Protein AF-A0A1X7TK49-F1 (afdb_monomer_lite)

Secondary structure (DSSP, 8-state):
------S--HHHHHHHHHHHHHHHHHHHHHHHH-GGG-TTS--TTT---HHHHHHHHHHHHHHHHHHHHHHHHSTT-HHHHHHHHHHHHHHTS-TTS-HHHHHHHHHHHHHHHHHHHHH--GGG--HHHHHHHHHHHHHHHHHHHHHGGGHHHHHHHHHHHHHTTHHHHHHHHHT-TT--HHHHHHHHHHHHHTSBTTTHHHHHHHHHHHHHHHHTTT-HHHHHHHHHHHHHHTTHHHHHHHHHHHHHHHHHHHHHHHHHT------HHHHHHHHHHHHHHHHHHHHHHHHHHTSBSTTT--GGGS-----SSSHHHHHHHHHHHHHHHHHHHHH--S---------SS--S--HHHHHHHHHHHHHHHHH-THHHHHHHHHHHHHHHHHHHHHHHHS----TTS-HHHHHHHHHHHHHHHHHHHHHHHHHHHHTT--HHHHHHTTTS-HHHHHHHSPPPPGGGS-HHHHHHHHHHHHHHHHHHHHHHHHHTS--TTS-HHHHHHHHHHHHHHHHHHHHHHHHHHHHHHHHHHHHHHHHHHHHT--PPP--HHHHHHHHHHHHHHHHHHHHHHHHHHHHHHTS-S---TTS-SS-GGGS-GGGT-HHHHHHHHHHHHHHHHHHHHHHHHHHHHHHH--S-S--PPPHHHHHHHHHHHHHHHHHIIIIIHHHHHHHHSS--S--HHHHHHHHHHHHHHHHHHHHHHHHHHHH-S----PPPPHHHHHHHHHHHHHHHHHHHHHHHHTTS-TT---S-HHHHHHHHHHHH-----S--

Structure (mmCIF, N/CA/C/O backbone):
data_AF-A0A1X7TK49-F1
#
_entry.id   AF-A0A1X7TK49-F1
#
loop_
_atom_site.group_PDB
_atom_site.id
_atom_site.type_symbol
_atom_site.label_atom_id
_atom_site.label_alt_id
_atom_site.label_comp_id
_atom_site.label_asym_id
_atom_site.label_entity_id
_atom_site.label_seq_id
_atom_site.pdbx_PDB_ins_code
_atom_site.Cartn_x
_atom_site.Cartn_y
_atom_site.Cartn_z
_atom_site.occupancy
_atom_site.B_iso_or_equiv
_atom_site.auth_seq_id
_atom_site.auth_comp_id
_atom_site.auth_asym_id
_atom_site.auth_atom_id
_atom_site.pdbx_PDB_model_num
ATOM 1 N N . MET A 1 1 ? -12.195 -10.037 -14.344 1.00 33.34 1 MET A N 1
ATOM 2 C CA . MET A 1 1 ? -12.785 -10.689 -15.532 1.00 33.34 1 MET A CA 1
ATOM 3 C C . MET A 1 1 ? -13.111 -12.139 -15.206 1.00 33.34 1 MET A C 1
ATOM 5 O O . MET A 1 1 ? -12.234 -12.833 -14.724 1.00 33.34 1 MET A O 1
ATOM 9 N N . TRP A 1 2 ? -14.327 -12.608 -15.476 1.00 23.80 2 TRP A N 1
ATOM 10 C CA . TRP A 1 2 ? -14.563 -14.021 -15.801 1.00 23.80 2 TRP A CA 1
ATOM 11 C C . TRP A 1 2 ? -15.152 -14.017 -17.211 1.00 23.80 2 TRP A C 1
ATOM 13 O O . TRP A 1 2 ? -16.366 -13.939 -17.380 1.00 23.80 2 TRP A O 1
ATOM 23 N N . ARG A 1 3 ? -14.288 -13.963 -18.232 1.00 30.12 3 ARG A N 1
ATOM 24 C CA . ARG A 1 3 ? -14.697 -14.320 -19.595 1.00 30.12 3 ARG A CA 1
ATOM 25 C C . ARG A 1 3 ? -14.523 -15.824 -19.736 1.00 30.12 3 ARG A C 1
ATOM 27 O O . ARG A 1 3 ? -13.513 -16.370 -19.306 1.00 30.12 3 ARG A O 1
ATOM 34 N N . GLY A 1 4 ? -15.567 -16.457 -20.260 1.00 37.38 4 GLY A N 1
ATOM 35 C CA . GLY A 1 4 ? -15.690 -17.899 -20.373 1.00 37.38 4 GLY A CA 1
ATOM 36 C C . GLY A 1 4 ? -14.543 -18.526 -21.153 1.00 37.38 4 GLY A C 1
ATOM 37 O O . GLY A 1 4 ? -14.238 -18.111 -22.268 1.00 37.38 4 GLY A O 1
ATOM 38 N N . GLN A 1 5 ? -13.960 -19.545 -20.536 1.00 31.42 5 GLN A N 1
ATOM 39 C CA . GLN A 1 5 ? -13.296 -20.637 -21.223 1.00 31.42 5 GLN A CA 1
ATOM 40 C C . GLN A 1 5 ? -14.192 -21.875 -21.147 1.00 31.42 5 GLN A C 1
ATOM 42 O O . GLN A 1 5 ? -15.061 -21.997 -20.280 1.00 31.42 5 GLN A O 1
ATOM 47 N N . ASP A 1 6 ? -13.992 -22.726 -22.136 1.00 31.25 6 ASP A N 1
ATOM 48 C CA . ASP A 1 6 ? -14.943 -23.657 -22.711 1.00 31.25 6 ASP A CA 1
ATOM 49 C C . ASP A 1 6 ? -15.511 -24.744 -21.788 1.00 31.25 6 ASP A C 1
ATOM 51 O O . ASP A 1 6 ? -14.927 -25.206 -20.808 1.00 31.25 6 ASP A O 1
ATOM 55 N N . HIS A 1 7 ? -16.712 -25.178 -22.167 1.00 33.41 7 HIS A N 1
ATOM 56 C CA . HIS A 1 7 ? -17.483 -26.249 -21.557 1.00 33.41 7 HIS A CA 1
ATOM 57 C C . HIS A 1 7 ? -16.830 -27.632 -21.751 1.00 33.41 7 HIS A C 1
ATOM 59 O O . HIS A 1 7 ? -17.255 -28.379 -22.628 1.00 33.41 7 HIS A O 1
ATOM 65 N N . THR A 1 8 ? -15.873 -28.028 -20.902 1.00 35.09 8 THR A N 1
ATOM 66 C CA . THR A 1 8 ? -15.406 -29.436 -20.837 1.00 35.09 8 THR A CA 1
ATOM 67 C C . THR A 1 8 ? -15.126 -29.993 -19.429 1.00 35.09 8 THR A C 1
ATOM 69 O O . THR A 1 8 ? -14.419 -30.986 -19.314 1.00 35.09 8 THR A O 1
ATOM 72 N N . THR A 1 9 ? -15.689 -29.445 -18.342 1.00 39.31 9 THR A N 1
ATOM 73 C CA . THR A 1 9 ? -15.407 -29.950 -16.969 1.00 39.31 9 THR A CA 1
ATOM 74 C C . THR A 1 9 ? -16.620 -29.955 -16.027 1.00 39.31 9 THR A C 1
ATOM 76 O O . THR A 1 9 ? -16.559 -29.504 -14.885 1.00 39.31 9 THR A O 1
ATOM 79 N N . ARG A 1 10 ? -17.763 -30.492 -16.473 1.00 39.44 10 ARG A N 1
ATOM 80 C CA . ARG A 1 10 ? -18.975 -30.549 -15.628 1.00 39.44 10 ARG A CA 1
ATOM 81 C C . ARG A 1 10 ? -18.873 -31.543 -14.456 1.00 39.44 10 ARG A C 1
ATOM 83 O O . ARG A 1 10 ? -19.578 -31.374 -13.473 1.00 39.44 10 ARG A O 1
ATOM 90 N N . GLU A 1 11 ? -17.986 -32.538 -14.525 1.00 40.72 11 GLU A N 1
ATOM 91 C CA . GLU A 1 11 ? -17.787 -33.517 -13.437 1.00 40.72 11 GLU A CA 1
ATOM 92 C C . GLU A 1 11 ? -16.709 -33.079 -12.419 1.00 40.72 11 GLU A C 1
ATOM 94 O O . GLU A 1 11 ? -16.844 -33.333 -11.222 1.00 40.72 11 GLU A O 1
ATOM 99 N N . GLU A 1 12 ? -15.682 -32.328 -12.840 1.00 40.38 12 GLU A N 1
ATOM 100 C CA . GLU A 1 12 ? -14.674 -31.755 -11.926 1.00 40.38 12 GLU A CA 1
ATOM 101 C C . GLU A 1 12 ? -15.216 -30.550 -11.131 1.00 40.38 12 GLU A C 1
ATOM 103 O O . GLU A 1 12 ? -14.799 -30.306 -9.989 1.00 40.38 12 GLU A O 1
ATOM 108 N N . SER A 1 13 ? -16.202 -29.824 -11.681 1.00 48.81 13 SER A N 1
ATOM 109 C CA . SER A 1 13 ? -16.906 -28.758 -10.956 1.00 48.81 13 SER A CA 1
ATOM 110 C C . SER A 1 13 ? -17.717 -29.293 -9.777 1.00 48.81 13 SER A C 1
ATOM 112 O O . SER A 1 13 ? -17.775 -28.646 -8.735 1.00 48.81 13 SER A O 1
ATOM 114 N N . ASP A 1 14 ? -18.290 -30.493 -9.891 1.00 46.72 14 ASP A N 1
ATOM 115 C CA . ASP A 1 14 ? -19.112 -31.081 -8.830 1.00 46.72 14 ASP A CA 1
ATOM 116 C C . ASP A 1 14 ? -18.251 -31.610 -7.675 1.00 46.72 14 ASP A C 1
ATOM 118 O O . ASP A 1 14 ? -18.570 -31.387 -6.505 1.00 46.72 14 ASP A O 1
ATOM 122 N N . ALA A 1 15 ? -17.101 -32.224 -7.971 1.00 46.56 15 ALA A N 1
ATOM 123 C CA . ALA A 1 15 ? -16.158 -32.665 -6.943 1.00 46.56 15 ALA A CA 1
ATOM 124 C C . ALA A 1 15 ? -15.540 -31.480 -6.180 1.00 46.56 15 ALA A C 1
ATOM 126 O O . ALA A 1 15 ? -15.482 -31.491 -4.948 1.00 46.56 15 ALA A O 1
ATOM 127 N N . SER A 1 16 ? -15.122 -30.426 -6.887 1.00 49.19 16 SER A N 1
ATOM 128 C CA . SER A 1 16 ? -14.585 -29.206 -6.266 1.00 49.19 16 SER A CA 1
ATOM 129 C C . SER A 1 16 ? -15.646 -28.441 -5.467 1.00 49.19 16 SER A C 1
ATOM 131 O O . SER A 1 16 ? -15.352 -27.946 -4.376 1.00 49.19 16 SER A O 1
ATOM 133 N N . PHE A 1 17 ? -16.897 -28.427 -5.933 1.00 51.66 17 PHE A N 1
ATOM 134 C CA . PHE A 1 17 ? -18.036 -27.867 -5.209 1.00 51.66 17 PHE A CA 1
ATOM 135 C C . PHE A 1 17 ? -18.359 -28.650 -3.928 1.00 51.66 17 PHE A C 1
ATOM 137 O O . PHE A 1 17 ? -18.510 -28.047 -2.864 1.00 51.66 17 PHE A O 1
ATOM 144 N N . ILE A 1 18 ? -18.383 -29.986 -3.982 1.00 53.91 18 ILE A N 1
ATOM 145 C CA . ILE A 1 18 ? -18.604 -30.847 -2.808 1.00 53.91 18 ILE A CA 1
ATOM 146 C C . ILE A 1 18 ? -17.449 -30.715 -1.808 1.00 53.91 18 ILE A C 1
ATOM 148 O O . ILE A 1 18 ? -17.692 -30.601 -0.607 1.00 53.91 18 ILE A O 1
ATOM 152 N N . ILE A 1 19 ? -16.196 -30.659 -2.270 1.00 62.03 19 ILE A N 1
ATOM 153 C CA . ILE A 1 19 ? -15.029 -30.409 -1.408 1.00 62.03 19 ILE A CA 1
ATOM 154 C C . ILE A 1 19 ? -15.114 -29.012 -0.780 1.00 62.03 19 ILE A C 1
ATOM 156 O O . ILE A 1 19 ? -14.804 -28.850 0.402 1.00 62.03 19 ILE A O 1
ATOM 160 N N . GLY A 1 20 ? -15.570 -28.010 -1.535 1.00 61.09 20 GLY A N 1
ATOM 161 C CA . GLY A 1 20 ? -15.829 -26.658 -1.043 1.00 61.09 20 GLY A CA 1
ATOM 162 C C . GLY A 1 20 ? -16.889 -26.635 0.059 1.00 61.09 20 GLY A C 1
ATOM 163 O O . GLY A 1 20 ? -16.651 -26.069 1.128 1.00 61.09 20 GLY A O 1
ATOM 164 N N . GLN A 1 21 ? -18.016 -27.320 -0.143 1.00 57.88 21 GLN A N 1
ATOM 165 C CA . GLN A 1 21 ? -19.067 -27.451 0.868 1.00 57.88 21 GLN A CA 1
ATOM 166 C C . GLN A 1 21 ? -18.606 -28.249 2.088 1.00 57.88 21 GLN A C 1
ATOM 168 O O . GLN A 1 21 ? -18.838 -27.821 3.215 1.00 57.88 21 GLN A O 1
ATOM 173 N N . ALA A 1 22 ? -17.901 -29.365 1.900 1.00 54.28 22 ALA A N 1
ATOM 174 C CA . ALA A 1 22 ? -17.361 -30.164 2.996 1.00 54.28 22 ALA A CA 1
ATOM 175 C C . ALA A 1 22 ? -16.338 -29.368 3.819 1.00 54.28 22 ALA A C 1
ATOM 177 O O . ALA A 1 22 ? -16.359 -29.429 5.046 1.00 54.28 22 ALA A O 1
ATOM 178 N N . ARG A 1 23 ? -15.490 -28.556 3.172 1.00 61.25 23 ARG A N 1
ATOM 179 C CA . ARG A 1 23 ? -14.576 -27.627 3.855 1.00 61.25 23 ARG A CA 1
ATOM 180 C C . ARG A 1 23 ? -15.317 -26.507 4.575 1.00 61.25 23 ARG A C 1
ATOM 182 O O . ARG A 1 23 ? -14.900 -26.161 5.674 1.00 61.25 23 ARG A O 1
ATOM 189 N N . ALA A 1 24 ? -16.398 -25.971 4.009 1.00 60.09 24 ALA A N 1
ATOM 190 C CA . ALA A 1 24 ? -17.238 -24.968 4.666 1.00 60.09 24 ALA A CA 1
ATOM 191 C C . ALA A 1 24 ? -17.966 -25.547 5.891 1.00 60.09 24 ALA A C 1
ATOM 193 O O . ALA A 1 24 ? -17.962 -24.955 6.964 1.00 60.09 24 ALA A O 1
ATOM 194 N N . VAL A 1 25 ? -18.525 -26.752 5.781 1.00 57.91 25 VAL A N 1
ATOM 195 C CA . VAL A 1 25 ? -19.152 -27.461 6.905 1.00 57.91 25 VAL A CA 1
ATOM 196 C C . VAL A 1 25 ? -18.108 -27.817 7.962 1.00 57.91 25 VAL A C 1
ATOM 198 O O . VAL A 1 25 ? -18.333 -27.590 9.147 1.00 57.91 25 VAL A O 1
ATOM 201 N N . HIS A 1 26 ? -16.933 -28.300 7.558 1.00 55.53 26 HIS A N 1
ATOM 202 C CA . HIS A 1 26 ? -15.834 -28.599 8.472 1.00 55.53 26 HIS A CA 1
ATOM 203 C C . HIS A 1 26 ? -15.267 -27.333 9.128 1.00 55.53 26 HIS A C 1
ATOM 205 O O . HIS A 1 26 ? -14.912 -27.371 10.301 1.00 55.53 26 HIS A O 1
ATOM 211 N N . SER A 1 27 ? -15.200 -26.196 8.429 1.00 53.28 27 SER A N 1
ATOM 212 C CA . SER A 1 27 ? -14.750 -24.923 9.006 1.00 53.28 27 SER A CA 1
ATOM 213 C C . SER A 1 27 ? -15.776 -24.347 9.980 1.00 53.28 27 SER A C 1
ATOM 215 O O . SER A 1 27 ? -15.377 -23.853 11.031 1.00 53.28 27 SER A O 1
ATOM 217 N N . VAL A 1 28 ? -17.076 -24.494 9.706 1.00 55.09 28 VAL A N 1
ATOM 218 C CA . VAL A 1 28 ? -18.157 -24.151 10.642 1.00 55.09 28 VAL A CA 1
ATOM 219 C C . VAL A 1 28 ? -18.124 -25.070 11.864 1.00 55.09 28 VAL A C 1
ATOM 221 O O . VAL A 1 28 ? -18.142 -24.583 12.991 1.00 55.09 28 VAL A O 1
ATOM 224 N N . LEU A 1 29 ? -18.000 -26.387 11.679 1.00 54.91 29 LEU A N 1
ATOM 225 C CA . LEU A 1 29 ? -17.889 -27.351 12.781 1.00 54.91 29 LEU A CA 1
ATOM 226 C C . LEU A 1 29 ? -16.633 -27.109 13.623 1.00 54.91 29 LEU A C 1
ATOM 228 O O . LEU A 1 29 ? -16.711 -27.141 14.849 1.00 54.91 29 LEU A O 1
ATOM 232 N N . ARG A 1 30 ? -15.505 -26.788 12.977 1.00 55.69 30 ARG A N 1
ATOM 233 C CA . ARG A 1 30 ? -14.252 -26.420 13.642 1.00 55.69 30 ARG A CA 1
ATOM 234 C C . ARG A 1 30 ? -14.381 -25.092 14.381 1.00 55.69 30 ARG A C 1
ATOM 236 O O . ARG A 1 30 ? -13.975 -25.017 15.528 1.00 55.69 30 ARG A O 1
ATOM 243 N N . ALA A 1 31 ? -15.014 -24.072 13.804 1.00 52.25 31 ALA A N 1
ATOM 244 C CA . ALA A 1 31 ? -15.303 -22.814 14.499 1.00 52.25 31 ALA A CA 1
ATOM 245 C C . ALA A 1 31 ? -16.219 -23.021 15.722 1.00 52.25 31 ALA A C 1
ATOM 247 O O . ALA A 1 31 ? -16.045 -22.372 16.752 1.00 52.25 31 ALA A O 1
ATOM 248 N N . VAL A 1 32 ? -17.151 -23.974 15.639 1.00 54.25 32 VAL A N 1
ATOM 249 C CA . VAL A 1 32 ? -18.016 -24.393 16.751 1.00 54.25 32 VAL A CA 1
ATOM 250 C C . VAL A 1 32 ? -17.254 -25.211 17.809 1.00 54.25 32 VAL A C 1
ATOM 252 O O . VAL A 1 32 ? -17.673 -25.219 18.969 1.00 54.25 32 VAL A O 1
ATOM 255 N N . SER A 1 33 ? -16.150 -25.882 17.452 1.00 50.06 33 SER A N 1
ATOM 256 C CA . SER A 1 33 ? -15.389 -26.765 18.350 1.00 50.06 33 SER A CA 1
ATOM 257 C C . SER A 1 33 ? -14.066 -26.193 18.885 1.00 50.06 33 SER A C 1
ATOM 259 O O . SER A 1 33 ? -13.647 -26.612 19.955 1.00 50.06 33 SER A O 1
ATOM 261 N N . THR A 1 34 ? -13.396 -25.262 18.195 1.00 44.56 34 THR A N 1
ATOM 262 C CA . THR A 1 34 ? -12.022 -24.800 18.511 1.00 44.56 34 THR A CA 1
ATOM 263 C C . THR A 1 34 ? -11.914 -23.326 18.913 1.00 44.56 34 THR A C 1
ATOM 265 O O . THR A 1 34 ? -10.843 -22.733 18.788 1.00 44.56 34 THR A O 1
ATOM 268 N N . ASN A 1 35 ? -12.979 -22.691 19.404 1.00 50.72 35 ASN A N 1
ATOM 269 C CA . ASN A 1 35 ? -12.930 -21.258 19.733 1.00 50.72 35 ASN A CA 1
ATOM 270 C C . ASN A 1 35 ? -12.069 -20.893 20.967 1.00 50.72 35 ASN A C 1
ATOM 272 O O . ASN A 1 35 ? -11.984 -19.720 21.317 1.00 50.72 35 ASN A O 1
ATOM 276 N N . GLU A 1 36 ? -11.357 -21.848 21.577 1.00 45.81 36 GLU A N 1
ATOM 277 C CA . GLU A 1 36 ? -10.377 -21.590 22.647 1.00 45.81 36 GLU A CA 1
ATOM 278 C C . GLU A 1 36 ? -9.157 -20.756 22.185 1.00 45.81 36 GLU A C 1
ATOM 280 O O . GLU A 1 36 ? -8.432 -20.219 23.021 1.00 45.81 36 GLU A O 1
ATOM 285 N N . GLN A 1 37 ? -8.938 -20.570 20.873 1.00 42.66 37 GLN A N 1
ATOM 286 C CA . GLN A 1 37 ? -7.754 -19.868 20.337 1.00 42.66 37 GLN A CA 1
ATOM 287 C C . GLN A 1 37 ? -7.990 -18.453 19.765 1.00 42.66 37 GLN A C 1
ATOM 289 O O . GLN A 1 37 ? -7.033 -17.817 19.328 1.00 42.66 37 GLN A O 1
ATOM 294 N N . ARG A 1 38 ? -9.205 -17.881 19.827 1.00 46.94 38 ARG A N 1
ATOM 295 C CA . ARG A 1 38 ? -9.460 -16.464 19.444 1.00 46.94 38 ARG A CA 1
ATOM 296 C C . ARG A 1 38 ? -9.435 -15.479 20.626 1.00 46.94 38 ARG A C 1
ATOM 298 O O . ARG A 1 38 ? -10.014 -14.399 20.567 1.00 46.94 38 ARG A O 1
ATOM 305 N N . ASN A 1 39 ? -8.711 -15.808 21.694 1.00 49.78 39 ASN A N 1
ATOM 306 C CA . ASN A 1 39 ? -8.726 -15.054 22.955 1.00 49.78 39 ASN A CA 1
ATOM 307 C C . ASN A 1 39 ? -8.053 -13.663 22.942 1.00 49.78 39 ASN A C 1
ATOM 309 O O . ASN A 1 39 ? -8.053 -13.000 23.974 1.00 49.78 39 ASN A O 1
ATOM 313 N N . LYS A 1 40 ? -7.503 -13.175 21.819 1.00 53.75 40 LYS A N 1
ATOM 314 C CA . LYS A 1 40 ? -6.900 -11.825 21.774 1.00 53.75 40 LYS A CA 1
ATOM 315 C C . LYS A 1 40 ? -7.853 -10.700 21.345 1.00 53.75 40 LYS A C 1
ATOM 317 O O . LYS A 1 40 ? -7.534 -9.553 21.617 1.00 53.75 40 LYS A O 1
ATOM 322 N N . SER A 1 41 ? -8.999 -10.996 20.721 1.00 61.72 41 SER A N 1
ATOM 323 C CA . SER A 1 41 ? -9.905 -9.956 20.186 1.00 61.72 41 SER A CA 1
ATOM 324 C C . SER A 1 41 ? -11.399 -10.258 20.374 1.00 61.72 41 SER A C 1
ATOM 326 O O . SER A 1 41 ? -12.229 -9.767 19.617 1.00 61.72 41 SER A O 1
ATOM 328 N N . PHE A 1 42 ? -11.765 -11.084 21.355 1.00 79.31 42 PHE A N 1
ATOM 329 C CA . PHE A 1 42 ? -13.175 -11.361 21.648 1.00 79.31 42 PHE A CA 1
ATOM 330 C C . PHE A 1 42 ? -13.869 -10.127 22.245 1.00 79.31 42 PHE A C 1
ATOM 332 O O . PHE A 1 42 ? -13.376 -9.553 23.224 1.00 79.31 42 PHE A O 1
ATOM 339 N N . VAL A 1 43 ? -15.024 -9.759 21.684 1.00 80.88 43 VAL A N 1
ATOM 340 C CA . VAL A 1 43 ? -15.883 -8.661 22.142 1.00 80.88 43 VAL A CA 1
ATOM 341 C C . VAL A 1 43 ? -17.291 -9.186 22.417 1.00 80.88 43 VAL A C 1
ATOM 343 O O . VAL A 1 43 ? -18.085 -9.433 21.509 1.00 80.88 43 VAL A O 1
ATOM 346 N N . ILE A 1 44 ? -17.643 -9.277 23.701 1.00 84.44 44 ILE A N 1
ATOM 347 C CA . ILE A 1 44 ? -18.878 -9.920 24.183 1.00 84.44 44 ILE A CA 1
ATOM 348 C C . ILE A 1 44 ? -20.185 -9.323 23.615 1.00 84.44 44 ILE A C 1
ATOM 350 O O . ILE A 1 44 ? -21.223 -9.987 23.574 1.00 84.44 44 ILE A O 1
ATOM 354 N N . TYR A 1 45 ? -20.148 -8.056 23.193 1.00 84.81 45 TYR A N 1
ATOM 355 C CA . TYR A 1 45 ? -21.308 -7.309 22.698 1.00 84.81 45 TYR A CA 1
ATOM 356 C C . TYR A 1 45 ? -21.667 -7.621 21.243 1.00 84.81 45 TYR A C 1
ATOM 358 O O . TYR A 1 45 ? -22.806 -7.388 20.842 1.00 84.81 45 TYR A O 1
ATOM 366 N N . ARG A 1 46 ? -20.709 -8.125 20.458 1.00 80.50 46 ARG A N 1
ATOM 367 C CA . ARG A 1 46 ? -20.850 -8.359 19.014 1.00 80.50 46 ARG A CA 1
ATOM 368 C C . ARG A 1 46 ? -20.641 -9.823 18.657 1.00 80.50 46 ARG A C 1
ATOM 370 O O . ARG A 1 46 ? -21.373 -10.346 17.821 1.00 80.50 46 ARG A O 1
ATOM 377 N N . ASP A 1 47 ? -19.679 -10.475 19.299 1.00 82.00 47 ASP A N 1
ATOM 378 C CA . ASP A 1 47 ? -19.234 -11.797 18.890 1.00 82.00 47 ASP A CA 1
ATOM 379 C C . ASP A 1 47 ? -20.103 -12.908 19.498 1.00 82.00 47 ASP A C 1
ATOM 381 O O . ASP A 1 47 ? -20.394 -12.895 20.704 1.00 82.00 47 ASP A O 1
ATOM 385 N N . PRO A 1 48 ? -20.507 -13.908 18.696 1.00 83.19 48 PRO A N 1
ATOM 386 C CA . PRO A 1 48 ? -21.138 -15.107 19.219 1.00 83.19 48 PRO A CA 1
ATOM 387 C C . PRO A 1 48 ? -20.115 -16.036 19.877 1.00 83.19 48 PRO A C 1
ATOM 389 O O . PRO A 1 48 ? -19.025 -16.270 19.352 1.00 83.19 48 PRO A O 1
ATOM 392 N N . LEU A 1 49 ? -20.510 -16.646 20.997 1.00 84.00 49 LEU A N 1
ATOM 393 C CA . LEU A 1 49 ? -19.731 -17.682 21.675 1.00 84.00 49 LEU A CA 1
ATOM 394 C C . LEU A 1 49 ? -20.577 -18.946 21.849 1.00 84.00 49 LEU A C 1
ATOM 396 O O . LEU A 1 49 ? -21.279 -19.128 22.842 1.00 84.00 49 LEU A O 1
ATOM 400 N N . VAL A 1 50 ? -20.515 -19.824 20.843 1.00 83.06 50 VAL A N 1
ATOM 401 C CA . VAL A 1 50 ? -21.396 -21.000 20.718 1.00 83.06 50 VAL A CA 1
ATOM 402 C C . VAL A 1 50 ? -21.221 -21.998 21.869 1.00 83.06 50 VAL A C 1
ATOM 404 O O . VAL A 1 50 ? -22.199 -22.608 22.302 1.00 83.06 50 VAL A O 1
ATOM 407 N N . SER A 1 51 ? -20.000 -22.169 22.384 1.00 83.31 51 SER A N 1
ATOM 408 C CA . SER A 1 51 ? -19.709 -23.043 23.531 1.00 83.31 51 SER A CA 1
ATOM 409 C C . SER A 1 51 ? -20.459 -22.593 24.787 1.00 83.31 51 SER A C 1
ATOM 411 O O . SER A 1 51 ? -21.171 -23.388 25.405 1.00 83.31 51 SER A O 1
ATOM 413 N N . GLU A 1 52 ? -20.376 -21.304 25.108 1.00 87.12 52 GLU A N 1
ATOM 414 C CA . GLU A 1 52 ? -21.082 -20.703 26.236 1.00 87.12 52 GLU A CA 1
ATOM 415 C C . GLU A 1 52 ? -22.597 -20.680 26.003 1.00 87.12 52 GLU A C 1
ATOM 417 O O . GLU A 1 52 ? -23.360 -21.104 26.871 1.00 87.12 52 GLU A O 1
ATOM 422 N N . ALA A 1 53 ? -23.065 -20.313 24.806 1.00 88.12 53 ALA A N 1
ATOM 423 C CA . ALA A 1 53 ? -24.489 -20.375 24.463 1.00 88.12 53 ALA A CA 1
ATOM 424 C C . ALA A 1 53 ? -25.069 -21.796 24.639 1.00 88.12 53 ALA A C 1
ATOM 426 O O . ALA A 1 53 ? -26.181 -21.974 25.148 1.00 88.12 53 ALA A O 1
ATOM 427 N N . ARG A 1 54 ? -24.297 -22.837 24.294 1.00 88.12 54 ARG A N 1
ATOM 428 C CA . ARG A 1 54 ? -24.663 -24.241 24.539 1.00 88.12 54 ARG A CA 1
ATOM 429 C C . ARG A 1 54 ? -24.719 -24.561 26.033 1.00 88.12 54 ARG A C 1
ATOM 431 O O . ARG A 1 54 ? -25.657 -25.233 26.463 1.00 88.12 54 ARG A O 1
ATOM 438 N N . ARG A 1 55 ? -23.765 -24.075 26.830 1.00 90.19 55 ARG A N 1
ATOM 439 C CA . ARG A 1 55 ? -23.772 -24.238 28.293 1.00 90.19 55 ARG A CA 1
ATOM 440 C C . ARG A 1 55 ? -25.008 -23.590 28.922 1.00 90.19 55 ARG A C 1
ATOM 442 O O . ARG A 1 55 ? -25.695 -24.242 29.711 1.00 90.19 55 ARG A O 1
ATOM 449 N N . ALA A 1 56 ? -25.360 -22.376 28.500 1.00 91.88 56 ALA A N 1
ATOM 450 C CA . ALA A 1 56 ? -26.585 -21.693 28.919 1.00 91.88 56 ALA A CA 1
ATOM 451 C C . ALA A 1 56 ? -27.842 -22.510 28.606 1.00 91.88 56 ALA A C 1
ATOM 453 O O . ALA A 1 56 ? -28.715 -22.672 29.460 1.00 91.88 56 ALA A O 1
ATOM 454 N N . ARG A 1 57 ? -27.903 -23.105 27.410 1.00 92.00 57 ARG A N 1
ATOM 455 C CA . ARG A 1 57 ? -29.009 -23.974 26.995 1.00 92.00 57 ARG A CA 1
ATOM 456 C C . ARG A 1 57 ? -29.194 -25.170 27.933 1.00 92.00 57 ARG A C 1
ATOM 458 O O . ARG A 1 57 ? -30.322 -25.465 28.318 1.00 92.00 57 ARG A O 1
ATOM 465 N N . VAL A 1 58 ? -28.108 -25.830 28.342 1.00 93.25 58 VAL A N 1
ATOM 466 C CA . VAL A 1 58 ? -28.161 -26.970 29.280 1.00 93.25 58 VAL A CA 1
ATOM 467 C C . VAL A 1 58 ? -28.718 -26.547 30.643 1.00 93.25 58 VAL A C 1
ATOM 469 O O . VAL A 1 58 ? -29.576 -27.239 31.194 1.00 93.25 58 VAL A O 1
ATOM 472 N N . VAL A 1 59 ? -28.270 -25.408 31.179 1.00 94.06 59 VAL A N 1
ATOM 473 C CA . VAL A 1 59 ? -28.751 -24.877 32.468 1.00 94.06 59 VAL A CA 1
ATOM 474 C C . VAL A 1 59 ? -30.241 -24.523 32.395 1.00 94.06 59 VAL A C 1
ATOM 476 O O . VAL A 1 59 ? -31.019 -24.920 33.265 1.00 94.06 59 VAL A O 1
ATOM 479 N N . LEU A 1 60 ? -30.664 -23.851 31.321 1.00 94.75 60 LEU A N 1
ATOM 480 C CA . LEU A 1 60 ? -32.057 -23.462 31.098 1.00 94.75 60 LEU A CA 1
ATOM 481 C C . LEU A 1 60 ? -32.999 -24.662 30.942 1.00 94.75 60 LEU A C 1
ATOM 483 O O . LEU A 1 60 ? -34.103 -24.634 31.482 1.00 94.75 60 LEU A O 1
ATOM 487 N N . ILE A 1 61 ? -32.578 -25.730 30.255 1.00 95.19 61 ILE A N 1
ATOM 488 C CA . ILE A 1 61 ? -33.383 -26.956 30.114 1.00 95.19 61 ILE A CA 1
ATOM 489 C C . ILE A 1 61 ? -33.608 -27.616 31.480 1.00 95.19 61 ILE A C 1
ATOM 491 O O . ILE A 1 61 ? -34.749 -27.931 31.820 1.00 95.19 61 ILE A O 1
ATOM 495 N N . LYS A 1 62 ? -32.558 -27.749 32.302 1.00 93.88 62 LYS A N 1
ATOM 496 C CA . LYS A 1 62 ? -32.675 -28.308 33.662 1.00 93.88 62 LYS A CA 1
ATOM 497 C C . LYS A 1 62 ? -33.615 -27.482 34.545 1.00 93.88 62 LYS A C 1
ATOM 499 O O . LYS A 1 62 ? -34.428 -28.046 35.279 1.00 93.88 62 LYS A O 1
ATOM 504 N N . LEU A 1 63 ? -33.539 -26.151 34.456 1.00 94.06 63 LEU A N 1
ATOM 505 C CA . LEU A 1 63 ? -34.471 -25.253 35.143 1.00 94.06 63 LEU A CA 1
ATOM 506 C C . LEU A 1 63 ? -35.908 -25.465 34.651 1.00 94.06 63 LEU A C 1
ATOM 508 O O . LEU A 1 63 ? -36.814 -25.644 35.462 1.00 94.06 63 LEU A O 1
ATOM 512 N N . LYS A 1 64 ? -36.112 -25.522 33.331 1.00 95.00 64 LYS A N 1
ATOM 513 C CA . LYS A 1 64 ? -37.422 -25.746 32.707 1.00 95.00 64 LYS A CA 1
ATOM 514 C C . LYS A 1 64 ? -38.073 -27.046 33.175 1.00 95.00 64 LYS A C 1
ATOM 516 O O . LYS A 1 64 ? -39.259 -27.063 33.497 1.00 95.00 64 LYS A O 1
ATOM 521 N N . GLU A 1 65 ? -37.310 -28.135 33.222 1.00 94.69 65 GLU A N 1
ATOM 522 C CA . GLU A 1 65 ? -37.781 -29.440 33.695 1.00 94.69 65 GLU A CA 1
ATOM 523 C C . GLU A 1 65 ? -38.206 -29.400 35.163 1.00 94.69 65 GLU A C 1
ATOM 525 O O . GLU A 1 65 ? -39.271 -29.916 35.509 1.00 94.69 65 GLU A O 1
ATOM 530 N N . ARG A 1 66 ? -37.415 -28.757 36.032 1.00 93.69 66 ARG A N 1
ATOM 531 C CA . ARG A 1 66 ? -37.773 -28.613 37.448 1.00 93.69 66 ARG A CA 1
ATOM 532 C C . ARG A 1 66 ? -39.016 -27.743 37.627 1.00 93.69 66 ARG A C 1
ATOM 534 O O . ARG A 1 66 ? -39.923 -28.157 38.342 1.00 93.69 66 ARG A O 1
ATOM 541 N N . VAL A 1 67 ? -39.093 -26.595 36.955 1.00 92.44 67 VAL A N 1
ATOM 542 C CA . VAL A 1 67 ? -40.251 -25.686 37.027 1.00 92.44 67 VAL A CA 1
ATOM 543 C C . VAL A 1 67 ? -41.524 -26.379 36.541 1.00 92.44 67 VAL A C 1
ATOM 545 O O . VAL A 1 67 ? -42.565 -26.236 37.172 1.00 92.44 67 VAL A O 1
ATOM 548 N N . ARG A 1 68 ? -41.454 -27.206 35.488 1.00 93.06 68 ARG A N 1
ATOM 549 C CA . ARG A 1 68 ? -42.592 -28.034 35.048 1.00 93.06 68 ARG A CA 1
ATOM 550 C C . ARG A 1 68 ? -43.050 -29.020 36.120 1.00 93.06 68 ARG A C 1
ATOM 552 O O . ARG A 1 68 ? -44.250 -29.142 36.326 1.00 93.06 68 ARG A O 1
ATOM 559 N N . LYS A 1 69 ? -42.126 -29.688 36.823 1.00 91.25 69 LYS A N 1
ATOM 560 C CA . LYS A 1 69 ? -42.475 -30.587 37.942 1.00 91.25 69 LYS A CA 1
ATOM 561 C C . LYS A 1 69 ? -43.177 -29.830 39.074 1.00 91.25 69 LYS A C 1
ATOM 563 O O . LYS A 1 69 ? -44.179 -30.308 39.585 1.00 91.25 69 LYS A O 1
ATOM 568 N N . VAL A 1 70 ? -42.691 -28.636 39.416 1.00 89.94 70 VAL A N 1
ATOM 569 C CA . VAL A 1 70 ? -43.310 -27.767 40.435 1.00 89.94 70 VAL A CA 1
ATOM 570 C C . VAL A 1 70 ? -44.693 -27.274 39.984 1.00 89.94 70 VAL A C 1
ATOM 572 O O . VAL A 1 70 ? -45.621 -27.240 40.785 1.00 89.94 70 VAL A O 1
ATOM 575 N N . LEU A 1 71 ? -44.866 -26.962 38.696 1.00 90.56 71 LEU A N 1
ATOM 576 C CA . LEU A 1 71 ? -46.151 -26.550 38.125 1.00 90.56 71 LEU A CA 1
ATOM 577 C C . LEU A 1 71 ? -47.200 -27.676 38.163 1.00 90.56 71 LEU A C 1
ATOM 579 O O . LEU A 1 71 ? -48.381 -27.384 38.268 1.00 90.56 71 LEU A O 1
ATOM 583 N N . VAL A 1 72 ? -46.804 -28.953 38.119 1.00 89.50 72 VAL A N 1
ATOM 584 C CA . VAL A 1 72 ? -47.752 -30.072 38.305 1.00 89.50 72 VAL A CA 1
ATOM 585 C C . VAL A 1 72 ? -48.334 -30.074 39.724 1.00 89.50 72 VAL A C 1
ATOM 587 O O . VAL A 1 72 ? -49.516 -30.353 39.891 1.00 89.50 72 VAL A O 1
ATOM 590 N N . GLU A 1 73 ? -47.534 -29.724 40.737 1.00 85.81 73 GLU A N 1
ATOM 591 C CA . GLU A 1 73 ? -48.014 -29.589 42.121 1.00 85.81 73 GLU A CA 1
ATOM 592 C C . GLU A 1 73 ? -48.832 -28.299 42.339 1.00 85.81 73 GLU A C 1
ATOM 594 O O . GLU A 1 73 ? -49.690 -28.264 43.219 1.00 85.81 73 GLU A O 1
ATOM 599 N N . LEU A 1 74 ? -48.591 -27.247 41.541 1.00 83.38 74 LEU A N 1
ATOM 600 C CA . LEU A 1 74 ? -49.262 -25.940 41.613 1.00 83.38 74 LEU A CA 1
ATOM 601 C C . LEU A 1 74 ? -49.648 -25.415 40.208 1.00 83.38 74 LEU A C 1
ATOM 603 O O . LEU A 1 74 ? -48.971 -24.531 39.667 1.00 83.38 74 LEU A O 1
ATOM 607 N N . PRO A 1 75 ? -50.742 -25.926 39.609 1.00 79.69 75 PRO A N 1
ATOM 608 C CA . PRO A 1 75 ? -51.057 -25.738 38.185 1.00 79.69 75 PRO A CA 1
ATOM 609 C C . PRO A 1 75 ? -51.379 -24.298 37.763 1.00 79.69 75 PRO A C 1
ATOM 611 O O . PRO A 1 75 ? -51.138 -23.923 36.611 1.00 79.69 75 PRO A O 1
ATOM 614 N N . ASP A 1 76 ? -51.854 -23.457 38.684 1.00 81.94 76 ASP A N 1
ATOM 615 C CA . ASP A 1 76 ? -52.313 -22.099 38.369 1.00 81.94 76 ASP A CA 1
ATOM 616 C C . ASP A 1 76 ? -51.422 -20.972 38.881 1.00 81.94 76 ASP A C 1
ATOM 618 O O . ASP A 1 76 ? -51.803 -19.805 38.811 1.00 81.94 76 ASP A O 1
ATOM 622 N N . TYR A 1 77 ? -50.192 -21.276 39.307 1.00 86.38 77 TYR A N 1
ATOM 623 C CA . TYR A 1 77 ? -49.296 -20.221 39.770 1.00 86.38 77 TYR A CA 1
ATOM 624 C C . TYR A 1 77 ? -48.733 -19.393 38.594 1.00 86.38 77 TYR A C 1
ATOM 626 O O . TYR A 1 77 ? -47.968 -19.914 37.771 1.00 86.38 77 TYR A O 1
ATOM 634 N N . PRO A 1 78 ? -49.053 -18.087 38.494 1.00 88.88 78 PRO A N 1
ATOM 635 C CA . PRO A 1 78 ? -48.704 -17.276 37.327 1.00 88.88 78 PRO A CA 1
ATOM 636 C C . PRO A 1 78 ? -47.191 -17.072 37.178 1.00 88.88 78 PRO A C 1
ATOM 638 O O . PRO A 1 78 ? -46.685 -17.026 36.058 1.00 88.88 78 PRO A O 1
ATOM 641 N N . LEU A 1 79 ? -46.446 -17.001 38.287 1.00 90.12 79 LEU A N 1
ATOM 642 C CA . LEU A 1 79 ? -44.998 -16.777 38.266 1.00 90.12 79 LEU A CA 1
ATOM 643 C C . LEU A 1 79 ? -44.233 -17.947 37.621 1.00 90.12 79 LEU A C 1
ATOM 645 O O . LEU A 1 79 ? -43.339 -17.719 36.812 1.00 90.12 79 LEU A O 1
ATOM 649 N N . LEU A 1 80 ? -44.638 -19.193 37.890 1.00 90.81 80 LEU A N 1
ATOM 650 C CA . LEU A 1 80 ? -44.042 -20.387 37.276 1.00 90.81 80 LEU A CA 1
ATOM 651 C C . LEU A 1 80 ? -44.289 -20.423 35.760 1.00 90.81 80 LEU A C 1
ATOM 653 O O . LEU A 1 80 ? -43.370 -20.709 34.990 1.00 90.81 80 LEU A O 1
ATOM 657 N N . LYS A 1 81 ? -45.502 -20.055 35.315 1.00 92.12 81 LYS A N 1
ATOM 658 C CA . LYS A 1 81 ? -45.831 -19.909 33.884 1.00 92.12 81 LYS A CA 1
ATOM 659 C C . LYS A 1 81 ? -44.969 -18.818 33.227 1.00 92.12 81 LYS A C 1
ATOM 661 O O . LYS A 1 81 ? -44.453 -19.025 32.130 1.00 92.12 81 LYS A O 1
ATOM 666 N N . GLN A 1 82 ? -44.735 -17.694 33.913 1.00 93.12 82 GLN A N 1
ATOM 667 C CA . GLN A 1 82 ? -43.849 -16.629 33.425 1.00 93.12 82 GLN A CA 1
ATOM 668 C C . GLN A 1 82 ? -42.374 -17.049 33.341 1.00 93.12 82 GLN A C 1
ATOM 670 O O . GLN A 1 82 ? -41.691 -16.629 32.408 1.00 93.12 82 GLN A O 1
ATOM 675 N N . ILE A 1 83 ? -41.873 -17.855 34.285 1.00 93.62 83 ILE A N 1
ATOM 676 C CA . ILE A 1 83 ? -40.505 -18.397 34.229 1.00 93.62 83 ILE A CA 1
ATOM 677 C C . ILE A 1 83 ? -40.356 -19.303 33.004 1.00 93.62 83 ILE A C 1
ATOM 679 O O . ILE A 1 83 ? -39.411 -19.130 32.240 1.00 93.62 83 ILE A O 1
ATOM 683 N N . LEU A 1 84 ? -41.303 -20.222 32.770 1.00 93.94 84 LEU A N 1
ATOM 684 C CA . LEU A 1 84 ? -41.276 -21.098 31.590 1.00 93.94 84 LEU A CA 1
ATOM 685 C C . LEU A 1 84 ? -41.286 -20.300 30.287 1.00 93.94 84 LEU A C 1
ATOM 687 O O . LEU A 1 84 ? -40.468 -20.566 29.410 1.00 93.94 84 LEU A O 1
ATOM 691 N N . PHE A 1 85 ? -42.153 -19.290 30.193 1.00 94.38 85 PHE A N 1
ATOM 692 C CA . PHE A 1 85 ? -42.197 -18.404 29.035 1.00 94.38 85 PHE A CA 1
ATOM 693 C C . PHE A 1 85 ? -40.862 -17.681 28.818 1.00 94.38 85 PHE A C 1
ATOM 695 O O . PHE A 1 85 ? -40.350 -17.660 27.703 1.00 94.38 85 PHE A O 1
ATOM 702 N N . ALA A 1 86 ? -40.262 -17.126 29.877 1.00 94.06 86 ALA A N 1
ATOM 703 C CA . ALA A 1 86 ? -38.970 -16.452 29.779 1.00 94.06 86 ALA A CA 1
ATOM 704 C C . ALA A 1 86 ? -37.854 -17.412 29.334 1.00 94.06 86 ALA A C 1
ATOM 706 O O . ALA A 1 86 ? -37.049 -17.050 28.481 1.00 94.06 86 ALA A O 1
ATOM 707 N N . VAL A 1 87 ? -37.829 -18.644 29.851 1.00 95.75 87 VAL A N 1
ATOM 708 C CA . VAL A 1 87 ? -36.872 -19.674 29.422 1.00 95.75 87 VAL A CA 1
ATOM 709 C C . VAL A 1 87 ? -37.053 -20.008 27.939 1.00 95.75 87 VAL A C 1
ATOM 711 O O . VAL A 1 87 ? -36.067 -20.072 27.209 1.00 95.75 87 VAL A O 1
ATOM 714 N N . ASP A 1 88 ? -38.293 -20.174 27.479 1.00 94.94 88 ASP A N 1
ATOM 715 C CA . ASP A 1 88 ? -38.588 -20.485 26.077 1.00 94.94 88 ASP A CA 1
ATOM 716 C C . ASP A 1 88 ? -38.170 -19.372 25.118 1.00 94.94 88 ASP A C 1
ATOM 718 O O . ASP A 1 88 ? -37.613 -19.656 24.058 1.00 94.94 88 ASP A O 1
ATOM 722 N N . GLN A 1 89 ? -38.327 -18.113 25.527 1.00 94.75 89 GLN A N 1
ATOM 723 C CA . GLN A 1 89 ? -37.819 -16.972 24.766 1.00 94.75 89 GLN A CA 1
ATOM 724 C C . GLN A 1 89 ? -36.297 -17.040 24.595 1.00 94.75 89 GLN A C 1
ATOM 726 O O . GLN A 1 89 ? -35.800 -16.901 23.480 1.00 94.75 89 GLN A O 1
ATOM 731 N N . VAL A 1 90 ? -35.541 -17.322 25.661 1.00 93.44 90 VAL A N 1
ATOM 732 C CA . VAL A 1 90 ? -34.072 -17.424 25.563 1.00 93.44 90 VAL A CA 1
ATOM 733 C C . VAL A 1 90 ? -33.643 -18.629 24.725 1.00 93.44 90 VAL A C 1
ATOM 735 O O . VAL A 1 90 ? -32.722 -18.516 23.923 1.00 93.44 90 VAL A O 1
ATOM 738 N N . LEU A 1 91 ? -34.326 -19.769 24.861 1.00 92.69 91 LEU A N 1
ATOM 739 C CA . LEU A 1 91 ? -34.051 -20.978 24.076 1.00 92.69 91 LEU A CA 1
ATOM 740 C C . LEU A 1 91 ? -34.376 -20.827 22.581 1.00 92.69 91 LEU A C 1
ATOM 742 O O . LEU A 1 91 ? -33.877 -21.622 21.786 1.00 92.69 91 LEU A O 1
ATOM 746 N N . SER A 1 92 ? -35.202 -19.844 22.215 1.00 92.94 92 SER A N 1
ATOM 747 C CA . SER A 1 92 ? -35.539 -19.521 20.824 1.00 92.94 92 SER A CA 1
ATOM 748 C C . SER A 1 92 ? -34.512 -18.619 20.125 1.00 92.94 92 SER A C 1
ATOM 750 O O . SER A 1 92 ? -34.590 -18.440 18.911 1.00 92.94 92 SER A O 1
ATOM 752 N N . LEU A 1 93 ? -33.545 -18.054 20.862 1.00 89.69 93 LEU A N 1
ATOM 753 C CA . LEU A 1 93 ? -32.475 -17.237 20.287 1.00 89.69 93 LEU A CA 1
ATOM 754 C C . LEU A 1 93 ? -31.498 -18.092 19.463 1.00 89.69 93 LEU A C 1
ATOM 756 O O . LEU A 1 93 ? -31.156 -19.210 19.849 1.00 89.69 93 LEU A O 1
ATOM 760 N N . ASP A 1 94 ? -31.001 -17.532 18.357 1.00 84.69 94 ASP A N 1
ATOM 761 C CA . ASP A 1 94 ? -29.960 -18.159 17.534 1.00 84.69 94 ASP A CA 1
ATOM 762 C C . ASP A 1 94 ? -28.638 -18.286 18.319 1.00 84.69 94 ASP A C 1
ATOM 764 O O . ASP A 1 94 ? -28.255 -17.369 19.051 1.00 84.69 94 ASP A O 1
ATOM 768 N N . LEU A 1 95 ? -27.917 -19.394 18.124 1.00 78.44 95 LEU A N 1
ATOM 769 C CA . LEU A 1 95 ? -26.590 -19.663 18.690 1.00 78.44 95 LEU A CA 1
ATOM 770 C C . LEU A 1 95 ? -25.528 -18.666 18.204 1.00 78.44 95 LEU A C 1
ATOM 772 O O . LEU A 1 95 ? -24.500 -18.508 18.862 1.00 78.44 95 LEU A O 1
ATOM 776 N N . LEU A 1 96 ? -25.779 -18.002 17.072 1.00 81.81 96 LEU A N 1
ATOM 777 C CA . LEU A 1 96 ? -24.948 -16.923 16.534 1.00 81.81 96 LEU A CA 1
ATOM 778 C C . LEU A 1 96 ? -25.323 -15.534 17.079 1.00 81.81 96 LEU A C 1
ATOM 780 O O . LEU A 1 96 ? -24.758 -14.527 16.654 1.00 81.81 96 LEU A O 1
ATOM 784 N N . SER A 1 97 ? -26.256 -15.455 18.030 1.00 84.62 97 SER A N 1
ATOM 785 C CA . SER A 1 97 ? -26.559 -14.196 18.712 1.00 84.62 97 SER A CA 1
ATOM 786 C C . SER A 1 97 ? -25.377 -13.743 19.583 1.00 84.62 97 SER A C 1
ATOM 788 O O . SER A 1 97 ? -24.736 -14.583 20.221 1.00 84.62 97 SER A O 1
ATOM 790 N N . PRO A 1 98 ? -25.132 -12.424 19.708 1.00 88.31 98 PRO A N 1
ATOM 791 C CA . PRO A 1 98 ? -24.142 -11.903 20.642 1.00 88.31 98 PRO A CA 1
ATOM 792 C C . PRO A 1 98 ? -24.431 -12.342 22.079 1.00 88.31 98 PRO A C 1
ATOM 794 O O . PRO A 1 98 ? -25.590 -12.353 22.517 1.00 88.31 98 PRO A O 1
ATOM 797 N N . LEU A 1 99 ? -23.378 -12.655 22.836 1.00 89.44 99 LEU A N 1
ATOM 798 C CA . LEU A 1 99 ? -23.510 -13.249 24.168 1.00 89.44 99 LEU A CA 1
ATOM 799 C C . LEU A 1 99 ? -24.289 -12.346 25.141 1.00 89.44 99 LEU A C 1
ATOM 801 O O . LEU A 1 99 ? -25.107 -12.836 25.917 1.00 89.44 99 LEU A O 1
ATOM 805 N N . MET A 1 100 ? -24.132 -11.021 25.036 1.00 90.12 100 MET A N 1
ATOM 806 C CA . MET A 1 100 ? -24.880 -10.054 25.856 1.00 90.12 100 MET A CA 1
ATOM 807 C C . MET A 1 100 ? -26.399 -10.091 25.642 1.00 90.12 100 MET A C 1
ATOM 809 O O . MET A 1 100 ? -27.157 -9.842 26.581 1.00 90.12 100 MET A O 1
ATOM 813 N N . LYS A 1 101 ? -26.868 -10.445 24.437 1.00 91.38 101 LYS A N 1
ATOM 814 C CA . LYS A 1 101 ? -28.305 -10.610 24.162 1.00 91.38 101 LYS A CA 1
ATOM 815 C C . LYS A 1 101 ? -28.864 -11.820 24.910 1.00 91.38 101 LYS A C 1
ATOM 817 O O . LYS A 1 101 ? -29.947 -11.745 25.487 1.00 91.38 101 LYS A O 1
ATOM 822 N N . ILE A 1 102 ? -28.105 -12.916 24.931 1.00 92.31 102 ILE A N 1
ATOM 823 C CA . ILE A 1 102 ? -28.461 -14.123 25.683 1.00 92.31 102 ILE A CA 1
ATOM 824 C C . ILE A 1 102 ? -28.388 -13.833 27.189 1.00 92.31 102 ILE A C 1
ATOM 826 O O . ILE A 1 102 ? -29.312 -14.194 27.916 1.00 92.31 102 ILE A O 1
ATOM 830 N N . LEU A 1 103 ? -27.356 -13.110 27.646 1.00 91.81 103 LEU A N 1
ATOM 831 C CA . LEU A 1 103 ? -27.193 -12.709 29.045 1.00 91.81 103 LEU A CA 1
ATOM 832 C C . LEU A 1 103 ? -28.415 -11.942 29.554 1.00 91.81 103 LEU A C 1
ATOM 834 O O . LEU A 1 103 ? -28.976 -12.323 30.573 1.00 91.81 103 LEU A O 1
ATOM 838 N N . ALA A 1 104 ? -28.886 -10.924 28.826 1.00 92.12 104 ALA A N 1
ATOM 839 C CA . ALA A 1 104 ? -30.084 -10.168 29.203 1.00 92.12 104 ALA A CA 1
ATOM 840 C C . ALA A 1 104 ? -31.318 -11.075 29.397 1.00 92.12 104 ALA A C 1
ATOM 842 O O . ALA A 1 104 ? -32.119 -10.876 30.315 1.00 92.12 104 ALA A O 1
ATOM 843 N N . GLY A 1 105 ? -31.442 -12.113 28.566 1.00 93.50 105 GLY A N 1
ATOM 844 C CA . GLY A 1 105 ? -32.445 -13.160 28.715 1.00 93.50 105 GLY A CA 1
ATOM 845 C C . GLY A 1 105 ? -32.267 -13.995 29.989 1.00 93.50 105 GLY A C 1
ATOM 846 O O . GLY A 1 105 ? -33.221 -14.165 30.751 1.00 93.50 105 GLY A O 1
ATOM 847 N N . LEU A 1 106 ? -31.047 -14.477 30.250 1.00 93.69 106 LEU A N 1
ATOM 848 C CA . LEU A 1 106 ? -30.704 -15.229 31.465 1.00 93.69 106 LEU A CA 1
ATOM 849 C C . LEU A 1 106 ? -30.985 -14.421 32.738 1.00 93.69 106 LEU A C 1
ATOM 851 O O . LEU A 1 106 ? -31.508 -14.966 33.704 1.00 93.69 106 LEU A O 1
ATOM 855 N N . GLU A 1 107 ? -30.704 -13.120 32.730 1.00 92.81 107 GLU A N 1
ATOM 856 C CA . GLU A 1 107 ? -30.965 -12.222 33.858 1.00 92.81 107 GLU A CA 1
ATOM 857 C C . GLU A 1 107 ? -32.461 -12.057 34.153 1.00 92.81 107 GLU A C 1
ATOM 859 O O . GLU A 1 107 ? -32.869 -12.024 35.316 1.00 92.81 107 GLU A O 1
ATOM 864 N N . ASN A 1 108 ? -33.299 -11.993 33.115 1.00 93.69 108 ASN A N 1
ATOM 865 C CA . ASN A 1 108 ? -34.753 -11.956 33.278 1.00 93.69 108 ASN A CA 1
ATOM 866 C C . ASN A 1 108 ? -35.284 -13.269 33.879 1.00 93.69 108 ASN A C 1
ATOM 868 O O . ASN A 1 108 ? -36.122 -13.249 34.783 1.00 93.69 108 ASN A O 1
ATOM 872 N N . VAL A 1 109 ? -34.762 -14.412 33.419 1.00 94.88 109 VAL A N 1
ATOM 873 C CA . VAL A 1 109 ? -35.082 -15.729 33.994 1.00 94.88 109 VAL A CA 1
ATOM 874 C C . VAL A 1 109 ? -34.628 -15.804 35.453 1.00 94.88 109 VAL A C 1
ATOM 876 O O . VAL A 1 109 ? -35.399 -16.251 36.305 1.00 94.88 109 VAL A O 1
ATOM 879 N N . LEU A 1 110 ? -33.417 -15.330 35.759 1.00 93.38 110 LEU A N 1
ATOM 880 C CA . LEU A 1 110 ? -32.854 -15.330 37.108 1.00 93.38 110 LEU A CA 1
ATOM 881 C C . LEU A 1 110 ? -33.715 -14.507 38.070 1.00 93.38 110 LEU A C 1
ATOM 883 O O . LEU A 1 110 ? -34.088 -15.019 39.122 1.00 93.38 110 LEU A O 1
ATOM 887 N N . LYS A 1 111 ? -34.098 -13.281 37.688 1.00 92.31 111 LYS A N 1
ATOM 888 C CA . LYS A 1 111 ? -34.955 -12.407 38.502 1.00 92.31 111 LYS A CA 1
ATOM 889 C C . LYS A 1 111 ? -36.281 -13.085 38.860 1.00 92.31 111 LYS A C 1
ATOM 891 O O . LYS A 1 111 ? -36.609 -13.211 40.033 1.00 92.31 111 LYS A O 1
ATOM 896 N N . LYS A 1 112 ? -36.999 -13.605 37.857 1.00 92.62 112 LYS A N 1
ATOM 897 C CA . LYS A 1 112 ? -38.286 -14.291 38.071 1.00 92.62 112 LYS A CA 1
ATOM 898 C C . LYS A 1 112 ? -38.149 -15.556 38.921 1.00 92.62 112 LYS A C 1
ATOM 900 O O . LYS A 1 112 ? -39.047 -15.881 39.691 1.00 92.62 112 LYS A O 1
ATOM 905 N N . SER A 1 113 ? -37.036 -16.275 38.774 1.00 92.06 113 SER A N 1
ATOM 906 C CA . SER A 1 113 ? -36.769 -17.495 39.541 1.00 92.06 113 SER A CA 1
ATOM 907 C C . SER A 1 113 ? -36.418 -17.191 41.003 1.00 92.06 113 SER A C 1
ATOM 909 O O . SER A 1 113 ? -36.825 -17.940 41.886 1.00 92.06 113 SER A O 1
ATOM 911 N N . GLN A 1 114 ? -35.722 -16.079 41.272 1.00 91.56 114 GLN A N 1
ATOM 912 C CA . GLN A 1 114 ? -35.460 -15.594 42.634 1.00 91.56 114 GLN A CA 1
ATOM 913 C C . GLN A 1 114 ? -36.751 -15.162 43.332 1.00 91.56 114 GLN A C 1
ATOM 915 O O . GLN A 1 114 ? -36.959 -15.527 44.488 1.00 91.56 114 GLN A O 1
ATOM 920 N N . ASP A 1 115 ? -37.637 -14.463 42.615 1.00 90.94 115 ASP A N 1
ATOM 921 C CA . ASP A 1 115 ? -38.952 -14.081 43.137 1.00 90.94 115 ASP A CA 1
ATOM 922 C C . ASP A 1 115 ? -39.747 -15.325 43.574 1.00 90.94 115 ASP A C 1
ATOM 924 O O . ASP A 1 115 ? -40.357 -15.322 44.637 1.00 90.94 115 ASP A O 1
ATOM 928 N N . TRP A 1 116 ? -39.704 -16.417 42.797 1.00 91.88 116 TRP A N 1
ATOM 929 C CA . TRP A 1 116 ? -40.373 -17.673 43.159 1.00 91.88 116 TRP A CA 1
ATOM 930 C C . TRP A 1 116 ? -39.754 -18.337 44.389 1.00 91.88 116 TRP A C 1
ATOM 932 O O . TRP A 1 116 ? -40.484 -18.739 45.294 1.00 91.88 116 TRP A O 1
ATOM 942 N N . GLU A 1 117 ? -38.425 -18.444 44.434 1.00 90.19 117 GLU A N 1
ATOM 943 C CA . GLU A 1 117 ? -37.720 -19.100 45.540 1.00 90.19 117 GLU A CA 1
ATOM 944 C C . GLU A 1 117 ? -38.002 -18.409 46.884 1.00 90.19 117 GLU A C 1
ATOM 946 O O . GLU A 1 117 ? -38.082 -19.081 47.907 1.00 90.19 117 GLU A O 1
ATOM 951 N N . GLY A 1 118 ? -38.247 -17.092 46.879 1.00 87.75 118 GLY A N 1
ATOM 952 C CA . GLY A 1 118 ? -38.661 -16.344 48.069 1.00 87.75 118 GLY A CA 1
ATOM 953 C C . GLY A 1 118 ? -40.022 -16.758 48.650 1.00 87.75 118 GLY A C 1
ATOM 954 O O . GLY A 1 118 ? -40.239 -16.592 49.848 1.00 87.75 118 GLY A O 1
ATOM 955 N N . TYR A 1 119 ? -40.927 -17.315 47.836 1.00 85.56 119 TYR A N 1
ATOM 956 C CA . TYR A 1 119 ? -42.245 -17.805 48.272 1.00 85.56 119 TYR A CA 1
ATOM 957 C C . TYR A 1 119 ? -42.306 -19.331 48.440 1.00 85.56 119 TYR A C 1
ATOM 959 O O . TYR A 1 119 ? -43.276 -19.855 48.992 1.00 85.56 119 TYR A O 1
ATOM 967 N N . ALA A 1 120 ? -41.313 -20.061 47.930 1.00 84.44 120 ALA A N 1
ATOM 968 C CA . ALA A 1 120 ? -41.343 -21.514 47.864 1.00 84.44 120 ALA A CA 1
ATOM 969 C C . ALA A 1 120 ? -41.055 -22.167 49.227 1.00 84.44 120 ALA A C 1
ATOM 971 O O . ALA A 1 120 ? -40.169 -21.757 49.973 1.00 84.44 120 ALA A O 1
ATOM 972 N N . CYS A 1 121 ? -41.766 -23.256 49.536 1.00 84.06 121 CYS A N 1
ATOM 973 C CA . CYS A 1 121 ? -41.376 -24.147 50.628 1.00 84.06 121 CYS A CA 1
ATOM 974 C C . CYS A 1 121 ? -40.242 -25.086 50.180 1.00 84.06 121 CYS A C 1
ATOM 976 O O . CYS A 1 121 ? -40.048 -25.314 48.984 1.00 84.06 121 CYS A O 1
ATOM 978 N N . SER A 1 122 ? -39.527 -25.700 51.129 1.00 83.12 122 SER A N 1
ATOM 979 C CA . SER A 1 122 ? -38.369 -26.570 50.846 1.00 83.12 122 SER A CA 1
ATOM 980 C C . SER A 1 122 ? -38.653 -27.674 49.814 1.00 83.12 122 SER A C 1
ATOM 982 O O . SER A 1 122 ? -37.791 -27.987 48.996 1.00 83.12 122 SER A O 1
ATOM 984 N N . ARG A 1 123 ? -39.878 -28.219 49.785 1.00 84.00 123 ARG A N 1
ATOM 985 C CA . ARG A 1 123 ? -40.308 -29.246 48.816 1.00 84.00 123 ARG A CA 1
ATOM 986 C C . ARG A 1 123 ? -40.382 -28.727 47.370 1.00 84.00 123 ARG A C 1
ATOM 988 O O . ARG A 1 123 ? -40.062 -29.452 46.425 1.00 84.00 123 ARG A O 1
ATOM 995 N N . LEU A 1 124 ? -40.774 -27.466 47.198 1.00 85.94 124 LEU A N 1
ATOM 996 C CA . LEU A 1 124 ? -41.009 -26.806 45.906 1.00 85.94 124 LEU A CA 1
ATOM 997 C C . LEU A 1 124 ? -39.831 -25.920 45.460 1.00 85.94 124 LEU A C 1
ATOM 999 O O . LEU A 1 124 ? -39.937 -25.200 44.466 1.00 85.94 124 LEU A O 1
ATOM 1003 N N . SER A 1 125 ? -38.708 -25.993 46.178 1.00 89.44 125 SER A N 1
ATOM 1004 C CA . SER A 1 125 ? -37.492 -25.230 45.896 1.00 89.44 125 SER A CA 1
ATOM 1005 C C . SER A 1 125 ? -36.905 -25.562 44.518 1.00 89.44 125 SER A C 1
ATOM 1007 O O . SER A 1 125 ? -36.886 -26.724 44.074 1.00 89.44 125 SER A O 1
ATOM 1009 N N . ILE A 1 126 ? -36.401 -24.524 43.853 1.00 90.94 126 ILE A N 1
ATOM 1010 C CA . ILE A 1 126 ? -35.610 -24.566 42.615 1.00 90.94 126 ILE A CA 1
ATOM 1011 C C . ILE A 1 126 ? -34.170 -24.070 42.842 1.00 90.94 126 ILE A C 1
ATOM 1013 O O . ILE A 1 126 ? -33.438 -23.820 41.881 1.00 90.94 126 ILE A O 1
ATOM 1017 N N . SER A 1 127 ? -33.742 -23.957 44.105 1.00 89.12 127 SER A N 1
ATOM 1018 C CA . SER A 1 127 ? -32.436 -23.429 44.532 1.00 89.12 127 SER A CA 1
ATOM 1019 C C . SER A 1 127 ? -31.237 -24.038 43.798 1.00 89.12 127 SER A C 1
ATOM 1021 O O . SER A 1 127 ? -30.331 -23.309 43.406 1.00 89.12 127 SER A O 1
ATOM 1023 N N . THR A 1 128 ? -31.239 -25.351 43.544 1.00 90.56 128 THR A N 1
ATOM 1024 C CA . THR A 1 128 ? -30.135 -26.036 42.840 1.00 90.56 128 THR A CA 1
ATOM 1025 C C . THR A 1 128 ? -29.982 -25.608 41.377 1.00 90.56 128 THR A C 1
ATOM 1027 O O . THR A 1 128 ? -28.874 -25.543 40.855 1.00 90.56 128 THR A O 1
ATOM 1030 N N . GLN A 1 129 ? -31.088 -25.311 40.689 1.00 93.38 129 GLN A N 1
ATOM 1031 C CA . GLN A 1 129 ? -31.060 -24.802 39.317 1.00 93.38 129 GLN A CA 1
ATOM 1032 C C . GLN A 1 129 ? -30.762 -23.300 39.316 1.00 93.38 129 GLN A C 1
ATOM 1034 O O . GLN A 1 129 ? -30.073 -22.804 38.425 1.00 93.38 129 GLN A O 1
ATOM 1039 N N . LEU A 1 130 ? -31.248 -22.588 40.336 1.00 91.06 130 LEU A N 1
ATOM 1040 C CA . LEU A 1 130 ? -30.993 -21.168 40.542 1.00 91.06 130 LEU A CA 1
ATOM 1041 C C . LEU A 1 130 ? -29.508 -20.880 40.804 1.00 91.06 130 LEU A C 1
ATOM 1043 O O . LEU A 1 130 ? -28.981 -19.911 40.259 1.00 91.06 130 LEU A O 1
ATOM 1047 N N . SER A 1 131 ? -28.817 -21.718 41.582 1.00 90.62 131 SER A N 1
ATOM 1048 C CA . SER A 1 131 ? -27.378 -21.576 41.834 1.00 90.62 131 SER A CA 1
ATOM 1049 C C . SER A 1 131 ? -26.564 -21.749 40.552 1.00 90.62 131 SER A C 1
ATOM 1051 O O . SER A 1 131 ? -25.751 -20.882 40.242 1.00 90.62 131 SER A O 1
ATOM 1053 N N . ALA A 1 132 ? -26.858 -22.778 39.750 1.00 92.50 132 ALA A N 1
ATOM 1054 C CA . ALA A 1 132 ? -26.20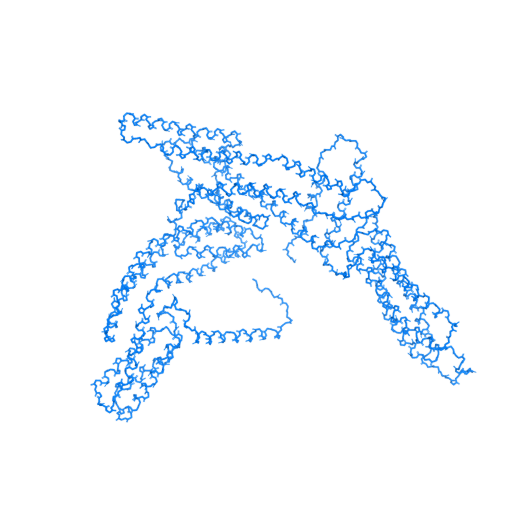5 -23.005 38.459 1.00 92.50 132 ALA A CA 1
ATOM 1055 C C . ALA A 1 132 ? -26.442 -21.853 37.461 1.00 92.50 132 ALA A C 1
ATOM 1057 O O . ALA A 1 132 ? -25.533 -21.461 36.729 1.00 92.50 132 ALA A O 1
ATOM 1058 N N . LEU A 1 133 ? -27.655 -21.285 37.435 1.00 93.44 133 LEU A N 1
ATOM 1059 C CA . LEU A 1 133 ? -27.955 -20.103 36.621 1.00 93.44 133 LEU A CA 1
ATOM 1060 C C . LEU A 1 133 ? -27.203 -18.863 37.123 1.00 93.44 133 LEU A C 1
ATOM 1062 O O . LEU A 1 133 ? -26.680 -18.098 36.317 1.00 93.44 133 LEU A O 1
ATOM 1066 N N . THR A 1 134 ? -27.131 -18.670 38.440 1.00 91.38 134 THR A N 1
ATOM 1067 C CA . THR A 1 134 ? -26.424 -17.535 39.050 1.00 91.38 134 THR A CA 1
ATOM 1068 C C . THR A 1 134 ? -24.926 -17.603 38.760 1.00 91.38 134 THR A C 1
ATOM 1070 O O . THR A 1 134 ? -24.343 -16.597 38.370 1.00 91.38 134 THR A O 1
ATOM 1073 N N . GLU A 1 135 ? -24.313 -18.780 38.890 1.00 90.62 135 GLU A N 1
ATOM 1074 C CA . GLU A 1 135 ? -22.900 -19.012 38.573 1.00 90.62 135 GLU A CA 1
ATOM 1075 C C . GLU A 1 135 ? -22.593 -18.681 37.108 1.00 90.62 135 GLU A C 1
ATOM 1077 O O . GLU A 1 135 ? -21.680 -17.905 36.832 1.00 90.62 135 GLU A O 1
ATOM 1082 N N . LEU A 1 136 ? -23.421 -19.158 36.175 1.00 91.69 136 LEU A N 1
ATOM 1083 C CA . LEU A 1 136 ? -23.266 -18.855 34.752 1.00 91.69 136 LEU A CA 1
ATOM 1084 C C . LEU A 1 136 ? -23.360 -17.348 34.460 1.00 91.69 136 LEU A C 1
ATOM 1086 O O . LEU A 1 136 ? -22.537 -16.798 33.729 1.00 91.69 136 LEU A O 1
ATOM 1090 N N . VAL A 1 137 ? -24.350 -16.662 35.039 1.00 91.06 137 VAL A N 1
ATOM 1091 C CA . VAL A 1 137 ? -24.516 -15.210 34.868 1.00 91.06 137 VAL A CA 1
ATOM 1092 C C . VAL A 1 137 ? -23.314 -14.452 35.445 1.00 91.06 137 VAL A C 1
ATOM 1094 O O . VAL A 1 137 ? -22.835 -13.501 34.827 1.00 91.06 137 VAL A O 1
ATOM 1097 N N . LEU A 1 138 ? -22.786 -14.881 36.596 1.00 87.88 138 LEU A N 1
ATOM 1098 C CA . LEU A 1 138 ? -21.581 -14.302 37.196 1.00 87.88 138 LEU A CA 1
ATOM 1099 C C . LEU A 1 138 ? -20.345 -14.509 36.315 1.00 87.88 138 LEU A C 1
ATOM 1101 O O . LEU A 1 138 ? -19.570 -13.573 36.120 1.00 87.88 138 LEU A O 1
ATOM 1105 N N . GLU A 1 139 ? -20.164 -15.700 35.750 1.00 88.19 139 GLU A N 1
ATOM 1106 C CA . GLU A 1 139 ? -19.073 -15.984 34.818 1.00 88.19 139 GLU A CA 1
ATOM 1107 C C . GLU A 1 139 ? -19.156 -15.143 33.544 1.00 88.19 139 GLU A C 1
ATOM 1109 O O . GLU A 1 139 ? -18.147 -14.609 33.093 1.00 88.19 139 GLU A O 1
ATOM 1114 N N . TRP A 1 140 ? -20.345 -14.935 32.981 1.00 89.88 140 TRP A N 1
ATOM 1115 C CA . TRP A 1 140 ? -20.490 -14.103 31.784 1.00 89.88 140 TRP A CA 1
ATOM 1116 C C . TRP A 1 140 ? -20.277 -12.619 32.065 1.00 89.88 140 TRP A C 1
ATOM 1118 O O . TRP A 1 140 ? -19.701 -11.918 31.237 1.00 89.88 140 TRP A O 1
ATOM 1128 N N . ARG A 1 141 ? -20.640 -12.139 33.259 1.00 86.81 141 ARG A N 1
ATOM 1129 C CA . ARG A 1 141 ? -20.233 -10.804 33.721 1.00 86.81 141 ARG A CA 1
ATOM 1130 C C . ARG A 1 141 ? -18.715 -10.713 33.932 1.00 86.81 141 ARG A C 1
ATOM 1132 O O . ARG A 1 141 ? -18.137 -9.648 33.724 1.00 86.81 141 ARG A O 1
ATOM 1139 N N . ARG A 1 142 ? -18.037 -11.823 34.266 1.00 81.50 142 ARG A N 1
ATOM 1140 C CA . ARG A 1 142 ? -16.561 -11.886 34.273 1.00 81.50 142 ARG A CA 1
ATOM 1141 C C . ARG A 1 142 ? -15.966 -11.788 32.879 1.00 81.50 142 ARG A C 1
ATOM 1143 O O . ARG A 1 142 ? -15.037 -11.011 32.666 1.00 81.50 142 ARG A O 1
ATOM 1150 N N . LEU A 1 143 ? -16.530 -12.529 31.933 1.00 85.25 143 LEU A N 1
ATOM 1151 C CA . LEU A 1 143 ? -16.148 -12.454 30.526 1.00 85.25 143 LEU A CA 1
ATOM 1152 C C . LEU A 1 143 ? -16.379 -11.051 29.952 1.00 85.25 143 LEU A C 1
ATOM 1154 O O . LEU A 1 143 ? -15.541 -10.562 29.199 1.00 85.25 143 LEU A O 1
ATOM 1158 N N . GLU A 1 144 ? -17.462 -10.378 30.350 1.00 86.75 144 GLU A N 1
ATOM 1159 C CA . GLU A 1 144 ? -17.748 -8.999 29.952 1.00 86.75 144 GLU A CA 1
ATOM 1160 C C . GLU A 1 144 ? -16.607 -8.062 30.354 1.00 86.75 144 GLU A C 1
ATOM 1162 O O . GLU A 1 144 ? -16.026 -7.414 29.484 1.00 86.75 144 GLU A O 1
ATOM 1167 N N . LEU A 1 145 ? -16.226 -8.051 31.634 1.00 81.44 145 LEU A N 1
ATOM 1168 C CA . LEU A 1 145 ? -15.131 -7.215 32.134 1.00 81.44 145 LEU A CA 1
ATOM 1169 C C . LEU A 1 145 ? -13.794 -7.520 31.450 1.00 81.44 145 LEU A C 1
ATOM 1171 O O . LEU A 1 145 ? -13.066 -6.597 31.085 1.00 81.44 145 LEU A O 1
ATOM 1175 N N . ASN A 1 146 ? -13.492 -8.799 31.218 1.00 81.12 146 ASN A N 1
ATOM 1176 C CA . ASN A 1 146 ? -12.273 -9.202 30.516 1.00 81.12 146 ASN A CA 1
ATOM 1177 C C . ASN A 1 146 ? -12.269 -8.753 29.046 1.00 81.12 146 ASN A C 1
ATOM 1179 O O . ASN A 1 146 ? -11.207 -8.485 28.496 1.00 81.12 146 ASN A O 1
ATOM 1183 N N . SER A 1 147 ? -13.440 -8.634 28.411 1.00 84.75 147 SER A N 1
ATOM 1184 C CA . SER A 1 147 ? -13.552 -8.162 27.025 1.00 84.75 147 SER A CA 1
ATOM 1185 C C . SER A 1 147 ? -13.376 -6.646 26.875 1.00 84.75 147 SER A C 1
ATOM 1187 O O . SER A 1 147 ? -13.128 -6.163 25.771 1.00 84.75 147 SER A O 1
ATOM 1189 N N . TRP A 1 148 ? -13.476 -5.868 27.963 1.00 86.44 148 TRP A N 1
ATOM 1190 C CA . TRP A 1 148 ? -13.418 -4.403 27.888 1.00 86.44 148 TRP A CA 1
ATOM 1191 C C . TRP A 1 148 ? -12.063 -3.867 27.425 1.00 86.44 148 TRP A C 1
ATOM 1193 O O . TRP A 1 148 ? -12.015 -2.790 26.832 1.00 86.44 148 TRP A O 1
ATOM 1203 N N . SER A 1 149 ? -10.980 -4.629 27.605 1.00 80.69 149 SER A N 1
ATOM 1204 C CA . SER A 1 149 ? -9.665 -4.288 27.045 1.00 80.69 149 SER A CA 1
ATOM 1205 C C . SER A 1 149 ? -9.656 -4.235 25.514 1.00 80.69 149 SER A C 1
ATOM 1207 O O . SER A 1 149 ? -8.824 -3.540 24.940 1.00 80.69 149 SER A O 1
ATOM 1209 N N . ASN A 1 150 ? -10.593 -4.926 24.857 1.00 83.69 150 ASN A N 1
ATOM 1210 C CA . ASN A 1 150 ? -10.660 -5.073 23.401 1.00 83.69 150 ASN A CA 1
ATOM 1211 C C . ASN A 1 150 ? -11.687 -4.116 22.762 1.00 83.69 150 ASN A C 1
ATOM 1213 O O . ASN A 1 150 ? -11.927 -4.149 21.558 1.00 83.69 150 ASN A O 1
ATOM 1217 N N . LEU A 1 151 ? -12.322 -3.236 23.545 1.00 85.00 151 LEU A N 1
ATOM 1218 C CA . LEU A 1 151 ? -13.326 -2.302 23.015 1.00 85.00 151 LEU A CA 1
ATOM 1219 C C . LEU A 1 151 ? -12.725 -1.273 22.050 1.00 85.00 151 LEU A C 1
ATOM 1221 O O . LEU A 1 151 ? -13.387 -0.849 21.104 1.00 85.00 151 LEU A O 1
ATOM 1225 N N . LEU A 1 152 ? -11.470 -0.877 22.273 1.00 86.69 152 LEU A N 1
ATOM 1226 C CA . LEU A 1 152 ? -10.779 0.078 21.406 1.00 86.69 152 LEU A CA 1
ATOM 1227 C C . LEU A 1 152 ? -10.313 -0.572 20.094 1.00 86.69 152 LEU A C 1
ATOM 1229 O O . LEU A 1 152 ? -10.385 0.073 19.050 1.00 86.69 152 LEU A O 1
ATOM 1233 N N . SER A 1 153 ? -9.928 -1.857 20.105 1.00 85.31 153 SER A N 1
ATOM 1234 C CA . SER A 1 153 ? -9.619 -2.588 18.866 1.00 85.31 153 SER A CA 1
ATOM 1235 C C . SER A 1 153 ? -10.865 -2.766 18.000 1.00 85.31 153 SER A C 1
ATOM 1237 O O . SER A 1 153 ? -10.804 -2.498 16.806 1.00 85.31 153 SER A O 1
ATOM 1239 N N . MET A 1 154 ? -12.021 -3.057 18.611 1.00 85.50 154 MET A N 1
ATOM 1240 C CA . MET A 1 154 ? -13.310 -3.076 17.906 1.00 85.50 154 MET A CA 1
ATOM 1241 C C . MET A 1 154 ? -13.587 -1.757 17.174 1.00 85.50 154 MET A C 1
ATOM 1243 O O . MET A 1 154 ? -14.096 -1.754 16.057 1.00 85.50 154 MET A O 1
ATOM 1247 N N . CYS A 1 155 ? -13.242 -0.620 17.788 1.00 86.38 155 CYS A N 1
ATOM 1248 C CA . CYS A 1 155 ? -13.411 0.674 17.139 1.00 86.38 155 CYS A CA 1
ATOM 1249 C C . CYS A 1 155 ? -12.535 0.792 15.887 1.00 86.38 155 CYS A C 1
ATOM 1251 O O . CYS A 1 155 ? -13.033 1.271 14.876 1.00 86.38 155 CYS A O 1
ATOM 1253 N N . LYS A 1 156 ? -11.277 0.327 15.916 1.00 86.06 156 LYS A N 1
ATOM 1254 C CA . LYS A 1 156 ? -10.417 0.292 14.718 1.00 86.06 156 LYS A CA 1
ATOM 1255 C C . LYS A 1 156 ? -11.028 -0.581 13.617 1.00 86.06 156 LYS A C 1
ATOM 1257 O O . LYS A 1 156 ? -11.107 -0.144 12.472 1.00 86.06 156 LYS A O 1
ATOM 1262 N N . ASP A 1 157 ? -11.517 -1.767 13.972 1.00 85.50 157 ASP A N 1
ATOM 1263 C CA . ASP A 1 157 ? -12.124 -2.707 13.019 1.00 85.50 157 ASP A CA 1
ATOM 1264 C C . ASP A 1 157 ? -13.398 -2.145 12.372 1.00 85.50 157 ASP A C 1
ATOM 1266 O O . ASP A 1 157 ? -13.653 -2.371 11.186 1.00 85.50 157 ASP A O 1
ATOM 1270 N N . ASP A 1 158 ? -14.191 -1.375 13.123 1.00 86.62 158 ASP A N 1
ATOM 1271 C CA . ASP A 1 158 ? -15.357 -0.669 12.590 1.00 86.62 158 ASP A CA 1
ATOM 1272 C C . ASP A 1 158 ? -14.951 0.376 11.541 1.00 86.62 158 ASP A C 1
ATOM 1274 O O . ASP A 1 158 ? -15.625 0.484 10.515 1.00 86.62 158 ASP A O 1
ATOM 1278 N N . PHE A 1 159 ? -13.857 1.117 11.762 1.00 87.38 159 PHE A N 1
ATOM 1279 C CA . PHE A 1 159 ? -13.321 2.048 10.762 1.00 87.38 159 PHE A CA 1
ATOM 1280 C C . PHE A 1 159 ? -12.845 1.299 9.517 1.00 87.38 159 PHE A C 1
ATOM 1282 O O . PHE A 1 159 ? -13.281 1.648 8.428 1.00 87.38 159 PHE A O 1
ATOM 1289 N N . ILE A 1 160 ? -12.073 0.215 9.670 1.00 85.56 160 ILE A N 1
ATOM 1290 C CA . ILE A 1 160 ? -11.631 -0.631 8.544 1.00 85.56 160 ILE A CA 1
ATOM 1291 C C . ILE A 1 160 ? -12.831 -1.144 7.736 1.00 85.56 160 ILE A C 1
ATOM 1293 O O . ILE A 1 160 ? -12.861 -1.049 6.511 1.00 85.56 160 ILE A O 1
ATOM 1297 N N . SER A 1 161 ? -13.862 -1.643 8.418 1.00 86.75 161 SER A N 1
ATOM 1298 C CA . SER A 1 161 ? -15.075 -2.154 7.771 1.00 86.75 161 SER A CA 1
ATOM 1299 C C . SER A 1 161 ? -15.838 -1.057 7.020 1.00 86.75 161 SER A C 1
ATOM 1301 O O . SER A 1 161 ? -16.439 -1.309 5.975 1.00 86.75 161 SER A O 1
ATOM 1303 N N . GLN A 1 162 ? -15.843 0.170 7.547 1.00 87.94 162 GLN A N 1
ATOM 1304 C CA . GLN A 1 162 ? -16.443 1.321 6.875 1.00 87.94 162 GLN A CA 1
ATOM 1305 C C . GLN A 1 162 ? -15.618 1.761 5.664 1.00 87.94 162 GLN A C 1
ATOM 1307 O O . GLN A 1 162 ? -16.216 2.094 4.638 1.00 87.94 162 GLN A O 1
ATOM 1312 N N . SER A 1 163 ? -14.286 1.685 5.752 1.00 87.75 163 SER A N 1
ATOM 1313 C CA . SER A 1 163 ? -13.362 1.971 4.655 1.00 87.75 163 SER A CA 1
ATOM 1314 C C . SER A 1 163 ? -13.659 1.121 3.421 1.00 87.75 163 SER A C 1
ATOM 1316 O O . SER A 1 163 ? -13.643 1.636 2.310 1.00 87.75 163 SER A O 1
ATOM 1318 N N . CYS A 1 164 ? -14.005 -0.161 3.592 1.00 86.94 164 CYS A N 1
ATOM 1319 C CA . CYS A 1 164 ? -14.262 -1.084 2.478 1.00 86.94 164 CYS A CA 1
ATOM 1320 C C . CYS A 1 164 ? -15.339 -0.598 1.492 1.00 86.94 164 CYS A C 1
ATOM 1322 O O . CYS A 1 164 ? -15.318 -0.986 0.328 1.00 86.94 164 CYS A O 1
ATOM 1324 N N . LYS A 1 165 ? -16.269 0.268 1.916 1.00 90.31 165 LYS A N 1
ATOM 1325 C CA . LYS A 1 165 ? -17.294 0.840 1.023 1.00 90.31 165 LYS A CA 1
ATOM 1326 C C . LYS A 1 165 ? -16.683 1.696 -0.089 1.00 90.31 165 LYS A C 1
ATOM 1328 O O . LYS A 1 165 ? -17.255 1.780 -1.173 1.00 90.31 165 LYS A O 1
ATOM 1333 N N . TRP A 1 166 ? -15.521 2.298 0.164 1.00 91.75 166 TRP A N 1
ATOM 1334 C CA . TRP A 1 166 ? -14.790 3.106 -0.810 1.00 91.75 166 TRP A CA 1
ATOM 1335 C C . TRP A 1 166 ? -14.210 2.297 -1.963 1.00 91.75 166 TRP A C 1
ATOM 1337 O O . TRP A 1 166 ? -13.920 2.870 -3.010 1.00 91.75 166 TRP A O 1
ATOM 1347 N N . TRP A 1 167 ? -14.114 0.975 -1.813 1.00 93.31 167 TRP A N 1
ATOM 1348 C CA . TRP A 1 167 ? -13.691 0.093 -2.891 1.00 93.31 167 TRP A CA 1
ATOM 1349 C C . TRP A 1 167 ? -14.561 0.274 -4.141 1.00 93.31 167 TRP A C 1
ATOM 1351 O O . TRP A 1 167 ? -14.028 0.370 -5.237 1.00 93.31 167 TRP A O 1
ATOM 1361 N N . PHE A 1 168 ? -15.885 0.412 -3.986 1.00 91.38 168 PHE A N 1
ATOM 1362 C CA . PHE A 1 168 ? -16.797 0.603 -5.121 1.00 91.38 168 PHE A CA 1
ATOM 1363 C C . PHE A 1 168 ? -16.596 1.943 -5.830 1.00 91.38 168 PHE A C 1
ATOM 1365 O O . PHE A 1 168 ? -16.705 2.007 -7.050 1.00 91.38 168 PHE A O 1
ATOM 1372 N N . TYR A 1 169 ? -16.291 3.003 -5.076 1.00 91.44 169 TYR A N 1
ATOM 1373 C CA . TYR A 1 169 ? -15.970 4.310 -5.648 1.00 91.44 169 TYR A CA 1
ATOM 1374 C C . TYR A 1 169 ? -14.682 4.233 -6.472 1.00 91.44 169 TYR A C 1
ATOM 1376 O O . TYR A 1 169 ? -14.665 4.643 -7.629 1.00 91.44 169 TYR A O 1
ATOM 1384 N N . LEU A 1 170 ? -13.629 3.647 -5.895 1.00 90.81 170 LEU A N 1
ATOM 1385 C CA . LEU A 1 170 ? -12.336 3.523 -6.557 1.00 90.81 170 LEU A CA 1
ATOM 1386 C C . LEU A 1 170 ? -12.407 2.589 -7.775 1.00 90.81 170 LEU A C 1
ATOM 1388 O O . LEU A 1 170 ? -11.868 2.916 -8.825 1.00 90.81 170 LEU A O 1
ATOM 1392 N N . TYR A 1 171 ? -13.149 1.484 -7.675 1.00 91.19 171 TYR A N 1
ATOM 1393 C CA . TYR A 1 171 ? -13.440 0.601 -8.804 1.00 91.19 171 TYR A CA 1
ATOM 1394 C C . TYR A 1 171 ? -14.186 1.335 -9.926 1.00 91.19 171 TYR A C 1
ATOM 1396 O O . TYR A 1 171 ? -13.845 1.172 -11.092 1.00 91.19 171 TYR A O 1
ATOM 1404 N N . GLY A 1 172 ? -15.192 2.150 -9.590 1.00 88.88 172 GLY A N 1
ATOM 1405 C CA . GLY A 1 172 ? -15.918 2.958 -10.572 1.00 88.88 172 GLY A CA 1
ATOM 1406 C C . GLY A 1 172 ? -15.001 3.933 -11.310 1.00 88.88 172 GLY A C 1
ATOM 1407 O O . GLY A 1 172 ? -15.037 3.976 -12.533 1.00 88.88 172 GLY A O 1
ATOM 1408 N N . LEU A 1 173 ? -14.138 4.633 -10.568 1.00 89.44 173 LEU A N 1
ATOM 1409 C CA . LEU A 1 173 ? -13.143 5.559 -11.116 1.00 89.44 173 LEU A CA 1
ATOM 1410 C C . LEU A 1 173 ? -12.156 4.852 -12.054 1.00 89.44 173 LEU A C 1
ATOM 1412 O O . LEU A 1 173 ? -11.835 5.366 -13.115 1.00 89.44 173 LEU A O 1
ATOM 1416 N N . ILE A 1 174 ? -11.688 3.660 -11.687 1.00 87.38 174 ILE A N 1
ATOM 1417 C CA . ILE A 1 174 ? -10.696 2.923 -12.482 1.00 87.38 174 ILE A CA 1
ATOM 1418 C C . ILE A 1 174 ? -11.263 2.388 -13.800 1.00 87.38 174 ILE A C 1
ATOM 1420 O O . ILE A 1 174 ? -10.542 2.327 -14.790 1.00 87.38 174 ILE A O 1
ATOM 1424 N N . ASN A 1 175 ? -12.536 1.992 -13.824 1.00 86.44 175 ASN A N 1
ATOM 1425 C CA . ASN A 1 175 ? -13.169 1.457 -15.034 1.00 86.44 175 ASN A CA 1
ATOM 1426 C C . ASN A 1 175 ? -13.793 2.545 -15.922 1.00 86.44 175 ASN A C 1
ATOM 1428 O O . ASN A 1 175 ? -14.511 2.225 -16.869 1.00 86.44 175 ASN A O 1
ATOM 1432 N N . GLU A 1 176 ? -13.574 3.822 -15.615 1.00 86.88 176 GLU A N 1
ATOM 1433 C CA . GLU A 1 176 ? -14.098 4.926 -16.407 1.00 86.88 176 GLU A CA 1
ATOM 1434 C C . GLU A 1 176 ? -13.236 5.143 -17.663 1.00 86.88 176 GLU A C 1
ATOM 1436 O O . GLU A 1 176 ? -12.118 5.647 -17.596 1.00 86.88 176 GLU A O 1
ATOM 1441 N N . GLU A 1 177 ? -13.767 4.768 -18.833 1.00 74.88 177 GLU A N 1
ATOM 1442 C CA . GLU A 1 177 ? -13.036 4.773 -20.115 1.00 74.88 177 GLU A CA 1
ATOM 1443 C C . GLU A 1 177 ? -12.548 6.165 -20.560 1.00 74.88 177 GLU A C 1
ATOM 1445 O O . GLU A 1 177 ? -11.602 6.271 -21.338 1.00 74.88 177 GLU A O 1
ATOM 1450 N N . SER A 1 178 ? -13.184 7.240 -20.083 1.00 78.56 178 SER A N 1
ATOM 1451 C CA . SER A 1 178 ? -12.864 8.627 -20.448 1.00 78.56 178 SER A CA 1
ATOM 1452 C C . SER A 1 178 ? -12.042 9.384 -19.401 1.00 78.56 178 SER A C 1
ATOM 1454 O O . SER A 1 178 ? -11.907 10.604 -19.510 1.00 78.56 178 SER A O 1
ATOM 1456 N N . LEU A 1 179 ? -11.527 8.708 -18.371 1.00 85.94 179 LEU A N 1
ATOM 1457 C CA . LEU A 1 179 ? -10.800 9.373 -17.295 1.00 85.94 179 LEU A CA 1
ATOM 1458 C C . LEU A 1 179 ? -9.406 9.815 -17.762 1.00 85.94 179 LEU A C 1
ATOM 1460 O O . LEU A 1 179 ? -8.557 8.992 -18.101 1.00 85.94 179 LEU A O 1
ATOM 1464 N N . SER A 1 180 ? -9.149 11.126 -17.746 1.00 88.44 180 SER A N 1
ATOM 1465 C CA . SER A 1 180 ? -7.805 11.646 -18.005 1.00 88.44 180 SER A CA 1
ATOM 1466 C C . SER A 1 180 ? -6.876 11.378 -16.815 1.00 88.44 180 SER A C 1
ATOM 1468 O O . SER A 1 180 ? -7.309 11.376 -15.662 1.00 88.44 180 SER A O 1
ATOM 1470 N N . GLU A 1 181 ? -5.575 11.210 -17.064 1.00 86.44 181 GLU A N 1
ATOM 1471 C CA . GLU A 1 181 ? -4.576 11.017 -15.998 1.00 86.44 181 GLU A CA 1
ATOM 1472 C C . GLU A 1 181 ? -4.562 12.184 -15.003 1.00 86.44 181 GLU A C 1
ATOM 1474 O O . GLU A 1 181 ? -4.412 11.985 -13.797 1.00 86.44 181 GLU A O 1
ATOM 1479 N N . SER A 1 182 ? -4.777 13.409 -15.493 1.00 86.31 182 SER A N 1
ATOM 1480 C CA . SER A 1 182 ? -4.876 14.591 -14.643 1.00 86.31 182 SER A CA 1
ATOM 1481 C C . SER A 1 182 ? -6.096 14.548 -13.728 1.00 86.31 182 SER A C 1
ATOM 1483 O O . SER A 1 182 ? -5.975 14.821 -12.531 1.00 86.31 182 SER A O 1
ATOM 1485 N N . ASP A 1 183 ? -7.257 14.168 -14.263 1.00 88.94 183 ASP A N 1
ATOM 1486 C CA . ASP A 1 183 ? -8.484 14.069 -13.474 1.00 88.94 183 ASP A CA 1
ATOM 1487 C C . ASP A 1 183 ? -8.363 12.932 -12.457 1.00 88.94 183 ASP A C 1
ATOM 1489 O O . ASP A 1 183 ? -8.690 13.124 -11.284 1.00 88.94 183 ASP A O 1
ATOM 1493 N N . ALA A 1 184 ? -7.777 11.798 -12.859 1.00 90.94 184 ALA A N 1
ATOM 1494 C CA . ALA A 1 184 ? -7.470 10.684 -11.972 1.00 90.94 184 ALA A CA 1
ATOM 1495 C C . ALA A 1 184 ? -6.623 11.134 -10.775 1.00 90.94 184 ALA A C 1
ATOM 1497 O O . ALA A 1 184 ? -6.995 10.866 -9.632 1.00 90.94 184 ALA A O 1
ATOM 1498 N N . VAL A 1 185 ? -5.532 11.878 -11.003 1.00 91.25 185 VAL A N 1
ATOM 1499 C CA . VAL A 1 185 ? -4.708 12.422 -9.911 1.00 91.25 185 VAL A CA 1
ATOM 1500 C C . VAL A 1 185 ? -5.545 13.296 -8.980 1.00 91.25 185 VAL A C 1
ATOM 1502 O O . VAL A 1 185 ? -5.509 13.084 -7.770 1.00 91.25 185 VAL A O 1
ATOM 1505 N N . THR A 1 186 ? -6.329 14.244 -9.504 1.00 90.88 186 THR A N 1
ATOM 1506 C CA . THR A 1 186 ? -7.120 15.148 -8.646 1.00 90.88 186 THR A CA 1
ATOM 1507 C C . THR A 1 186 ? -8.163 14.406 -7.806 1.00 90.88 186 THR A C 1
ATOM 1509 O O . THR A 1 186 ? -8.326 14.693 -6.615 1.00 90.88 186 THR A O 1
ATOM 1512 N N . LEU A 1 187 ? -8.837 13.410 -8.387 1.00 93.50 187 LEU A N 1
ATOM 1513 C CA . LEU A 1 187 ? -9.828 12.592 -7.696 1.00 93.50 187 LEU A CA 1
ATOM 1514 C C . LEU A 1 187 ? -9.179 11.683 -6.647 1.00 93.50 187 LEU A C 1
ATOM 1516 O O . LEU A 1 187 ? -9.718 11.556 -5.548 1.00 93.50 187 LEU A O 1
ATOM 1520 N N . LEU A 1 188 ? -8.015 11.098 -6.941 1.00 94.50 188 LEU A N 1
ATOM 1521 C CA . LEU A 1 188 ? -7.257 10.270 -5.998 1.00 94.50 188 LEU A CA 1
ATOM 1522 C C . LEU A 1 188 ? -6.667 11.097 -4.846 1.00 94.50 188 LEU A C 1
ATOM 1524 O O . LEU A 1 188 ? -6.715 10.668 -3.693 1.00 94.50 188 LEU A O 1
ATOM 1528 N N . GLN A 1 189 ? -6.172 12.307 -5.121 1.00 92.62 189 GLN A N 1
ATOM 1529 C CA . GLN A 1 189 ? -5.733 13.248 -4.086 1.00 92.62 189 GLN A CA 1
ATOM 1530 C C . GLN A 1 189 ? -6.898 13.629 -3.171 1.00 92.62 189 GLN A C 1
ATOM 1532 O O . GLN A 1 189 ? -6.786 13.524 -1.952 1.00 92.62 189 GLN A O 1
ATOM 1537 N N . SER A 1 190 ? -8.047 13.997 -3.746 1.00 93.75 190 SER A N 1
ATOM 1538 C CA . SER A 1 190 ? -9.270 14.274 -2.983 1.00 93.75 190 SER A CA 1
ATOM 1539 C C . SER A 1 190 ? -9.717 13.059 -2.163 1.00 93.75 190 SER A C 1
ATOM 1541 O O . SER A 1 190 ? -10.100 13.180 -0.996 1.00 93.75 190 SER A O 1
ATOM 1543 N N . PHE A 1 191 ? -9.605 11.860 -2.737 1.00 94.94 191 PHE A N 1
ATOM 1544 C CA . PHE A 1 191 ? -9.909 10.607 -2.063 1.00 94.94 191 PHE A CA 1
ATOM 1545 C C . PHE A 1 191 ? -8.988 10.348 -0.864 1.00 94.94 191 PHE A C 1
ATOM 1547 O O . PHE A 1 191 ? -9.472 9.899 0.166 1.00 94.94 191 PHE A O 1
ATOM 1554 N N . ILE A 1 192 ? -7.696 10.659 -0.922 1.00 95.00 192 ILE A N 1
ATOM 1555 C CA . ILE A 1 192 ? -6.812 10.486 0.241 1.00 95.00 192 ILE A CA 1
ATOM 1556 C C . ILE A 1 192 ? -6.998 11.631 1.246 1.00 95.00 192 ILE A C 1
ATOM 1558 O O . ILE A 1 192 ? -7.195 11.389 2.433 1.00 95.00 192 ILE A O 1
ATOM 1562 N N . GLU A 1 193 ? -6.982 12.885 0.797 1.00 94.38 193 GLU A N 1
ATOM 1563 C CA . GLU A 1 193 ? -6.984 14.058 1.683 1.00 94.38 193 GLU A CA 1
ATOM 1564 C C . GLU A 1 193 ? -8.310 14.287 2.420 1.00 94.38 193 GLU A C 1
ATOM 1566 O O . GLU A 1 193 ? -8.325 14.932 3.471 1.00 94.38 193 GLU A O 1
ATOM 1571 N N . SER A 1 194 ? -9.421 13.764 1.892 1.00 94.25 194 SER A N 1
ATOM 1572 C CA . SER A 1 194 ? -10.728 13.778 2.564 1.00 94.25 194 SER A CA 1
ATOM 1573 C C . SER A 1 194 ? -10.884 12.688 3.628 1.00 94.25 194 SER A C 1
ATOM 1575 O O . SER A 1 194 ? -11.916 12.639 4.302 1.00 94.25 194 SER A O 1
ATOM 1577 N N . SER A 1 195 ? -9.907 11.788 3.778 1.00 94.81 195 SER A N 1
ATOM 1578 C CA . SER A 1 195 ? -9.993 10.699 4.746 1.00 94.81 195 SER A CA 1
ATOM 1579 C C . SER A 1 195 ? -9.815 11.195 6.182 1.00 94.81 195 SER A C 1
ATOM 1581 O O . SER A 1 195 ? -9.225 12.246 6.457 1.00 94.81 195 SER A O 1
ATOM 1583 N N . SER A 1 196 ? -10.299 10.397 7.132 1.00 95.00 196 SER A N 1
ATOM 1584 C CA . SER A 1 196 ? -9.883 10.544 8.522 1.00 95.00 196 SER A CA 1
ATOM 1585 C C . SER A 1 196 ? -8.540 9.851 8.752 1.00 95.00 196 SER A C 1
ATOM 1587 O O . SER A 1 196 ? -8.125 9.009 7.946 1.00 95.00 196 SER A O 1
ATOM 1589 N N . ILE A 1 197 ? -7.870 10.162 9.864 1.00 94.50 197 ILE A N 1
ATOM 1590 C CA . ILE A 1 197 ? -6.617 9.492 10.241 1.00 94.50 197 ILE A CA 1
ATOM 1591 C C . ILE A 1 197 ? -6.805 7.974 10.408 1.00 94.50 197 ILE A C 1
ATOM 1593 O O . ILE A 1 197 ? -5.920 7.208 10.048 1.00 94.50 197 ILE A O 1
ATOM 1597 N N . GLY A 1 198 ? -7.978 7.519 10.869 1.00 92.38 198 GLY A N 1
ATOM 1598 C CA . GLY A 1 198 ? -8.290 6.090 11.009 1.00 92.38 198 GLY A CA 1
ATOM 1599 C C . GLY A 1 198 ? -8.572 5.345 9.695 1.00 92.38 198 GLY A C 1
ATOM 1600 O O . GLY A 1 198 ? -8.460 4.122 9.663 1.00 92.38 198 GLY A O 1
ATOM 1601 N N . ASP A 1 199 ? -8.939 6.054 8.622 1.00 92.69 199 ASP A N 1
ATOM 1602 C CA . ASP A 1 199 ? -9.246 5.482 7.296 1.00 92.69 199 ASP A CA 1
ATOM 1603 C C . ASP A 1 199 ? -8.032 5.536 6.342 1.00 92.69 199 ASP A C 1
ATOM 1605 O O . ASP A 1 199 ? -7.924 4.765 5.390 1.00 92.69 199 ASP A O 1
ATOM 1609 N N . TYR A 1 200 ? -7.081 6.426 6.628 1.00 95.06 200 TYR A N 1
ATOM 1610 C CA . TYR A 1 200 ? -5.953 6.770 5.765 1.00 95.06 200 TYR A CA 1
ATOM 1611 C C . TYR A 1 200 ? -5.170 5.562 5.222 1.00 95.06 200 TYR A C 1
ATOM 1613 O O . TYR A 1 200 ? -5.102 5.360 4.008 1.00 95.06 200 TYR A O 1
ATOM 1621 N N . THR A 1 201 ? -4.643 4.709 6.107 1.00 94.44 201 THR A N 1
ATOM 1622 C CA . THR A 1 201 ? -3.879 3.511 5.718 1.00 94.44 201 THR A CA 1
ATOM 1623 C C . THR A 1 201 ? -4.702 2.555 4.851 1.00 94.44 201 THR A C 1
ATOM 1625 O O . THR A 1 201 ? -4.177 1.958 3.914 1.00 94.44 201 THR A O 1
ATOM 1628 N N . ASN A 1 202 ? -6.005 2.411 5.114 1.00 92.81 202 ASN A N 1
ATOM 1629 C CA . ASN A 1 202 ? -6.847 1.518 4.317 1.00 92.81 202 ASN A CA 1
ATOM 1630 C C . ASN A 1 202 ? -7.056 2.065 2.904 1.00 92.81 202 ASN A C 1
ATOM 1632 O O . ASN A 1 202 ? -7.003 1.292 1.950 1.00 92.81 202 ASN A O 1
ATOM 1636 N N . ARG A 1 203 ? -7.267 3.381 2.753 1.00 94.44 203 ARG A N 1
ATOM 1637 C CA . ARG A 1 203 ? -7.378 4.014 1.429 1.00 94.44 203 ARG A CA 1
ATOM 1638 C C . ARG A 1 203 ? -6.094 3.861 0.618 1.00 94.44 203 ARG A C 1
ATOM 1640 O O . ARG A 1 203 ? -6.180 3.537 -0.562 1.00 94.44 203 ARG A O 1
ATOM 1647 N N . LEU A 1 204 ? -4.925 4.007 1.247 1.00 95.25 204 LEU A N 1
ATOM 1648 C CA . LEU A 1 204 ? -3.636 3.760 0.587 1.00 95.25 204 LEU A CA 1
ATOM 1649 C C . LEU A 1 204 ? -3.504 2.316 0.095 1.00 95.25 204 LEU A C 1
ATOM 1651 O O . LEU A 1 204 ? -3.203 2.103 -1.075 1.00 95.25 204 LEU A O 1
ATOM 1655 N N . ARG A 1 205 ? -3.827 1.333 0.943 1.00 94.75 205 ARG A N 1
ATOM 1656 C CA . ARG A 1 205 ? -3.816 -0.089 0.555 1.00 94.75 205 ARG A CA 1
ATOM 1657 C C . ARG A 1 205 ? -4.771 -0.401 -0.592 1.00 94.75 205 ARG A C 1
ATOM 1659 O O . ARG A 1 205 ? -4.464 -1.242 -1.433 1.00 94.75 205 ARG A O 1
ATOM 1666 N N . MET A 1 206 ? -5.935 0.254 -0.637 1.00 93.56 206 MET A N 1
ATOM 1667 C CA . MET A 1 206 ? -6.866 0.104 -1.760 1.00 93.56 206 MET A CA 1
ATOM 1668 C C . MET A 1 206 ? -6.241 0.609 -3.065 1.00 93.56 206 MET A C 1
ATOM 1670 O O . MET A 1 206 ? -6.302 -0.099 -4.066 1.00 93.56 206 MET A O 1
ATOM 1674 N N . ILE A 1 207 ? -5.610 1.787 -3.048 1.00 94.69 207 ILE A N 1
ATOM 1675 C CA . ILE A 1 207 ? -4.919 2.355 -4.218 1.00 94.69 207 ILE A CA 1
ATOM 1676 C C . ILE A 1 207 ? -3.787 1.439 -4.682 1.00 94.69 207 ILE A C 1
ATOM 1678 O O . ILE A 1 207 ? -3.700 1.154 -5.871 1.00 94.69 207 ILE A O 1
ATOM 1682 N N . GLU A 1 208 ? -2.963 0.939 -3.760 1.00 93.31 208 GLU A N 1
ATOM 1683 C CA . GLU A 1 208 ? -1.888 -0.008 -4.074 1.00 93.31 208 GLU A CA 1
ATOM 1684 C C . GLU A 1 208 ? -2.430 -1.282 -4.733 1.00 93.31 208 GLU A C 1
ATOM 1686 O O . GLU A 1 208 ? -1.947 -1.685 -5.787 1.00 93.31 208 GLU A O 1
ATOM 1691 N N . SER A 1 209 ? -3.482 -1.876 -4.159 1.00 91.38 209 SER A N 1
ATOM 1692 C CA . SER A 1 209 ? -4.085 -3.112 -4.678 1.00 91.38 209 SER A CA 1
ATOM 1693 C C . SER A 1 209 ? -4.580 -2.951 -6.117 1.00 91.38 209 SER A C 1
ATOM 1695 O O . SER A 1 209 ? -4.382 -3.834 -6.947 1.00 91.38 209 SER A O 1
ATOM 1697 N N . PHE A 1 210 ? -5.209 -1.815 -6.425 1.00 90.62 210 PHE A N 1
ATOM 1698 C CA . PHE A 1 210 ? -5.660 -1.508 -7.779 1.00 90.62 210 PHE A CA 1
ATOM 1699 C C . PHE A 1 210 ? -4.520 -1.131 -8.728 1.00 90.62 210 PHE A C 1
ATOM 1701 O O . PHE A 1 210 ? -4.584 -1.473 -9.906 1.00 90.62 210 PHE A O 1
ATOM 1708 N N . GLY A 1 211 ? -3.483 -0.454 -8.230 1.00 88.44 211 GLY A N 1
ATOM 1709 C CA . GLY A 1 211 ? -2.273 -0.169 -8.999 1.00 88.44 211 GLY A CA 1
ATOM 1710 C C . GLY A 1 211 ? -1.627 -1.459 -9.497 1.00 88.44 211 GLY A C 1
ATOM 1711 O O . GLY A 1 211 ? -1.427 -1.600 -10.700 1.00 88.44 211 GLY A O 1
ATOM 1712 N N . LEU A 1 212 ? -1.425 -2.423 -8.588 1.00 86.06 212 LEU A N 1
ATOM 1713 C CA . LEU A 1 21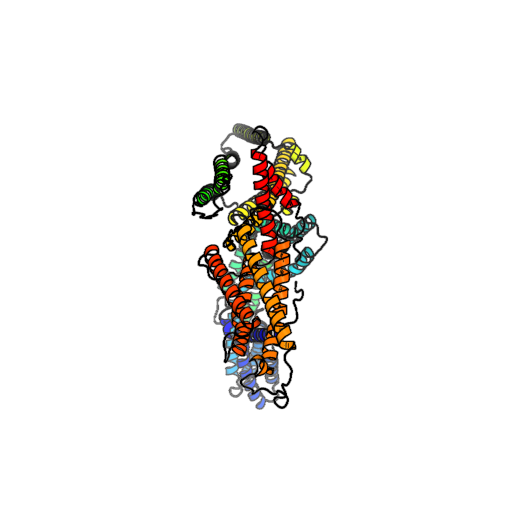2 ? -0.905 -3.760 -8.897 1.00 86.06 212 LEU A CA 1
ATOM 1714 C C . LEU A 1 212 ? -1.806 -4.523 -9.874 1.00 86.06 212 LEU A C 1
ATOM 1716 O O . LEU A 1 212 ? -1.310 -5.151 -10.800 1.00 86.06 212 LEU A O 1
ATOM 1720 N N . GLN A 1 213 ? -3.131 -4.443 -9.711 1.00 85.69 213 GLN A N 1
ATOM 1721 C CA . GLN A 1 213 ? -4.066 -5.087 -10.638 1.00 85.69 213 GLN A CA 1
ATOM 1722 C C . GLN A 1 213 ? -3.906 -4.567 -12.079 1.00 85.69 213 GLN A C 1
ATOM 1724 O O . GLN A 1 213 ? -4.023 -5.338 -13.022 1.00 85.69 213 GLN A O 1
ATOM 1729 N N . LEU A 1 214 ? -3.656 -3.267 -12.254 1.00 84.44 214 LEU A N 1
ATOM 1730 C CA . LEU A 1 214 ? -3.515 -2.639 -13.572 1.00 84.44 214 LEU A CA 1
ATOM 1731 C C . LEU A 1 214 ? -2.093 -2.708 -14.147 1.00 84.44 214 LEU A C 1
ATOM 1733 O O . LEU A 1 214 ? -1.911 -2.355 -15.314 1.00 84.44 214 LEU A O 1
ATOM 1737 N N . GLU A 1 215 ? -1.090 -3.117 -13.358 1.00 75.62 215 GLU A N 1
ATOM 1738 C CA . GLU A 1 215 ? 0.270 -3.351 -13.869 1.00 75.62 215 GLU A CA 1
ATOM 1739 C C . GLU A 1 215 ? 0.259 -4.456 -14.942 1.00 75.62 215 GLU A C 1
ATOM 1741 O O . GLU A 1 215 ? 0.945 -4.321 -15.954 1.00 75.62 215 GLU A O 1
ATOM 1746 N N . GLU A 1 216 ? -0.583 -5.486 -14.784 1.00 65.69 216 GLU A N 1
ATOM 1747 C CA . GLU A 1 216 ? -0.749 -6.572 -15.767 1.00 65.69 216 GLU A CA 1
ATOM 1748 C C . GLU A 1 216 ? -1.278 -6.063 -17.124 1.00 65.69 216 GLU A C 1
ATOM 1750 O O . GLU A 1 216 ? -0.854 -6.539 -18.178 1.00 65.69 216 GLU A O 1
ATOM 1755 N N . ASP A 1 217 ? -2.135 -5.038 -17.104 1.00 61.88 217 ASP A N 1
ATOM 1756 C CA . ASP A 1 217 ? -2.769 -4.455 -18.292 1.00 61.88 217 ASP A CA 1
ATOM 1757 C C . ASP A 1 217 ? -1.924 -3.333 -18.945 1.00 61.88 217 ASP A C 1
ATOM 1759 O O . ASP A 1 217 ? -2.333 -2.760 -19.956 1.00 61.88 217 ASP A O 1
ATOM 1763 N N . ASN A 1 218 ? -0.749 -2.986 -18.387 1.00 64.12 218 ASN A N 1
ATOM 1764 C CA . ASN A 1 218 ? 0.106 -1.864 -18.827 1.00 64.12 218 ASN A CA 1
ATOM 1765 C C . ASN A 1 218 ? -0.652 -0.525 -19.008 1.00 64.12 218 ASN A C 1
ATOM 1767 O O . ASN A 1 218 ? -0.344 0.272 -19.900 1.00 64.12 218 ASN A O 1
ATOM 1771 N N . SER A 1 219 ? -1.652 -0.260 -18.162 1.00 76.81 219 SER A N 1
ATOM 1772 C CA . SER A 1 219 ? -2.440 0.976 -18.225 1.00 76.81 219 SER A CA 1
ATOM 1773 C C . SER A 1 219 ? -1.645 2.171 -17.694 1.00 76.81 219 SER A C 1
ATOM 1775 O O . SER A 1 219 ? -1.002 2.077 -16.647 1.00 76.81 219 SER A O 1
ATOM 1777 N N . SER A 1 220 ? -1.738 3.337 -18.342 1.00 82.69 220 SER A N 1
ATOM 1778 C CA . SER A 1 220 ? -1.110 4.559 -17.817 1.00 82.69 220 SER A CA 1
ATOM 1779 C C . SER A 1 220 ? -1.681 4.976 -16.453 1.00 82.69 220 SER A C 1
ATOM 1781 O O . SER A 1 220 ? -0.974 5.553 -15.624 1.00 82.69 220 SER A O 1
ATOM 1783 N N . LEU A 1 221 ? -2.917 4.563 -16.151 1.00 87.88 221 LEU A N 1
ATOM 1784 C CA . LEU A 1 221 ? -3.541 4.729 -14.839 1.00 87.88 221 LEU A CA 1
ATOM 1785 C C . LEU A 1 221 ? -2.830 3.928 -13.733 1.00 87.88 221 LEU A C 1
ATOM 1787 O O . LEU A 1 221 ? -2.832 4.355 -12.578 1.00 87.88 221 LEU A O 1
ATOM 1791 N N . SER A 1 222 ? -2.179 2.806 -14.067 1.00 88.44 222 SER A N 1
ATOM 1792 C CA . SER A 1 222 ? -1.358 2.042 -13.116 1.00 88.44 222 SER A CA 1
ATOM 1793 C C . SER A 1 222 ? -0.203 2.896 -12.580 1.00 88.44 222 SER A C 1
ATOM 1795 O O . SER A 1 222 ? -0.001 2.986 -11.366 1.00 88.44 222 SER A O 1
ATOM 1797 N N . HIS A 1 223 ? 0.488 3.624 -13.468 1.00 86.25 223 HIS A N 1
ATOM 1798 C CA . HIS A 1 223 ? 1.555 4.551 -13.080 1.00 86.25 223 HIS A CA 1
ATOM 1799 C C . HIS A 1 223 ? 1.034 5.659 -12.163 1.00 86.25 223 HIS A C 1
ATOM 1801 O O . HIS A 1 223 ? 1.637 5.930 -11.124 1.00 86.25 223 HIS A O 1
ATOM 1807 N N . VAL A 1 224 ? -0.122 6.244 -12.493 1.00 91.25 224 VAL A N 1
ATOM 1808 C CA . VAL A 1 224 ? -0.771 7.266 -11.659 1.00 91.25 224 VAL A CA 1
ATOM 1809 C C . VAL A 1 224 ? -1.070 6.730 -10.255 1.00 91.25 224 VAL A C 1
ATOM 1811 O O . VAL A 1 224 ? -0.686 7.357 -9.267 1.00 91.25 224 VAL A O 1
ATOM 1814 N N . LEU A 1 225 ? -1.706 5.559 -10.138 1.00 92.06 225 LEU A N 1
ATOM 1815 C CA . LEU A 1 225 ? -2.033 4.944 -8.845 1.00 92.06 225 LEU A CA 1
ATOM 1816 C C . LEU A 1 225 ? -0.775 4.637 -8.024 1.00 92.06 225 LEU A C 1
ATOM 1818 O O . LEU A 1 225 ? -0.718 4.982 -6.842 1.00 92.06 225 LEU A O 1
ATOM 1822 N N . SER A 1 226 ? 0.254 4.055 -8.647 1.00 89.75 226 SER A N 1
ATOM 1823 C CA . SER A 1 226 ? 1.530 3.751 -7.988 1.00 89.75 226 SER A CA 1
ATOM 1824 C C . SER A 1 226 ? 2.240 5.018 -7.493 1.00 89.75 226 SER A C 1
ATOM 1826 O O . SER A 1 226 ? 2.733 5.071 -6.360 1.00 89.75 226 SER A O 1
ATOM 1828 N N . ASN A 1 227 ? 2.271 6.070 -8.313 1.00 90.69 227 ASN A N 1
ATOM 1829 C CA . ASN A 1 227 ? 2.885 7.347 -7.959 1.00 90.69 227 ASN A CA 1
ATOM 1830 C C . ASN A 1 227 ? 2.131 8.053 -6.831 1.00 90.69 227 ASN A C 1
ATOM 1832 O O . ASN A 1 227 ? 2.756 8.526 -5.883 1.00 90.69 227 ASN A O 1
ATOM 1836 N N . VAL A 1 228 ? 0.796 8.097 -6.897 1.00 92.62 228 VAL A N 1
ATOM 1837 C CA . VAL A 1 228 ? -0.041 8.660 -5.828 1.00 92.62 228 VAL A CA 1
ATOM 1838 C C . VAL A 1 228 ? 0.162 7.878 -4.531 1.00 92.62 228 VAL A C 1
ATOM 1840 O O . VAL A 1 228 ? 0.349 8.487 -3.476 1.00 92.62 228 VAL A O 1
ATOM 1843 N N . HIS A 1 229 ? 0.207 6.546 -4.597 1.00 93.00 229 HIS A N 1
ATOM 1844 C CA . HIS A 1 229 ? 0.517 5.713 -3.439 1.00 93.00 229 HIS A CA 1
ATOM 1845 C C . HIS A 1 229 ? 1.896 6.050 -2.851 1.00 93.00 229 HIS A C 1
ATOM 1847 O O . HIS A 1 229 ? 1.996 6.344 -1.663 1.00 93.00 229 HIS A O 1
ATOM 1853 N N . THR A 1 230 ? 2.944 6.111 -3.677 1.00 89.88 230 THR A N 1
ATOM 1854 C CA . THR A 1 230 ? 4.322 6.390 -3.227 1.00 89.88 230 THR A CA 1
ATOM 1855 C C . THR A 1 230 ? 4.482 7.818 -2.689 1.00 89.88 230 THR A C 1
ATOM 1857 O O . THR A 1 230 ? 5.264 8.072 -1.769 1.00 89.88 230 THR A O 1
ATOM 1860 N N . TYR A 1 231 ? 3.715 8.770 -3.217 1.00 90.38 231 TYR A N 1
ATOM 1861 C CA . TYR A 1 231 ? 3.676 10.130 -2.697 1.00 90.38 231 TYR A CA 1
ATOM 1862 C C . TYR A 1 231 ? 3.090 10.180 -1.280 1.00 90.38 231 TYR A C 1
ATOM 1864 O O . TYR A 1 231 ? 3.695 10.784 -0.394 1.00 90.38 231 TYR A O 1
ATOM 1872 N N . TYR A 1 232 ? 1.948 9.528 -1.039 1.00 92.88 232 TYR A N 1
ATOM 1873 C CA . TYR A 1 232 ? 1.266 9.617 0.254 1.00 92.88 232 TYR A CA 1
ATOM 1874 C C . TYR A 1 232 ? 1.770 8.605 1.299 1.00 92.88 232 TYR A C 1
ATOM 1876 O O . TYR A 1 232 ? 1.778 8.941 2.478 1.00 92.88 232 TYR A O 1
ATOM 1884 N N . ILE A 1 233 ? 2.284 7.425 0.931 1.00 92.25 233 ILE A N 1
ATOM 1885 C CA . ILE A 1 233 ? 2.767 6.420 1.905 1.00 92.25 233 ILE A CA 1
ATOM 1886 C C . ILE A 1 233 ? 3.847 6.969 2.857 1.00 92.25 233 ILE A C 1
ATOM 1888 O O . ILE A 1 233 ? 3.950 6.544 4.005 1.00 92.25 233 ILE A O 1
ATOM 1892 N N . GLN A 1 234 ? 4.589 7.997 2.432 1.00 90.44 234 GLN A N 1
ATOM 1893 C CA . GLN A 1 234 ? 5.592 8.698 3.243 1.00 90.44 234 GLN A CA 1
ATOM 1894 C C . GLN A 1 234 ? 5.036 9.320 4.538 1.00 90.44 234 GLN A C 1
ATOM 1896 O O . GLN A 1 234 ? 5.800 9.559 5.472 1.00 90.44 234 GLN A O 1
ATOM 1901 N N . PHE A 1 235 ? 3.728 9.587 4.619 1.00 91.94 235 PHE A N 1
ATOM 1902 C CA . PHE A 1 235 ? 3.094 10.133 5.822 1.00 91.94 235 PHE A CA 1
ATOM 1903 C C . PHE A 1 235 ? 2.530 9.061 6.758 1.00 91.94 235 PHE A C 1
ATOM 1905 O O . PHE A 1 235 ? 2.101 9.405 7.859 1.00 91.94 235 PHE A O 1
ATOM 1912 N N . GLU A 1 236 ? 2.522 7.782 6.364 1.00 91.94 236 GLU A N 1
ATOM 1913 C CA . GLU A 1 236 ? 1.887 6.714 7.143 1.00 91.94 236 GLU A CA 1
ATOM 1914 C C . GLU A 1 236 ? 2.455 6.616 8.564 1.00 91.94 236 GLU A C 1
ATOM 1916 O O . GLU A 1 236 ? 1.693 6.513 9.526 1.00 91.94 236 GLU A O 1
ATOM 1921 N N . GLU A 1 237 ? 3.777 6.714 8.722 1.00 91.69 237 GLU A N 1
ATOM 1922 C CA . GLU A 1 237 ? 4.410 6.686 10.044 1.00 91.69 237 GLU A CA 1
ATOM 1923 C C . GLU A 1 237 ? 3.935 7.855 10.917 1.00 91.69 237 GLU A C 1
ATOM 1925 O O . GLU A 1 237 ? 3.543 7.654 12.063 1.00 91.69 237 GLU A O 1
ATOM 1930 N N . SER A 1 238 ? 3.881 9.068 10.361 1.00 91.44 238 SER A N 1
ATOM 1931 C CA . SER A 1 238 ? 3.431 10.248 11.103 1.00 91.44 238 SER A CA 1
ATOM 1932 C C . SER A 1 238 ? 1.953 10.175 11.492 1.00 91.44 238 SER A C 1
ATOM 1934 O O . SER A 1 238 ? 1.584 10.550 12.606 1.00 91.44 238 SER A O 1
ATOM 1936 N N . VAL A 1 239 ? 1.102 9.663 10.599 1.00 93.69 239 VAL A N 1
ATOM 1937 C CA . VAL A 1 239 ? -0.319 9.442 10.892 1.00 93.69 239 VAL A CA 1
ATOM 1938 C C . VAL A 1 239 ? -0.473 8.415 12.015 1.00 93.69 239 VAL A C 1
ATOM 1940 O O . VAL A 1 239 ? -1.226 8.656 12.959 1.00 93.69 239 VAL A O 1
ATOM 1943 N N . ASN A 1 240 ? 0.281 7.315 11.973 1.00 93.00 240 ASN A N 1
ATOM 1944 C CA . ASN A 1 240 ? 0.270 6.303 13.029 1.00 93.00 240 ASN A CA 1
ATOM 1945 C C . ASN A 1 240 ? 0.788 6.844 14.367 1.00 93.00 240 ASN A C 1
ATOM 1947 O O . ASN A 1 240 ? 0.185 6.576 15.406 1.00 93.00 240 ASN A O 1
ATOM 1951 N N . ASP A 1 241 ? 1.852 7.644 14.360 1.00 92.44 241 ASP A N 1
ATOM 1952 C CA . ASP A 1 241 ? 2.367 8.303 15.561 1.00 92.44 241 ASP A CA 1
ATOM 1953 C C . ASP A 1 241 ? 1.349 9.272 16.160 1.00 92.44 241 ASP A C 1
ATOM 1955 O O . ASP A 1 241 ? 1.148 9.279 17.373 1.00 92.44 241 ASP A O 1
ATOM 1959 N N . ASN A 1 242 ? 0.657 10.050 15.324 1.00 92.88 242 ASN A N 1
ATOM 1960 C CA . ASN A 1 242 ? -0.397 10.953 15.770 1.00 92.88 242 ASN A CA 1
ATOM 1961 C C . ASN A 1 242 ? -1.561 10.183 16.416 1.00 92.88 242 ASN A C 1
ATOM 1963 O O . ASN A 1 242 ? -2.011 10.541 17.507 1.00 92.88 242 ASN A O 1
ATOM 1967 N N . ILE A 1 243 ? -1.992 9.078 15.794 1.00 93.25 243 ILE A N 1
ATOM 1968 C CA . ILE A 1 243 ? -3.000 8.177 16.368 1.00 93.25 243 ILE A CA 1
ATOM 1969 C C . ILE A 1 243 ? -2.518 7.649 17.718 1.00 93.25 243 ILE A C 1
ATOM 1971 O O . ILE A 1 243 ? -3.268 7.717 18.691 1.00 93.25 243 ILE A O 1
ATOM 1975 N N . ASN A 1 244 ? -1.284 7.149 17.807 1.00 93.12 244 ASN A N 1
ATOM 1976 C CA . ASN A 1 244 ? -0.726 6.591 19.039 1.00 93.12 244 ASN A CA 1
ATOM 1977 C C . ASN A 1 244 ? -0.633 7.651 20.145 1.00 93.12 244 ASN A C 1
ATOM 1979 O O . ASN A 1 244 ? -1.100 7.411 21.254 1.00 93.12 244 ASN A O 1
ATOM 1983 N N . GLN A 1 245 ? -0.138 8.849 19.834 1.00 93.81 245 GLN A N 1
ATOM 1984 C CA . GLN A 1 245 ? -0.002 9.953 20.785 1.00 93.81 245 GLN A CA 1
ATOM 1985 C C . GLN A 1 245 ? -1.357 10.410 21.346 1.00 93.81 245 GLN A C 1
ATOM 1987 O O . GLN A 1 245 ? -1.489 10.661 22.544 1.00 93.81 245 GLN A O 1
ATOM 1992 N N . LEU A 1 246 ? -2.380 10.518 20.494 1.00 93.50 246 LEU A N 1
ATOM 1993 C CA . LEU A 1 246 ? -3.723 10.924 20.916 1.00 93.50 246 LEU A CA 1
ATOM 1994 C C . LEU A 1 246 ? -4.491 9.796 21.619 1.00 93.50 246 LEU A C 1
ATOM 1996 O O . LEU A 1 246 ? -5.346 10.068 22.464 1.00 93.50 246 LEU A O 1
ATOM 2000 N N . SER A 1 247 ? -4.205 8.536 21.286 1.00 92.56 247 SER A N 1
ATOM 2001 C CA . SER A 1 247 ? -4.889 7.382 21.874 1.00 92.56 247 SER A CA 1
ATOM 2002 C C . SER A 1 247 ? -4.272 6.872 23.172 1.00 92.56 247 SER A C 1
ATOM 2004 O O . SER A 1 247 ? -5.012 6.362 24.012 1.00 92.56 247 SER A O 1
ATOM 2006 N N . GLU A 1 248 ? -2.971 7.051 23.395 1.00 93.44 248 GLU A N 1
ATOM 2007 C CA . GLU A 1 248 ? -2.271 6.640 24.616 1.00 93.44 248 GLU A CA 1
ATOM 2008 C C . GLU A 1 248 ? -2.959 7.097 25.923 1.00 93.44 248 GLU A C 1
ATOM 2010 O O . GLU A 1 248 ? -3.207 6.243 26.787 1.00 93.44 248 GLU A O 1
ATOM 2015 N N . PRO A 1 249 ? -3.365 8.374 26.107 1.00 94.06 249 PRO A N 1
ATOM 2016 C CA . PRO A 1 249 ? -4.078 8.793 27.319 1.00 94.06 249 PRO A CA 1
ATOM 2017 C C . PRO A 1 249 ? -5.452 8.115 27.481 1.00 94.06 249 PRO A C 1
ATOM 2019 O O . PRO A 1 249 ? -5.921 7.906 28.600 1.00 94.06 249 PRO A O 1
ATOM 2022 N N . ILE A 1 250 ? -6.105 7.737 26.378 1.00 92.94 250 ILE A N 1
ATOM 2023 C CA . ILE A 1 250 ? -7.408 7.056 26.392 1.00 92.94 250 ILE A CA 1
ATOM 2024 C C . ILE A 1 250 ? -7.223 5.580 26.763 1.00 92.94 250 ILE A C 1
ATOM 2026 O O . ILE A 1 250 ? -7.968 5.046 27.586 1.00 92.94 250 ILE A O 1
ATOM 2030 N N . GLU A 1 251 ? -6.217 4.920 26.185 1.00 91.06 251 GLU A N 1
ATOM 2031 C CA . GLU A 1 251 ? -5.884 3.526 26.480 1.00 91.06 251 GLU A CA 1
ATOM 2032 C C . GLU A 1 251 ? -5.422 3.344 27.926 1.00 91.06 251 GLU A C 1
ATOM 2034 O O . GLU A 1 251 ? -5.834 2.396 28.598 1.00 91.06 251 GLU A O 1
ATOM 2039 N N . THR A 1 252 ? -4.575 4.248 28.418 1.00 91.06 252 THR A N 1
ATOM 2040 C CA . THR A 1 252 ? -4.115 4.250 29.813 1.00 91.06 252 THR A CA 1
ATOM 2041 C C . THR A 1 252 ? -5.269 4.537 30.770 1.00 91.06 252 THR A C 1
ATOM 2043 O O . THR A 1 252 ? -5.468 3.765 31.708 1.00 91.06 252 THR A O 1
ATOM 2046 N N . GLY A 1 253 ? -6.106 5.541 30.480 1.00 91.00 253 GLY A N 1
ATOM 2047 C CA . GLY A 1 253 ? -7.314 5.841 31.253 1.00 91.00 253 GLY A CA 1
ATOM 2048 C C . GLY A 1 253 ? -8.282 4.656 31.341 1.00 91.00 253 GLY A C 1
ATOM 2049 O O . GLY A 1 253 ? -8.770 4.328 32.427 1.00 91.00 253 GLY A O 1
ATOM 2050 N N . LEU A 1 254 ? -8.493 3.940 30.231 1.00 89.81 254 LEU A N 1
ATOM 2051 C CA . LEU A 1 254 ? -9.292 2.715 30.214 1.00 89.81 254 LEU A CA 1
ATOM 2052 C C . LEU A 1 254 ? -8.634 1.606 31.048 1.00 89.81 254 LEU A C 1
ATOM 2054 O O . LEU A 1 254 ? -9.301 0.998 31.883 1.00 89.81 254 LEU A O 1
ATOM 2058 N N . LYS A 1 255 ? -7.332 1.349 30.867 1.00 87.94 255 LYS A N 1
ATOM 2059 C CA . LYS A 1 255 ? -6.593 0.327 31.630 1.00 87.94 255 LYS A CA 1
ATOM 2060 C C . LYS A 1 255 ? -6.643 0.595 33.135 1.00 87.94 255 LYS A C 1
ATOM 2062 O O . LYS A 1 255 ? -6.860 -0.338 33.907 1.00 87.94 255 LYS A O 1
ATOM 2067 N N . ASP A 1 256 ? -6.476 1.840 33.563 1.00 89.38 256 ASP A N 1
ATOM 2068 C CA . ASP A 1 256 ? -6.527 2.209 34.977 1.00 89.38 256 ASP A CA 1
ATOM 2069 C C . ASP A 1 256 ? -7.943 2.108 35.544 1.00 89.38 256 ASP A C 1
ATOM 2071 O O . ASP A 1 256 ? -8.130 1.579 36.641 1.00 89.38 256 ASP A O 1
ATOM 2075 N N . TYR A 1 257 ? -8.959 2.486 34.765 1.00 87.88 257 TYR A N 1
ATOM 2076 C CA . TYR A 1 257 ? -10.350 2.250 35.139 1.00 87.88 257 TYR A CA 1
ATOM 2077 C C . TYR A 1 257 ? -10.646 0.753 35.330 1.00 87.88 257 TYR A C 1
ATOM 2079 O O . TYR A 1 257 ? -11.243 0.360 36.334 1.00 87.88 257 TYR A O 1
ATOM 2087 N N . LEU A 1 258 ? -10.152 -0.105 34.431 1.00 84.81 258 LEU A N 1
ATOM 2088 C CA . LEU A 1 258 ? -10.273 -1.562 34.552 1.00 84.81 258 LEU A CA 1
ATOM 2089 C C . LEU A 1 258 ? -9.531 -2.120 35.778 1.00 84.81 258 LEU A C 1
ATOM 2091 O O . LEU A 1 258 ? -10.020 -3.055 36.412 1.00 84.81 258 LEU A O 1
ATOM 2095 N N . LYS A 1 259 ? -8.386 -1.538 36.169 1.00 84.25 259 LYS A N 1
ATOM 2096 C CA . LYS A 1 259 ? -7.687 -1.912 37.415 1.00 84.25 259 LYS A CA 1
ATOM 2097 C C . LYS A 1 259 ? -8.514 -1.578 38.657 1.00 84.25 259 LYS A C 1
ATOM 2099 O O . LYS A 1 259 ? -8.517 -2.368 39.598 1.00 84.25 259 LYS A O 1
ATOM 2104 N N . ILE A 1 260 ? -9.211 -0.439 38.667 1.00 82.81 260 ILE A N 1
ATOM 2105 C CA . ILE A 1 260 ? -10.071 -0.017 39.788 1.00 82.81 260 ILE A CA 1
ATOM 2106 C C . ILE A 1 260 ? -11.283 -0.942 39.925 1.00 82.81 260 ILE A C 1
ATOM 2108 O O . ILE A 1 260 ? -11.703 -1.264 41.033 1.00 82.81 260 ILE A O 1
ATOM 2112 N N . LEU A 1 261 ? -11.827 -1.397 38.798 1.00 75.75 261 LEU A N 1
ATOM 2113 C CA . LEU A 1 261 ? -12.975 -2.298 38.749 1.00 75.75 261 LEU A CA 1
ATOM 2114 C C . LEU A 1 261 ? -12.663 -3.744 39.155 1.00 75.75 261 LEU A C 1
ATOM 2116 O O . LEU A 1 261 ? -13.571 -4.576 39.119 1.00 75.75 261 LEU A O 1
ATOM 2120 N N . ARG A 1 262 ? -11.416 -4.050 39.548 1.00 65.38 262 ARG A N 1
ATOM 2121 C CA . ARG A 1 262 ? -11.023 -5.383 40.019 1.00 65.38 262 ARG A CA 1
ATOM 2122 C C . ARG A 1 262 ? -12.016 -5.923 41.051 1.00 65.38 262 ARG A C 1
ATOM 2124 O O . ARG A 1 262 ? -12.485 -5.211 41.938 1.00 65.38 262 ARG A O 1
ATOM 2131 N N . TRP A 1 263 ? -12.305 -7.210 40.884 1.00 62.53 263 TRP A N 1
ATOM 2132 C CA . TRP A 1 263 ? -13.337 -7.961 41.585 1.00 62.53 263 TRP A CA 1
ATOM 2133 C C . TRP A 1 263 ? -13.346 -7.724 43.093 1.00 62.53 263 TRP A C 1
ATOM 2135 O O . TRP A 1 263 ? -12.331 -7.881 43.770 1.00 62.53 263 TRP A O 1
ATOM 2145 N N . LYS A 1 264 ? -14.536 -7.421 43.612 1.00 60.38 264 LYS A N 1
ATOM 2146 C CA . LYS A 1 264 ? -14.902 -7.664 45.007 1.00 60.38 264 LYS A CA 1
ATOM 2147 C C . LYS A 1 264 ? -15.917 -8.800 45.001 1.00 60.38 264 LYS A C 1
ATOM 2149 O O . LYS A 1 264 ? -16.840 -8.758 44.189 1.00 60.38 264 LYS A O 1
ATOM 2154 N N . ASP A 1 265 ? -15.746 -9.797 45.862 1.00 59.22 265 ASP A N 1
ATOM 2155 C CA . ASP A 1 265 ? -16.717 -10.883 46.009 1.00 59.22 265 ASP A CA 1
ATOM 2156 C C . ASP A 1 265 ? -18.077 -10.291 46.403 1.00 59.22 265 ASP A C 1
ATOM 2158 O O . ASP A 1 265 ? -18.273 -9.807 47.517 1.00 59.22 265 ASP A O 1
ATOM 2162 N N . GLY A 1 266 ? -18.998 -10.244 45.441 1.00 65.00 266 GLY A N 1
ATOM 2163 C CA . GLY A 1 266 ? -20.272 -9.547 45.558 1.00 65.00 266 GLY A CA 1
ATOM 2164 C C . GLY A 1 266 ? -21.404 -10.337 44.916 1.00 65.00 266 GLY A C 1
ATOM 2165 O O . GLY A 1 266 ? -21.207 -11.076 43.952 1.00 65.00 266 GLY A O 1
ATOM 2166 N N . ASN A 1 267 ? -22.615 -10.174 45.453 1.00 74.88 267 ASN A N 1
ATOM 2167 C CA . ASN A 1 267 ? -23.830 -10.759 44.886 1.00 74.88 267 ASN A CA 1
ATOM 2168 C C . ASN A 1 267 ? -24.039 -10.251 43.442 1.00 74.88 267 ASN A C 1
ATOM 2170 O O . ASN A 1 267 ? -23.716 -9.098 43.145 1.00 74.88 267 ASN A O 1
ATOM 2174 N N . TYR A 1 268 ? -24.631 -11.069 42.566 1.00 78.75 268 TYR A N 1
ATOM 2175 C CA . TYR A 1 268 ? -24.967 -10.743 41.170 1.00 78.75 268 TYR A CA 1
ATOM 2176 C C . TYR A 1 268 ? -25.495 -9.308 40.977 1.00 78.75 268 TYR A C 1
ATOM 2178 O O . TYR A 1 268 ? -25.007 -8.571 40.120 1.00 78.75 268 TYR A O 1
ATOM 2186 N N . TRP A 1 269 ? -26.438 -8.875 41.819 1.00 81.06 269 TRP A N 1
ATOM 2187 C CA . TRP A 1 269 ? -27.048 -7.544 41.741 1.00 81.06 269 TRP A CA 1
ATOM 2188 C C . TRP A 1 269 ? -26.046 -6.394 41.912 1.00 81.06 269 TRP A C 1
ATOM 2190 O O . TRP A 1 269 ? -26.178 -5.365 41.252 1.00 81.06 269 TRP A O 1
ATOM 2200 N N . SER A 1 270 ? -25.016 -6.581 42.741 1.00 81.00 270 SER A N 1
ATOM 2201 C CA . SER A 1 270 ? -23.951 -5.586 42.911 1.00 81.00 270 SER A CA 1
ATOM 2202 C C . SER A 1 270 ? -23.066 -5.478 41.665 1.00 81.00 270 SER A C 1
ATOM 2204 O O . SER A 1 270 ? -22.750 -4.371 41.234 1.00 81.00 270 SER A O 1
ATOM 2206 N N . ILE A 1 271 ? -22.756 -6.612 41.027 1.00 78.94 271 ILE A N 1
ATOM 2207 C CA . ILE A 1 271 ? -21.956 -6.677 39.795 1.00 78.94 271 ILE A CA 1
ATOM 2208 C C . ILE A 1 271 ? -22.728 -6.075 38.618 1.00 78.94 271 ILE A C 1
ATOM 2210 O O . ILE A 1 271 ? -22.163 -5.300 37.849 1.00 78.94 271 ILE A O 1
ATOM 2214 N N . LYS A 1 272 ? -24.031 -6.361 38.501 1.00 81.88 272 LYS A N 1
ATOM 2215 C CA . LYS A 1 272 ? -24.891 -5.746 37.481 1.00 81.88 272 LYS A CA 1
ATOM 2216 C C . LYS A 1 272 ? -24.898 -4.222 37.612 1.00 81.88 272 LYS A C 1
ATOM 2218 O O . LYS A 1 272 ? -24.629 -3.524 36.639 1.00 81.88 272 LYS A O 1
ATOM 2223 N N . GLN A 1 273 ? -25.143 -3.709 38.820 1.00 83.25 273 GLN A N 1
ATOM 2224 C CA . GLN A 1 273 ? -25.175 -2.267 39.069 1.00 83.25 273 GLN A CA 1
ATOM 2225 C C . GLN A 1 273 ? -23.811 -1.606 38.813 1.00 83.25 273 GLN A C 1
ATOM 2227 O O . GLN A 1 273 ? -23.746 -0.477 38.324 1.00 83.25 273 GLN A O 1
ATOM 2232 N N . GLN A 1 274 ? -22.714 -2.296 39.136 1.00 82.69 274 GLN A N 1
ATOM 2233 C CA . GLN A 1 274 ? -21.364 -1.835 38.825 1.00 82.69 274 GLN A CA 1
ATOM 2234 C C . GLN A 1 274 ? -21.133 -1.768 37.309 1.00 82.69 274 GLN A C 1
ATOM 2236 O O . GLN A 1 274 ? -20.679 -0.734 36.828 1.00 82.69 274 GLN A O 1
ATOM 2241 N N . SER A 1 275 ? -21.507 -2.812 36.561 1.00 82.56 275 SER A N 1
ATOM 2242 C CA . SER A 1 275 ? -21.385 -2.855 35.096 1.00 82.56 275 SER A CA 1
ATOM 2243 C C . SER A 1 275 ? -22.195 -1.739 34.421 1.00 82.56 275 SER A C 1
ATOM 2245 O O . SER A 1 275 ? -21.660 -0.977 33.616 1.00 82.56 275 SER A O 1
ATOM 2247 N N . GLU A 1 276 ? -23.444 -1.528 34.851 1.00 83.06 276 GLU A N 1
ATOM 2248 C CA . GLU A 1 276 ? -24.307 -0.449 34.352 1.00 83.06 276 GLU A CA 1
ATOM 2249 C C . GLU A 1 276 ? -23.704 0.945 34.575 1.00 83.06 276 GLU A C 1
ATOM 2251 O O . GLU A 1 276 ? -23.714 1.784 33.671 1.00 83.06 276 GLU A O 1
ATOM 2256 N N . ARG A 1 277 ? -23.110 1.187 35.751 1.00 84.19 277 ARG A N 1
ATOM 2257 C CA . ARG A 1 277 ? -22.390 2.439 36.035 1.00 84.19 277 ARG A CA 1
ATOM 2258 C C . ARG A 1 277 ? -21.129 2.579 35.183 1.00 84.19 277 ARG A C 1
ATOM 2260 O O . ARG A 1 277 ? -20.791 3.689 34.773 1.00 84.19 277 ARG A O 1
ATOM 2267 N N . SER A 1 278 ? -20.445 1.475 34.897 1.00 87.94 278 SER A N 1
ATOM 2268 C CA . SER A 1 278 ? -19.241 1.461 34.069 1.00 87.94 278 SER A CA 1
ATOM 2269 C C . SER A 1 278 ? -19.512 1.694 32.590 1.00 87.94 278 SER A C 1
ATOM 2271 O O . SER A 1 278 ? -18.692 2.343 31.941 1.00 87.94 278 SER A O 1
ATOM 2273 N N . HIS A 1 279 ? -20.657 1.262 32.053 1.00 87.88 279 HIS A N 1
ATOM 2274 C CA . HIS A 1 279 ? -20.993 1.463 30.639 1.00 87.88 279 HIS A CA 1
ATOM 2275 C C . HIS A 1 279 ? -20.943 2.933 30.211 1.00 87.88 279 HIS A C 1
ATOM 2277 O O . HIS A 1 279 ? -20.483 3.217 29.105 1.00 87.88 279 HIS A O 1
ATOM 2283 N N . ALA A 1 280 ? -21.350 3.873 31.070 1.00 88.25 280 ALA A N 1
ATOM 2284 C CA . ALA A 1 280 ? -21.260 5.303 30.769 1.00 88.25 280 ALA A CA 1
ATOM 2285 C C . ALA A 1 280 ? -19.800 5.758 30.589 1.00 88.25 280 ALA A C 1
ATOM 2287 O O . ALA A 1 280 ? -19.466 6.438 29.616 1.00 88.25 280 ALA A O 1
ATOM 2288 N N . THR A 1 281 ? -18.908 5.329 31.485 1.00 89.69 281 THR A N 1
ATOM 2289 C CA . THR A 1 281 ? -17.474 5.641 31.412 1.00 89.69 281 THR A CA 1
ATOM 2290 C C . THR A 1 281 ? -16.799 4.950 30.228 1.00 89.69 281 THR A C 1
ATOM 2292 O O . THR A 1 281 ? -16.007 5.583 29.532 1.00 89.69 281 THR A O 1
ATOM 2295 N N . LEU A 1 282 ? -17.124 3.686 29.944 1.00 90.25 282 LEU A N 1
ATOM 2296 C CA . LEU A 1 282 ? -16.608 2.972 28.769 1.00 90.25 282 LEU A CA 1
ATOM 2297 C C . LEU A 1 282 ? -17.056 3.644 27.473 1.00 90.25 282 LEU A C 1
ATOM 2299 O O . LEU A 1 282 ? -16.234 3.906 26.602 1.00 90.25 282 LEU A O 1
ATOM 2303 N N . SER A 1 283 ? -18.342 3.989 27.374 1.00 90.38 283 SER A N 1
ATOM 2304 C CA . SER A 1 283 ? -18.902 4.689 26.213 1.00 90.38 283 SER A CA 1
ATOM 2305 C C . SER A 1 283 ? -18.225 6.038 25.996 1.00 90.38 283 SER A C 1
ATOM 2307 O O . SER A 1 283 ? -17.987 6.422 24.854 1.00 90.38 283 SER A O 1
ATOM 2309 N N . LYS A 1 284 ? -17.856 6.740 27.076 1.00 93.19 284 LYS A N 1
ATOM 2310 C CA . LYS A 1 284 ? -17.068 7.974 26.996 1.00 93.19 284 LYS A CA 1
ATOM 2311 C C . LYS A 1 284 ? -15.688 7.732 26.371 1.00 93.19 284 LYS A C 1
ATOM 2313 O O . LYS A 1 284 ? -15.350 8.446 25.435 1.00 93.19 284 LYS A O 1
ATOM 2318 N N . HIS A 1 285 ? -14.930 6.732 26.832 1.00 91.81 285 HIS A N 1
ATOM 2319 C CA . HIS A 1 285 ? -13.609 6.409 26.263 1.00 91.81 285 HIS A CA 1
ATOM 2320 C C . HIS A 1 285 ? -13.715 5.932 24.808 1.00 91.81 285 HIS A C 1
ATOM 2322 O O . HIS A 1 285 ? -12.949 6.379 23.962 1.00 91.81 285 HIS A O 1
ATOM 2328 N N . ILE A 1 286 ? -14.706 5.089 24.492 1.00 92.56 286 ILE A N 1
ATOM 2329 C CA . ILE A 1 286 ? -15.004 4.649 23.120 1.00 92.56 286 ILE A CA 1
ATOM 2330 C C . ILE A 1 286 ? -15.297 5.851 22.224 1.00 92.56 286 ILE A C 1
ATOM 2332 O O . ILE A 1 286 ? -14.763 5.941 21.123 1.00 92.56 286 ILE A O 1
ATOM 2336 N N . LYS A 1 287 ? -16.137 6.784 22.686 1.00 94.31 287 LYS A N 1
ATOM 2337 C CA . LYS A 1 287 ? -16.468 7.988 21.925 1.00 94.31 287 LYS A CA 1
ATOM 2338 C C . LYS A 1 287 ? -15.231 8.853 21.698 1.00 94.31 287 LYS A C 1
ATOM 2340 O O . LYS A 1 287 ? -14.960 9.185 20.557 1.00 94.31 287 LYS A O 1
ATOM 2345 N N . GLN A 1 288 ? -14.445 9.126 22.740 1.00 94.62 288 GLN A N 1
ATOM 2346 C CA . GLN A 1 288 ? -13.189 9.877 22.617 1.00 94.62 288 GLN A CA 1
ATOM 2347 C C . GLN A 1 288 ? -12.231 9.225 21.613 1.00 94.62 288 GLN A C 1
ATOM 2349 O O . GLN A 1 288 ? -11.628 9.915 20.800 1.00 94.62 288 GLN A O 1
ATOM 2354 N N . TYR A 1 289 ? -12.129 7.896 21.630 1.00 94.75 289 TYR A N 1
ATOM 2355 C CA . TYR A 1 289 ? -11.295 7.154 20.691 1.00 94.75 289 TYR A CA 1
ATOM 2356 C C . TYR A 1 289 ? -11.798 7.261 19.246 1.00 94.75 289 TYR A C 1
ATOM 2358 O O . TYR A 1 289 ? -11.019 7.503 18.327 1.00 94.75 289 TYR A O 1
ATOM 2366 N N . LYS A 1 290 ? -13.114 7.127 19.037 1.00 94.75 290 LYS A N 1
ATOM 2367 C CA . LYS A 1 290 ? -13.742 7.337 17.725 1.00 94.75 290 LYS A CA 1
ATOM 2368 C C . LYS A 1 290 ? -13.565 8.774 17.241 1.00 94.75 290 LYS A C 1
ATOM 2370 O O . LYS A 1 290 ? -13.308 8.968 16.057 1.00 94.75 290 LYS A O 1
ATOM 2375 N N . ASP A 1 291 ? -13.658 9.754 18.135 1.00 95.50 291 ASP A N 1
ATOM 2376 C CA . ASP A 1 291 ? -13.445 11.166 17.821 1.00 95.50 291 ASP A CA 1
ATOM 2377 C C . ASP A 1 291 ? -11.993 11.409 17.373 1.00 95.50 291 ASP A C 1
ATOM 2379 O O . ASP A 1 291 ? -11.788 12.121 16.395 1.00 95.50 291 ASP A O 1
ATOM 2383 N N . VAL A 1 292 ? -11.000 10.761 18.007 1.00 95.19 292 VAL A N 1
ATOM 2384 C CA . VAL A 1 292 ? -9.595 10.764 17.549 1.00 95.19 292 VAL A CA 1
ATOM 2385 C C . VAL A 1 292 ? -9.486 10.179 16.140 1.00 95.19 292 VAL A C 1
ATOM 2387 O O . VAL A 1 292 ? -9.027 10.868 15.237 1.00 95.19 292 VAL A O 1
ATOM 2390 N N . LEU A 1 293 ? -9.971 8.954 15.909 1.00 94.62 293 LEU A N 1
ATOM 2391 C CA . LEU A 1 293 ? -9.885 8.305 14.591 1.00 94.62 293 LEU A CA 1
ATOM 2392 C C . LEU A 1 293 ? -10.648 9.042 13.476 1.00 94.62 293 LEU A C 1
ATOM 2394 O O . LEU A 1 293 ? -10.330 8.862 12.298 1.00 94.62 293 LEU A O 1
ATOM 2398 N N . SER A 1 294 ? -11.647 9.853 13.836 1.00 95.56 294 SER A N 1
ATOM 2399 C CA . SER A 1 294 ? -12.449 10.666 12.910 1.00 95.56 294 SER A CA 1
ATOM 2400 C C . SER A 1 294 ? -11.797 11.998 12.541 1.00 95.56 294 SER A C 1
ATOM 2402 O O . SER A 1 294 ? -12.326 12.699 11.679 1.00 95.56 294 SER A O 1
ATOM 2404 N N . GLN A 1 295 ? -10.684 12.381 13.176 1.00 95.75 295 GLN A N 1
ATOM 2405 C CA . GLN A 1 295 ? -10.002 13.631 12.845 1.00 95.75 295 GLN A CA 1
ATOM 2406 C C . GLN A 1 295 ? -9.547 13.626 11.377 1.00 95.75 295 GLN A C 1
ATOM 2408 O O . GLN A 1 295 ? -9.121 12.579 10.876 1.00 95.75 295 GLN A O 1
ATOM 2413 N N . PRO A 1 296 ? -9.644 14.767 10.670 1.00 96.12 296 PRO A N 1
ATOM 2414 C CA . PRO A 1 296 ? -9.227 14.858 9.275 1.00 96.12 296 PRO A CA 1
ATOM 2415 C C . PRO A 1 296 ? -7.723 14.607 9.152 1.00 96.12 296 PRO A C 1
ATOM 2417 O O . PRO A 1 296 ? -6.952 15.082 9.984 1.00 96.12 296 PRO A O 1
ATOM 2420 N N . VAL A 1 297 ? -7.295 13.904 8.100 1.00 94.94 297 VAL A N 1
ATOM 2421 C CA . VAL A 1 297 ? -5.870 13.586 7.908 1.00 94.94 297 VAL A CA 1
ATOM 2422 C C . VAL A 1 297 ? -5.047 14.788 7.438 1.00 94.94 297 VAL A C 1
ATOM 2424 O O . VAL A 1 297 ? -3.879 14.923 7.790 1.00 94.94 297 VAL A O 1
ATOM 2427 N N . LYS A 1 298 ? -5.661 15.706 6.683 1.00 91.12 298 LYS A N 1
ATOM 2428 C CA . LYS A 1 298 ? -4.988 16.830 6.010 1.00 91.12 298 LYS A CA 1
ATOM 2429 C C . LYS A 1 298 ? -4.039 17.666 6.895 1.00 91.12 298 LYS A C 1
ATOM 2431 O O . LYS A 1 298 ? -2.950 17.970 6.422 1.00 91.12 298 LYS A O 1
ATOM 2436 N N . PRO A 1 299 ? -4.363 18.009 8.160 1.00 90.94 299 PRO A N 1
ATOM 2437 C CA . PRO A 1 299 ? -3.446 18.744 9.040 1.00 90.94 299 PRO A CA 1
ATOM 2438 C C . PRO A 1 299 ? -2.180 17.968 9.432 1.00 90.94 299 PRO A C 1
ATOM 2440 O O . PRO A 1 299 ? -1.209 18.584 9.857 1.00 90.94 299 PRO A O 1
ATOM 2443 N N . VAL A 1 300 ? -2.191 16.637 9.320 1.00 89.31 300 VAL A N 1
ATOM 2444 C CA . VAL A 1 300 ? -1.050 15.762 9.633 1.00 89.31 300 VAL A CA 1
ATOM 2445 C C . VAL A 1 300 ? -0.118 15.615 8.425 1.00 89.31 300 VAL A C 1
ATOM 2447 O O . VAL A 1 300 ? 1.081 15.406 8.602 1.00 89.31 300 VAL A O 1
ATOM 2450 N N . LEU A 1 301 ? -0.638 15.799 7.205 1.00 88.25 301 LEU A N 1
ATOM 2451 C CA . LEU A 1 301 ? 0.092 15.700 5.933 1.00 88.25 301 LEU A CA 1
ATOM 2452 C C . LEU A 1 301 ? 0.983 16.930 5.675 1.00 88.25 301 LEU A C 1
ATOM 2454 O O . LEU A 1 301 ? 0.815 17.648 4.690 1.00 88.25 301 LEU A O 1
ATOM 2458 N N . THR A 1 302 ? 1.925 17.209 6.577 1.00 82.31 302 THR A N 1
ATOM 2459 C CA . THR A 1 302 ? 2.858 18.340 6.447 1.00 82.31 302 THR A CA 1
ATOM 2460 C C . THR A 1 302 ? 4.282 17.872 6.181 1.00 82.31 302 THR A C 1
ATOM 2462 O O . THR A 1 302 ? 4.694 16.799 6.612 1.00 82.31 302 THR A O 1
ATOM 2465 N N . THR A 1 303 ? 5.079 18.699 5.504 1.00 70.75 303 THR A N 1
ATOM 2466 C CA . THR A 1 303 ? 6.501 18.411 5.249 1.00 70.75 303 THR A CA 1
ATOM 2467 C C . THR A 1 303 ? 7.315 18.196 6.520 1.00 70.75 303 THR A C 1
ATOM 2469 O O . THR A 1 303 ? 8.238 17.390 6.502 1.00 70.75 303 THR A O 1
ATOM 2472 N N . GLY A 1 304 ? 6.978 18.888 7.614 1.00 65.12 304 GLY A N 1
ATOM 2473 C CA . GLY A 1 304 ? 7.646 18.732 8.912 1.00 65.12 304 GLY A CA 1
ATOM 2474 C C . GLY A 1 304 ? 7.242 17.467 9.676 1.00 65.12 304 GLY A C 1
ATOM 2475 O O . GLY A 1 304 ? 7.909 17.104 10.639 1.00 65.12 304 GLY A O 1
ATOM 2476 N N . SER A 1 305 ? 6.168 16.800 9.248 1.00 63.09 305 SER A N 1
ATOM 2477 C CA . SER A 1 305 ? 5.672 15.555 9.838 1.00 63.09 305 SER A CA 1
ATOM 2478 C C . SER A 1 305 ? 6.476 14.328 9.404 1.00 63.09 305 SER A C 1
ATOM 2480 O O . SER A 1 305 ? 6.496 13.319 10.108 1.00 63.09 305 SER A O 1
ATOM 2482 N N . ILE A 1 306 ? 7.129 14.392 8.241 1.00 71.06 306 ILE A N 1
ATOM 2483 C CA . ILE A 1 306 ? 7.961 13.298 7.743 1.00 71.06 306 ILE A CA 1
ATOM 2484 C C . ILE A 1 306 ? 9.236 13.293 8.567 1.00 71.06 306 ILE A C 1
ATOM 2486 O O . ILE A 1 306 ? 10.054 14.208 8.453 1.00 71.06 306 ILE A O 1
ATOM 2490 N N . LYS A 1 307 ? 9.421 12.247 9.379 1.00 63.75 307 LYS A N 1
ATOM 2491 C CA . LYS A 1 307 ? 10.698 12.017 10.044 1.00 63.75 307 LYS A CA 1
ATOM 2492 C C . LYS A 1 307 ? 11.751 11.899 8.957 1.00 63.75 307 LYS A C 1
ATOM 2494 O O . LYS A 1 307 ? 11.806 10.935 8.194 1.00 63.75 307 LYS A O 1
ATOM 2499 N N . GLU A 1 308 ? 12.605 12.907 8.856 1.00 55.81 308 GLU A N 1
ATOM 2500 C CA . GLU A 1 308 ? 13.901 12.678 8.256 1.00 55.81 308 GLU A CA 1
ATOM 2501 C C . GLU A 1 308 ? 14.514 11.628 9.167 1.00 55.81 308 GLU A C 1
ATOM 2503 O O . GLU A 1 308 ? 14.742 11.907 10.344 1.00 55.81 308 GLU A O 1
ATOM 2508 N N . LYS A 1 309 ? 14.703 10.396 8.670 1.00 47.91 309 LYS A N 1
ATOM 2509 C CA . LYS A 1 309 ? 15.746 9.556 9.243 1.00 47.91 309 LYS A CA 1
ATOM 2510 C C . LYS A 1 309 ? 16.940 10.488 9.279 1.00 47.91 309 LYS A C 1
ATOM 2512 O O . LYS A 1 309 ? 17.402 10.917 8.220 1.00 47.91 309 LYS A O 1
ATOM 2517 N N . SER A 1 310 ? 17.305 10.938 10.477 1.00 36.25 310 SER A N 1
ATOM 2518 C CA . SER A 1 310 ? 18.510 11.713 10.673 1.00 36.25 310 SER A CA 1
ATOM 2519 C C . SER A 1 310 ? 19.564 10.979 9.872 1.00 36.25 310 SER A C 1
ATOM 2521 O O . SER A 1 310 ? 19.675 9.759 10.005 1.00 36.25 310 SER A O 1
ATOM 2523 N N . HIS A 1 311 ? 20.279 11.689 9.009 1.00 38.12 311 HIS A N 1
ATOM 2524 C CA . HIS A 1 311 ? 21.495 11.181 8.399 1.00 38.12 311 HIS A CA 1
ATOM 2525 C C . HIS A 1 311 ? 22.541 10.990 9.518 1.00 38.12 311 HIS A C 1
ATOM 2527 O O . HIS A 1 311 ? 23.567 11.651 9.571 1.00 38.12 311 HIS A O 1
ATOM 2533 N N . SER A 1 312 ? 22.249 10.125 10.489 1.00 31.56 312 SER A N 1
ATOM 2534 C CA . SER A 1 312 ? 23.210 9.476 11.349 1.00 31.56 312 SER A CA 1
ATOM 2535 C C . SER A 1 312 ? 23.849 8.411 10.477 1.00 31.56 312 SER A C 1
ATOM 2537 O O . SER A 1 312 ? 23.339 7.302 10.387 1.00 31.56 312 SER A O 1
ATOM 2539 N N . SER A 1 313 ? 24.904 8.800 9.766 1.00 37.00 313 SER A N 1
ATOM 2540 C CA . SER A 1 313 ? 25.983 7.918 9.297 1.00 37.00 313 SER A CA 1
ATOM 2541 C C . SER A 1 313 ? 25.634 6.717 8.392 1.00 37.00 313 SER A C 1
ATOM 2543 O O . SER A 1 313 ? 26.539 5.974 8.039 1.00 37.00 313 SER A O 1
ATOM 2545 N N . GLU A 1 314 ? 24.380 6.526 7.973 1.00 36.34 314 GLU A N 1
ATOM 2546 C CA . GLU A 1 314 ? 23.959 5.433 7.072 1.00 36.34 314 GLU A CA 1
ATOM 2547 C C . GLU A 1 314 ? 23.630 5.910 5.644 1.00 36.34 314 GLU A C 1
ATOM 2549 O O . GLU A 1 314 ? 23.569 5.104 4.727 1.00 36.34 314 GLU A O 1
ATOM 2554 N N . GLY A 1 315 ? 23.463 7.218 5.409 1.00 37.97 315 GLY A N 1
ATOM 2555 C CA . GLY A 1 315 ? 23.254 7.759 4.053 1.00 37.97 315 GLY A CA 1
ATOM 2556 C C . GLY A 1 315 ? 24.503 7.661 3.170 1.00 37.97 315 GLY A C 1
ATOM 2557 O O . GLY A 1 315 ? 24.403 7.254 2.014 1.00 37.97 315 GLY A O 1
ATOM 2558 N N . ASP A 1 316 ? 25.674 7.934 3.753 1.00 38.50 316 ASP A N 1
ATOM 2559 C CA . ASP A 1 316 ? 26.968 7.729 3.093 1.00 38.50 316 ASP A CA 1
ATOM 2560 C C . ASP A 1 316 ? 27.204 6.240 2.798 1.00 38.50 316 ASP A C 1
ATOM 2562 O O . ASP A 1 316 ? 27.728 5.909 1.742 1.00 38.50 316 ASP A O 1
ATOM 2566 N N . SER A 1 317 ? 26.718 5.320 3.648 1.00 44.75 317 SER A N 1
ATOM 2567 C CA . SER A 1 317 ? 26.925 3.876 3.455 1.00 44.75 317 SER A CA 1
ATOM 2568 C C . SER A 1 317 ? 26.057 3.260 2.351 1.00 44.75 317 SER A C 1
ATOM 2570 O O . SER A 1 317 ? 26.466 2.264 1.758 1.00 44.75 317 SER A O 1
ATOM 2572 N N . VAL A 1 318 ? 24.894 3.840 2.026 1.00 42.66 318 VAL A N 1
ATOM 2573 C CA . VAL A 1 318 ? 24.031 3.353 0.931 1.00 42.66 318 VAL A CA 1
ATOM 2574 C C . VAL A 1 318 ? 24.533 3.844 -0.426 1.00 42.66 318 VAL A C 1
ATOM 2576 O O . VAL A 1 318 ? 24.537 3.066 -1.377 1.00 42.66 318 VAL A O 1
ATOM 2579 N N . LEU A 1 319 ? 25.014 5.091 -0.529 1.00 45.25 319 LEU A N 1
ATOM 2580 C CA . LEU A 1 319 ? 25.597 5.605 -1.773 1.00 45.25 319 LEU A CA 1
ATOM 2581 C C . LEU A 1 319 ? 27.029 5.085 -1.993 1.00 45.25 319 LEU A C 1
ATOM 2583 O O . LEU A 1 319 ? 27.335 4.659 -3.103 1.00 45.25 319 LEU A O 1
ATOM 2587 N N . GLU A 1 320 ? 27.881 5.011 -0.958 1.00 45.66 320 GLU A N 1
ATOM 2588 C CA . GLU A 1 320 ? 29.156 4.270 -1.028 1.00 45.66 320 GLU A CA 1
ATOM 2589 C C . GLU A 1 320 ? 28.902 2.790 -1.296 1.00 45.66 320 GLU A C 1
ATOM 2591 O O . GLU A 1 320 ? 29.609 2.187 -2.099 1.00 45.66 320 GLU A O 1
ATOM 2596 N N . GLY A 1 321 ? 27.866 2.209 -0.684 1.00 50.53 321 GLY A N 1
ATOM 2597 C CA . GLY A 1 321 ? 27.375 0.859 -0.944 1.00 50.53 321 GLY A CA 1
ATOM 2598 C C . GLY A 1 321 ? 26.951 0.662 -2.397 1.00 50.53 321 GLY A C 1
ATOM 2599 O O . GLY A 1 321 ? 27.281 -0.358 -2.983 1.00 50.53 321 GLY A O 1
ATOM 2600 N N . TYR A 1 322 ? 26.304 1.652 -3.013 1.00 50.06 322 TYR A N 1
ATOM 2601 C CA . TYR A 1 322 ? 25.876 1.641 -4.413 1.00 50.06 322 TYR A CA 1
ATOM 2602 C C . TYR A 1 322 ? 27.036 1.856 -5.386 1.00 50.06 322 TYR A C 1
ATOM 2604 O O . TYR A 1 322 ? 27.178 1.106 -6.347 1.00 50.06 322 TYR A O 1
ATOM 2612 N N . VAL A 1 323 ? 27.908 2.832 -5.133 1.00 50.97 323 VAL A N 1
ATOM 2613 C CA . VAL A 1 323 ? 29.119 3.075 -5.927 1.00 50.97 323 VAL A CA 1
ATOM 2614 C C . VAL A 1 323 ? 30.059 1.870 -5.829 1.00 50.97 323 VAL A C 1
ATOM 2616 O O . VAL A 1 323 ? 30.639 1.465 -6.835 1.00 50.97 323 VAL A O 1
ATOM 2619 N N . SER A 1 324 ? 30.165 1.232 -4.660 1.00 51.41 324 SER A N 1
ATOM 2620 C CA . SER A 1 324 ? 30.890 -0.032 -4.484 1.00 51.41 324 SER A CA 1
ATOM 2621 C C . SER A 1 324 ? 30.159 -1.234 -5.096 1.00 51.41 324 SER A C 1
ATOM 2623 O O . SER A 1 324 ? 30.830 -2.084 -5.672 1.00 51.41 324 SER A O 1
ATOM 2625 N N . HIS A 1 325 ? 28.819 -1.285 -5.095 1.00 50.25 325 HIS A N 1
ATOM 2626 C CA . HIS A 1 325 ? 28.028 -2.301 -5.810 1.00 50.25 325 HIS A CA 1
ATOM 2627 C C . HIS A 1 325 ? 28.124 -2.176 -7.332 1.00 50.25 325 HIS A C 1
ATOM 2629 O O . HIS A 1 325 ? 28.147 -3.182 -8.034 1.00 50.25 325 HIS A O 1
ATOM 2635 N N . LEU A 1 326 ? 28.173 -0.955 -7.869 1.00 48.44 326 LEU A N 1
ATOM 2636 C CA . LEU A 1 326 ? 28.413 -0.699 -9.287 1.00 48.44 326 LEU A CA 1
ATOM 2637 C C . LEU A 1 326 ? 29.836 -1.114 -9.662 1.00 48.44 326 LEU A C 1
ATOM 2639 O O . LEU A 1 326 ? 30.015 -1.807 -10.663 1.00 48.44 326 LEU A O 1
ATOM 2643 N N . LYS A 1 327 ? 30.825 -0.768 -8.823 1.00 50.44 327 LYS A N 1
ATOM 2644 C CA . LYS A 1 327 ? 32.221 -1.211 -8.967 1.00 50.44 327 LYS A CA 1
ATOM 2645 C C . LYS A 1 327 ? 32.341 -2.746 -8.878 1.00 50.44 327 LYS A C 1
ATOM 2647 O O . LYS A 1 327 ? 33.043 -3.331 -9.697 1.00 50.44 327 LYS A O 1
ATOM 2652 N N . SER A 1 328 ? 31.595 -3.418 -7.993 1.00 50.12 328 SER A N 1
ATOM 2653 C CA . SER A 1 328 ? 31.598 -4.887 -7.853 1.00 50.12 328 SER A CA 1
ATOM 2654 C C . SER A 1 328 ? 30.814 -5.610 -8.959 1.00 50.12 328 SER A C 1
ATOM 2656 O O . SER A 1 328 ? 31.242 -6.661 -9.436 1.00 50.12 328 SER A O 1
ATOM 2658 N N . ARG A 1 329 ? 29.710 -5.042 -9.473 1.00 44.38 329 ARG A N 1
ATOM 2659 C CA . ARG A 1 329 ? 29.040 -5.550 -10.690 1.00 44.38 329 ARG A CA 1
ATOM 2660 C C . ARG A 1 329 ? 29.965 -5.461 -11.898 1.00 44.38 329 ARG A C 1
ATOM 2662 O O . ARG A 1 329 ? 29.996 -6.388 -12.709 1.00 44.38 329 ARG A O 1
ATOM 2669 N N . ASP A 1 330 ? 30.771 -4.408 -11.984 1.00 45.00 330 ASP A N 1
ATOM 2670 C CA . ASP A 1 330 ? 31.807 -4.287 -13.005 1.00 45.00 330 ASP A CA 1
ATOM 2671 C C . ASP A 1 330 ? 32.864 -5.410 -12.919 1.00 45.00 330 ASP A C 1
ATOM 2673 O O . ASP A 1 330 ? 33.338 -5.882 -13.962 1.00 45.00 330 ASP A O 1
ATOM 2677 N N . GLU A 1 331 ? 33.166 -5.903 -11.711 1.00 40.84 331 GLU A N 1
ATOM 2678 C CA . GLU A 1 331 ? 34.017 -7.078 -11.458 1.00 40.84 331 GLU A CA 1
ATOM 2679 C C . GLU A 1 331 ? 33.318 -8.409 -11.800 1.00 40.84 331 GLU A C 1
ATOM 2681 O O . GLU A 1 331 ? 33.959 -9.311 -12.347 1.00 40.84 331 GLU A O 1
ATOM 2686 N N . THR A 1 332 ? 32.000 -8.537 -11.587 1.00 38.12 332 THR A N 1
ATOM 2687 C CA . THR A 1 332 ? 31.230 -9.730 -12.014 1.00 38.12 332 THR A CA 1
ATOM 2688 C C . THR A 1 332 ? 31.170 -9.887 -13.539 1.00 38.12 332 THR A C 1
ATOM 2690 O O . THR A 1 332 ? 31.305 -10.987 -14.074 1.00 38.12 332 THR A O 1
ATOM 2693 N N . VAL A 1 333 ? 31.082 -8.773 -14.276 1.00 39.25 333 VAL A N 1
ATOM 2694 C CA . VAL A 1 333 ? 31.204 -8.763 -15.746 1.00 39.25 333 VAL A CA 1
ATOM 2695 C C . VAL A 1 333 ? 32.638 -9.098 -16.183 1.00 39.25 333 VAL A C 1
ATOM 2697 O O . VAL A 1 333 ? 32.836 -9.679 -17.247 1.00 39.25 333 VAL A O 1
ATOM 2700 N N . ALA A 1 334 ? 33.650 -8.782 -15.365 1.00 37.00 334 ALA A N 1
ATOM 2701 C CA . ALA A 1 334 ? 35.035 -9.201 -15.604 1.00 37.00 334 ALA A CA 1
ATOM 2702 C C . ALA A 1 334 ? 35.289 -10.690 -15.281 1.00 37.00 334 ALA A C 1
ATOM 2704 O O . ALA A 1 334 ? 36.222 -11.275 -15.834 1.00 37.00 334 ALA A O 1
ATOM 2705 N N . THR A 1 335 ? 34.458 -11.310 -14.435 1.00 33.53 335 THR A N 1
ATOM 2706 C CA . THR A 1 335 ? 34.473 -12.750 -14.109 1.00 33.53 335 THR A CA 1
ATOM 2707 C C . THR A 1 335 ? 33.532 -13.591 -14.971 1.00 33.53 335 THR A C 1
ATOM 2709 O O . THR A 1 335 ? 33.579 -14.816 -14.876 1.00 33.53 335 THR A O 1
ATOM 2712 N N . PHE A 1 336 ? 32.815 -12.995 -15.934 1.00 35.41 336 PHE A N 1
ATOM 2713 C CA . PHE A 1 336 ? 32.267 -13.706 -17.101 1.00 35.41 336 PHE A CA 1
ATOM 2714 C C . PHE A 1 336 ? 33.402 -14.136 -18.066 1.00 35.41 336 PHE A C 1
ATOM 2716 O O . PHE A 1 336 ? 33.355 -13.937 -19.274 1.00 35.41 336 PHE A O 1
ATOM 2723 N N . ASN A 1 337 ? 34.461 -14.715 -17.496 1.00 37.19 337 ASN A N 1
ATOM 2724 C CA . ASN A 1 337 ? 35.488 -15.525 -18.144 1.00 37.19 337 ASN A CA 1
ATOM 2725 C C . ASN A 1 337 ? 35.092 -17.011 -18.094 1.00 37.19 337 ASN A C 1
ATOM 2727 O O . ASN A 1 337 ? 35.957 -17.874 -18.213 1.00 37.19 337 ASN A O 1
ATOM 2731 N N . GLY A 1 338 ? 33.809 -17.324 -17.869 1.00 34.12 338 GLY A N 1
ATOM 2732 C CA . GLY A 1 338 ? 33.306 -18.663 -18.141 1.00 34.12 338 GLY A CA 1
ATOM 2733 C C . GLY A 1 338 ? 33.615 -18.956 -19.599 1.00 34.12 338 GLY A C 1
ATOM 2734 O O . GLY A 1 338 ? 33.196 -18.192 -20.468 1.00 34.12 338 GLY A O 1
ATOM 2735 N N . GLU A 1 339 ? 34.424 -19.984 -19.838 1.00 33.06 339 GLU A N 1
ATOM 2736 C CA . GLU A 1 339 ? 34.779 -20.479 -21.160 1.00 33.06 339 GLU A CA 1
ATOM 2737 C C . GLU A 1 339 ? 33.493 -20.700 -21.963 1.00 33.06 339 GLU A C 1
ATOM 2739 O O . GLU A 1 339 ? 32.864 -21.754 -21.901 1.00 33.06 339 GLU A O 1
ATOM 2744 N N . PHE A 1 340 ? 33.068 -19.684 -22.712 1.00 35.22 340 PHE A N 1
ATOM 2745 C CA . PHE A 1 340 ? 32.046 -19.824 -23.732 1.00 35.22 340 PHE A CA 1
ATOM 2746 C C . PHE A 1 340 ? 32.720 -20.575 -24.882 1.00 35.22 340 PHE A C 1
ATOM 2748 O O . PHE A 1 340 ? 33.125 -19.996 -25.888 1.00 35.22 340 PHE A O 1
ATOM 2755 N N . ASN A 1 341 ? 32.884 -21.887 -24.701 1.00 31.14 341 ASN A N 1
ATOM 2756 C CA . ASN A 1 341 ? 33.241 -22.837 -25.743 1.00 31.14 341 ASN A CA 1
ATOM 2757 C C . ASN A 1 341 ? 32.038 -22.999 -26.679 1.00 31.14 341 ASN A C 1
ATOM 2759 O O . ASN A 1 341 ? 31.493 -24.086 -26.846 1.00 31.14 341 ASN A O 1
ATOM 2763 N N . PHE A 1 342 ? 31.616 -21.909 -27.323 1.00 37.69 342 PHE A N 1
ATOM 2764 C CA . PHE A 1 342 ? 30.893 -22.038 -28.573 1.00 37.69 342 PHE A CA 1
ATOM 2765 C C . PHE A 1 342 ? 31.948 -22.429 -29.602 1.00 37.69 342 PHE A C 1
ATOM 2767 O O . PHE A 1 342 ? 32.527 -21.591 -30.293 1.00 37.69 342 PHE A O 1
ATOM 2774 N N . ALA A 1 343 ? 32.258 -23.724 -29.649 1.00 31.19 343 ALA A N 1
ATOM 2775 C CA . ALA A 1 343 ? 32.948 -24.316 -30.776 1.00 31.19 343 ALA A CA 1
ATOM 2776 C C . ALA A 1 343 ? 31.991 -24.254 -31.975 1.00 31.19 343 ALA A C 1
ATOM 2778 O O . ALA A 1 343 ? 31.448 -25.263 -32.417 1.00 31.19 343 ALA A O 1
ATOM 2779 N N . LEU A 1 344 ? 31.774 -23.046 -32.506 1.00 38.50 344 LEU A N 1
ATOM 2780 C CA . LEU A 1 344 ? 31.424 -22.857 -33.902 1.00 38.50 344 LEU A CA 1
ATOM 2781 C C . LEU A 1 344 ? 32.565 -23.493 -34.685 1.00 38.50 344 LEU A C 1
ATOM 2783 O O . LEU A 1 344 ? 33.553 -22.837 -35.011 1.00 38.50 344 LEU A O 1
ATOM 2787 N N . ARG A 1 345 ? 32.440 -24.789 -34.981 1.00 34.09 345 ARG A N 1
ATOM 2788 C CA . ARG A 1 345 ? 33.148 -25.410 -36.094 1.00 34.09 345 ARG A CA 1
ATOM 2789 C C . ARG A 1 345 ? 32.555 -24.814 -37.368 1.00 34.09 345 ARG A C 1
ATOM 2791 O O . ARG A 1 345 ? 31.802 -25.457 -38.089 1.00 34.09 345 ARG A O 1
ATOM 2798 N N . LEU A 1 346 ? 32.852 -23.539 -37.613 1.00 37.09 346 LEU A N 1
ATOM 2799 C CA . LEU A 1 346 ? 32.803 -22.997 -38.955 1.00 37.09 346 LEU A CA 1
ATOM 2800 C C . LEU A 1 346 ? 33.803 -23.844 -39.738 1.00 37.09 346 LEU A C 1
ATOM 2802 O O . LEU A 1 346 ? 34.995 -23.832 -39.439 1.00 37.09 346 LEU A O 1
ATOM 2806 N N . SER A 1 347 ? 33.275 -24.660 -40.651 1.00 33.78 347 SER A N 1
ATOM 2807 C CA . SER A 1 347 ? 34.031 -25.379 -41.676 1.00 33.78 347 SER A CA 1
ATOM 2808 C C . SER A 1 347 ? 35.203 -24.520 -42.157 1.00 33.78 347 SER A C 1
ATOM 2810 O O . SER A 1 347 ? 35.008 -23.332 -42.403 1.00 33.78 347 SER A O 1
ATOM 2812 N N . GLU A 1 348 ? 36.387 -25.124 -42.288 1.00 35.22 348 GLU A N 1
ATOM 2813 C CA . GLU A 1 348 ? 37.712 -24.525 -42.548 1.00 35.22 348 GLU A CA 1
ATOM 2814 C C . GLU A 1 348 ? 37.862 -23.732 -43.875 1.00 35.22 348 GLU A C 1
ATOM 2816 O O . GLU A 1 348 ? 38.936 -23.677 -44.466 1.00 35.22 348 GLU A O 1
ATOM 2821 N N . GLY A 1 349 ? 36.821 -23.067 -44.366 1.00 38.41 349 GLY A N 1
ATOM 2822 C CA . GLY A 1 349 ? 36.852 -22.240 -45.566 1.00 38.41 349 GLY A CA 1
ATOM 2823 C C . GLY A 1 349 ? 35.987 -20.999 -45.401 1.00 38.41 349 GLY A C 1
ATOM 2824 O O . GLY A 1 349 ? 34.832 -21.013 -45.804 1.00 38.41 349 GLY A O 1
ATOM 2825 N N . ASP A 1 350 ? 36.528 -19.977 -44.730 1.00 33.19 350 ASP A N 1
ATOM 2826 C CA . ASP A 1 350 ? 36.397 -18.545 -45.068 1.00 33.19 350 ASP A CA 1
ATOM 2827 C C . ASP A 1 350 ? 36.844 -17.682 -43.876 1.00 33.19 350 ASP A C 1
ATOM 2829 O O . ASP A 1 350 ? 36.072 -17.215 -43.035 1.00 33.19 350 ASP A O 1
ATOM 2833 N N . SER A 1 351 ? 38.153 -17.463 -43.809 1.00 44.69 351 SER A N 1
ATOM 2834 C CA . SER A 1 351 ? 38.832 -16.595 -42.854 1.00 44.69 351 SER A CA 1
ATOM 2835 C C . SER A 1 351 ? 38.571 -15.113 -43.150 1.00 44.69 351 SER A C 1
ATOM 2837 O O . SER A 1 351 ? 39.351 -14.482 -43.867 1.00 44.69 351 SER A O 1
ATOM 2839 N N . SER A 1 352 ? 37.512 -14.512 -42.594 1.00 43.06 352 SER A N 1
ATOM 2840 C CA . SER A 1 352 ? 37.460 -13.037 -42.564 1.00 43.06 352 SER A CA 1
ATOM 2841 C C . SER A 1 352 ? 36.750 -12.356 -41.393 1.00 43.06 352 SER A C 1
ATOM 2843 O O . SER A 1 352 ? 36.782 -11.127 -41.371 1.00 43.06 352 SER A O 1
ATOM 2845 N N . LEU A 1 353 ? 36.135 -13.081 -40.453 1.00 43.75 353 LEU A N 1
ATOM 2846 C CA . LEU A 1 353 ? 35.706 -12.597 -39.125 1.00 43.75 353 LEU A CA 1
ATOM 2847 C C . LEU A 1 353 ? 35.356 -13.832 -38.285 1.00 43.75 353 LEU A C 1
ATOM 2849 O O . LEU A 1 353 ? 34.244 -14.352 -38.355 1.00 43.75 353 LEU A O 1
ATOM 2853 N N . SER A 1 354 ? 36.324 -14.344 -37.529 1.00 46.56 354 SER A N 1
ATOM 2854 C CA . SER A 1 354 ? 36.022 -15.373 -36.532 1.00 46.56 354 SER A CA 1
ATOM 2855 C C . SER A 1 354 ? 35.103 -14.747 -35.476 1.00 46.56 354 SER A C 1
ATOM 2857 O O . SER A 1 354 ? 35.295 -13.583 -35.123 1.00 46.56 354 SER A O 1
ATOM 2859 N N . GLY A 1 355 ? 34.120 -15.474 -34.932 1.00 47.75 355 GLY A N 1
ATOM 2860 C CA . GLY A 1 355 ? 33.262 -14.971 -33.841 1.00 47.75 355 GLY A CA 1
ATOM 2861 C C . GLY A 1 355 ? 34.060 -14.417 -32.646 1.00 47.75 355 GLY A C 1
ATOM 2862 O O . GLY A 1 355 ? 33.584 -13.546 -31.917 1.00 47.75 355 GLY A O 1
ATOM 2863 N N . THR A 1 356 ? 35.324 -14.836 -32.512 1.00 48.44 356 THR A N 1
ATOM 2864 C CA . THR A 1 356 ? 36.306 -14.273 -31.579 1.00 48.44 356 THR A CA 1
ATOM 2865 C C . THR A 1 356 ? 36.633 -12.798 -31.830 1.00 48.44 356 THR A C 1
ATOM 2867 O O . THR A 1 356 ? 36.821 -12.065 -30.867 1.00 48.44 356 THR A O 1
ATOM 2870 N N . ASP A 1 357 ? 36.669 -12.313 -33.073 1.00 51.19 357 ASP A N 1
ATOM 2871 C CA . ASP A 1 357 ? 37.038 -10.924 -33.393 1.00 51.19 357 ASP A CA 1
ATOM 2872 C C . ASP A 1 357 ? 35.932 -9.933 -33.014 1.00 51.19 357 ASP A C 1
ATOM 2874 O O . ASP A 1 357 ? 36.210 -8.881 -32.435 1.00 51.19 357 ASP A O 1
ATOM 2878 N N . ALA A 1 358 ? 34.668 -10.283 -33.274 1.00 48.34 358 ALA A N 1
ATOM 2879 C CA . ALA A 1 358 ? 33.511 -9.488 -32.859 1.00 48.34 358 ALA A CA 1
ATOM 2880 C C . ALA A 1 358 ? 33.373 -9.454 -31.327 1.00 48.34 358 ALA A C 1
ATOM 2882 O O . ALA A 1 358 ? 33.164 -8.386 -30.750 1.00 48.34 358 ALA A O 1
ATOM 2883 N N . TYR A 1 359 ? 33.584 -10.594 -30.659 1.00 50.75 359 TYR A N 1
ATOM 2884 C CA . TYR A 1 359 ? 33.637 -10.669 -29.197 1.00 50.75 359 TYR A CA 1
ATOM 2885 C C . TYR A 1 359 ? 34.770 -9.812 -28.619 1.00 50.75 359 TYR A C 1
ATOM 2887 O O . TYR A 1 359 ? 34.565 -9.038 -27.684 1.00 50.75 359 TYR A O 1
ATOM 2895 N N . ASN A 1 360 ? 35.961 -9.877 -29.217 1.00 54.94 360 ASN A N 1
ATOM 2896 C CA . ASN A 1 360 ? 37.102 -9.069 -28.802 1.00 54.94 360 ASN A CA 1
ATOM 2897 C C . ASN A 1 360 ? 36.848 -7.568 -29.012 1.00 54.94 360 ASN A C 1
ATOM 2899 O O . ASN A 1 360 ? 37.209 -6.773 -28.145 1.00 54.94 360 ASN A O 1
ATOM 2903 N N . ARG A 1 361 ? 36.180 -7.165 -30.102 1.00 61.06 361 ARG A N 1
ATOM 2904 C CA . ARG A 1 361 ? 35.750 -5.772 -30.333 1.00 61.06 361 ARG A CA 1
ATOM 2905 C C . ARG A 1 361 ? 34.703 -5.312 -29.317 1.00 61.06 361 ARG A C 1
ATOM 2907 O O . ARG A 1 361 ? 34.861 -4.233 -28.750 1.00 61.06 361 ARG A O 1
ATOM 2914 N N . LEU A 1 362 ? 33.689 -6.129 -29.020 1.00 56.09 362 LEU A N 1
ATOM 2915 C CA . LEU A 1 362 ? 32.700 -5.842 -27.973 1.00 56.09 362 LEU A CA 1
ATOM 2916 C C . LEU A 1 362 ? 33.384 -5.674 -26.610 1.00 56.09 362 LEU A C 1
ATOM 2918 O O . LEU A 1 362 ? 33.140 -4.697 -25.907 1.00 56.09 362 LEU A O 1
ATOM 2922 N N . ARG A 1 363 ? 34.315 -6.572 -26.270 1.00 59.19 363 ARG A N 1
ATOM 2923 C CA . ARG A 1 363 ? 35.123 -6.486 -25.049 1.00 59.19 363 ARG A CA 1
ATOM 2924 C C . ARG A 1 363 ? 35.983 -5.223 -25.023 1.00 59.19 363 ARG A C 1
ATOM 2926 O O . ARG A 1 363 ? 36.105 -4.594 -23.977 1.00 59.19 363 ARG A O 1
ATOM 2933 N N . GLN A 1 364 ? 36.561 -4.816 -26.153 1.00 65.06 364 GLN A N 1
ATOM 2934 C CA . GLN A 1 364 ? 37.300 -3.557 -26.260 1.00 65.06 364 GLN A CA 1
ATOM 2935 C C . GLN A 1 364 ? 36.395 -2.335 -26.062 1.00 65.06 364 GLN A C 1
ATOM 2937 O O . GLN A 1 364 ? 36.798 -1.421 -25.348 1.00 65.06 364 GLN A O 1
ATOM 2942 N N . LEU A 1 365 ? 35.187 -2.312 -26.634 1.00 61.66 365 LEU A N 1
ATOM 2943 C CA . LEU A 1 365 ? 34.212 -1.232 -26.437 1.00 61.66 365 LEU A CA 1
ATOM 2944 C C . LEU A 1 365 ? 33.734 -1.157 -24.984 1.00 61.66 365 LEU A C 1
ATOM 2946 O O . LEU A 1 365 ? 33.762 -0.078 -24.396 1.00 61.66 365 LEU A O 1
ATOM 2950 N N . LEU A 1 366 ? 33.401 -2.299 -24.376 1.00 59.69 366 LEU A N 1
ATOM 2951 C CA . LEU A 1 366 ? 33.061 -2.386 -22.955 1.00 59.69 366 LEU A CA 1
ATOM 2952 C C . LEU A 1 366 ? 34.223 -1.902 -22.084 1.00 59.69 366 LEU A C 1
ATOM 2954 O O . LEU A 1 366 ? 34.018 -1.096 -21.187 1.00 59.69 366 LEU A O 1
ATOM 2958 N N . ASN A 1 367 ? 35.460 -2.301 -22.385 1.00 59.41 367 ASN A N 1
ATOM 2959 C CA . ASN A 1 367 ? 36.637 -1.830 -21.656 1.00 59.41 367 ASN A CA 1
ATOM 2960 C C . ASN A 1 367 ? 36.912 -0.331 -21.864 1.00 59.41 367 ASN A C 1
ATOM 2962 O O . ASN A 1 367 ? 37.403 0.321 -20.948 1.00 59.41 367 ASN A O 1
ATOM 2966 N N . ARG A 1 368 ? 36.612 0.240 -23.040 1.00 63.47 368 ARG A N 1
ATOM 2967 C CA . ARG A 1 368 ? 36.690 1.695 -23.274 1.00 63.47 368 ARG A CA 1
ATOM 2968 C C . ARG A 1 368 ? 35.626 2.438 -22.467 1.00 63.47 368 ARG A C 1
ATOM 2970 O O . ARG A 1 368 ? 35.956 3.441 -21.847 1.00 63.47 368 ARG A O 1
ATOM 2977 N N . TYR A 1 369 ? 34.401 1.917 -22.412 1.00 56.88 369 TYR A N 1
ATOM 2978 C CA . TYR A 1 369 ? 33.326 2.459 -21.579 1.00 56.88 369 TYR A CA 1
ATOM 2979 C C . TYR A 1 369 ? 33.677 2.385 -20.084 1.00 56.88 369 TYR A C 1
ATOM 2981 O O . TYR A 1 369 ? 33.605 3.392 -19.390 1.00 56.88 369 TYR A O 1
ATOM 2989 N N . LYS A 1 370 ? 34.193 1.239 -19.614 1.00 57.91 370 LYS A N 1
ATOM 2990 C CA . LYS A 1 370 ? 34.688 1.054 -18.236 1.00 57.91 370 LYS A CA 1
ATOM 2991 C C . LYS A 1 370 ? 35.846 1.982 -17.868 1.00 57.91 370 LYS A C 1
ATOM 2993 O O . LYS A 1 370 ? 36.010 2.305 -16.702 1.00 57.91 370 LYS A O 1
ATOM 2998 N N . ARG A 1 371 ? 36.678 2.389 -18.834 1.00 55.16 371 ARG A N 1
ATOM 2999 C CA . ARG A 1 371 ? 37.764 3.364 -18.612 1.00 55.16 371 ARG A CA 1
ATOM 3000 C C . ARG A 1 371 ? 37.260 4.807 -18.637 1.00 55.16 371 ARG A C 1
ATOM 3002 O O . ARG A 1 371 ? 37.782 5.638 -17.903 1.00 55.16 371 ARG A O 1
ATOM 3009 N N . ASN A 1 372 ? 36.238 5.094 -19.440 1.00 53.72 372 ASN A N 1
ATOM 3010 C CA . ASN A 1 372 ? 35.596 6.402 -19.529 1.00 53.72 372 ASN A CA 1
ATOM 3011 C C . ASN A 1 372 ? 34.434 6.504 -18.531 1.00 53.72 372 ASN A C 1
ATOM 3013 O O . ASN A 1 372 ? 33.280 6.681 -18.912 1.00 53.72 372 ASN A O 1
ATOM 3017 N N . GLN A 1 373 ? 34.746 6.451 -17.236 1.00 62.53 373 GLN A N 1
ATOM 3018 C CA . GLN A 1 373 ? 33.779 6.654 -16.148 1.00 62.53 373 GLN A CA 1
ATOM 3019 C C . GLN A 1 373 ? 33.382 8.131 -15.956 1.00 62.53 373 GLN A C 1
ATOM 3021 O O . GLN A 1 373 ? 33.097 8.559 -14.843 1.00 62.53 373 GLN A O 1
ATOM 3026 N N . LEU A 1 374 ? 33.344 8.931 -17.027 1.00 67.19 374 LEU A N 1
ATOM 3027 C CA . LEU A 1 374 ? 33.006 10.359 -16.953 1.00 67.19 374 LEU A CA 1
ATOM 3028 C C . LEU A 1 374 ? 31.645 10.587 -16.282 1.00 67.19 374 LEU A C 1
ATOM 3030 O O . LEU A 1 374 ? 31.501 11.512 -15.495 1.00 67.19 374 LEU A O 1
ATOM 3034 N N . LEU A 1 375 ? 30.677 9.698 -16.530 1.00 67.62 375 LEU A N 1
ATOM 3035 C CA . LEU A 1 375 ? 29.367 9.751 -15.883 1.00 67.62 375 LEU A CA 1
ATOM 3036 C C . LEU A 1 375 ? 29.469 9.559 -14.362 1.00 67.62 375 LEU A C 1
ATOM 3038 O O . LEU A 1 375 ? 28.860 10.325 -13.626 1.00 67.62 375 LEU A O 1
ATOM 3042 N N . LEU A 1 376 ? 30.261 8.582 -13.901 1.00 69.31 376 LEU A N 1
ATOM 3043 C CA . LEU A 1 376 ? 30.466 8.327 -12.471 1.00 69.31 376 LEU A CA 1
ATOM 3044 C C . LEU A 1 376 ? 31.176 9.512 -11.802 1.00 69.31 376 LEU A C 1
ATOM 3046 O O . LEU A 1 376 ? 30.767 9.964 -10.738 1.00 69.31 376 LEU A O 1
ATOM 3050 N N . GLN A 1 377 ? 32.189 10.066 -12.469 1.00 76.38 377 GLN A N 1
ATOM 3051 C CA . GLN A 1 377 ? 32.904 11.251 -11.994 1.00 76.38 377 GLN A CA 1
ATOM 3052 C C . GLN A 1 377 ? 31.978 12.467 -11.888 1.00 76.38 377 GLN A C 1
ATOM 3054 O O . GLN A 1 377 ? 32.040 13.203 -10.909 1.00 76.38 377 GLN A O 1
ATOM 3059 N N . TRP A 1 378 ? 31.094 12.680 -12.866 1.00 79.00 378 TRP A N 1
ATOM 3060 C CA . TRP A 1 378 ? 30.110 13.762 -12.805 1.00 79.00 378 TRP A CA 1
ATOM 3061 C C . TRP A 1 378 ? 29.066 13.538 -11.711 1.00 79.00 378 TRP A C 1
ATOM 3063 O O . TRP A 1 378 ? 28.664 14.506 -11.070 1.00 79.00 378 TRP A O 1
ATOM 3073 N N . THR A 1 379 ? 28.646 12.293 -11.459 1.00 78.25 379 THR A N 1
ATOM 3074 C CA . THR A 1 379 ? 27.738 11.994 -10.343 1.00 78.25 379 THR A CA 1
ATOM 3075 C C . THR A 1 379 ? 28.398 12.219 -8.986 1.00 78.25 379 THR A C 1
ATOM 3077 O O . THR A 1 379 ? 27.770 12.826 -8.128 1.00 78.25 379 THR A O 1
ATOM 3080 N N . GLU A 1 380 ? 29.664 11.822 -8.810 1.00 78.69 380 GLU A N 1
ATOM 3081 C CA . GLU A 1 380 ? 30.432 12.072 -7.579 1.00 78.69 380 GLU A CA 1
ATOM 3082 C C . GLU A 1 380 ? 30.630 13.582 -7.350 1.00 78.69 380 GLU A C 1
ATOM 3084 O O . GLU A 1 380 ? 30.399 14.079 -6.252 1.00 78.69 380 GLU A O 1
ATOM 3089 N N . GLN A 1 381 ? 30.966 14.343 -8.399 1.00 83.69 381 GLN A N 1
ATOM 3090 C CA . GLN A 1 381 ? 31.104 15.804 -8.316 1.00 83.69 381 GLN A CA 1
ATOM 3091 C C . GLN A 1 381 ? 29.787 16.510 -7.976 1.00 83.69 381 GLN A C 1
ATOM 3093 O O . GLN A 1 381 ? 29.781 17.495 -7.235 1.00 83.69 381 GLN A O 1
ATOM 3098 N N . LEU A 1 382 ? 28.669 16.046 -8.543 1.00 84.81 382 LEU A N 1
ATOM 3099 C CA . LEU A 1 382 ? 27.354 16.602 -8.242 1.00 84.81 382 LEU A CA 1
ATOM 3100 C C . LEU A 1 382 ? 26.953 16.305 -6.794 1.00 84.81 382 LEU A C 1
ATOM 3102 O O . LEU A 1 382 ? 26.437 17.195 -6.121 1.00 84.81 382 LEU A O 1
ATOM 3106 N N . ASP A 1 383 ? 27.220 15.091 -6.316 1.00 80.31 383 ASP A N 1
ATOM 3107 C CA . ASP A 1 383 ? 26.947 14.684 -4.939 1.00 80.31 383 ASP A CA 1
ATOM 3108 C C . ASP A 1 383 ? 27.771 15.510 -3.940 1.00 80.31 383 ASP A C 1
ATOM 3110 O O . ASP A 1 383 ? 27.192 16.173 -3.077 1.00 80.31 383 ASP A O 1
ATOM 3114 N N . GLU A 1 384 ? 29.090 15.618 -4.146 1.00 84.12 384 GLU A N 1
ATOM 3115 C CA . GLU A 1 384 ? 29.983 16.461 -3.337 1.00 84.12 384 GLU A CA 1
ATOM 3116 C C . GLU A 1 384 ? 29.511 17.924 -3.317 1.00 84.12 384 GLU A C 1
ATOM 3118 O O . GLU A 1 384 ? 29.441 18.556 -2.257 1.00 84.12 384 GLU A O 1
ATOM 3123 N N . PHE A 1 385 ? 29.105 18.461 -4.473 1.00 87.19 385 PHE A N 1
ATOM 3124 C CA . PHE A 1 385 ? 28.517 19.794 -4.554 1.00 87.19 385 PHE A CA 1
ATOM 3125 C C . PHE A 1 385 ? 27.235 19.904 -3.717 1.00 87.19 385 PHE A C 1
ATOM 3127 O O . PHE A 1 385 ? 27.117 20.837 -2.920 1.00 87.19 385 PHE A O 1
ATOM 3134 N N . THR A 1 386 ? 26.287 18.969 -3.828 1.00 85.44 386 THR A N 1
ATOM 3135 C CA . THR A 1 386 ? 25.057 19.010 -3.017 1.00 85.44 386 THR A CA 1
ATOM 3136 C C . THR A 1 386 ? 25.335 18.859 -1.519 1.00 85.44 386 THR A C 1
ATOM 3138 O O . THR A 1 386 ? 24.753 19.601 -0.724 1.00 85.44 386 THR A O 1
ATOM 3141 N N . GLY A 1 387 ? 26.284 18.002 -1.132 1.00 82.38 387 GLY A N 1
ATOM 3142 C CA . GLY A 1 387 ? 26.755 17.856 0.244 1.00 82.38 387 GLY A CA 1
ATOM 3143 C C . GLY A 1 387 ? 27.374 19.146 0.785 1.00 82.38 387 GLY A C 1
ATOM 3144 O O . GLY A 1 387 ? 27.049 19.570 1.898 1.00 82.38 387 GLY A O 1
ATOM 3145 N N . SER A 1 388 ? 28.185 19.838 -0.024 1.00 87.50 388 SER A N 1
ATOM 3146 C CA . SER A 1 388 ? 28.764 21.141 0.331 1.00 87.50 388 SER A CA 1
ATOM 3147 C C . SER A 1 388 ? 27.687 22.202 0.584 1.00 87.50 388 SER A C 1
ATOM 3149 O O . SER A 1 388 ? 27.741 22.904 1.592 1.00 87.50 388 SER A O 1
ATOM 3151 N N . VAL A 1 389 ? 26.640 22.250 -0.250 1.00 86.38 389 VAL A N 1
ATOM 3152 C CA . VAL A 1 389 ? 25.509 23.181 -0.096 1.00 86.38 389 VAL A CA 1
ATOM 3153 C C . VAL A 1 389 ? 24.724 22.894 1.189 1.00 86.38 389 VAL A C 1
ATOM 3155 O O . VAL A 1 389 ? 24.318 23.828 1.885 1.00 86.38 389 VAL A O 1
ATOM 3158 N N . ILE A 1 390 ? 24.521 21.617 1.529 1.00 84.50 390 ILE A N 1
ATOM 3159 C CA . ILE A 1 390 ? 23.837 21.196 2.762 1.00 84.50 390 ILE A CA 1
ATOM 3160 C C . ILE A 1 390 ? 24.672 21.560 4.000 1.00 84.50 390 ILE A C 1
ATOM 3162 O O . ILE A 1 390 ? 24.142 22.122 4.963 1.00 84.50 390 ILE A O 1
ATOM 3166 N N . SER A 1 391 ? 25.981 21.298 3.969 1.00 85.12 391 SER A N 1
ATOM 3167 C CA . SER A 1 391 ? 26.910 21.665 5.046 1.00 85.12 391 SER A CA 1
ATOM 3168 C C . SER A 1 391 ? 26.961 23.183 5.257 1.00 85.12 391 SER A C 1
ATOM 3170 O O . SER A 1 391 ? 26.794 23.672 6.382 1.00 85.12 391 SER A O 1
ATOM 3172 N N . ASP A 1 392 ? 27.069 23.950 4.168 1.00 84.31 392 ASP A N 1
ATOM 3173 C CA . ASP A 1 392 ? 27.024 25.410 4.188 1.00 84.31 392 ASP A CA 1
ATOM 3174 C C . ASP A 1 392 ? 25.701 25.916 4.776 1.00 84.31 392 ASP A C 1
ATOM 3176 O O . ASP A 1 392 ? 25.709 26.806 5.631 1.00 84.31 392 ASP A O 1
ATOM 3180 N N . TYR A 1 393 ? 24.564 25.322 4.398 1.00 84.56 393 TYR A N 1
ATOM 3181 C CA . TYR A 1 393 ? 23.256 25.649 4.967 1.00 84.56 393 TYR A CA 1
ATOM 3182 C C . TYR A 1 393 ? 23.219 25.444 6.488 1.00 84.56 393 TYR A C 1
ATOM 3184 O O . TYR A 1 393 ? 22.863 26.374 7.220 1.00 84.56 393 TYR A O 1
ATOM 3192 N N . HIS A 1 394 ? 23.642 24.277 6.983 1.00 82.31 394 HIS A N 1
ATOM 3193 C CA . HIS A 1 394 ? 23.673 23.998 8.420 1.00 82.31 394 HIS A CA 1
ATOM 3194 C C . HIS A 1 394 ? 24.639 24.921 9.174 1.00 82.31 394 HIS A C 1
ATOM 3196 O O . HIS A 1 394 ? 24.319 25.387 10.273 1.00 82.31 394 HIS A O 1
ATOM 3202 N N . SER A 1 395 ? 25.784 25.267 8.579 1.00 82.69 395 SER A N 1
ATOM 3203 C CA . SER A 1 395 ? 26.725 26.237 9.155 1.00 82.69 395 SER A CA 1
ATOM 3204 C C . SER A 1 395 ? 26.119 27.648 9.257 1.00 82.69 395 SER A C 1
ATOM 3206 O O . SER A 1 395 ? 26.331 28.368 10.232 1.00 82.69 395 SER A O 1
ATOM 3208 N N . LEU A 1 396 ? 25.301 28.058 8.282 1.00 80.69 396 LEU A N 1
ATOM 3209 C CA . LEU A 1 396 ? 24.627 29.362 8.256 1.00 80.69 396 LEU A CA 1
ATOM 3210 C C . LEU A 1 396 ? 23.366 29.409 9.139 1.00 80.69 396 LEU A C 1
ATOM 3212 O O . LEU A 1 396 ? 22.876 30.503 9.463 1.00 80.69 396 LEU A O 1
ATOM 3216 N N . GLN A 1 397 ? 22.843 28.243 9.521 1.00 75.75 397 GLN A N 1
ATOM 3217 C CA . GLN A 1 397 ? 21.719 28.077 10.438 1.00 75.75 397 GLN A CA 1
ATOM 3218 C C . GLN A 1 397 ? 22.169 28.064 11.908 1.00 75.75 397 GLN A C 1
ATOM 3220 O O . GLN A 1 397 ? 21.511 28.691 12.730 1.00 75.75 397 GLN A O 1
ATOM 3225 N N . SER A 1 398 ? 23.298 27.417 12.222 1.00 60.19 398 SER A N 1
ATOM 3226 C CA . SER A 1 398 ? 23.821 27.215 13.589 1.00 60.19 398 SER A CA 1
ATOM 3227 C C . SER A 1 398 ? 24.567 28.411 14.198 1.00 60.19 398 SER A C 1
ATOM 3229 O O . SER A 1 398 ? 24.942 28.381 15.369 1.00 60.19 398 SER A O 1
ATOM 3231 N N . ASN A 1 399 ? 24.776 29.487 13.434 1.00 61.78 399 ASN A N 1
ATOM 3232 C CA . ASN A 1 399 ? 25.371 30.727 13.933 1.00 61.78 399 ASN A CA 1
ATOM 3233 C C . ASN A 1 399 ? 24.359 31.532 14.777 1.00 61.78 399 ASN A C 1
ATOM 3235 O O . ASN A 1 399 ? 23.853 32.572 14.347 1.00 61.78 399 ASN A O 1
ATOM 3239 N N . ASP A 1 400 ? 24.074 31.046 15.986 1.00 58.69 400 ASP A N 1
ATOM 3240 C CA . ASP A 1 400 ? 23.292 31.754 16.997 1.00 58.69 400 ASP A CA 1
ATOM 3241 C C . ASP A 1 400 ? 24.051 32.999 17.465 1.00 58.69 400 ASP A C 1
ATOM 3243 O O . ASP A 1 400 ? 25.128 32.931 18.060 1.00 58.69 400 ASP A O 1
ATOM 3247 N N . ILE A 1 401 ? 23.485 34.173 17.191 1.00 65.38 401 ILE A N 1
ATOM 3248 C CA . ILE A 1 401 ? 24.038 35.451 17.644 1.00 65.38 401 ILE A CA 1
ATOM 3249 C C . ILE A 1 401 ? 24.058 35.442 19.184 1.00 65.38 401 ILE A C 1
ATOM 3251 O O . ILE A 1 401 ? 22.984 35.367 19.793 1.00 65.38 401 ILE A O 1
ATOM 3255 N N . PRO A 1 402 ? 25.233 35.549 19.838 1.00 64.31 402 PRO A N 1
ATOM 3256 C CA . PRO A 1 402 ? 25.340 35.436 21.287 1.00 64.31 402 PRO A CA 1
ATOM 3257 C C . PRO A 1 402 ? 24.403 36.413 22.002 1.00 64.31 402 PRO A C 1
ATOM 3259 O O . PRO A 1 402 ? 24.414 37.620 21.752 1.00 64.31 402 PRO A O 1
ATOM 3262 N N . SER A 1 403 ? 23.600 35.904 22.938 1.00 61.28 403 SER A N 1
ATOM 3263 C CA . SER A 1 403 ? 22.575 36.695 23.633 1.00 61.28 403 SER A CA 1
ATOM 3264 C C . SER A 1 403 ? 23.125 37.798 24.548 1.00 61.28 403 SER A C 1
ATOM 3266 O O . SER A 1 403 ? 22.359 38.658 24.981 1.00 61.28 403 SER A O 1
ATOM 3268 N N . LYS A 1 404 ? 24.442 37.787 24.803 1.00 67.50 404 LYS A N 1
ATOM 3269 C CA . LYS A 1 404 ? 25.184 38.694 25.693 1.00 67.50 404 LYS A CA 1
ATOM 3270 C C . LYS A 1 404 ? 25.744 39.959 25.011 1.00 67.50 404 LYS A C 1
ATOM 3272 O O . LYS A 1 404 ? 26.384 40.751 25.692 1.00 67.50 404 LYS A O 1
ATOM 3277 N N . LEU A 1 405 ? 25.549 40.138 23.702 1.00 71.88 405 LEU A N 1
ATOM 3278 C CA . LEU A 1 405 ? 26.071 41.292 22.949 1.00 71.88 405 LEU A CA 1
ATOM 3279 C C . LEU A 1 405 ? 25.267 42.575 23.212 1.00 71.88 405 LEU A C 1
ATOM 3281 O O . LEU A 1 405 ? 24.053 42.521 23.438 1.00 71.88 405 LEU A O 1
ATOM 3285 N N . SER A 1 406 ? 25.930 43.733 23.129 1.00 75.31 406 SER A N 1
ATOM 3286 C CA . SER A 1 406 ? 25.249 45.033 23.166 1.00 75.31 406 SER A CA 1
ATOM 3287 C C . SER A 1 406 ? 24.286 45.191 21.978 1.00 75.31 406 SER A C 1
ATOM 3289 O O . SER A 1 406 ? 24.390 44.490 20.969 1.00 75.31 406 SER A O 1
ATOM 3291 N N . LYS A 1 407 ? 23.314 46.110 22.080 1.00 76.69 407 LYS A N 1
ATOM 3292 C CA . LYS A 1 407 ? 22.296 46.313 21.031 1.00 76.69 407 LYS A CA 1
ATOM 3293 C C . LYS A 1 407 ? 22.927 46.634 19.665 1.00 76.69 407 LYS A C 1
ATOM 3295 O O . LYS A 1 407 ? 22.491 46.087 18.658 1.00 76.69 407 LYS A O 1
ATOM 3300 N N . GLU A 1 408 ? 23.987 47.441 19.646 1.00 75.38 408 GLU A N 1
ATOM 3301 C CA . GLU A 1 408 ? 24.700 47.840 18.424 1.00 75.38 408 GLU A CA 1
ATOM 3302 C C . GLU A 1 408 ? 25.544 46.698 17.832 1.00 75.38 408 GLU A C 1
ATOM 3304 O O . GLU A 1 408 ? 25.488 46.444 16.627 1.00 75.38 408 GLU A O 1
ATOM 3309 N N . GLU A 1 409 ? 26.262 45.936 18.664 1.00 76.94 409 GLU A N 1
ATOM 3310 C CA . GLU A 1 409 ? 27.037 44.764 18.222 1.00 76.94 409 GLU A CA 1
ATOM 3311 C C . GLU A 1 409 ? 26.132 43.648 17.694 1.00 76.94 409 GLU A C 1
ATOM 3313 O O . GLU A 1 409 ? 26.468 42.960 16.728 1.00 76.94 409 GLU A O 1
ATOM 3318 N N . ARG A 1 410 ? 24.947 43.494 18.290 1.00 74.56 410 ARG A N 1
ATOM 3319 C CA . ARG A 1 410 ? 23.927 42.548 17.838 1.00 74.56 410 ARG A CA 1
ATOM 3320 C C . ARG A 1 410 ? 23.366 42.943 16.476 1.00 74.56 410 ARG A C 1
ATOM 3322 O O . ARG A 1 410 ? 23.255 42.092 15.598 1.00 74.56 410 ARG A O 1
ATOM 3329 N N . GLU A 1 411 ? 23.051 44.220 16.270 1.00 77.19 411 GLU A N 1
ATOM 3330 C CA . GLU A 1 411 ? 22.591 44.732 14.974 1.00 77.19 411 GLU A CA 1
ATOM 3331 C C . GLU A 1 411 ? 23.669 44.589 13.883 1.00 77.19 411 GLU A C 1
ATOM 3333 O O . GLU A 1 411 ? 23.353 44.217 12.749 1.00 77.19 411 GLU A O 1
ATOM 3338 N N . ALA A 1 412 ? 24.945 44.811 14.215 1.00 80.50 412 ALA A N 1
ATOM 3339 C CA . ALA A 1 412 ? 26.068 44.586 13.303 1.00 80.50 412 ALA A CA 1
ATOM 3340 C C . ALA A 1 412 ? 26.258 43.094 12.962 1.00 80.50 412 ALA A C 1
ATOM 3342 O O . ALA A 1 412 ? 26.422 42.748 11.789 1.00 80.50 412 ALA A O 1
ATOM 3343 N N . ALA A 1 413 ? 26.164 42.204 13.956 1.00 78.44 413 ALA A N 1
ATOM 3344 C CA . ALA A 1 413 ? 26.246 40.757 13.764 1.00 78.44 413 ALA A CA 1
ATOM 3345 C C . ALA A 1 413 ? 25.097 40.221 12.892 1.00 78.44 413 ALA A C 1
ATOM 3347 O O . ALA A 1 413 ? 25.340 39.429 11.980 1.00 78.44 413 ALA A O 1
ATOM 3348 N N . ILE A 1 414 ? 23.865 40.709 13.099 1.00 78.69 414 ILE A N 1
ATOM 3349 C CA . ILE A 1 414 ? 22.698 40.383 12.259 1.00 78.69 414 ILE A CA 1
ATOM 3350 C C . ILE A 1 414 ? 22.940 40.822 10.812 1.00 78.69 414 ILE A C 1
ATOM 3352 O O . ILE A 1 414 ? 22.739 40.036 9.887 1.00 78.69 414 ILE A O 1
ATOM 3356 N N . LYS A 1 415 ? 23.411 42.057 10.590 1.00 81.75 415 LYS A N 1
ATOM 3357 C CA . LYS A 1 415 ? 23.702 42.565 9.237 1.00 81.75 415 LYS A CA 1
ATOM 3358 C C . LYS A 1 415 ? 24.781 41.741 8.535 1.00 81.75 415 LYS A C 1
ATOM 3360 O O . LYS A 1 415 ? 24.608 41.392 7.369 1.00 81.75 415 LYS A O 1
ATOM 3365 N N . LEU A 1 416 ? 25.860 41.395 9.236 1.00 83.50 416 LEU A N 1
ATOM 3366 C CA . LEU A 1 416 ? 26.946 40.573 8.699 1.00 83.50 416 LEU A CA 1
ATOM 3367 C C . LEU A 1 416 ? 26.453 39.167 8.330 1.00 83.50 416 LEU A C 1
ATOM 3369 O O . LEU A 1 416 ? 26.772 38.654 7.257 1.00 83.50 416 LEU A O 1
ATOM 3373 N N . LEU A 1 417 ? 25.626 38.561 9.180 1.00 81.81 417 LEU A N 1
ATOM 3374 C CA . LEU A 1 417 ? 25.024 37.254 8.932 1.00 81.81 417 LEU A CA 1
ATOM 3375 C C . LEU A 1 417 ? 24.070 37.287 7.726 1.00 81.81 417 LEU A C 1
ATOM 3377 O O . LEU A 1 417 ? 24.154 36.421 6.854 1.00 81.81 417 LEU A O 1
ATOM 3381 N N . LEU A 1 418 ? 23.232 38.320 7.605 1.00 81.25 418 LEU A N 1
ATOM 3382 C CA . LEU A 1 418 ? 22.378 38.522 6.429 1.00 81.25 418 LEU A CA 1
ATOM 3383 C C . LEU A 1 418 ? 23.197 38.715 5.145 1.00 81.25 418 LEU A C 1
ATOM 3385 O O . LEU A 1 418 ? 22.830 38.177 4.100 1.00 81.25 418 LEU A O 1
ATOM 3389 N N . MET A 1 419 ? 24.318 39.440 5.208 1.00 83.31 419 MET A N 1
ATOM 3390 C CA . MET A 1 419 ? 25.238 39.579 4.073 1.00 83.31 419 MET A CA 1
ATOM 3391 C C . MET A 1 419 ? 25.848 38.231 3.669 1.00 83.31 419 MET A C 1
ATOM 3393 O O . MET A 1 419 ? 25.870 37.917 2.480 1.00 83.31 419 MET A O 1
ATOM 3397 N N . LYS A 1 420 ? 26.287 37.410 4.636 1.00 84.00 420 LYS A N 1
ATOM 3398 C CA . LYS A 1 420 ? 26.799 36.053 4.375 1.00 84.00 420 LYS A CA 1
ATOM 3399 C C . LYS A 1 420 ? 25.745 35.160 3.718 1.00 84.00 420 LYS A C 1
ATOM 3401 O O . LYS A 1 420 ? 26.039 34.548 2.696 1.00 84.00 420 LYS A O 1
ATOM 3406 N N . ARG A 1 421 ? 24.508 35.156 4.235 1.00 85.62 421 ARG A N 1
ATOM 3407 C CA . ARG A 1 421 ? 23.382 34.399 3.655 1.00 85.62 421 ARG A CA 1
ATOM 3408 C C . ARG A 1 421 ? 23.083 34.827 2.220 1.00 85.62 421 ARG A C 1
ATOM 3410 O O . ARG A 1 421 ? 22.984 33.979 1.341 1.00 85.62 421 ARG A O 1
ATOM 3417 N N . LYS A 1 422 ? 22.998 36.137 1.959 1.00 82.31 422 LYS A N 1
ATOM 3418 C CA . LYS A 1 422 ? 22.767 36.667 0.604 1.00 82.31 422 LYS A CA 1
ATOM 3419 C C . LYS A 1 422 ? 23.896 36.302 -0.357 1.00 82.31 422 LYS A C 1
ATOM 3421 O O . LYS A 1 422 ? 23.613 35.942 -1.493 1.00 82.31 422 LYS A O 1
ATOM 3426 N N . ARG A 1 423 ? 25.154 36.363 0.092 1.00 86.19 423 ARG A N 1
ATOM 3427 C CA . ARG A 1 423 ? 26.314 35.996 -0.728 1.00 86.19 423 ARG A CA 1
ATOM 3428 C C . ARG A 1 423 ? 26.300 34.513 -1.100 1.00 86.19 423 ARG A C 1
ATOM 3430 O O . ARG A 1 423 ? 26.326 34.216 -2.290 1.00 86.19 423 ARG A O 1
ATOM 3437 N N . ALA A 1 424 ? 26.169 33.623 -0.115 1.00 85.69 424 ALA A N 1
ATOM 3438 C CA . ALA A 1 424 ? 26.080 32.178 -0.342 1.00 85.69 424 ALA A CA 1
ATOM 3439 C C . ALA A 1 424 ? 24.942 31.835 -1.319 1.00 85.69 424 ALA A C 1
ATOM 3441 O O . ALA A 1 424 ? 25.131 31.107 -2.288 1.00 85.69 424 ALA A O 1
ATOM 3442 N N . PHE A 1 425 ? 23.784 32.469 -1.136 1.00 85.50 425 PHE A N 1
ATOM 3443 C CA . PHE A 1 425 ? 22.633 32.318 -2.018 1.00 85.50 425 PHE A CA 1
ATOM 3444 C C . PHE A 1 425 ? 22.899 32.798 -3.457 1.00 85.50 425 PHE A C 1
ATOM 3446 O O . PHE A 1 425 ? 22.539 32.122 -4.417 1.00 85.50 425 PHE A O 1
ATOM 3453 N N . THR A 1 426 ? 23.566 33.943 -3.647 1.00 86.19 426 THR A N 1
ATOM 3454 C CA . THR A 1 426 ? 23.937 34.408 -4.996 1.00 86.19 426 THR A CA 1
ATOM 3455 C C . THR A 1 426 ? 25.000 33.538 -5.658 1.00 86.19 426 THR A C 1
ATOM 3457 O O . THR A 1 426 ? 24.958 33.356 -6.873 1.00 86.19 426 THR A O 1
ATOM 3460 N N . ASP A 1 427 ? 25.946 33.008 -4.886 1.00 89.00 427 ASP A N 1
ATOM 3461 C CA . ASP A 1 427 ? 27.013 32.155 -5.404 1.00 89.00 427 ASP A CA 1
ATOM 3462 C C . ASP A 1 427 ? 26.458 30.772 -5.804 1.00 89.00 427 ASP A C 1
ATOM 3464 O O . ASP A 1 427 ? 26.829 30.255 -6.860 1.00 89.00 427 ASP A O 1
ATOM 3468 N N . LEU A 1 428 ? 25.450 30.257 -5.087 1.00 90.44 428 LEU A N 1
ATOM 3469 C CA . LEU A 1 428 ? 24.668 29.085 -5.501 1.00 90.44 428 LEU A CA 1
ATOM 3470 C C . LEU A 1 428 ? 24.007 29.285 -6.877 1.00 90.44 428 LEU A C 1
ATOM 3472 O O . LEU A 1 428 ? 24.151 28.456 -7.765 1.00 90.44 428 LEU A O 1
ATOM 3476 N N . PHE A 1 429 ? 23.327 30.404 -7.132 1.00 88.56 429 PHE A N 1
ATOM 3477 C CA . PHE A 1 429 ? 22.716 30.596 -8.458 1.00 88.56 429 PHE A CA 1
ATOM 3478 C C . PHE A 1 429 ? 23.724 30.848 -9.576 1.00 88.56 429 PHE A C 1
ATOM 3480 O O . PHE A 1 429 ? 23.445 30.513 -10.726 1.00 88.56 429 PHE A O 1
ATOM 3487 N N . LYS A 1 430 ? 24.896 31.422 -9.279 1.00 90.12 430 LYS A N 1
ATOM 3488 C CA . LYS A 1 430 ? 25.972 31.536 -10.275 1.00 90.12 430 LYS A CA 1
ATOM 3489 C C . LYS A 1 430 ? 26.516 30.164 -10.658 1.00 90.12 430 LYS A C 1
ATOM 3491 O O . LYS A 1 430 ? 26.718 29.926 -11.846 1.00 90.12 430 LYS A O 1
ATOM 3496 N N . THR A 1 431 ? 26.718 29.279 -9.681 1.00 89.69 431 THR A N 1
ATOM 3497 C CA . THR A 1 431 ? 27.172 27.904 -9.933 1.00 89.69 431 THR A CA 1
ATOM 3498 C C . THR A 1 431 ? 26.115 27.120 -10.711 1.00 89.69 431 THR A C 1
ATOM 3500 O O . THR A 1 431 ? 26.429 26.605 -11.782 1.00 89.69 431 THR A O 1
ATOM 3503 N N . LEU A 1 432 ? 24.840 27.168 -10.307 1.00 89.25 432 LEU A N 1
ATOM 3504 C CA . LEU A 1 432 ? 23.733 26.564 -11.070 1.00 89.25 432 LEU A CA 1
ATOM 3505 C C . LEU A 1 432 ? 23.644 27.104 -12.508 1.00 89.25 432 LEU A C 1
ATOM 3507 O O . LEU A 1 432 ? 23.456 26.343 -13.455 1.00 89.25 432 LEU A O 1
ATOM 3511 N N . LYS A 1 433 ? 23.844 28.413 -12.703 1.00 89.69 433 LYS A N 1
ATOM 3512 C CA . LYS A 1 433 ? 23.889 29.015 -14.042 1.00 89.69 433 LYS A CA 1
ATOM 3513 C C . LYS A 1 433 ? 25.071 28.509 -14.869 1.00 89.69 433 LYS A C 1
ATOM 3515 O O . LYS A 1 433 ? 24.914 28.266 -16.062 1.00 89.69 433 LYS A O 1
ATOM 3520 N N . SER A 1 434 ? 26.244 28.342 -14.255 1.00 90.00 434 SER A N 1
ATOM 3521 C CA . SER A 1 434 ? 27.416 27.771 -14.933 1.00 90.00 434 SER A CA 1
ATOM 3522 C C . SER A 1 434 ? 27.233 26.296 -15.308 1.00 90.00 434 SER A C 1
ATOM 3524 O O . SER A 1 434 ? 27.788 25.864 -16.310 1.00 90.00 434 SER A O 1
ATOM 3526 N N . MET A 1 435 ? 26.383 25.563 -14.579 1.00 86.56 435 MET A N 1
ATOM 3527 C CA . MET A 1 435 ? 25.962 24.194 -14.907 1.00 86.56 435 MET A CA 1
ATOM 3528 C C . MET A 1 435 ? 24.920 24.131 -16.044 1.00 86.56 435 MET A C 1
ATOM 3530 O O . MET A 1 435 ? 24.496 23.046 -16.427 1.00 86.56 435 MET A O 1
ATOM 3534 N N . GLY A 1 436 ? 24.494 25.275 -16.597 1.00 87.19 436 GLY A N 1
ATOM 3535 C CA . GLY A 1 436 ? 23.548 25.345 -17.718 1.00 87.19 436 GLY A CA 1
ATOM 3536 C C . GLY A 1 436 ? 22.080 25.543 -17.322 1.00 87.19 436 GLY A C 1
ATOM 3537 O O . GLY A 1 436 ? 21.199 25.483 -18.183 1.00 87.19 436 GLY A O 1
ATOM 3538 N N . LEU A 1 437 ? 21.787 25.812 -16.046 1.00 87.75 437 LEU A N 1
ATOM 3539 C CA . LEU A 1 437 ? 20.429 26.115 -15.584 1.00 87.75 437 LEU A CA 1
ATOM 3540 C C . LEU A 1 437 ? 20.090 27.607 -15.775 1.00 87.75 437 LEU A C 1
ATOM 3542 O O . LEU A 1 437 ? 20.953 28.484 -15.740 1.00 87.75 437 LEU A O 1
ATOM 3546 N N . SER A 1 438 ? 18.812 27.921 -15.968 1.00 88.56 438 SER A N 1
ATOM 3547 C CA . SER A 1 438 ? 18.286 29.267 -16.204 1.00 88.56 438 SER A CA 1
ATOM 3548 C C . SER A 1 438 ? 16.895 29.441 -15.594 1.00 88.56 438 SER A C 1
ATOM 3550 O O . SER A 1 438 ? 15.917 28.862 -16.065 1.00 88.56 438 SER A O 1
ATOM 3552 N N . TYR A 1 439 ? 16.772 30.347 -14.619 1.00 84.69 439 TYR A N 1
ATOM 3553 C CA . TYR A 1 439 ? 15.482 30.643 -13.981 1.00 84.69 439 TYR A CA 1
ATOM 3554 C C . TYR A 1 439 ? 14.382 31.073 -14.966 1.00 84.69 439 TYR A C 1
ATOM 3556 O O . TYR A 1 439 ? 13.220 30.775 -14.726 1.00 84.69 439 TYR A O 1
ATOM 3564 N N . ARG A 1 440 ? 14.731 31.736 -16.081 1.00 84.69 440 ARG A N 1
ATOM 3565 C CA . ARG A 1 440 ? 13.749 32.189 -17.086 1.00 84.69 440 ARG A CA 1
ATOM 3566 C C . ARG A 1 440 ? 13.044 31.019 -17.763 1.00 84.69 440 ARG A C 1
ATOM 3568 O O . ARG A 1 440 ? 11.841 31.067 -17.963 1.00 84.69 440 ARG A O 1
ATOM 3575 N N . LYS A 1 441 ? 13.794 29.948 -18.049 1.00 81.00 441 LYS A N 1
ATOM 3576 C CA . LYS A 1 441 ? 13.240 28.727 -18.641 1.00 81.00 441 LYS A CA 1
ATOM 3577 C C . LYS A 1 441 ? 12.237 28.072 -17.688 1.00 81.00 441 LYS A C 1
ATOM 3579 O O . LYS A 1 441 ? 11.195 27.603 -18.115 1.00 81.00 441 LYS A O 1
ATOM 3584 N N . GLY A 1 442 ? 12.534 28.067 -16.389 1.00 79.00 442 GLY A N 1
ATOM 3585 C CA . GLY A 1 442 ? 11.596 27.560 -15.388 1.00 79.00 442 GLY A CA 1
ATOM 3586 C C . GLY A 1 442 ? 10.401 28.478 -15.121 1.00 79.00 442 GLY A C 1
ATOM 3587 O O . GLY A 1 442 ? 9.354 27.994 -14.716 1.00 79.00 442 GLY A O 1
ATOM 3588 N N . GLU A 1 443 ? 10.519 29.786 -15.350 1.00 78.56 443 GLU A N 1
ATOM 3589 C CA . GLU A 1 443 ? 9.396 30.727 -15.234 1.00 78.56 443 GLU A CA 1
ATOM 3590 C C . GLU A 1 443 ? 8.342 30.485 -16.326 1.00 78.56 443 GLU A C 1
ATOM 3592 O O . GLU A 1 443 ? 7.153 30.440 -16.017 1.00 78.56 443 GLU A O 1
ATOM 3597 N N . GLU A 1 444 ? 8.775 30.216 -17.561 1.00 75.12 444 GLU A N 1
ATOM 3598 C CA . GLU A 1 444 ? 7.898 29.813 -18.675 1.00 75.12 444 GLU A CA 1
ATOM 3599 C C . GLU A 1 444 ? 7.151 28.499 -18.390 1.00 75.12 444 GLU A C 1
ATOM 3601 O O . GLU A 1 444 ? 6.003 28.328 -18.789 1.00 75.12 444 GLU A O 1
ATOM 3606 N N . LEU A 1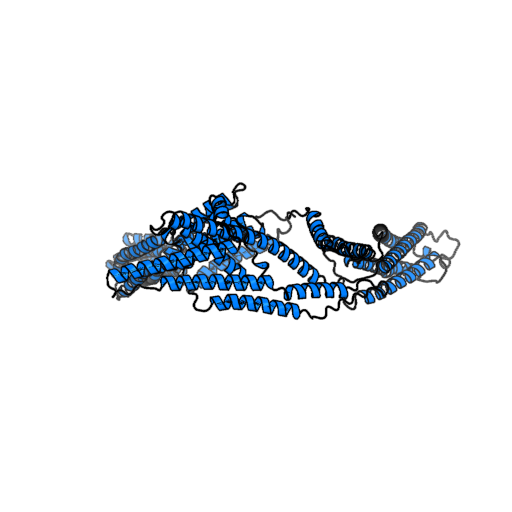 445 ? 7.784 27.581 -17.656 1.00 70.00 445 LEU A N 1
ATOM 3607 C CA . LEU A 1 445 ? 7.204 26.295 -17.251 1.00 70.00 445 LEU A CA 1
ATOM 3608 C C . LEU A 1 445 ? 6.337 26.396 -15.986 1.00 70.00 445 LEU A C 1
ATOM 3610 O O . LEU A 1 445 ? 5.679 25.433 -15.598 1.00 70.00 445 LEU A O 1
ATOM 3614 N N . SER A 1 446 ? 6.336 27.549 -15.314 1.00 60.34 446 SER A N 1
ATOM 3615 C CA . SER A 1 446 ? 5.779 27.690 -13.969 1.00 60.34 446 SER A CA 1
ATOM 3616 C C . SER A 1 446 ? 4.248 27.687 -13.897 1.00 60.34 446 SER A C 1
ATOM 3618 O O . SER A 1 446 ? 3.710 27.609 -12.789 1.00 60.34 446 SER A O 1
ATOM 3620 N N . ASP A 1 447 ? 3.580 27.759 -15.051 1.00 54.62 447 ASP A N 1
ATOM 3621 C CA . ASP A 1 447 ? 2.127 27.624 -15.208 1.00 54.62 447 ASP A CA 1
ATOM 3622 C C . ASP A 1 447 ? 1.668 26.157 -15.229 1.00 54.62 447 ASP A C 1
ATOM 3624 O O . ASP A 1 447 ? 0.483 25.867 -15.063 1.00 54.62 447 ASP A O 1
ATOM 3628 N N . GLN A 1 448 ? 2.593 25.207 -15.399 1.00 60.75 448 GLN A N 1
ATOM 3629 C CA . GLN A 1 448 ? 2.281 23.785 -15.341 1.00 60.75 448 GLN A CA 1
ATOM 3630 C C . GLN A 1 448 ? 2.284 23.306 -13.883 1.00 60.75 448 GLN A C 1
ATOM 3632 O O . GLN A 1 448 ? 3.229 23.548 -13.129 1.00 60.75 448 GLN A O 1
ATOM 3637 N N . ASN A 1 449 ? 1.232 22.593 -13.468 1.00 68.81 449 ASN A N 1
ATOM 3638 C CA . ASN A 1 449 ? 1.166 21.972 -12.144 1.00 68.81 449 ASN A CA 1
ATOM 3639 C C . ASN A 1 449 ? 2.236 20.871 -12.035 1.00 68.81 449 ASN A C 1
ATOM 3641 O O . ASN A 1 449 ? 1.977 19.711 -12.332 1.00 68.81 449 ASN A O 1
ATOM 3645 N N . LEU A 1 450 ? 3.444 21.216 -11.583 1.00 68.69 450 LEU A N 1
ATOM 3646 C CA . LEU A 1 450 ? 4.572 20.281 -11.465 1.00 68.69 450 LEU A CA 1
ATOM 3647 C C . LEU A 1 450 ? 4.264 19.048 -10.616 1.00 68.69 450 LEU A C 1
ATOM 3649 O O . LEU A 1 450 ? 4.775 17.965 -10.890 1.00 68.69 450 LEU A O 1
ATOM 3653 N N . GLN A 1 451 ? 3.430 19.203 -9.588 1.00 73.75 451 GLN A N 1
ATOM 3654 C CA . GLN A 1 451 ? 2.970 18.078 -8.780 1.00 73.75 451 GLN A CA 1
ATOM 3655 C C . GLN A 1 451 ? 2.125 17.110 -9.614 1.00 73.75 451 GLN A C 1
ATOM 3657 O O . GLN A 1 451 ? 2.314 15.905 -9.513 1.00 73.75 451 GLN A O 1
ATOM 3662 N N . LEU A 1 452 ? 1.247 17.639 -10.469 1.00 77.44 452 LEU A N 1
ATOM 3663 C CA . LEU A 1 452 ? 0.434 16.850 -11.388 1.00 77.44 452 LEU A CA 1
ATOM 3664 C C . LEU A 1 452 ? 1.325 16.120 -12.397 1.00 77.44 452 LEU A C 1
ATOM 3666 O O . LEU A 1 452 ? 1.244 14.904 -12.486 1.00 77.44 452 LEU A O 1
ATOM 3670 N N . LEU A 1 453 ? 2.249 16.838 -13.045 1.00 73.94 453 LEU A N 1
ATOM 3671 C CA . LEU A 1 453 ? 3.213 16.260 -13.992 1.00 73.94 453 LEU A CA 1
ATOM 3672 C C . LEU A 1 453 ? 4.074 15.156 -13.365 1.00 73.94 453 LEU A C 1
ATOM 3674 O O . LEU A 1 453 ? 4.340 14.130 -13.983 1.00 73.94 453 LEU A O 1
ATOM 3678 N N . SER A 1 454 ? 4.499 15.349 -12.115 1.00 80.31 454 SER A N 1
ATOM 3679 C CA . SER A 1 454 ? 5.294 14.350 -11.396 1.00 80.31 454 SER A CA 1
ATOM 3680 C C . SER A 1 454 ? 4.475 13.097 -11.074 1.00 80.31 454 SER A C 1
ATOM 3682 O O . SER A 1 454 ? 5.008 11.991 -11.115 1.00 80.31 454 SER A O 1
ATOM 3684 N N . LEU A 1 455 ? 3.185 13.260 -10.762 1.00 81.94 455 LEU A N 1
ATOM 3685 C CA . LEU A 1 455 ? 2.279 12.163 -10.418 1.00 81.94 455 LEU A CA 1
ATOM 3686 C C . LEU A 1 455 ? 1.758 11.404 -11.648 1.00 81.94 455 LEU A C 1
ATOM 3688 O O . LEU A 1 455 ? 1.451 10.222 -11.519 1.00 81.94 455 LEU A O 1
ATOM 3692 N N . THR A 1 456 ? 1.713 12.032 -12.825 1.00 81.50 456 THR A N 1
ATOM 3693 C CA . THR A 1 456 ? 1.367 11.371 -14.098 1.00 81.50 456 THR A CA 1
ATOM 3694 C C . THR A 1 456 ? 2.572 10.748 -14.809 1.00 81.50 456 THR A C 1
ATOM 3696 O O . THR A 1 456 ? 2.396 9.962 -15.733 1.00 81.50 456 THR A O 1
ATOM 3699 N N . SER A 1 457 ? 3.804 11.063 -14.392 1.00 80.12 457 SER A N 1
ATOM 3700 C CA . SER A 1 457 ? 5.015 10.519 -15.024 1.00 80.12 457 SER A CA 1
ATOM 3701 C C . SER A 1 457 ? 5.114 8.983 -14.913 1.00 80.12 457 SER A C 1
ATOM 3703 O O . SER A 1 457 ? 4.698 8.414 -13.904 1.00 80.12 457 SER A O 1
ATOM 3705 N N . PRO A 1 458 ? 5.703 8.271 -15.891 1.00 77.19 458 PRO A N 1
ATOM 3706 C CA . PRO A 1 458 ? 5.891 6.824 -15.793 1.00 77.19 458 PRO A CA 1
ATOM 3707 C C . PRO A 1 458 ? 6.723 6.435 -14.563 1.00 77.19 458 PRO A C 1
ATOM 3709 O O . PRO A 1 458 ? 7.779 7.017 -14.284 1.00 77.19 458 PRO A O 1
ATOM 3712 N N . SER A 1 459 ? 6.263 5.431 -13.817 1.00 75.81 459 SER A N 1
ATOM 3713 C CA . SER A 1 459 ? 7.007 4.895 -12.672 1.00 75.81 459 SER A CA 1
ATOM 3714 C C . SER A 1 459 ? 8.172 4.023 -13.157 1.00 75.81 459 SER A C 1
ATOM 3716 O O . SER A 1 459 ? 8.004 3.217 -14.068 1.00 75.81 459 SER A O 1
ATOM 3718 N N . LEU A 1 460 ? 9.352 4.154 -12.540 1.00 76.44 460 LEU A N 1
ATOM 3719 C CA . LEU A 1 460 ? 10.509 3.300 -12.850 1.00 76.44 460 LEU A CA 1
ATOM 3720 C C . LEU A 1 460 ? 10.185 1.815 -12.601 1.00 76.44 460 LEU A C 1
ATOM 3722 O O . LEU A 1 460 ? 9.563 1.475 -11.593 1.00 76.44 460 LEU A O 1
ATOM 3726 N N . ILE A 1 461 ? 10.640 0.942 -13.503 1.00 70.12 461 ILE A N 1
ATOM 3727 C CA . ILE A 1 461 ? 10.314 -0.489 -13.513 1.00 70.12 461 ILE A CA 1
ATOM 3728 C C . ILE A 1 461 ? 11.184 -1.224 -12.492 1.00 70.12 461 ILE A C 1
ATOM 3730 O O . ILE A 1 461 ? 12.404 -1.291 -12.648 1.00 70.12 461 ILE A O 1
ATOM 3734 N N . LYS A 1 462 ? 10.550 -1.817 -11.474 1.00 69.69 462 LYS A N 1
ATOM 3735 C CA . LYS A 1 462 ? 11.223 -2.510 -10.359 1.00 69.69 462 LYS A CA 1
ATOM 3736 C C . LYS A 1 462 ? 12.078 -3.697 -10.817 1.00 69.69 462 LYS A C 1
ATOM 3738 O O . LYS A 1 462 ? 13.153 -3.904 -10.276 1.00 69.69 462 LYS A O 1
ATOM 3743 N N . GLU A 1 463 ? 11.626 -4.442 -11.821 1.00 63.97 463 GLU A N 1
ATOM 3744 C CA . GLU A 1 463 ? 12.249 -5.694 -12.284 1.00 63.97 463 GLU A CA 1
ATOM 3745 C C . GLU A 1 463 ? 13.506 -5.495 -13.149 1.00 63.97 463 GLU A C 1
ATOM 3747 O O . GLU A 1 463 ? 14.279 -6.428 -13.351 1.00 63.97 463 GLU A O 1
ATOM 3752 N N . ALA A 1 464 ? 13.734 -4.287 -13.677 1.00 57.41 464 ALA A N 1
ATOM 3753 C CA . ALA A 1 464 ? 14.830 -4.035 -14.612 1.00 57.41 464 ALA A CA 1
ATOM 3754 C C . ALA A 1 464 ? 16.204 -3.880 -13.923 1.00 57.41 464 ALA A C 1
ATOM 3756 O O . ALA A 1 464 ? 17.239 -4.129 -14.545 1.00 57.41 464 ALA A O 1
ATOM 3757 N N . LEU A 1 465 ? 16.230 -3.449 -12.655 1.00 62.62 465 LEU A N 1
ATOM 3758 C CA . LEU A 1 465 ? 17.432 -3.188 -11.844 1.00 62.62 465 LEU A CA 1
ATOM 3759 C C . LEU A 1 465 ? 17.203 -3.638 -10.387 1.00 62.62 465 LEU A C 1
ATOM 3761 O O . LEU A 1 465 ? 16.210 -4.283 -10.079 1.00 62.62 465 LEU A O 1
ATOM 3765 N N . ASP A 1 466 ? 18.134 -3.323 -9.480 1.00 65.81 466 ASP A N 1
ATOM 3766 C CA . ASP A 1 466 ? 17.956 -3.585 -8.049 1.00 65.81 466 ASP A CA 1
ATOM 3767 C C . ASP A 1 466 ? 16.698 -2.872 -7.517 1.00 65.81 466 ASP A C 1
ATOM 3769 O O . ASP A 1 466 ? 16.617 -1.639 -7.488 1.00 65.81 466 ASP A O 1
ATOM 3773 N N . THR A 1 467 ? 15.704 -3.671 -7.120 1.00 68.19 467 THR A N 1
ATOM 3774 C CA . THR A 1 467 ? 14.390 -3.210 -6.647 1.00 68.19 467 THR A CA 1
ATOM 3775 C C . THR A 1 467 ? 14.489 -2.234 -5.474 1.00 68.19 467 THR A C 1
ATOM 3777 O O . THR A 1 467 ? 13.680 -1.311 -5.372 1.00 68.19 467 THR A O 1
ATOM 3780 N N . THR A 1 468 ? 15.485 -2.408 -4.600 1.00 70.19 468 THR A N 1
ATOM 3781 C CA . THR A 1 468 ? 15.658 -1.593 -3.390 1.00 70.19 468 THR A CA 1
ATOM 3782 C C . THR A 1 468 ? 16.077 -0.167 -3.740 1.00 70.19 468 THR A C 1
ATOM 3784 O O . THR A 1 468 ? 15.424 0.791 -3.329 1.00 70.19 468 THR A O 1
ATOM 3787 N N . LEU A 1 469 ? 17.069 -0.031 -4.620 1.00 71.38 469 LEU A N 1
ATOM 3788 C CA . LEU A 1 469 ? 17.554 1.251 -5.121 1.00 71.38 469 LEU A CA 1
ATOM 3789 C C . LEU A 1 469 ? 16.459 2.038 -5.847 1.00 71.38 469 LEU A C 1
ATOM 3791 O O . LEU A 1 469 ? 16.292 3.233 -5.614 1.00 71.38 469 LEU A O 1
ATOM 3795 N N . ILE A 1 470 ? 15.703 1.381 -6.732 1.00 76.06 470 ILE A N 1
ATOM 3796 C CA . ILE A 1 470 ? 14.631 2.049 -7.484 1.00 76.06 470 ILE A CA 1
ATOM 3797 C C . ILE A 1 470 ? 13.568 2.601 -6.528 1.00 76.06 470 ILE A C 1
ATOM 3799 O O . ILE A 1 470 ? 13.090 3.722 -6.724 1.00 76.06 470 ILE A O 1
ATOM 3803 N N . ASN A 1 471 ? 13.219 1.845 -5.484 1.00 76.44 471 ASN A N 1
ATOM 3804 C CA . ASN A 1 471 ? 12.269 2.294 -4.472 1.00 76.44 471 ASN A CA 1
ATOM 3805 C C . ASN A 1 471 ? 12.794 3.521 -3.712 1.00 76.44 471 ASN A C 1
ATOM 3807 O O . ASN A 1 471 ? 12.061 4.502 -3.582 1.00 76.44 471 ASN A O 1
ATOM 3811 N N . ASP A 1 472 ? 14.062 3.519 -3.298 1.00 76.62 472 ASP A N 1
ATOM 3812 C CA . ASP A 1 472 ? 14.675 4.654 -2.598 1.00 76.62 472 ASP A CA 1
ATOM 3813 C C . ASP A 1 472 ? 14.763 5.904 -3.488 1.00 76.62 472 ASP A C 1
ATOM 3815 O O . ASP A 1 472 ? 14.403 7.005 -3.059 1.00 76.62 472 ASP A O 1
ATOM 3819 N N . CYS A 1 473 ? 15.146 5.749 -4.761 1.00 79.31 473 CYS A N 1
ATOM 3820 C CA . CYS A 1 473 ? 15.146 6.843 -5.733 1.00 79.31 473 CYS A CA 1
ATOM 3821 C C . CYS A 1 473 ? 13.738 7.416 -5.956 1.00 79.31 473 CYS A C 1
ATOM 3823 O O . CYS A 1 473 ? 13.569 8.635 -6.035 1.00 79.31 473 CYS A O 1
ATOM 3825 N N . ASN A 1 474 ? 12.719 6.556 -6.051 1.00 81.75 474 ASN A N 1
ATOM 3826 C CA . ASN A 1 474 ? 11.327 6.980 -6.198 1.00 81.75 474 ASN A CA 1
ATOM 3827 C C . ASN A 1 474 ? 10.835 7.740 -4.959 1.00 81.75 474 ASN A C 1
ATOM 3829 O O . ASN A 1 474 ? 10.236 8.808 -5.098 1.00 81.75 474 ASN A O 1
ATOM 3833 N N . LEU A 1 475 ? 11.130 7.244 -3.755 1.00 82.06 475 LEU A N 1
ATOM 3834 C CA . LEU A 1 475 ? 10.784 7.925 -2.506 1.00 82.06 475 LEU A CA 1
ATOM 3835 C C . LEU A 1 475 ? 11.471 9.292 -2.405 1.00 82.06 475 LEU A C 1
ATOM 3837 O O . LEU A 1 475 ? 10.812 10.288 -2.105 1.00 82.06 475 LEU A O 1
ATOM 3841 N N . TYR A 1 476 ? 12.769 9.371 -2.717 1.00 83.31 476 TYR A N 1
ATOM 3842 C CA . TYR A 1 476 ? 13.508 10.635 -2.721 1.00 83.31 476 TYR A CA 1
ATOM 3843 C C . TYR A 1 476 ? 12.924 11.638 -3.726 1.00 83.31 476 TYR A C 1
ATOM 3845 O O . TYR A 1 476 ? 12.719 12.807 -3.390 1.00 83.31 476 TYR A O 1
ATOM 3853 N N . PHE A 1 477 ? 12.570 11.181 -4.931 1.00 86.44 477 PHE A N 1
ATOM 3854 C CA . PHE A 1 477 ? 11.909 12.009 -5.938 1.00 86.44 477 PHE A CA 1
ATOM 3855 C C . PHE A 1 477 ? 10.584 12.590 -5.425 1.00 86.44 477 PHE A C 1
ATOM 3857 O O . PHE A 1 477 ? 10.399 13.809 -5.450 1.00 86.44 477 PHE A O 1
ATOM 3864 N N . PHE A 1 478 ? 9.680 11.764 -4.890 1.00 87.00 478 PHE A N 1
ATOM 3865 C CA . PHE A 1 478 ? 8.400 12.262 -4.373 1.00 87.00 478 PHE A CA 1
ATOM 3866 C C . PHE A 1 478 ? 8.560 13.142 -3.130 1.00 87.00 478 PHE A C 1
ATOM 3868 O O . PHE A 1 478 ? 7.765 14.062 -2.921 1.00 87.00 478 PHE A O 1
ATOM 3875 N N . ARG A 1 479 ? 9.623 12.948 -2.345 1.00 85.25 479 ARG A N 1
ATOM 3876 C CA . ARG A 1 479 ? 9.995 13.870 -1.267 1.00 85.25 479 ARG A CA 1
ATOM 3877 C C . ARG A 1 479 ? 10.400 15.246 -1.803 1.00 85.25 479 ARG A C 1
ATOM 3879 O O . ARG A 1 479 ? 10.020 16.264 -1.221 1.00 85.25 479 ARG A O 1
ATOM 3886 N N . CYS A 1 480 ? 11.118 15.304 -2.925 1.00 84.75 480 CYS A N 1
ATOM 3887 C CA . CYS A 1 480 ? 11.417 16.557 -3.624 1.00 84.75 480 CYS A CA 1
ATOM 3888 C C . CYS A 1 480 ? 10.147 17.224 -4.172 1.00 84.75 480 CYS A C 1
ATOM 3890 O O . CYS A 1 480 ? 9.976 18.430 -3.987 1.00 84.75 480 CYS A O 1
ATOM 3892 N N . VAL A 1 481 ? 9.217 16.454 -4.753 1.00 86.31 481 VAL A N 1
ATOM 3893 C CA . VAL A 1 481 ? 7.898 16.956 -5.195 1.00 86.31 481 VAL A CA 1
ATOM 3894 C C . VAL A 1 481 ? 7.144 17.593 -4.026 1.00 86.31 481 VAL A C 1
ATOM 3896 O O . VAL A 1 481 ? 6.641 18.712 -4.136 1.00 86.31 481 VAL A O 1
ATOM 3899 N N . LEU A 1 482 ? 7.113 16.921 -2.875 1.00 85.31 482 LEU A N 1
ATOM 3900 C CA . LEU A 1 482 ? 6.471 17.433 -1.670 1.00 85.31 482 LEU A CA 1
ATOM 3901 C C . LEU A 1 482 ? 7.133 18.722 -1.155 1.00 85.31 482 LEU A C 1
ATOM 3903 O O . LEU A 1 482 ? 6.444 19.702 -0.867 1.00 85.31 482 LEU A O 1
ATOM 3907 N N . ARG A 1 483 ? 8.468 18.746 -1.048 1.00 84.94 483 ARG A N 1
ATOM 3908 C CA . ARG A 1 483 ? 9.214 19.944 -0.628 1.00 84.94 483 ARG A CA 1
ATOM 3909 C C . ARG A 1 483 ? 9.005 21.107 -1.598 1.00 84.94 483 ARG A C 1
ATOM 3911 O O . ARG A 1 483 ? 8.906 22.243 -1.148 1.00 84.94 483 ARG A O 1
ATOM 3918 N N . SER A 1 484 ? 8.879 20.832 -2.896 1.00 84.81 484 SER A N 1
ATOM 3919 C CA . SER A 1 484 ? 8.558 21.836 -3.915 1.00 84.81 484 SER A CA 1
ATOM 3920 C C . SER A 1 484 ? 7.157 22.425 -3.719 1.00 84.81 484 SER A C 1
ATOM 3922 O O . SER A 1 484 ? 6.994 23.644 -3.722 1.00 84.81 484 SER A O 1
ATOM 3924 N N . ALA A 1 485 ? 6.150 21.590 -3.438 1.00 82.88 485 ALA A N 1
ATOM 3925 C CA . ALA A 1 485 ? 4.803 22.064 -3.113 1.00 82.88 485 ALA A CA 1
ATOM 3926 C C . ALA A 1 485 ? 4.794 22.953 -1.852 1.00 82.88 485 ALA A C 1
ATOM 3928 O O . ALA A 1 485 ? 4.214 24.043 -1.856 1.00 82.88 485 ALA A O 1
ATOM 3929 N N . ALA A 1 486 ? 5.507 22.545 -0.797 1.00 83.88 486 ALA A N 1
ATOM 3930 C CA . ALA A 1 486 ? 5.658 23.355 0.410 1.00 83.88 486 ALA A CA 1
ATOM 3931 C C . ALA A 1 486 ? 6.412 24.669 0.142 1.00 83.88 486 ALA A C 1
ATOM 3933 O O . ALA A 1 486 ? 6.003 25.724 0.630 1.00 83.88 486 ALA A O 1
ATOM 3934 N N . LEU A 1 487 ? 7.467 24.637 -0.675 1.00 85.19 487 LEU A N 1
ATOM 3935 C CA . LEU A 1 487 ? 8.203 25.827 -1.094 1.00 85.19 487 LEU A CA 1
ATOM 3936 C C . LEU A 1 487 ? 7.294 26.806 -1.843 1.00 85.19 487 LEU A C 1
ATOM 3938 O O . LEU A 1 487 ? 7.295 27.988 -1.518 1.00 85.19 487 LEU A O 1
ATOM 3942 N N . ASN A 1 488 ? 6.470 26.329 -2.776 1.00 82.12 488 ASN A N 1
ATOM 3943 C CA . ASN A 1 488 ? 5.508 27.171 -3.492 1.00 82.12 488 ASN A CA 1
ATOM 3944 C C . ASN A 1 488 ? 4.502 27.828 -2.537 1.00 82.12 488 ASN A C 1
ATOM 3946 O O . ASN A 1 488 ? 4.222 29.020 -2.668 1.00 82.12 488 ASN A O 1
ATOM 3950 N N . SER A 1 489 ? 4.022 27.091 -1.528 1.00 83.38 489 SER A N 1
ATOM 3951 C CA . SER A 1 489 ? 3.153 27.662 -0.491 1.00 83.38 489 SER A CA 1
ATOM 3952 C C . SER A 1 489 ? 3.859 28.750 0.334 1.00 83.38 489 SER A C 1
ATOM 3954 O O . SER A 1 489 ? 3.274 29.794 0.607 1.00 83.38 489 SER A O 1
ATOM 3956 N N . ALA A 1 490 ? 5.144 28.563 0.659 1.00 84.00 490 ALA A N 1
ATOM 3957 C CA . ALA A 1 490 ? 5.940 29.543 1.394 1.00 84.00 490 ALA A CA 1
ATOM 3958 C C . ALA A 1 490 ? 6.287 30.779 0.543 1.00 84.00 490 ALA A C 1
ATOM 3960 O O . ALA A 1 490 ? 6.293 31.900 1.050 1.00 84.00 490 ALA A O 1
ATOM 3961 N N . LEU A 1 491 ? 6.543 30.599 -0.757 1.00 83.56 491 LEU A N 1
ATOM 3962 C CA . LEU A 1 491 ? 6.824 31.685 -1.701 1.00 83.56 491 LEU A CA 1
ATOM 3963 C C . LEU A 1 491 ? 5.595 32.554 -1.999 1.00 83.56 491 LEU A C 1
ATOM 3965 O O . LEU A 1 491 ? 5.772 33.698 -2.412 1.00 83.56 491 LEU A O 1
ATOM 3969 N N . ALA A 1 492 ? 4.375 32.060 -1.757 1.00 82.50 492 ALA A N 1
ATOM 3970 C CA . ALA A 1 492 ? 3.158 32.874 -1.820 1.00 82.50 492 ALA A CA 1
ATOM 3971 C C . ALA A 1 492 ? 3.131 33.969 -0.734 1.00 82.50 492 ALA A C 1
ATOM 3973 O O . ALA A 1 492 ? 2.554 35.037 -0.939 1.00 82.50 492 ALA A O 1
ATOM 3974 N N . THR A 1 493 ? 3.804 33.740 0.400 1.00 82.56 493 THR A N 1
ATOM 3975 C CA . THR A 1 493 ? 3.996 34.720 1.481 1.00 82.56 493 THR A CA 1
ATOM 3976 C C . THR A 1 493 ? 5.490 34.903 1.781 1.00 82.56 493 THR A C 1
ATOM 3978 O O . THR A 1 493 ? 5.979 34.427 2.811 1.00 82.56 493 THR A O 1
ATOM 3981 N N . PRO A 1 494 ? 6.249 35.574 0.895 1.00 80.88 494 PRO A N 1
ATOM 3982 C CA . PRO A 1 494 ? 7.697 35.669 1.027 1.00 80.88 494 PRO A CA 1
ATOM 3983 C C . PRO A 1 494 ? 8.094 36.539 2.227 1.00 80.88 494 PRO A C 1
ATOM 3985 O O . PRO A 1 494 ? 7.407 37.498 2.592 1.00 80.88 494 PRO A O 1
ATOM 3988 N N . SER A 1 495 ? 9.240 36.229 2.841 1.00 78.31 495 SER A N 1
ATOM 3989 C CA . SER A 1 495 ? 9.776 37.050 3.929 1.00 78.31 495 SER A CA 1
ATOM 3990 C C . SER A 1 495 ? 10.143 38.450 3.425 1.00 78.31 495 SER A C 1
ATOM 3992 O O . SER A 1 495 ? 10.569 38.629 2.283 1.00 78.31 495 SER A O 1
ATOM 3994 N N . LYS A 1 496 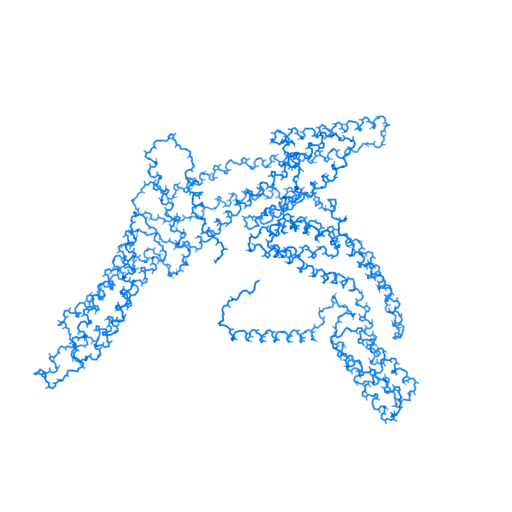? 10.065 39.455 4.305 1.00 77.12 496 LYS A N 1
ATOM 3995 C CA . LYS A 1 496 ? 10.468 40.841 3.988 1.00 77.12 496 LYS A CA 1
ATOM 3996 C C . LYS A 1 496 ? 11.959 40.981 3.633 1.00 77.12 496 LYS A C 1
ATOM 3998 O O . LYS A 1 496 ? 12.390 42.046 3.204 1.00 77.12 496 LYS A O 1
ATOM 4003 N N . GLU A 1 497 ? 12.753 39.932 3.846 1.00 73.25 497 GLU A N 1
ATOM 4004 C CA . GLU A 1 497 ? 14.194 39.904 3.584 1.00 73.25 497 GLU A CA 1
ATOM 4005 C C . GLU A 1 497 ? 14.537 39.485 2.143 1.00 73.25 497 GLU A C 1
ATOM 4007 O O . GLU A 1 497 ? 15.658 39.730 1.677 1.00 73.25 497 GLU A O 1
ATOM 4012 N N . LEU A 1 498 ? 13.579 38.875 1.435 1.00 78.38 498 LEU A N 1
ATOM 4013 C CA . LEU A 1 498 ? 13.703 38.431 0.049 1.00 78.38 498 LEU A CA 1
ATOM 4014 C C . LEU A 1 498 ? 13.225 39.524 -0.915 1.00 78.38 498 LEU A C 1
ATOM 4016 O O . LEU A 1 498 ? 12.197 40.164 -0.710 1.00 78.38 498 LEU A O 1
ATOM 4020 N N . SER A 1 499 ? 13.982 39.736 -1.993 1.00 81.81 499 SER A N 1
ATOM 4021 C CA . SER A 1 499 ? 13.556 40.599 -3.095 1.00 81.81 499 SER A CA 1
ATOM 4022 C C . SER A 1 499 ? 12.680 39.808 -4.067 1.00 81.81 499 SER A C 1
ATOM 4024 O O . SER A 1 499 ? 12.769 38.581 -4.140 1.00 81.81 499 SER A O 1
ATOM 4026 N N . VAL A 1 500 ? 11.888 40.514 -4.876 1.00 82.88 500 VAL A N 1
ATOM 4027 C CA . VAL A 1 500 ? 11.055 39.905 -5.931 1.00 82.88 500 VAL A CA 1
ATOM 4028 C C . VAL A 1 500 ? 11.901 39.069 -6.904 1.00 82.88 500 VAL A C 1
ATOM 4030 O O . VAL A 1 500 ? 11.508 37.976 -7.293 1.00 82.88 500 VAL A O 1
ATOM 4033 N N . ILE A 1 501 ? 13.111 39.533 -7.230 1.00 83.38 501 ILE A N 1
ATOM 4034 C CA . ILE A 1 501 ? 14.043 38.823 -8.120 1.00 83.38 501 ILE A CA 1
ATOM 4035 C C . ILE A 1 501 ? 14.504 37.497 -7.500 1.00 83.38 501 ILE A C 1
ATOM 4037 O O . ILE A 1 501 ? 14.586 36.492 -8.198 1.00 83.38 501 ILE A O 1
ATOM 4041 N N . HIS A 1 502 ? 14.772 37.465 -6.190 1.00 83.62 502 HIS A N 1
ATOM 4042 C CA . HIS A 1 502 ? 15.156 36.227 -5.510 1.00 83.62 502 HIS A CA 1
ATOM 4043 C C . HIS A 1 502 ? 14.021 35.196 -5.512 1.00 83.62 502 HIS A C 1
ATOM 4045 O O . HIS A 1 502 ? 14.289 34.015 -5.701 1.00 83.62 502 HIS A O 1
ATOM 4051 N N . VAL A 1 503 ? 12.766 35.631 -5.357 1.00 84.88 503 VAL A N 1
ATOM 4052 C CA . VAL A 1 503 ? 11.590 34.747 -5.450 1.00 84.88 503 VAL A CA 1
ATOM 4053 C C . VAL A 1 503 ? 11.480 34.127 -6.846 1.00 84.88 503 VAL A C 1
ATOM 4055 O O . VAL A 1 503 ? 11.299 32.915 -6.961 1.00 84.88 503 VAL A O 1
ATOM 4058 N N . LEU A 1 504 ? 11.667 34.931 -7.899 1.00 84.12 504 LEU A N 1
ATOM 4059 C CA . LEU A 1 504 ? 11.675 34.448 -9.285 1.00 84.12 504 LEU A CA 1
ATOM 4060 C C . LEU A 1 504 ? 12.815 33.460 -9.546 1.00 84.12 504 LEU A C 1
ATOM 4062 O O . LEU A 1 504 ? 12.603 32.439 -10.196 1.00 84.12 504 LEU A O 1
ATOM 4066 N N . TRP A 1 505 ? 14.011 33.722 -9.013 1.00 88.12 505 TRP A N 1
ATOM 4067 C CA . TRP A 1 505 ? 15.134 32.793 -9.134 1.00 88.12 505 TRP A CA 1
ATOM 4068 C C . TRP A 1 505 ? 14.828 31.456 -8.465 1.00 88.12 505 TRP A C 1
ATOM 4070 O O . TRP A 1 505 ? 14.954 30.428 -9.123 1.00 88.12 505 TRP A O 1
ATOM 4080 N N . ILE A 1 506 ? 14.381 31.459 -7.204 1.00 87.25 506 ILE A N 1
ATOM 4081 C CA . ILE A 1 506 ? 14.044 30.222 -6.482 1.00 87.25 506 ILE A CA 1
ATOM 4082 C C . ILE A 1 506 ? 13.022 29.415 -7.282 1.00 87.25 506 ILE A C 1
ATOM 4084 O O . ILE A 1 506 ? 13.275 28.256 -7.597 1.00 87.25 506 ILE A O 1
ATOM 4088 N N . ARG A 1 507 ? 11.897 30.039 -7.656 1.00 85.56 507 ARG A N 1
ATOM 4089 C CA . ARG A 1 507 ? 10.833 29.358 -8.401 1.00 85.56 507 ARG A CA 1
ATOM 4090 C C . ARG A 1 507 ? 11.358 28.807 -9.727 1.00 85.56 507 ARG A C 1
ATOM 4092 O O . ARG A 1 507 ? 11.208 27.620 -9.983 1.00 85.56 507 ARG A O 1
ATOM 4099 N N . GLY A 1 508 ? 12.019 29.635 -10.534 1.00 87.62 508 GLY A N 1
ATOM 4100 C CA . GLY A 1 508 ? 12.491 29.249 -11.862 1.00 87.62 508 GLY A CA 1
ATOM 4101 C C . GLY A 1 508 ? 13.530 28.125 -11.843 1.00 87.62 508 GLY A C 1
ATOM 4102 O O . GLY A 1 508 ? 13.390 27.144 -12.567 1.00 87.62 508 GLY A O 1
ATOM 4103 N N . TYR A 1 509 ? 14.558 28.213 -10.994 1.00 88.69 509 TYR A N 1
ATOM 4104 C CA . TYR A 1 509 ? 15.566 27.148 -10.913 1.00 88.69 509 TYR A CA 1
ATOM 4105 C C . TYR A 1 509 ? 14.979 25.838 -10.365 1.00 88.69 509 TYR A C 1
ATOM 4107 O O . TYR A 1 509 ? 15.295 24.775 -10.896 1.00 88.69 509 TYR A O 1
ATOM 4115 N N . CYS A 1 510 ? 14.096 25.894 -9.360 1.00 87.69 510 CYS A N 1
ATOM 4116 C CA . CYS A 1 510 ? 13.423 24.700 -8.841 1.00 87.69 510 CYS A CA 1
ATOM 4117 C C . CYS A 1 510 ? 12.526 24.040 -9.896 1.00 87.69 510 CYS A C 1
ATOM 4119 O O . CYS A 1 510 ? 12.578 22.823 -10.053 1.00 87.69 510 CYS A O 1
ATOM 4121 N N . VAL A 1 511 ? 11.737 24.827 -10.637 1.00 86.12 511 VAL A N 1
ATOM 4122 C CA . VAL A 1 511 ? 10.856 24.315 -11.699 1.00 86.12 511 VAL A CA 1
ATOM 4123 C C . VAL A 1 511 ? 11.669 23.623 -12.791 1.00 86.12 511 VAL A C 1
ATOM 4125 O O . VAL A 1 511 ? 11.353 22.496 -13.156 1.00 86.12 511 VAL A O 1
ATOM 4128 N N . GLN A 1 512 ? 12.749 24.248 -13.268 1.00 87.62 512 GLN A N 1
ATOM 4129 C CA . GLN A 1 512 ? 13.584 23.657 -14.316 1.00 87.62 512 GLN A CA 1
ATOM 4130 C C . GLN A 1 512 ? 14.281 22.367 -13.861 1.00 87.62 512 GLN A C 1
ATOM 4132 O O . GLN A 1 512 ? 14.414 21.435 -14.650 1.00 87.62 512 GLN A O 1
ATOM 4137 N N . LEU A 1 513 ? 14.746 22.305 -12.609 1.00 88.06 513 LEU A N 1
ATOM 4138 C CA . LEU A 1 513 ? 15.343 21.086 -12.059 1.00 88.06 513 LEU A CA 1
ATOM 4139 C C . LEU A 1 513 ? 14.317 19.952 -11.976 1.00 88.06 513 LEU A C 1
ATOM 4141 O O . LEU A 1 513 ? 14.628 18.829 -12.359 1.00 88.06 513 LEU A O 1
ATOM 4145 N N . MET A 1 514 ? 13.094 20.243 -11.527 1.00 85.44 514 MET A N 1
ATOM 4146 C CA . MET A 1 514 ? 12.017 19.249 -11.482 1.00 85.44 514 MET A CA 1
ATOM 4147 C C . MET A 1 514 ? 11.622 18.764 -12.881 1.00 85.44 514 MET A C 1
ATOM 4149 O O . MET A 1 514 ? 11.477 17.563 -13.076 1.00 85.44 514 MET A O 1
ATOM 4153 N N . ASP A 1 515 ? 11.514 19.668 -13.856 1.00 84.81 515 ASP A N 1
ATOM 4154 C CA . ASP A 1 515 ? 11.261 19.325 -15.261 1.00 84.81 515 ASP A CA 1
ATOM 4155 C C . ASP A 1 515 ? 12.354 18.401 -15.824 1.00 84.81 515 ASP A C 1
ATOM 4157 O O . ASP A 1 515 ? 12.065 17.327 -16.350 1.00 84.81 515 ASP A O 1
ATOM 4161 N N . ALA A 1 516 ? 13.628 18.752 -15.613 1.00 86.38 516 ALA A N 1
ATOM 4162 C CA . ALA A 1 516 ? 14.752 17.918 -16.029 1.00 86.38 516 ALA A CA 1
ATOM 4163 C C . ALA A 1 516 ? 14.709 16.518 -15.390 1.00 86.38 516 ALA A C 1
ATOM 4165 O O . ALA A 1 516 ? 15.000 15.532 -16.069 1.00 86.38 516 ALA A O 1
ATOM 4166 N N . LEU A 1 517 ? 14.316 16.415 -14.115 1.00 86.19 517 LEU A N 1
ATOM 4167 C CA . LEU A 1 517 ? 14.136 15.132 -13.433 1.00 86.19 517 LEU A CA 1
ATOM 4168 C C . LEU A 1 517 ? 12.982 14.318 -14.030 1.00 86.19 517 LEU A C 1
ATOM 4170 O O . LEU A 1 517 ? 13.146 13.119 -14.239 1.00 86.19 517 LEU A O 1
ATOM 4174 N N . CYS A 1 518 ? 11.841 14.937 -14.343 1.00 84.25 518 CYS A N 1
ATOM 4175 C CA . CYS A 1 518 ? 10.726 14.251 -15.001 1.00 84.25 518 CYS A CA 1
ATOM 4176 C C . CYS A 1 518 ? 11.141 13.697 -16.373 1.00 84.25 518 CYS A C 1
ATOM 4178 O O . CYS A 1 518 ? 10.935 12.515 -16.645 1.00 84.25 518 CYS A O 1
ATOM 4180 N N . VAL A 1 519 ? 11.827 14.505 -17.190 1.00 86.19 519 VAL A N 1
ATOM 4181 C CA . VAL A 1 519 ? 12.353 14.070 -18.495 1.00 86.19 519 VAL A CA 1
ATOM 4182 C C . VAL A 1 519 ? 13.355 12.922 -18.338 1.00 86.19 519 VAL A C 1
ATOM 4184 O O . VAL A 1 519 ? 13.305 11.950 -19.091 1.00 86.19 519 VAL A O 1
ATOM 4187 N N . GLN A 1 520 ? 14.253 12.989 -17.350 1.00 85.69 520 GLN A N 1
ATOM 4188 C CA . GLN A 1 520 ? 15.188 11.895 -17.060 1.00 85.69 520 GLN A CA 1
ATOM 4189 C C . GLN A 1 520 ? 14.469 10.613 -16.626 1.00 85.69 520 GLN A C 1
ATOM 4191 O O . GLN A 1 520 ? 14.863 9.522 -17.027 1.00 85.69 520 GLN A O 1
ATOM 4196 N N . ARG A 1 521 ? 13.400 10.713 -15.832 1.00 86.06 521 ARG A N 1
ATOM 4197 C CA . ARG A 1 521 ? 12.611 9.542 -15.425 1.00 86.06 521 ARG A CA 1
ATOM 4198 C C . ARG A 1 521 ? 11.923 8.882 -16.614 1.00 86.06 521 ARG A C 1
ATOM 4200 O O . ARG A 1 521 ? 11.968 7.661 -16.725 1.00 86.06 521 ARG A O 1
ATOM 4207 N N . GLU A 1 522 ? 11.358 9.662 -17.530 1.00 84.75 522 GLU A N 1
ATOM 4208 C CA . GLU A 1 522 ? 10.750 9.131 -18.754 1.00 84.75 522 GLU A CA 1
ATOM 4209 C C . GLU A 1 522 ? 11.762 8.421 -19.661 1.00 84.75 522 GLU A C 1
ATOM 4211 O O . GLU A 1 522 ? 11.460 7.364 -20.223 1.00 84.75 522 GLU A O 1
ATOM 4216 N N . THR A 1 523 ? 12.965 8.979 -19.824 1.00 86.12 523 THR A N 1
ATOM 4217 C CA . THR A 1 523 ? 14.012 8.346 -20.640 1.00 86.12 523 THR A CA 1
ATOM 4218 C C . THR A 1 523 ? 14.544 7.076 -19.984 1.00 86.12 523 THR A C 1
ATOM 4220 O O . THR A 1 523 ? 14.708 6.066 -20.671 1.00 86.12 523 THR A O 1
ATOM 4223 N N . LEU A 1 524 ? 14.737 7.086 -18.661 1.00 84.88 524 LEU A N 1
ATOM 4224 C CA . LEU A 1 524 ? 15.112 5.898 -17.894 1.00 84.88 524 LEU A CA 1
ATOM 4225 C C . LEU A 1 524 ? 14.046 4.809 -17.980 1.00 84.88 524 LEU A C 1
ATOM 4227 O O . LEU A 1 524 ? 14.392 3.657 -18.215 1.00 84.88 524 LEU A O 1
ATOM 4231 N N . TYR A 1 525 ? 12.766 5.160 -17.857 1.00 83.75 525 TYR A N 1
ATOM 4232 C CA . TYR A 1 525 ? 11.670 4.208 -18.005 1.00 83.75 525 TYR A CA 1
ATOM 4233 C C . TYR A 1 525 ? 11.684 3.530 -19.384 1.00 83.75 525 TYR A C 1
ATOM 4235 O O . TYR A 1 525 ? 11.622 2.303 -19.473 1.00 83.75 525 TYR A O 1
ATOM 4243 N N . LYS A 1 526 ? 11.841 4.310 -20.465 1.00 82.56 526 LYS A N 1
ATOM 4244 C CA . LYS A 1 526 ? 11.950 3.770 -21.832 1.00 82.56 526 LYS A CA 1
ATOM 4245 C C . LYS A 1 526 ? 13.136 2.810 -21.963 1.00 82.56 526 LYS A C 1
ATOM 4247 O O . LYS A 1 526 ? 12.961 1.693 -22.441 1.00 82.56 526 LYS A O 1
ATOM 4252 N N . GLY A 1 527 ? 14.309 3.207 -21.466 1.00 78.25 527 GLY A N 1
ATOM 4253 C CA . GLY A 1 527 ? 15.504 2.359 -21.485 1.00 78.25 527 GLY A CA 1
ATOM 4254 C C . GLY A 1 527 ? 15.364 1.086 -20.640 1.00 78.25 527 GLY A C 1
ATOM 4255 O O . GLY A 1 527 ? 15.802 0.019 -21.056 1.00 78.25 527 GLY A O 1
ATOM 4256 N N . GLN A 1 528 ? 14.711 1.162 -19.476 1.00 79.44 528 GLN A N 1
ATOM 4257 C CA . GLN A 1 528 ? 14.426 0.001 -18.626 1.00 79.44 528 GLN A CA 1
ATOM 4258 C C . GLN A 1 528 ? 13.472 -0.981 -19.300 1.00 79.44 528 GLN A C 1
ATOM 4260 O O . GLN A 1 528 ? 13.693 -2.186 -19.215 1.00 79.44 528 GLN A O 1
ATOM 4265 N N . LYS A 1 529 ? 12.445 -0.484 -19.998 1.00 77.00 529 LYS A N 1
ATOM 4266 C CA . LYS A 1 529 ? 11.512 -1.323 -20.757 1.00 77.00 529 LYS A CA 1
ATOM 4267 C C . LYS A 1 529 ? 12.236 -2.101 -21.856 1.00 77.00 529 LYS A C 1
ATOM 4269 O O . LYS A 1 529 ? 12.033 -3.305 -21.994 1.00 77.00 529 LYS A O 1
ATOM 4274 N N . GLU A 1 530 ? 13.118 -1.433 -22.597 1.00 74.31 530 GLU A N 1
ATOM 4275 C CA . GLU A 1 530 ? 13.958 -2.072 -23.617 1.00 74.31 530 GLU A CA 1
ATOM 4276 C C . GLU A 1 530 ? 14.929 -3.095 -23.009 1.00 74.31 530 GLU A C 1
ATOM 4278 O O . GLU A 1 530 ? 15.073 -4.198 -23.535 1.00 74.31 530 GLU A O 1
ATOM 4283 N N . LEU A 1 531 ? 15.555 -2.768 -21.875 1.00 73.50 531 LEU A N 1
ATOM 4284 C CA . LEU A 1 531 ? 16.475 -3.663 -21.170 1.00 73.50 531 LEU A CA 1
ATOM 4285 C C . LEU A 1 531 ? 15.767 -4.898 -20.607 1.00 73.50 531 LEU A C 1
ATOM 4287 O O . LEU A 1 531 ? 16.301 -6.000 -20.695 1.00 73.50 531 LEU A O 1
ATOM 4291 N N . LEU A 1 532 ? 14.566 -4.738 -20.056 1.00 70.69 532 LEU A N 1
ATOM 4292 C CA . LEU A 1 532 ? 13.757 -5.843 -19.555 1.00 70.69 532 LEU A CA 1
ATOM 4293 C C . LEU A 1 532 ? 13.315 -6.755 -20.700 1.00 70.69 532 LEU A C 1
ATOM 4295 O O . LEU A 1 532 ? 13.416 -7.974 -20.573 1.00 70.69 532 LEU A O 1
ATOM 4299 N N . LEU A 1 533 ? 12.909 -6.188 -21.838 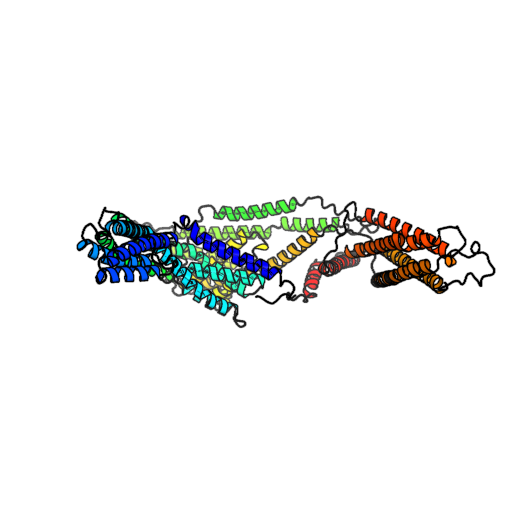1.00 71.38 533 LEU A N 1
ATOM 4300 C CA . LEU A 1 533 ? 12.621 -6.957 -23.049 1.00 71.38 533 LEU A CA 1
ATOM 4301 C C . LEU A 1 533 ? 13.866 -7.719 -23.519 1.00 71.38 533 LEU A C 1
ATOM 4303 O O . LEU A 1 533 ? 13.791 -8.913 -23.800 1.00 71.38 533 LEU A O 1
ATOM 4307 N N . PHE A 1 534 ? 15.027 -7.065 -23.544 1.00 69.25 534 PHE A N 1
ATOM 4308 C CA . PHE A 1 534 ? 16.292 -7.702 -23.901 1.00 69.25 534 PHE A CA 1
ATOM 4309 C C . PHE A 1 534 ? 16.681 -8.828 -22.932 1.00 69.25 534 PHE A C 1
ATOM 4311 O O . PHE A 1 534 ? 17.090 -9.894 -23.384 1.00 69.25 534 PHE A O 1
ATOM 4318 N N . ASN A 1 535 ? 16.508 -8.643 -21.620 1.00 65.00 535 ASN A N 1
ATOM 4319 C CA . ASN A 1 535 ? 16.768 -9.676 -20.616 1.00 65.00 535 ASN A CA 1
ATOM 4320 C C . ASN A 1 535 ? 15.823 -10.869 -20.771 1.00 65.00 535 ASN A C 1
ATOM 4322 O O . ASN A 1 535 ? 16.296 -12.001 -20.780 1.00 65.00 535 ASN A O 1
ATOM 4326 N N . HIS A 1 536 ? 14.526 -10.637 -20.987 1.00 65.56 536 HIS A N 1
ATOM 4327 C CA . HIS A 1 536 ? 13.577 -11.711 -21.287 1.00 65.56 536 HIS A CA 1
ATOM 4328 C C . HIS A 1 536 ? 13.965 -12.464 -22.563 1.00 65.56 536 HIS A C 1
ATOM 4330 O O . HIS A 1 536 ? 13.922 -13.693 -22.596 1.00 65.56 536 HIS A O 1
ATOM 4336 N N . LEU A 1 537 ? 14.395 -11.756 -23.614 1.00 59.38 537 LEU A N 1
ATOM 4337 C CA . LEU A 1 537 ? 14.916 -12.392 -24.825 1.00 59.38 537 LEU A CA 1
ATOM 4338 C C . LEU A 1 537 ? 16.189 -13.201 -24.538 1.00 59.38 537 LEU A C 1
ATOM 4340 O O . LEU A 1 537 ? 16.306 -14.324 -25.019 1.00 59.38 537 LEU A O 1
ATOM 4344 N N . LEU A 1 538 ? 17.121 -12.682 -23.737 1.00 59.22 538 LEU A N 1
ATOM 4345 C CA . LEU A 1 538 ? 18.343 -13.390 -23.348 1.00 59.22 538 LEU A CA 1
ATOM 4346 C C . LEU A 1 538 ? 18.068 -14.628 -22.494 1.00 59.22 538 LEU A C 1
ATOM 4348 O O . LEU A 1 538 ? 18.705 -15.655 -22.710 1.00 59.22 538 LEU A O 1
ATOM 4352 N N . GLU A 1 539 ? 17.148 -14.560 -21.536 1.00 56.44 539 GLU A N 1
ATOM 4353 C CA . GLU A 1 539 ? 16.739 -15.713 -20.732 1.00 56.44 539 GLU A CA 1
ATOM 4354 C C . GLU A 1 539 ? 16.081 -16.776 -21.608 1.00 56.44 539 GLU A C 1
ATOM 4356 O O . GLU A 1 539 ? 16.461 -17.946 -21.545 1.00 56.44 539 GLU A O 1
ATOM 4361 N N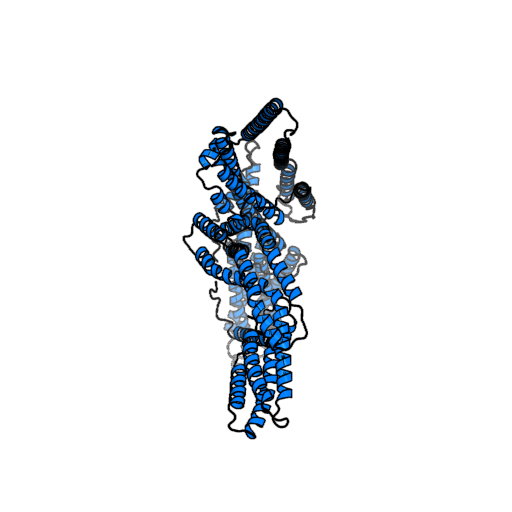 . ARG A 1 540 ? 15.193 -16.365 -22.521 1.00 51.47 540 ARG A N 1
ATOM 4362 C CA . ARG A 1 540 ? 14.607 -17.266 -23.522 1.00 51.47 540 ARG A CA 1
ATOM 4363 C C . ARG A 1 540 ? 15.670 -17.883 -24.438 1.00 51.47 540 ARG A C 1
ATOM 4365 O O . ARG A 1 540 ? 15.569 -19.065 -24.755 1.00 51.47 540 ARG A O 1
ATOM 4372 N N . LEU A 1 541 ? 16.710 -17.132 -24.813 1.00 51.19 541 LEU A N 1
ATOM 4373 C CA . LEU A 1 541 ? 17.845 -17.643 -25.591 1.00 51.19 541 LEU A CA 1
ATOM 4374 C C . LEU A 1 541 ? 18.716 -18.619 -24.783 1.00 51.19 541 LEU A C 1
ATOM 4376 O O . LEU A 1 541 ? 19.100 -19.661 -25.314 1.00 51.19 541 LEU A O 1
ATOM 4380 N N . ARG A 1 542 ? 18.987 -18.334 -23.502 1.00 50.41 542 ARG A N 1
ATOM 4381 C CA . ARG A 1 542 ? 19.759 -19.202 -22.591 1.00 50.41 542 ARG A CA 1
ATOM 4382 C C . ARG A 1 542 ? 19.070 -20.537 -22.325 1.00 50.41 542 ARG A C 1
ATOM 4384 O O . ARG A 1 542 ? 19.749 -21.551 -22.275 1.00 50.41 542 ARG A O 1
ATOM 4391 N N . VAL A 1 543 ? 17.744 -20.555 -22.204 1.00 47.38 543 VAL A N 1
ATOM 4392 C CA . VAL A 1 543 ? 16.963 -21.801 -22.074 1.00 47.38 543 VAL A CA 1
ATOM 4393 C C . VAL A 1 543 ? 17.007 -22.638 -23.368 1.00 47.38 543 VAL A C 1
ATOM 4395 O O . VAL A 1 543 ? 16.784 -23.843 -23.335 1.00 47.38 543 VAL A O 1
ATOM 4398 N N . SER A 1 544 ? 17.352 -22.025 -24.508 1.00 44.97 544 SER A N 1
ATOM 4399 C CA . SER A 1 544 ? 17.372 -22.651 -25.839 1.00 44.97 544 SER A CA 1
ATOM 4400 C C . SER A 1 544 ? 18.768 -22.989 -26.395 1.00 44.97 544 SER A C 1
ATOM 4402 O O . SER A 1 544 ? 18.891 -23.288 -27.583 1.00 44.97 544 SER A O 1
ATOM 4404 N N . SER A 1 545 ? 19.828 -22.950 -25.576 1.00 44.47 545 SER A N 1
ATOM 4405 C CA . SER A 1 545 ? 21.240 -23.064 -25.997 1.00 44.47 545 SER A CA 1
ATOM 4406 C C . SER A 1 545 ? 21.702 -24.430 -26.545 1.00 44.47 545 SER A C 1
ATOM 4408 O O . SER A 1 545 ? 22.902 -24.667 -26.627 1.00 44.47 545 SER A O 1
ATOM 4410 N N . ASP A 1 546 ? 20.787 -25.283 -27.006 1.00 46.06 546 ASP A N 1
ATOM 4411 C CA . ASP A 1 546 ? 21.080 -26.530 -27.726 1.00 46.06 546 ASP A CA 1
ATOM 4412 C C . ASP A 1 546 ? 20.689 -26.406 -29.216 1.00 46.06 546 ASP A C 1
ATOM 4414 O O . ASP A 1 546 ? 19.996 -27.260 -29.780 1.00 46.06 546 ASP A O 1
ATOM 4418 N N . CYS A 1 547 ? 21.061 -25.292 -29.855 1.00 47.44 547 CYS A N 1
ATOM 4419 C CA . CYS A 1 547 ? 20.919 -25.095 -31.300 1.00 47.44 547 CYS A CA 1
ATOM 4420 C C . CYS A 1 547 ? 22.202 -25.562 -32.003 1.00 47.44 547 CYS A C 1
ATOM 4422 O O . CYS A 1 547 ? 23.279 -25.022 -31.748 1.00 47.44 547 CYS A O 1
ATOM 4424 N N . VAL A 1 548 ? 22.096 -26.551 -32.894 1.00 49.75 548 VAL A N 1
ATOM 4425 C CA . VAL A 1 548 ? 23.256 -27.143 -33.576 1.00 49.75 548 VAL A CA 1
ATOM 4426 C C . VAL A 1 548 ? 23.498 -26.457 -34.921 1.00 49.75 548 VAL A C 1
ATOM 4428 O O . VAL A 1 548 ? 22.617 -26.416 -35.777 1.00 49.75 548 VAL A O 1
ATOM 4431 N N . ALA A 1 549 ? 24.704 -25.926 -35.127 1.00 49.91 549 ALA A N 1
ATOM 4432 C CA . ALA A 1 549 ? 25.106 -25.349 -36.405 1.00 49.91 549 ALA A CA 1
ATOM 4433 C C . ALA A 1 549 ? 25.488 -26.461 -37.395 1.00 49.91 549 ALA A C 1
ATOM 4435 O O . ALA A 1 549 ? 26.432 -27.210 -37.161 1.00 49.91 549 ALA A O 1
ATOM 4436 N N . VAL A 1 550 ? 24.775 -26.548 -38.516 1.00 54.19 550 VAL A N 1
ATOM 4437 C CA . VAL A 1 550 ? 25.019 -27.526 -39.587 1.00 54.19 550 VAL A CA 1
ATOM 4438 C C . VAL A 1 550 ? 25.015 -26.795 -40.926 1.00 54.19 550 VAL A C 1
ATOM 4440 O O . VAL A 1 550 ? 24.260 -25.841 -41.113 1.00 54.19 550 VAL A O 1
ATOM 4443 N N . SER A 1 551 ? 25.852 -27.226 -41.871 1.00 58.75 551 SER A N 1
ATOM 4444 C CA . SER A 1 551 ? 25.942 -26.583 -43.184 1.00 58.75 551 SER A CA 1
ATOM 4445 C C . SER A 1 551 ? 24.671 -26.789 -44.028 1.00 58.75 551 SER A C 1
ATOM 4447 O O . SER A 1 551 ? 24.104 -27.885 -44.083 1.00 58.75 551 SER A O 1
ATOM 4449 N N . LEU A 1 552 ? 24.246 -25.754 -44.771 1.00 61.78 552 LEU A N 1
ATOM 4450 C CA . LEU A 1 552 ? 23.099 -25.845 -45.695 1.00 61.78 552 LEU A CA 1
ATOM 4451 C C . LEU A 1 552 ? 23.277 -26.980 -46.713 1.00 61.78 552 LEU A C 1
ATOM 4453 O O . LEU A 1 552 ? 22.316 -27.632 -47.118 1.00 61.78 552 LEU A O 1
ATOM 4457 N N . THR A 1 553 ? 24.515 -27.196 -47.154 1.00 63.97 553 THR A N 1
ATOM 4458 C CA . THR A 1 553 ? 24.886 -28.226 -48.124 1.00 63.97 553 THR A CA 1
ATOM 4459 C C . THR A 1 553 ? 24.635 -29.632 -47.595 1.00 63.97 553 THR A C 1
ATOM 4461 O O . THR A 1 553 ? 24.123 -30.472 -48.334 1.00 63.97 553 THR A O 1
ATOM 4464 N N . GLU A 1 554 ? 24.936 -29.886 -46.321 1.00 69.50 554 GLU A N 1
ATOM 4465 C CA . GLU A 1 554 ? 24.697 -31.186 -45.690 1.00 69.50 554 GLU A CA 1
ATOM 4466 C C . GLU A 1 554 ? 23.214 -31.413 -45.420 1.00 69.50 554 GLU A C 1
ATOM 4468 O O . GLU A 1 554 ? 22.700 -32.483 -45.741 1.00 69.50 554 GLU A O 1
ATOM 4473 N N . TYR A 1 555 ? 22.495 -30.398 -44.933 1.00 73.25 555 TYR A N 1
ATOM 4474 C CA . TYR A 1 555 ? 21.043 -30.497 -44.764 1.00 73.25 555 TYR A CA 1
ATOM 4475 C C . TYR A 1 555 ? 20.339 -30.804 -46.075 1.00 73.25 555 TYR A C 1
ATOM 4477 O O . TYR A 1 555 ? 19.536 -31.729 -46.169 1.00 73.25 555 TYR A O 1
ATOM 4485 N N . LYS A 1 556 ? 20.675 -30.045 -47.122 1.00 74.50 556 LYS A N 1
ATOM 4486 C CA . LYS A 1 556 ? 20.078 -30.210 -48.441 1.00 74.50 556 LYS A CA 1
ATOM 4487 C C . LYS A 1 556 ? 20.393 -31.587 -49.016 1.00 74.50 556 LYS A C 1
ATOM 4489 O O . LYS A 1 556 ? 19.520 -32.185 -49.633 1.00 74.50 556 LYS A O 1
ATOM 4494 N N . LYS A 1 557 ? 21.599 -32.116 -48.783 1.00 82.62 557 LYS A N 1
ATOM 4495 C CA . LYS A 1 557 ? 21.964 -33.489 -49.156 1.00 82.62 557 LYS A CA 1
ATOM 4496 C C . LYS A 1 557 ? 21.043 -34.510 -48.482 1.00 82.62 557 LYS A C 1
ATOM 4498 O O . LYS A 1 557 ? 20.525 -35.387 -49.168 1.00 82.62 557 LYS A O 1
ATOM 4503 N N . TRP A 1 558 ? 20.804 -34.382 -47.177 1.00 83.62 558 TRP A N 1
ATOM 4504 C CA . TRP A 1 558 ? 19.931 -35.298 -46.436 1.00 83.62 558 TRP A CA 1
ATOM 4505 C C . TRP A 1 558 ? 18.451 -35.144 -46.772 1.00 83.62 558 TRP A C 1
ATOM 4507 O O . TRP A 1 558 ? 17.747 -36.150 -46.845 1.00 83.62 558 TRP A O 1
ATOM 4517 N N . LEU A 1 559 ? 17.994 -33.922 -47.043 1.00 81.94 559 LEU A N 1
ATOM 4518 C CA . LEU A 1 559 ? 16.632 -33.638 -47.483 1.00 81.94 559 LEU A CA 1
ATOM 4519 C C . LEU A 1 559 ? 16.367 -34.190 -48.892 1.00 81.94 559 LEU A C 1
ATOM 4521 O O . LEU A 1 559 ? 15.332 -34.806 -49.119 1.00 81.94 559 LEU A O 1
ATOM 4525 N N . ILE A 1 560 ? 17.318 -34.042 -49.821 1.00 81.75 560 ILE A N 1
ATOM 4526 C CA . ILE A 1 560 ? 17.236 -34.662 -51.153 1.00 81.75 560 ILE A CA 1
ATOM 4527 C C . ILE A 1 560 ? 17.239 -36.188 -51.024 1.00 81.75 560 ILE A C 1
ATOM 4529 O O . ILE A 1 560 ? 16.389 -36.846 -51.609 1.00 81.75 560 ILE A O 1
ATOM 4533 N N . CYS A 1 561 ? 18.134 -36.749 -50.205 1.00 85.31 561 CYS A N 1
ATOM 4534 C CA . CYS A 1 561 ? 18.180 -38.190 -49.962 1.00 85.31 561 CYS A CA 1
ATOM 4535 C C . CYS A 1 561 ? 16.864 -38.719 -49.360 1.00 85.31 561 CYS A C 1
ATOM 4537 O O . CYS A 1 561 ? 16.413 -39.801 -49.736 1.00 85.31 561 CYS A O 1
ATOM 4539 N N . LEU A 1 562 ? 16.220 -37.948 -48.476 1.00 84.19 562 LEU A N 1
ATOM 4540 C CA . LEU A 1 562 ? 14.910 -38.274 -47.913 1.00 84.19 562 LEU A CA 1
ATOM 4541 C C . LEU A 1 562 ? 13.833 -38.282 -49.007 1.00 84.19 562 LEU A C 1
ATOM 4543 O O . LEU A 1 562 ? 13.096 -39.259 -49.116 1.00 84.19 562 LEU A O 1
ATOM 4547 N N . CYS A 1 563 ? 13.781 -37.243 -49.850 1.00 83.69 563 CYS A N 1
ATOM 4548 C CA . CYS A 1 563 ? 12.872 -37.184 -50.999 1.00 83.69 563 CYS A CA 1
ATOM 4549 C C . CYS A 1 563 ? 13.074 -38.373 -51.950 1.00 83.69 563 CYS A C 1
ATOM 4551 O O . CYS A 1 563 ? 12.100 -39.018 -52.329 1.00 83.69 563 CYS A O 1
ATOM 4553 N N . ASP A 1 564 ? 14.322 -38.705 -52.288 1.00 82.69 564 ASP A N 1
ATOM 4554 C CA . ASP A 1 564 ? 14.651 -39.821 -53.180 1.00 82.69 564 ASP A CA 1
ATOM 4555 C C . ASP A 1 564 ? 14.209 -41.171 -52.596 1.00 82.69 564 ASP A C 1
ATOM 4557 O O . ASP A 1 564 ? 13.710 -42.033 -53.323 1.00 82.69 564 ASP A O 1
ATOM 4561 N N . CYS A 1 565 ? 14.384 -41.372 -51.284 1.00 84.56 565 CYS A N 1
ATOM 4562 C CA . CYS A 1 565 ? 13.952 -42.593 -50.603 1.00 84.56 565 CYS A CA 1
ATOM 4563 C C . CYS A 1 565 ? 12.423 -42.689 -50.527 1.00 84.56 565 CYS A C 1
ATOM 4565 O O . CYS A 1 565 ? 11.869 -43.747 -50.824 1.00 84.56 565 CYS A O 1
ATOM 4567 N N . LEU A 1 566 ? 11.736 -41.594 -50.181 1.00 82.69 566 LEU A N 1
ATOM 4568 C CA . LEU A 1 566 ? 10.271 -41.534 -50.138 1.00 82.69 566 LEU A CA 1
ATOM 4569 C C . LEU A 1 566 ? 9.659 -41.783 -51.524 1.00 82.69 566 LEU A C 1
ATOM 4571 O O . LEU A 1 566 ? 8.743 -42.594 -51.645 1.00 82.69 566 LEU A O 1
ATOM 4575 N N . GLN A 1 567 ? 10.203 -41.158 -52.573 1.00 82.44 567 GLN A N 1
ATOM 4576 C CA . GLN A 1 567 ? 9.777 -41.360 -53.960 1.00 82.44 567 GLN A CA 1
ATOM 4577 C C . GLN A 1 567 ? 9.908 -42.832 -54.375 1.00 82.44 567 GLN A C 1
ATOM 4579 O O . GLN A 1 567 ? 8.945 -43.422 -54.862 1.00 82.44 567 GLN A O 1
ATOM 4584 N N . GLN A 1 568 ? 11.061 -43.457 -54.112 1.00 81.62 568 GLN A N 1
ATOM 4585 C CA . GLN A 1 568 ? 11.286 -44.872 -54.430 1.00 81.62 568 GLN A CA 1
ATOM 4586 C C . GLN A 1 568 ? 10.347 -45.807 -53.654 1.00 81.62 568 GLN A C 1
ATOM 4588 O O . GLN A 1 568 ? 9.920 -46.827 -54.195 1.00 81.62 568 GLN A O 1
ATOM 4593 N N . CYS A 1 569 ? 9.996 -45.473 -52.407 1.00 80.75 569 CYS A N 1
ATOM 4594 C CA . CYS A 1 569 ? 9.019 -46.246 -51.638 1.00 80.75 569 CYS A CA 1
ATOM 4595 C C . CYS A 1 569 ? 7.612 -46.134 -52.233 1.00 80.75 569 CYS A C 1
ATOM 4597 O O . CYS A 1 569 ? 6.926 -47.143 -52.371 1.00 80.75 569 CYS A O 1
ATOM 4599 N N . VAL A 1 570 ? 7.192 -44.932 -52.637 1.00 80.56 570 VAL A N 1
ATOM 4600 C CA . VAL A 1 570 ? 5.886 -44.703 -53.274 1.00 80.56 570 VAL A CA 1
ATOM 4601 C C . VAL A 1 570 ? 5.777 -45.430 -54.619 1.00 80.56 570 VAL A C 1
ATOM 4603 O O . VAL A 1 570 ? 4.757 -46.068 -54.892 1.00 80.56 570 VAL A O 1
ATOM 4606 N N . GLU A 1 571 ? 6.823 -45.371 -55.443 1.00 77.88 571 GLU A N 1
ATOM 4607 C CA . GLU A 1 571 ? 6.904 -46.108 -56.710 1.00 77.88 571 GLU A CA 1
ATOM 4608 C C . GLU A 1 571 ? 6.882 -47.624 -56.474 1.00 77.88 571 GLU A C 1
ATOM 4610 O O . GLU A 1 571 ? 6.139 -48.342 -57.140 1.00 77.88 571 GLU A O 1
ATOM 4615 N N . GLY A 1 572 ? 7.617 -48.105 -55.465 1.00 74.69 572 GLY A N 1
ATOM 4616 C CA . GLY A 1 572 ? 7.634 -49.515 -55.081 1.00 74.69 572 GLY A CA 1
ATOM 4617 C C . GLY A 1 572 ? 6.284 -50.051 -54.619 1.00 74.69 572 GLY A C 1
ATOM 4618 O O . GLY A 1 572 ? 5.881 -51.137 -55.033 1.00 74.69 572 GLY A O 1
ATOM 4619 N N . ILE A 1 573 ? 5.555 -49.275 -53.813 1.00 75.12 573 ILE A N 1
ATOM 4620 C CA . ILE A 1 573 ? 4.190 -49.621 -53.403 1.00 75.12 573 ILE A CA 1
ATOM 4621 C C . ILE A 1 573 ? 3.263 -49.670 -54.619 1.00 75.12 573 ILE A C 1
ATOM 4623 O O . ILE A 1 573 ? 2.484 -50.609 -54.737 1.00 75.12 573 ILE A O 1
ATOM 4627 N N . SER A 1 574 ? 3.363 -48.697 -55.528 1.00 71.88 574 SER A N 1
ATOM 4628 C CA . SER A 1 574 ? 2.511 -48.637 -56.725 1.00 71.88 574 SER A CA 1
ATOM 4629 C C . SER A 1 574 ? 2.735 -49.860 -57.625 1.00 71.88 574 SER A C 1
ATOM 4631 O O . SER A 1 574 ? 1.776 -50.504 -58.037 1.00 71.88 574 SER A O 1
ATOM 4633 N N . ALA A 1 575 ? 3.993 -50.271 -57.820 1.00 71.81 575 ALA A N 1
ATOM 4634 C CA . ALA A 1 575 ? 4.318 -51.501 -58.543 1.00 71.81 575 ALA A CA 1
ATOM 4635 C C . ALA A 1 575 ? 3.761 -52.763 -57.850 1.00 71.81 575 ALA A C 1
ATOM 4637 O O . ALA A 1 575 ? 3.302 -53.687 -58.517 1.00 71.81 575 ALA A O 1
ATOM 4638 N N . CYS A 1 576 ? 3.764 -52.817 -56.512 1.00 69.06 576 CYS A N 1
ATOM 4639 C CA . CYS A 1 576 ? 3.166 -53.934 -55.769 1.00 69.06 576 CYS A CA 1
ATOM 4640 C C . CYS A 1 576 ? 1.630 -53.940 -55.842 1.00 69.06 576 CYS A C 1
ATOM 4642 O O . CYS A 1 576 ? 1.028 -55.011 -55.864 1.00 69.06 576 CYS A O 1
ATOM 4644 N N . GLN A 1 577 ? 0.993 -52.768 -55.907 1.00 68.94 577 GLN A N 1
ATOM 4645 C CA . GLN A 1 577 ? -0.456 -52.635 -56.082 1.00 68.94 577 GLN A CA 1
ATOM 4646 C C . GLN A 1 577 ? -0.909 -53.140 -57.446 1.00 68.94 577 GLN A C 1
ATOM 4648 O O . GLN A 1 577 ? -1.838 -53.938 -57.503 1.00 68.94 577 GLN A O 1
ATOM 4653 N N . GLU A 1 578 ? -0.212 -52.757 -58.517 1.00 68.12 578 GLU A N 1
ATOM 4654 C CA . GLU A 1 578 ? -0.490 -53.267 -59.865 1.00 68.12 578 GLU A CA 1
ATOM 4655 C C . GLU A 1 578 ? -0.414 -54.799 -59.898 1.00 68.12 578 GLU A C 1
ATOM 4657 O O . GLU A 1 578 ? -1.275 -55.460 -60.474 1.00 68.12 578 GLU A O 1
ATOM 4662 N N . ILE A 1 579 ? 0.567 -55.383 -59.203 1.00 66.25 579 ILE A N 1
ATOM 4663 C CA . ILE A 1 579 ? 0.686 -56.839 -59.074 1.00 66.25 579 ILE A CA 1
ATOM 4664 C C . ILE A 1 579 ? -0.484 -57.419 -58.270 1.00 66.25 579 ILE A C 1
ATOM 4666 O O . ILE A 1 579 ? -1.045 -58.426 -58.684 1.00 66.25 579 ILE A O 1
ATOM 4670 N N . SER A 1 580 ? -0.876 -56.794 -57.157 1.00 64.12 580 SER A N 1
ATOM 4671 C CA . SER A 1 580 ? -1.998 -57.233 -56.313 1.00 64.12 580 SER A CA 1
ATOM 4672 C C . SER A 1 580 ? -3.349 -57.186 -57.042 1.00 64.12 580 SER A C 1
ATOM 4674 O O . SER A 1 580 ? -4.167 -58.092 -56.886 1.00 64.12 580 SER A O 1
ATOM 4676 N N . GLU A 1 581 ? -3.586 -56.160 -57.863 1.00 65.06 581 GLU A N 1
ATOM 4677 C CA . GLU A 1 581 ? -4.796 -56.018 -58.687 1.00 65.06 581 GLU A CA 1
ATOM 4678 C C . GLU A 1 581 ? -4.861 -57.054 -59.817 1.00 65.06 581 GLU A C 1
ATOM 4680 O O . GLU A 1 581 ? -5.949 -57.485 -60.201 1.00 65.06 581 GLU A O 1
ATOM 4685 N N . MET A 1 582 ? -3.708 -57.514 -60.312 1.00 61.88 582 MET A N 1
ATOM 4686 C CA . MET A 1 582 ? -3.630 -58.589 -61.306 1.00 61.88 582 MET A CA 1
ATOM 4687 C C . MET A 1 582 ? -3.901 -59.990 -60.726 1.00 61.88 582 MET A C 1
ATOM 4689 O O . MET A 1 582 ? -4.050 -60.939 -61.499 1.00 61.88 582 MET A O 1
ATOM 4693 N N . ILE A 1 583 ? -3.986 -60.152 -59.396 1.00 64.38 583 ILE A N 1
ATOM 4694 C CA . ILE A 1 583 ? -4.261 -61.446 -58.750 1.00 64.38 583 ILE A CA 1
ATOM 4695 C C . ILE A 1 583 ? -5.786 -61.715 -58.710 1.00 64.38 583 ILE A C 1
ATOM 4697 O O . ILE A 1 583 ? -6.537 -60.939 -58.103 1.00 64.38 583 ILE A O 1
ATOM 4701 N N . PRO A 1 584 ? -6.278 -62.830 -59.291 1.00 59.59 584 PRO A N 1
ATOM 4702 C CA . PRO A 1 584 ? -7.696 -63.209 -59.238 1.00 59.59 584 PRO A CA 1
ATOM 4703 C C . PRO A 1 584 ? -8.197 -63.467 -57.803 1.00 59.59 584 PRO A C 1
ATOM 4705 O O . PRO A 1 584 ? -7.472 -64.036 -56.990 1.00 59.59 584 PRO A O 1
ATOM 4708 N N . ASP A 1 585 ? -9.456 -63.110 -57.498 1.00 55.28 585 ASP A N 1
ATOM 4709 C CA . ASP A 1 585 ? -10.097 -63.346 -56.180 1.00 55.28 585 ASP A CA 1
ATOM 4710 C C . ASP A 1 585 ? -10.220 -64.832 -55.813 1.00 55.28 585 ASP A C 1
ATOM 4712 O O . ASP A 1 585 ? -10.168 -65.208 -54.643 1.00 55.28 585 ASP A O 1
ATOM 4716 N N . ALA A 1 586 ? -10.372 -65.681 -56.825 1.00 54.69 586 ALA A N 1
ATOM 4717 C CA . ALA A 1 586 ? -10.402 -67.124 -56.700 1.00 54.69 586 ALA A CA 1
ATOM 4718 C C . ALA A 1 586 ? -9.667 -67.719 -57.898 1.00 54.69 586 ALA A C 1
ATOM 4720 O O . ALA A 1 586 ? -9.983 -67.417 -59.049 1.00 54.69 586 ALA A O 1
ATOM 4721 N N . ILE A 1 587 ? -8.686 -68.573 -57.628 1.00 55.31 587 ILE A N 1
ATOM 4722 C CA . ILE A 1 587 ? -8.102 -69.418 -58.663 1.00 55.31 587 ILE A CA 1
ATOM 4723 C C . ILE A 1 587 ? -8.877 -70.718 -58.611 1.00 55.31 587 ILE A C 1
ATOM 4725 O O . ILE A 1 587 ? -8.769 -71.477 -57.647 1.00 55.31 587 ILE A O 1
ATOM 4729 N N . ASP A 1 588 ? -9.689 -70.956 -59.632 1.00 47.62 588 ASP A N 1
ATOM 4730 C CA . ASP A 1 588 ? -10.368 -72.230 -59.784 1.00 47.62 588 ASP A CA 1
ATOM 4731 C C . ASP A 1 588 ? -9.316 -73.276 -60.187 1.00 47.62 588 ASP A C 1
ATOM 4733 O O . ASP A 1 588 ? -8.963 -73.425 -61.358 1.00 47.62 588 ASP A O 1
ATOM 4737 N N . VAL A 1 589 ? -8.754 -73.969 -59.189 1.00 51.94 589 VAL A N 1
ATOM 4738 C CA . VAL A 1 589 ? -7.704 -74.999 -59.355 1.00 51.94 589 VAL A CA 1
ATOM 4739 C C . VAL A 1 589 ? -8.168 -76.130 -60.292 1.00 51.94 589 VAL A C 1
ATOM 4741 O O . VAL A 1 589 ? -7.357 -76.910 -60.786 1.00 51.94 589 VAL A O 1
ATOM 4744 N N . SER A 1 590 ? -9.470 -76.198 -60.590 1.00 47.50 590 SER A N 1
ATOM 4745 C CA . SER A 1 590 ? -10.072 -77.139 -61.533 1.00 47.50 590 SER A CA 1
ATOM 4746 C C . SER A 1 590 ? -9.844 -76.806 -63.020 1.00 47.50 590 SER A C 1
ATOM 4748 O O . SER A 1 590 ? -10.029 -77.687 -63.859 1.00 47.50 590 SER A O 1
ATOM 4750 N N . LEU A 1 591 ? -9.410 -75.585 -63.367 1.00 49.06 591 LEU A N 1
ATOM 4751 C CA . LEU A 1 591 ? -9.253 -75.129 -64.761 1.00 49.06 591 LEU A CA 1
ATOM 4752 C C . LEU A 1 591 ? -7.799 -74.860 -65.193 1.00 49.06 591 LEU A C 1
ATOM 4754 O O . LEU A 1 591 ? -7.555 -74.512 -66.349 1.00 49.06 591 LEU A O 1
ATOM 4758 N N . THR A 1 592 ? -6.812 -75.060 -64.317 1.00 47.31 592 THR A N 1
ATOM 4759 C CA . THR A 1 592 ? -5.384 -74.927 -64.657 1.00 47.31 592 THR A CA 1
ATOM 4760 C C . THR A 1 592 ? -4.755 -76.290 -64.992 1.00 47.31 592 THR A C 1
ATOM 4762 O O . THR A 1 592 ? -4.771 -77.170 -64.134 1.00 47.31 592 THR A O 1
ATOM 4765 N N . PRO A 1 593 ? -4.127 -76.499 -66.172 1.00 45.84 593 PRO A N 1
ATOM 4766 C CA . PRO A 1 593 ? -3.543 -77.795 -66.569 1.00 45.84 593 PRO A CA 1
ATOM 4767 C C . PRO A 1 593 ? -2.264 -78.193 -65.805 1.00 45.84 593 PRO A C 1
ATOM 4769 O O . PRO A 1 593 ? -1.601 -79.161 -66.173 1.00 45.84 593 PRO A O 1
ATOM 4772 N N . LEU A 1 594 ? -1.868 -77.418 -64.794 1.00 47.72 594 LEU A N 1
ATOM 4773 C CA . LEU A 1 594 ? -0.578 -77.500 -64.113 1.00 47.72 594 LEU A CA 1
ATOM 4774 C C . LEU A 1 594 ? -0.780 -77.909 -62.643 1.00 47.72 594 LEU A C 1
ATOM 4776 O O . LEU A 1 594 ? -1.679 -77.382 -61.988 1.00 47.72 594 LEU A O 1
ATOM 4780 N N . PRO A 1 595 ? 0.040 -78.827 -62.095 1.00 53.00 595 PRO A N 1
ATOM 4781 C CA . PRO A 1 595 ? -0.049 -79.220 -60.692 1.00 53.00 595 PRO A CA 1
ATOM 4782 C C . PRO A 1 595 ? 0.213 -78.020 -59.759 1.00 53.00 595 PRO A C 1
ATOM 4784 O O . PRO A 1 595 ? 1.062 -77.180 -60.077 1.00 53.00 595 PRO A O 1
ATOM 4787 N N . PRO A 1 596 ? -0.435 -77.944 -58.578 1.00 48.00 596 PRO A N 1
ATOM 4788 C CA . PRO A 1 596 ? -0.349 -76.792 -57.669 1.00 48.00 596 PRO A CA 1
ATOM 4789 C C . PRO A 1 596 ? 1.077 -76.473 -57.186 1.00 48.00 596 PRO A C 1
ATOM 4791 O O . PRO A 1 596 ? 1.352 -75.347 -56.792 1.00 48.00 596 PRO A O 1
ATOM 4794 N N . SER A 1 597 ? 2.014 -77.422 -57.284 1.00 50.81 597 SER A N 1
ATOM 4795 C CA . SER A 1 597 ? 3.444 -77.228 -57.000 1.00 50.81 597 SER A CA 1
ATOM 4796 C C . SER A 1 597 ? 4.221 -76.461 -58.084 1.00 50.81 597 SER A C 1
ATOM 4798 O O . SER A 1 597 ? 5.417 -76.246 -57.919 1.00 50.81 597 SER A O 1
ATOM 4800 N N . SER A 1 598 ? 3.585 -76.104 -59.205 1.00 48.81 598 SER A N 1
ATOM 4801 C CA . SER A 1 598 ? 4.201 -75.401 -60.347 1.00 48.81 598 SER A CA 1
ATOM 4802 C C . SER A 1 598 ? 3.618 -74.006 -60.617 1.00 48.81 598 SER A C 1
ATOM 4804 O O . SER A 1 598 ? 4.049 -73.330 -61.549 1.00 48.81 598 SER A O 1
ATOM 4806 N N . LEU A 1 599 ? 2.662 -73.558 -59.795 1.00 50.88 599 LEU A N 1
ATOM 4807 C CA . LEU A 1 599 ? 2.120 -72.199 -59.843 1.00 50.88 599 LEU A CA 1
ATOM 4808 C C . LEU A 1 599 ? 3.045 -71.222 -59.085 1.00 50.88 599 LEU A C 1
ATOM 4810 O O . LEU A 1 599 ? 3.565 -71.585 -58.027 1.00 50.88 599 LEU A O 1
ATOM 4814 N N . PRO A 1 600 ? 3.252 -69.984 -59.583 1.00 52.28 600 PRO A N 1
ATOM 4815 C CA . PRO A 1 600 ? 3.972 -68.937 -58.857 1.00 52.28 600 PRO A CA 1
ATOM 4816 C C . PRO A 1 600 ? 3.413 -68.726 -57.432 1.00 52.28 600 PRO A C 1
ATOM 4818 O O . PRO A 1 600 ? 2.192 -68.721 -57.275 1.00 52.28 600 PRO A O 1
ATOM 4821 N N . PRO A 1 601 ? 4.249 -68.469 -56.402 1.00 52.25 601 PRO A N 1
ATOM 4822 C CA . PRO A 1 601 ? 3.812 -68.325 -55.001 1.00 52.25 601 PRO A CA 1
ATOM 4823 C C . PRO A 1 601 ? 2.734 -67.251 -54.761 1.00 52.25 601 PRO A C 1
ATOM 4825 O O . PRO A 1 601 ? 1.948 -67.346 -53.819 1.00 52.25 601 PRO A O 1
ATOM 4828 N N . LEU A 1 602 ? 2.654 -66.254 -55.649 1.00 52.16 602 LEU A N 1
ATOM 4829 C CA . LEU A 1 602 ? 1.614 -65.215 -55.672 1.00 52.16 602 LEU A CA 1
ATOM 4830 C C . LEU A 1 602 ? 0.186 -65.774 -55.820 1.00 52.16 602 LEU A C 1
ATOM 4832 O O . LEU A 1 602 ? -0.779 -65.095 -55.483 1.00 52.16 602 LEU A O 1
ATOM 4836 N N . LEU A 1 603 ? 0.049 -67.007 -56.312 1.00 50.12 603 LEU A N 1
ATOM 4837 C CA . LEU A 1 603 ? -1.221 -67.677 -56.581 1.00 50.12 603 LEU A CA 1
ATOM 4838 C C . LEU A 1 603 ? -1.596 -68.716 -55.508 1.00 50.12 603 LEU A C 1
ATOM 4840 O O . LEU A 1 603 ? -2.697 -69.255 -55.544 1.00 50.12 603 LEU A O 1
ATOM 4844 N N . THR A 1 604 ? -0.720 -69.007 -54.539 1.00 53.44 604 THR A N 1
ATOM 4845 C CA . THR A 1 604 ? -1.018 -70.001 -53.489 1.00 53.44 604 THR A CA 1
ATOM 4846 C C . THR A 1 604 ? -1.927 -69.470 -52.374 1.00 53.44 604 THR A C 1
ATOM 4848 O O . THR A 1 604 ? -2.713 -70.245 -51.840 1.00 53.44 604 THR A O 1
ATOM 4851 N N . GLU A 1 605 ? -1.884 -68.168 -52.057 1.00 58.38 605 GLU A N 1
ATOM 4852 C CA . GLU A 1 605 ? -2.758 -67.521 -51.055 1.00 58.38 605 GLU A CA 1
ATOM 4853 C C . GLU A 1 605 ? -3.154 -66.084 -51.488 1.00 58.38 605 GLU A C 1
ATOM 4855 O O . GLU A 1 605 ? -2.672 -65.095 -50.925 1.00 58.38 605 GLU A O 1
ATOM 4860 N N . PRO A 1 606 ? -4.048 -65.929 -52.488 1.00 60.19 606 PRO A N 1
ATOM 4861 C CA . PRO A 1 606 ? -4.401 -64.624 -53.071 1.00 60.19 606 PRO A CA 1
ATOM 4862 C C . PRO A 1 606 ? -5.033 -63.652 -52.057 1.00 60.19 606 PRO A C 1
ATOM 4864 O O . PRO A 1 606 ? -4.850 -62.440 -52.147 1.00 60.19 606 PRO A O 1
ATOM 4867 N N . ILE A 1 607 ? -5.720 -64.180 -51.041 1.00 61.59 607 ILE A N 1
ATOM 4868 C CA . ILE A 1 607 ? -6.381 -63.397 -49.985 1.00 61.59 607 ILE A CA 1
ATOM 4869 C C . ILE A 1 607 ? -5.357 -62.685 -49.085 1.00 61.59 607 ILE A C 1
ATOM 4871 O O . ILE A 1 607 ? -5.566 -61.533 -48.703 1.00 61.59 607 ILE A O 1
ATOM 4875 N N . ILE A 1 608 ? -4.240 -63.344 -48.753 1.00 63.81 608 ILE A N 1
ATOM 4876 C CA . ILE A 1 608 ? -3.196 -62.750 -47.902 1.00 63.81 608 ILE A CA 1
ATOM 4877 C C . ILE A 1 608 ? -2.455 -61.659 -48.673 1.00 63.81 608 ILE A C 1
ATOM 4879 O O . ILE A 1 608 ? -2.217 -60.583 -48.131 1.00 63.81 608 ILE A O 1
ATOM 4883 N N . MET A 1 609 ? -2.172 -61.894 -49.956 1.00 62.94 609 MET A N 1
ATOM 4884 C CA . MET A 1 609 ? -1.512 -60.903 -50.808 1.00 62.94 609 MET A CA 1
ATOM 4885 C C . MET A 1 609 ? -2.342 -59.633 -50.995 1.00 62.94 609 MET A C 1
ATOM 4887 O O . MET A 1 609 ? -1.791 -58.541 -50.880 1.00 62.94 609 MET A O 1
ATOM 4891 N N . LYS A 1 610 ? -3.664 -59.758 -51.186 1.00 65.44 610 LYS A N 1
ATOM 4892 C CA . LYS A 1 610 ? -4.560 -58.594 -51.250 1.00 65.44 610 LYS A CA 1
ATOM 4893 C C . LYS A 1 610 ? -4.594 -57.820 -49.936 1.00 65.44 610 LYS A C 1
ATOM 4895 O O . LYS A 1 610 ? -4.467 -56.602 -49.953 1.00 65.44 610 LYS A O 1
ATOM 4900 N N . LYS A 1 611 ? -4.670 -58.512 -48.795 1.00 69.81 611 LYS A N 1
ATOM 4901 C CA . LYS A 1 611 ? -4.677 -57.873 -47.469 1.00 69.81 611 LYS A CA 1
ATOM 4902 C C . LYS A 1 611 ? -3.372 -57.128 -47.160 1.00 69.81 611 LYS A C 1
ATOM 4904 O O . LYS A 1 611 ? -3.403 -56.026 -46.619 1.00 69.81 611 LYS A O 1
ATOM 4909 N N . GLU A 1 612 ? -2.221 -57.707 -47.498 1.00 67.69 612 GLU A N 1
ATOM 4910 C CA . GLU A 1 612 ? -0.923 -57.036 -47.330 1.00 67.69 612 GLU A CA 1
ATOM 4911 C C . GLU A 1 612 ? -0.723 -55.903 -48.359 1.00 67.69 612 GLU A C 1
ATOM 4913 O O . GLU A 1 612 ? -0.143 -54.866 -48.034 1.00 67.69 612 GLU A O 1
ATOM 4918 N N . GLY A 1 613 ? -1.275 -56.035 -49.571 1.00 66.31 613 GLY A N 1
ATOM 4919 C CA . GLY A 1 613 ? -1.332 -54.965 -50.573 1.00 66.31 613 GLY A CA 1
ATOM 4920 C C . GLY A 1 613 ? -2.200 -53.771 -50.147 1.00 66.31 613 GLY A C 1
ATOM 4921 O O . GLY A 1 613 ? -1.810 -52.618 -50.345 1.00 66.31 613 GLY A O 1
ATOM 4922 N N . GLU A 1 614 ? -3.338 -54.021 -49.493 1.00 69.69 614 GLU A N 1
ATOM 4923 C CA . GLU A 1 614 ? -4.199 -52.983 -48.909 1.00 69.69 614 GLU A CA 1
ATOM 4924 C C . GLU A 1 614 ? -3.482 -52.216 -47.791 1.00 69.69 614 GLU A C 1
ATOM 4926 O O . GLU A 1 614 ? -3.494 -50.985 -47.794 1.00 69.69 614 GLU A O 1
ATOM 4931 N N . LYS A 1 615 ? -2.758 -52.904 -46.898 1.00 71.19 615 LYS A N 1
ATOM 4932 C CA . LYS A 1 615 ? -1.917 -52.240 -45.886 1.00 71.19 615 LYS A CA 1
ATOM 4933 C C . LYS A 1 615 ? -0.841 -51.357 -46.522 1.00 71.19 615 LYS A C 1
ATOM 4935 O O . LYS A 1 615 ? -0.649 -50.219 -46.097 1.00 71.19 615 LYS A O 1
ATOM 4940 N N . LEU A 1 616 ? -0.163 -51.830 -47.572 1.00 72.88 616 LEU A N 1
ATOM 4941 C CA . LEU A 1 616 ? 0.802 -51.009 -48.317 1.00 72.88 616 LEU A CA 1
ATOM 4942 C C . LEU A 1 616 ? 0.135 -49.769 -48.945 1.00 72.88 616 LEU A C 1
ATOM 4944 O O . LEU A 1 616 ? 0.756 -48.707 -49.019 1.00 72.88 616 LEU A O 1
ATOM 4948 N N . SER A 1 617 ? -1.141 -49.862 -49.339 1.00 70.31 617 SER A N 1
ATOM 4949 C CA . SER A 1 617 ? -1.910 -48.733 -49.881 1.00 70.31 617 SER A CA 1
ATOM 4950 C C . SER A 1 617 ? -2.170 -47.618 -48.864 1.00 70.31 617 SER A C 1
ATOM 4952 O O . SER A 1 617 ? -2.121 -46.438 -49.226 1.00 70.31 617 SER A O 1
ATOM 4954 N N . GLU A 1 618 ? -2.380 -47.967 -47.594 1.00 78.12 618 GLU A N 1
ATOM 4955 C CA . GLU A 1 618 ? -2.548 -46.995 -46.510 1.00 78.12 618 GLU A CA 1
ATOM 4956 C C . GLU A 1 618 ? -1.247 -46.215 -46.284 1.00 78.12 618 GLU A C 1
ATOM 4958 O O . GLU A 1 618 ? -1.257 -44.982 -46.224 1.00 78.12 618 GLU A O 1
ATOM 4963 N N . TRP A 1 619 ? -0.108 -46.915 -46.307 1.00 79.12 619 TRP A N 1
ATOM 4964 C CA . TRP A 1 619 ? 1.222 -46.306 -46.226 1.00 79.12 619 TRP A CA 1
ATOM 4965 C C . TRP A 1 619 ? 1.564 -45.424 -47.436 1.00 79.12 619 TRP A C 1
ATOM 4967 O O . TRP A 1 619 ? 2.235 -44.403 -47.275 1.00 79.12 619 TRP A O 1
ATOM 4977 N N . SER A 1 620 ? 1.056 -45.741 -48.636 1.00 78.25 620 SER A N 1
ATOM 4978 C CA . SER A 1 620 ? 1.248 -44.913 -49.842 1.00 78.25 620 SER A CA 1
ATOM 4979 C C . SER A 1 620 ? 0.768 -43.472 -49.640 1.00 78.25 620 SER A C 1
ATOM 4981 O O . SER A 1 620 ? 1.435 -42.531 -50.070 1.00 78.25 620 SER A O 1
ATOM 4983 N N . LYS A 1 621 ? -0.369 -43.275 -48.955 1.00 80.19 621 LYS A N 1
ATOM 4984 C CA . LYS A 1 621 ? -0.923 -41.936 -48.686 1.00 80.19 621 LYS A CA 1
ATOM 4985 C C . LYS A 1 621 ? -0.029 -41.140 -47.734 1.00 80.19 621 LYS A C 1
ATOM 4987 O O . LYS A 1 621 ? 0.283 -39.988 -48.022 1.00 80.19 621 LYS A O 1
ATOM 4992 N N . VAL A 1 622 ? 0.424 -41.773 -46.651 1.00 82.44 622 VAL A N 1
ATOM 4993 C CA . VAL A 1 622 ? 1.299 -41.159 -45.637 1.00 82.44 622 VAL A CA 1
ATOM 4994 C C . VAL A 1 622 ? 2.652 -40.761 -46.239 1.00 82.44 622 VAL A C 1
ATOM 4996 O O . VAL A 1 622 ? 3.138 -39.651 -46.015 1.00 82.44 622 VAL A O 1
ATOM 4999 N N . LEU A 1 623 ? 3.243 -41.636 -47.059 1.00 81.75 623 LEU A N 1
ATOM 5000 C CA . LEU A 1 623 ? 4.519 -41.374 -47.729 1.00 81.75 623 LEU A CA 1
ATOM 5001 C C . LEU A 1 623 ? 4.402 -40.272 -48.790 1.00 81.75 623 LEU A C 1
ATOM 5003 O O . LEU A 1 623 ? 5.297 -39.433 -48.884 1.00 81.75 623 LEU A O 1
ATOM 5007 N N . LYS A 1 624 ? 3.300 -40.228 -49.555 1.00 79.94 624 LYS A N 1
ATOM 5008 C CA . LYS A 1 624 ? 3.038 -39.163 -50.542 1.00 79.94 624 LYS A CA 1
ATOM 5009 C C . LYS A 1 624 ? 2.890 -37.787 -49.888 1.00 79.94 624 LYS A C 1
ATOM 5011 O O . LYS A 1 624 ? 3.430 -36.819 -50.416 1.00 79.94 624 LYS A O 1
ATOM 5016 N N . ASP A 1 625 ? 2.220 -37.699 -48.741 1.00 81.81 625 ASP A N 1
ATOM 5017 C CA . ASP A 1 625 ? 2.066 -36.441 -47.996 1.00 81.81 625 ASP A CA 1
ATOM 5018 C C . ASP A 1 625 ? 3.412 -35.928 -47.445 1.00 81.81 625 ASP A C 1
ATOM 5020 O O . ASP A 1 625 ? 3.802 -34.769 -47.637 1.00 81.81 625 ASP A O 1
ATOM 5024 N N . LYS A 1 626 ? 4.215 -36.825 -46.854 1.00 79.19 626 LYS A N 1
ATOM 5025 C CA . LYS A 1 626 ? 5.579 -36.495 -46.404 1.00 79.19 626 LYS A CA 1
ATOM 5026 C C . LYS A 1 626 ? 6.527 -36.135 -47.545 1.00 79.19 626 LYS A C 1
ATOM 5028 O O . LYS A 1 626 ? 7.360 -35.245 -47.390 1.00 79.19 626 LYS A O 1
ATOM 5033 N N . LEU A 1 627 ? 6.389 -36.779 -48.698 1.00 79.88 627 LEU A N 1
ATOM 5034 C CA . LEU A 1 627 ? 7.149 -36.444 -49.897 1.00 79.88 627 LEU A CA 1
ATOM 5035 C C . LEU A 1 627 ? 6.778 -35.051 -50.424 1.00 79.88 627 LEU A C 1
ATOM 5037 O O . LEU A 1 627 ? 7.669 -34.261 -50.726 1.00 79.88 627 LEU A O 1
ATOM 5041 N N . GLN A 1 628 ? 5.485 -34.731 -50.512 1.00 80.19 628 GLN A N 1
ATOM 5042 C CA . GLN A 1 628 ? 5.016 -33.434 -51.001 1.00 80.19 628 GLN A CA 1
ATOM 5043 C C . GLN A 1 628 ? 5.518 -32.292 -50.109 1.00 80.19 628 GLN A C 1
ATOM 5045 O O . GLN A 1 628 ? 6.093 -31.322 -50.609 1.00 80.19 628 GLN A O 1
ATOM 5050 N N . THR A 1 629 ? 5.398 -32.453 -48.789 1.00 77.69 629 THR A N 1
ATOM 5051 C CA . THR A 1 629 ? 5.932 -31.487 -47.817 1.00 77.69 629 THR A CA 1
ATOM 5052 C C . THR A 1 629 ? 7.455 -31.356 -47.924 1.00 77.69 629 THR A C 1
ATOM 5054 O O . THR A 1 629 ? 7.966 -30.240 -48.009 1.00 77.69 629 THR A O 1
ATOM 5057 N N . ALA A 1 630 ? 8.204 -32.460 -48.029 1.00 74.50 630 ALA A N 1
ATOM 5058 C CA . ALA A 1 630 ? 9.658 -32.414 -48.217 1.00 74.50 630 ALA A CA 1
ATOM 5059 C C . ALA A 1 630 ? 10.066 -31.709 -49.530 1.00 74.50 630 ALA A C 1
ATOM 5061 O O . ALA A 1 630 ? 10.991 -30.894 -49.536 1.00 74.50 630 ALA A O 1
ATOM 5062 N N . ILE A 1 631 ? 9.347 -31.944 -50.635 1.00 75.19 631 ILE A N 1
ATOM 5063 C CA . ILE A 1 631 ? 9.573 -31.266 -51.921 1.00 75.19 631 ILE A CA 1
ATOM 5064 C C . ILE A 1 631 ? 9.309 -29.760 -51.800 1.00 75.19 631 ILE A C 1
ATOM 5066 O O . ILE A 1 631 ? 10.085 -28.956 -52.321 1.00 75.19 631 ILE A O 1
ATOM 5070 N N . GLU A 1 632 ? 8.255 -29.343 -51.106 1.00 77.25 632 GLU A N 1
ATOM 5071 C CA . GLU A 1 632 ? 7.972 -27.925 -50.859 1.00 77.25 632 GLU A CA 1
ATOM 5072 C C . GLU A 1 632 ? 9.080 -27.259 -50.029 1.00 77.25 632 GLU A C 1
ATOM 5074 O O . GLU A 1 632 ? 9.563 -26.186 -50.409 1.00 77.25 632 GLU A O 1
ATOM 5079 N N . TYR A 1 633 ? 9.585 -27.942 -48.996 1.00 70.38 633 TYR A N 1
ATOM 5080 C CA . TYR A 1 633 ? 10.766 -27.514 -48.236 1.00 70.38 633 TYR A CA 1
ATOM 5081 C C . TYR A 1 633 ? 12.024 -27.397 -49.114 1.00 70.38 633 TYR A C 1
ATOM 5083 O O . TYR A 1 633 ? 12.762 -26.418 -49.012 1.00 70.38 633 TYR A O 1
ATOM 5091 N N . THR A 1 634 ? 12.273 -28.335 -50.037 1.00 67.44 634 THR A N 1
ATOM 5092 C CA . THR A 1 634 ? 13.425 -28.219 -50.957 1.00 67.44 634 THR A CA 1
ATOM 5093 C C . THR A 1 634 ? 13.296 -27.042 -51.930 1.00 67.44 634 THR A C 1
ATOM 5095 O O . THR A 1 634 ? 14.303 -26.427 -52.290 1.00 67.44 634 THR A O 1
ATOM 5098 N N . LYS A 1 635 ? 12.070 -26.710 -52.364 1.00 70.50 635 LYS A N 1
ATOM 5099 C CA . LYS A 1 635 ? 11.795 -25.620 -53.316 1.00 70.50 635 LYS A CA 1
ATOM 5100 C C . LYS A 1 635 ? 11.920 -24.239 -52.675 1.00 70.50 635 LYS A C 1
ATOM 5102 O O . LYS A 1 635 ? 12.351 -23.307 -53.359 1.00 70.50 635 LYS A O 1
ATOM 5107 N N . SER A 1 636 ? 11.566 -24.111 -51.395 1.00 64.00 636 SER A N 1
ATOM 5108 C CA . SER A 1 636 ? 11.665 -22.856 -50.639 1.00 64.00 636 SER A CA 1
ATOM 5109 C C . SER A 1 636 ? 13.112 -22.483 -50.285 1.00 64.00 636 SER A C 1
ATOM 5111 O O . SER A 1 636 ? 13.425 -21.303 -50.130 1.00 64.00 636 SER A O 1
ATOM 5113 N N . MET A 1 637 ? 14.035 -23.452 -50.259 1.00 62.06 637 MET A N 1
ATOM 5114 C CA . MET A 1 637 ? 15.461 -23.219 -50.009 1.00 62.06 637 MET A CA 1
ATOM 5115 C C . MET A 1 637 ? 16.212 -22.718 -51.258 1.00 62.06 637 MET A C 1
ATOM 5117 O O . MET A 1 637 ? 16.923 -23.468 -51.938 1.00 62.06 637 MET A O 1
ATOM 5121 N N . LYS A 1 638 ? 16.100 -21.417 -51.561 1.00 54.66 638 LYS A N 1
ATOM 5122 C CA . LYS A 1 638 ? 16.951 -20.728 -52.550 1.00 54.66 638 LYS A CA 1
ATOM 5123 C C . LYS A 1 638 ? 17.756 -19.582 -51.920 1.00 54.66 638 LYS A C 1
ATOM 5125 O O . LYS A 1 638 ? 17.172 -18.639 -51.408 1.00 54.66 638 LYS A O 1
ATOM 5130 N N . ARG A 1 639 ? 19.080 -19.645 -52.148 1.00 50.75 639 ARG A N 1
ATOM 5131 C CA . ARG A 1 639 ? 20.140 -18.621 -51.968 1.00 50.75 639 ARG A CA 1
ATOM 5132 C C . ARG A 1 639 ? 20.650 -18.373 -50.538 1.00 50.75 639 ARG A C 1
ATOM 5134 O O . ARG A 1 639 ? 20.089 -17.568 -49.813 1.00 50.75 639 ARG A O 1
ATOM 5141 N N . ASN A 1 640 ? 21.759 -19.041 -50.195 1.00 45.59 640 ASN A N 1
ATOM 5142 C CA . ASN A 1 640 ? 23.030 -18.494 -49.664 1.00 45.59 640 ASN A CA 1
ATOM 5143 C C . ASN A 1 640 ? 23.837 -19.613 -48.972 1.00 45.59 640 ASN A C 1
ATOM 5145 O O . ASN A 1 640 ? 23.262 -20.581 -48.491 1.00 45.59 640 ASN A O 1
ATOM 5149 N N . GLY A 1 641 ? 25.173 -19.527 -48.984 1.00 46.72 641 GLY A N 1
ATOM 5150 C CA . GLY A 1 641 ? 26.084 -20.628 -48.610 1.00 46.72 641 GLY A CA 1
ATOM 5151 C C . GLY A 1 641 ? 26.106 -21.020 -47.125 1.00 46.72 641 GLY A C 1
ATOM 5152 O O . GLY A 1 641 ? 26.599 -22.094 -46.796 1.00 46.72 641 GLY A O 1
ATOM 5153 N N . PHE A 1 642 ? 25.530 -20.200 -46.244 1.00 43.19 642 PHE A N 1
ATOM 5154 C CA . PHE A 1 642 ? 25.431 -20.461 -44.808 1.00 43.19 642 PHE A CA 1
ATOM 5155 C C . PHE A 1 642 ? 23.969 -20.305 -44.377 1.00 43.19 642 PHE A C 1
ATOM 5157 O O . PHE A 1 642 ? 23.407 -19.217 -44.488 1.00 43.19 642 PHE A O 1
ATOM 5164 N N . TYR A 1 643 ? 23.350 -21.403 -43.941 1.00 50.72 643 TYR A N 1
ATOM 5165 C CA . TYR A 1 643 ? 21.980 -21.461 -43.428 1.00 50.72 643 TYR A CA 1
ATOM 5166 C C . TYR A 1 643 ? 22.028 -22.125 -42.061 1.00 50.72 643 TYR A C 1
ATOM 5168 O O . TYR A 1 643 ? 22.610 -23.199 -41.931 1.00 50.72 643 TYR A O 1
ATOM 5176 N N . PHE A 1 644 ? 21.437 -21.486 -41.058 1.00 50.78 644 PHE A N 1
ATOM 5177 C CA . PHE A 1 644 ? 21.278 -22.083 -39.740 1.00 50.78 644 PHE A CA 1
ATOM 5178 C C . PHE A 1 644 ? 20.026 -22.955 -39.754 1.00 50.78 644 PHE A C 1
ATOM 5180 O O . PHE A 1 644 ? 18.930 -22.447 -39.984 1.00 50.78 644 PHE A O 1
ATOM 5187 N N . ILE A 1 645 ? 20.206 -24.258 -39.542 1.00 57.41 645 ILE A N 1
ATOM 5188 C CA . ILE A 1 645 ? 19.100 -25.213 -39.460 1.00 57.41 645 ILE A CA 1
ATOM 5189 C C . ILE A 1 645 ? 18.432 -25.060 -38.106 1.00 57.41 645 ILE A C 1
ATOM 5191 O O . ILE A 1 645 ? 19.101 -25.052 -37.071 1.00 57.41 645 ILE A O 1
ATOM 5195 N N . THR A 1 646 ? 17.112 -24.962 -38.106 1.00 57.31 646 THR A N 1
ATOM 5196 C CA . THR A 1 646 ? 16.361 -24.899 -36.859 1.00 57.31 646 THR A CA 1
ATOM 5197 C C . THR A 1 646 ? 16.125 -26.296 -36.271 1.00 57.31 646 THR A C 1
ATOM 5199 O O . THR A 1 646 ? 16.169 -27.313 -36.968 1.00 57.31 646 THR A O 1
ATOM 5202 N N . ARG A 1 647 ? 15.856 -26.394 -34.961 1.00 62.62 647 ARG A N 1
ATOM 5203 C CA . ARG A 1 647 ? 15.598 -27.694 -34.312 1.00 62.62 647 ARG A CA 1
ATOM 5204 C C . ARG A 1 647 ? 14.356 -28.384 -34.892 1.00 62.62 647 ARG A C 1
ATOM 5206 O O . ARG A 1 647 ? 14.366 -29.608 -34.978 1.00 62.62 647 ARG A O 1
ATOM 5213 N N . ASN A 1 648 ? 13.343 -27.641 -35.359 1.00 61.09 648 ASN A N 1
ATOM 5214 C CA . ASN A 1 648 ? 12.184 -28.241 -36.029 1.00 61.09 648 ASN A CA 1
ATOM 5215 C C . ASN A 1 648 ? 12.515 -28.745 -37.441 1.00 61.09 648 ASN A C 1
ATOM 5217 O O . ASN A 1 648 ? 11.964 -29.758 -37.857 1.00 61.09 648 ASN A O 1
ATOM 5221 N N . GLU A 1 649 ? 13.435 -28.103 -38.165 1.00 68.75 649 GLU A N 1
ATOM 5222 C CA . GLU A 1 649 ? 13.938 -28.603 -39.454 1.00 68.75 649 GLU A CA 1
ATOM 5223 C C . GLU A 1 649 ? 14.770 -29.885 -39.274 1.00 68.75 649 GLU A C 1
ATOM 5225 O O . GLU A 1 649 ? 14.620 -30.846 -40.033 1.00 68.75 649 GLU A O 1
ATOM 5230 N N . LEU A 1 650 ? 15.587 -29.951 -38.217 1.00 71.00 650 LEU A N 1
ATOM 5231 C CA . LEU A 1 650 ? 16.287 -31.179 -37.831 1.00 71.00 650 LEU A CA 1
ATOM 5232 C C . LEU A 1 650 ? 15.291 -32.279 -37.417 1.00 71.00 650 LEU A C 1
ATOM 5234 O O . LEU A 1 650 ? 15.403 -33.414 -37.869 1.00 71.00 650 LEU A O 1
ATOM 5238 N N . LEU A 1 651 ? 14.284 -31.940 -36.605 1.00 71.56 651 LEU A N 1
ATOM 5239 C CA . LEU A 1 651 ? 13.223 -32.854 -36.173 1.00 71.56 651 LEU A CA 1
ATOM 5240 C C . LEU A 1 651 ? 12.361 -33.327 -37.352 1.00 71.56 651 LEU A C 1
ATOM 5242 O O . LEU A 1 651 ? 11.952 -34.483 -37.378 1.00 71.56 651 LEU A O 1
ATOM 5246 N N . PHE A 1 652 ? 12.134 -32.483 -38.360 1.00 78.88 652 PHE A N 1
ATOM 5247 C CA . PHE A 1 652 ? 11.464 -32.864 -39.600 1.00 78.88 652 PHE A CA 1
ATOM 5248 C C . PHE A 1 652 ? 12.244 -33.951 -40.349 1.00 78.88 652 PHE A C 1
ATOM 5250 O O . PHE A 1 652 ? 11.650 -34.963 -40.725 1.00 78.88 652 PHE A O 1
ATOM 5257 N N . LEU A 1 653 ? 13.563 -33.784 -40.521 1.00 79.44 653 LEU A N 1
ATOM 5258 C CA . LEU A 1 653 ? 14.404 -34.826 -41.118 1.00 79.44 653 LEU A CA 1
ATOM 5259 C C . LEU A 1 653 ? 14.391 -36.102 -40.276 1.00 79.44 653 LEU A C 1
ATOM 5261 O O . LEU A 1 653 ? 14.158 -37.177 -40.824 1.00 79.44 653 LEU A O 1
ATOM 5265 N N . THR A 1 654 ? 14.582 -35.990 -38.959 1.00 80.50 654 THR A N 1
ATOM 5266 C CA . THR A 1 654 ? 14.572 -37.144 -38.051 1.00 80.50 654 THR A CA 1
ATOM 5267 C C . THR A 1 654 ? 13.260 -37.914 -38.152 1.00 80.50 654 THR A C 1
ATOM 5269 O O . THR A 1 654 ? 13.290 -39.116 -38.391 1.00 80.50 654 THR A O 1
ATOM 5272 N N . ASN A 1 655 ? 12.119 -37.224 -38.101 1.00 82.25 655 ASN A N 1
ATOM 5273 C CA . ASN A 1 655 ? 10.798 -37.833 -38.257 1.00 82.25 655 ASN A CA 1
ATOM 5274 C C . ASN A 1 655 ? 10.595 -38.466 -39.644 1.00 82.25 655 ASN A C 1
ATOM 5276 O O . ASN A 1 655 ? 9.873 -39.450 -39.780 1.00 82.25 655 ASN A O 1
ATOM 5280 N N . GLY A 1 656 ? 11.205 -37.904 -40.690 1.00 83.25 656 GLY A N 1
ATOM 5281 C CA . GLY A 1 656 ? 11.179 -38.483 -42.033 1.00 83.25 656 GLY A CA 1
ATOM 5282 C C . GLY A 1 656 ? 11.945 -39.806 -42.117 1.00 83.25 656 GLY A C 1
ATOM 5283 O O . GLY A 1 656 ? 11.436 -40.782 -42.666 1.00 83.25 656 GLY A O 1
ATOM 5284 N N . TYR A 1 657 ? 13.151 -39.862 -41.546 1.00 83.81 657 TYR A N 1
ATOM 5285 C CA . TYR A 1 657 ? 13.975 -41.075 -41.539 1.00 83.81 657 TYR A CA 1
ATOM 5286 C C . TYR A 1 657 ? 13.454 -42.154 -40.580 1.00 83.81 657 TYR A C 1
ATOM 5288 O O . TYR A 1 657 ? 13.571 -43.337 -40.907 1.00 83.81 657 TYR A O 1
ATOM 5296 N N . THR A 1 658 ? 12.837 -41.786 -39.449 1.00 83.62 658 THR A N 1
ATOM 5297 C CA . THR A 1 658 ? 12.154 -42.753 -38.571 1.00 83.62 658 THR A CA 1
ATOM 5298 C C . THR A 1 658 ? 10.946 -43.365 -39.267 1.00 83.62 658 THR A C 1
ATOM 5300 O O . THR A 1 658 ? 10.782 -44.578 -39.233 1.00 83.62 658 THR A O 1
ATOM 5303 N N . LEU A 1 659 ? 10.157 -42.563 -39.988 1.00 84.38 659 LEU A N 1
ATOM 5304 C CA . LEU A 1 659 ? 9.012 -43.049 -40.758 1.00 84.38 659 LEU A CA 1
ATOM 5305 C C . LEU A 1 659 ? 9.433 -44.015 -41.877 1.00 84.38 659 LEU A C 1
ATOM 5307 O O . LEU A 1 659 ? 8.790 -45.042 -42.081 1.00 84.38 659 LEU A O 1
ATOM 5311 N N . LEU A 1 660 ? 10.542 -43.734 -42.574 1.00 82.88 660 LEU A N 1
ATOM 5312 C CA . LEU A 1 660 ? 11.132 -44.674 -43.537 1.00 82.88 660 LEU A CA 1
ATOM 5313 C C . LEU A 1 660 ? 11.593 -45.977 -42.868 1.00 82.88 660 LEU A C 1
ATOM 5315 O O . LEU A 1 660 ? 11.414 -47.058 -43.431 1.00 82.88 660 LEU A O 1
ATOM 5319 N N . GLN A 1 661 ? 12.176 -45.888 -41.672 1.00 84.56 661 GLN A N 1
ATOM 5320 C CA . GLN A 1 661 ? 12.619 -47.056 -40.917 1.00 84.56 661 GLN A CA 1
ATOM 5321 C C . GLN A 1 661 ? 11.437 -47.913 -40.443 1.00 84.56 661 GLN A C 1
ATOM 5323 O O . GLN A 1 661 ? 11.498 -49.133 -40.575 1.00 84.56 661 GLN A O 1
ATOM 5328 N N . GLU A 1 662 ? 10.358 -47.298 -39.955 1.00 83.50 662 GLU A N 1
ATOM 5329 C CA . GLU A 1 662 ? 9.109 -47.977 -39.581 1.00 83.50 662 GLU A CA 1
ATOM 5330 C C . GLU A 1 662 ? 8.465 -48.667 -40.787 1.00 83.50 662 GLU A C 1
ATOM 5332 O O . GLU A 1 662 ? 8.126 -49.848 -40.712 1.00 83.50 662 GLU A O 1
ATOM 5337 N N . PHE A 1 663 ? 8.391 -47.976 -41.930 1.00 81.44 663 PHE A N 1
ATOM 5338 C CA . PHE A 1 663 ? 7.880 -48.544 -43.177 1.00 81.44 663 PHE A CA 1
ATOM 5339 C C . PHE A 1 663 ? 8.672 -49.788 -43.618 1.00 81.44 663 PHE A C 1
ATOM 5341 O O . PHE A 1 663 ? 8.104 -50.799 -44.032 1.00 81.44 663 PHE A O 1
ATOM 5348 N N . VAL A 1 664 ? 9.999 -49.763 -43.504 1.00 81.62 664 VAL A N 1
ATOM 5349 C CA . VAL A 1 664 ? 10.811 -50.936 -43.852 1.00 81.62 664 VAL A CA 1
ATOM 5350 C C . VAL A 1 664 ? 10.689 -52.053 -42.811 1.00 81.62 664 VAL A C 1
ATOM 5352 O O . VAL A 1 664 ? 10.683 -53.230 -43.178 1.00 81.62 664 VAL A O 1
ATOM 5355 N N . ALA A 1 665 ? 10.618 -51.702 -41.525 1.00 77.88 665 ALA A N 1
ATOM 5356 C CA . ALA A 1 665 ? 10.600 -52.657 -40.423 1.00 77.88 665 ALA A CA 1
ATOM 5357 C C . ALA A 1 665 ? 9.300 -53.461 -40.351 1.00 77.88 665 ALA A C 1
ATOM 5359 O O . ALA A 1 665 ? 9.359 -54.642 -40.006 1.00 77.88 665 ALA A O 1
ATOM 5360 N N . ASP A 1 666 ? 8.166 -52.845 -40.685 1.00 77.06 666 ASP A N 1
ATOM 5361 C CA . ASP A 1 666 ? 6.851 -53.452 -40.507 1.00 77.06 666 ASP A CA 1
ATOM 5362 C C . ASP A 1 666 ? 6.190 -53.852 -41.845 1.00 77.06 666 ASP A C 1
ATOM 5364 O O . ASP A 1 666 ? 6.281 -55.030 -42.210 1.00 77.06 666 ASP A O 1
ATOM 5368 N N . PRO A 1 667 ? 5.607 -52.948 -42.657 1.00 72.88 667 PRO A N 1
ATOM 5369 C CA . PRO A 1 667 ? 4.826 -53.354 -43.828 1.00 72.88 667 PRO A CA 1
ATOM 5370 C C . PRO A 1 667 ? 5.663 -54.011 -44.937 1.00 72.88 667 PRO A C 1
ATOM 5372 O O . PRO A 1 667 ? 5.212 -54.980 -45.547 1.00 72.88 667 PRO A O 1
ATOM 5375 N N . VAL A 1 668 ? 6.900 -53.562 -45.188 1.00 74.31 668 VAL A N 1
ATOM 5376 C CA . VAL A 1 668 ? 7.765 -54.200 -46.203 1.00 74.31 668 VAL A CA 1
ATOM 5377 C C . VAL A 1 668 ? 8.212 -55.596 -45.762 1.00 74.31 668 VAL A C 1
ATOM 5379 O O . VAL A 1 668 ? 8.212 -56.523 -46.571 1.00 74.31 668 VAL A O 1
ATOM 5382 N N . ASN A 1 669 ? 8.553 -55.775 -44.484 1.00 76.12 669 ASN A N 1
ATOM 5383 C CA . ASN A 1 669 ? 8.923 -57.080 -43.935 1.00 76.12 669 ASN A CA 1
ATOM 5384 C C . ASN A 1 669 ? 7.748 -58.060 -43.918 1.00 76.12 669 ASN A C 1
ATOM 5386 O O . ASN A 1 669 ? 7.933 -59.224 -44.267 1.00 76.12 669 ASN A O 1
ATOM 5390 N N . GLN A 1 670 ? 6.547 -57.611 -43.542 1.00 74.00 670 GLN A N 1
ATOM 5391 C CA . GLN A 1 670 ? 5.341 -58.443 -43.592 1.00 74.00 670 GLN A CA 1
ATOM 5392 C C . GLN A 1 670 ? 5.041 -58.889 -45.030 1.00 74.00 670 GLN A C 1
ATOM 5394 O O . GLN A 1 670 ? 4.842 -60.080 -45.268 1.00 74.00 670 GLN A O 1
ATOM 5399 N N . TYR A 1 671 ? 5.128 -57.973 -46.001 1.00 72.38 671 TYR A N 1
ATOM 5400 C CA . TYR A 1 671 ? 4.944 -58.283 -47.420 1.00 72.38 671 TYR A CA 1
ATOM 5401 C C . TYR A 1 671 ? 6.003 -59.262 -47.958 1.00 72.38 671 TYR A C 1
ATOM 5403 O O . TYR A 1 671 ? 5.675 -60.232 -48.646 1.00 72.38 671 TYR A O 1
ATOM 5411 N N . LEU A 1 672 ? 7.280 -59.058 -47.616 1.00 71.06 672 LEU A N 1
ATOM 5412 C CA . LEU A 1 672 ? 8.368 -59.966 -47.995 1.00 71.06 672 LEU A CA 1
ATOM 5413 C C . LEU A 1 672 ? 8.222 -61.346 -47.333 1.00 71.06 672 LEU A C 1
ATOM 5415 O O . LEU A 1 672 ? 8.437 -62.357 -47.991 1.00 71.06 672 LEU A O 1
ATOM 5419 N N . ASN A 1 673 ? 7.805 -61.426 -46.069 1.00 69.44 673 ASN A N 1
ATOM 5420 C CA . ASN A 1 673 ? 7.594 -62.701 -45.375 1.00 69.44 673 ASN A CA 1
ATOM 5421 C C . ASN A 1 673 ? 6.384 -63.474 -45.919 1.00 69.44 673 ASN A C 1
ATOM 5423 O O . ASN A 1 673 ? 6.457 -64.695 -46.060 1.00 69.44 673 ASN A O 1
ATOM 5427 N N . ALA A 1 674 ? 5.298 -62.777 -46.266 1.00 64.00 674 ALA A N 1
ATOM 5428 C CA . ALA A 1 674 ? 4.126 -63.381 -46.898 1.00 64.00 674 ALA A CA 1
ATOM 5429 C C . ALA A 1 674 ? 4.443 -63.949 -48.296 1.00 64.00 674 ALA A C 1
ATOM 5431 O O . ALA A 1 674 ? 3.836 -64.928 -48.720 1.00 64.00 674 ALA A O 1
ATOM 5432 N N . THR A 1 675 ? 5.422 -63.371 -49.001 1.00 60.25 675 THR A N 1
ATOM 5433 C CA . THR A 1 675 ? 5.803 -63.768 -50.371 1.00 60.25 675 THR A CA 1
ATOM 5434 C C . THR A 1 675 ? 6.951 -64.779 -50.436 1.00 60.25 675 THR A C 1
ATOM 5436 O O . THR A 1 675 ? 6.953 -65.647 -51.308 1.00 60.25 675 THR A O 1
ATOM 5439 N N . LEU A 1 676 ? 7.926 -64.711 -49.522 1.00 56.06 676 LEU A N 1
ATOM 5440 C CA . LEU A 1 676 ? 9.161 -65.515 -49.548 1.00 56.06 676 LEU A CA 1
ATOM 5441 C C . LEU A 1 676 ? 9.061 -66.862 -48.819 1.00 56.06 676 LEU A C 1
ATOM 5443 O O . LEU A 1 676 ? 10.055 -67.580 -48.726 1.00 56.06 676 LEU A O 1
ATOM 5447 N N . GLY A 1 677 ? 7.880 -67.239 -48.328 1.00 51.38 677 GLY A N 1
ATOM 5448 C CA . GLY A 1 677 ? 7.706 -68.395 -47.452 1.00 51.38 677 GLY A CA 1
ATOM 5449 C C . GLY A 1 677 ? 8.225 -69.745 -47.967 1.00 51.38 677 GLY A C 1
ATOM 5450 O O . GLY A 1 677 ? 8.420 -70.619 -47.123 1.00 51.38 677 GLY A O 1
ATOM 5451 N N . LYS A 1 678 ? 8.466 -69.970 -49.279 1.00 51.25 678 LYS A N 1
ATOM 5452 C CA . LYS A 1 678 ? 8.941 -71.292 -49.766 1.00 51.25 678 LYS A CA 1
ATOM 5453 C C . LYS A 1 678 ? 9.938 -71.379 -50.936 1.00 51.25 678 LYS A C 1
ATOM 5455 O O . LYS A 1 678 ? 10.547 -72.438 -51.035 1.00 51.25 678 LYS A O 1
ATOM 5460 N N . HIS A 1 679 ? 10.196 -70.372 -51.780 1.00 51.34 679 HIS A N 1
ATOM 5461 C CA . HIS A 1 679 ? 11.180 -70.520 -52.879 1.00 51.34 679 HIS A CA 1
ATOM 5462 C C . HIS A 1 679 ? 11.882 -69.204 -53.258 1.00 51.34 679 HIS A C 1
ATOM 5464 O O . HIS A 1 679 ? 11.236 -68.171 -53.412 1.00 51.34 679 HIS A O 1
ATOM 5470 N N . ASN A 1 680 ? 13.208 -69.263 -53.425 1.00 49.75 680 ASN A N 1
ATOM 5471 C CA . ASN A 1 680 ? 14.066 -68.135 -53.798 1.00 49.75 680 ASN A CA 1
ATOM 5472 C C . ASN A 1 680 ? 14.053 -67.869 -55.321 1.00 49.75 680 ASN A C 1
ATOM 5474 O O . ASN A 1 680 ? 14.119 -68.797 -56.124 1.00 49.75 680 ASN A O 1
ATOM 5478 N N . ASP A 1 681 ? 14.060 -66.577 -55.667 1.00 50.59 681 ASP A N 1
ATOM 5479 C CA . ASP A 1 681 ? 14.672 -65.982 -56.872 1.00 50.59 681 ASP A CA 1
ATOM 5480 C C . ASP A 1 681 ? 13.941 -65.996 -58.235 1.00 50.59 681 ASP A C 1
ATOM 5482 O O . ASP A 1 681 ? 14.608 -65.938 -59.263 1.00 50.59 681 ASP A O 1
ATOM 5486 N N . SER A 1 682 ? 12.601 -65.977 -58.316 1.00 50.66 682 SER A N 1
ATOM 5487 C CA . SER A 1 682 ? 11.910 -65.965 -59.635 1.00 50.66 682 SER A CA 1
ATOM 5488 C C . SER A 1 682 ? 10.946 -64.805 -59.934 1.00 50.66 682 SER A C 1
ATOM 5490 O O . SER A 1 682 ? 10.189 -64.892 -60.897 1.00 50.66 682 SER A O 1
ATOM 5492 N N . PHE A 1 683 ? 10.983 -63.694 -59.186 1.00 55.09 683 PHE A N 1
ATOM 5493 C CA . PHE A 1 683 ? 10.173 -62.508 -59.512 1.00 55.09 683 PHE A CA 1
ATOM 5494 C C . PHE A 1 683 ? 10.963 -61.200 -59.366 1.00 55.09 683 PHE A C 1
ATOM 5496 O O . PHE A 1 683 ? 11.389 -60.836 -58.267 1.00 55.09 683 PHE A O 1
ATOM 5503 N N . ASP A 1 684 ? 11.106 -60.460 -60.470 1.00 53.84 684 ASP A N 1
ATOM 5504 C CA . ASP A 1 684 ? 11.836 -59.183 -60.529 1.00 53.84 684 ASP A CA 1
ATOM 5505 C C . ASP A 1 684 ? 11.277 -58.123 -59.560 1.00 53.84 684 ASP A C 1
ATOM 5507 O O . ASP A 1 684 ? 12.034 -57.333 -58.991 1.00 53.84 684 ASP A O 1
ATOM 5511 N N . SER A 1 685 ? 9.968 -58.143 -59.290 1.00 52.88 685 SER A N 1
ATOM 5512 C CA . SER A 1 685 ? 9.311 -57.242 -58.331 1.00 52.88 685 SER A CA 1
ATOM 5513 C C . SER A 1 685 ? 9.616 -57.572 -56.861 1.00 52.88 685 SER A C 1
ATOM 5515 O O . SER A 1 685 ? 9.730 -56.667 -56.032 1.00 52.88 685 SER A O 1
ATOM 5517 N N . LEU A 1 686 ? 9.840 -58.847 -56.521 1.00 57.59 686 LEU A N 1
ATOM 5518 C CA . LEU A 1 686 ? 10.276 -59.262 -55.180 1.00 57.59 686 LEU A CA 1
ATOM 5519 C C . LEU A 1 686 ? 11.754 -58.924 -54.952 1.00 57.59 686 LEU A C 1
ATOM 5521 O O . LEU A 1 686 ? 12.135 -58.449 -53.878 1.00 57.59 686 LEU A O 1
ATOM 5525 N N . CYS A 1 687 ? 12.584 -59.080 -55.989 1.00 63.03 687 CYS A N 1
ATOM 5526 C CA . CYS A 1 687 ? 13.957 -58.579 -55.980 1.00 63.03 687 CYS A CA 1
ATOM 5527 C C . CYS A 1 687 ? 13.999 -57.057 -55.791 1.00 63.03 687 CYS A C 1
ATOM 5529 O O . CYS A 1 687 ? 14.878 -56.554 -55.090 1.00 63.03 687 CYS A O 1
ATOM 5531 N N . PHE A 1 688 ? 13.046 -56.326 -56.375 1.00 69.44 688 PHE A N 1
ATOM 5532 C CA . PHE A 1 688 ? 12.924 -54.882 -56.206 1.00 69.44 688 PHE A CA 1
ATOM 5533 C C . PHE A 1 688 ? 12.616 -54.486 -54.752 1.00 69.44 688 PHE A C 1
ATOM 5535 O O . PHE A 1 688 ? 13.375 -53.702 -54.187 1.00 69.44 688 PHE A O 1
ATOM 5542 N N . MET A 1 689 ? 11.597 -55.065 -54.102 1.00 70.38 689 MET A N 1
ATOM 5543 C CA . MET A 1 689 ? 11.249 -54.720 -52.708 1.00 70.38 689 MET A CA 1
ATOM 5544 C C . MET A 1 689 ? 12.364 -55.061 -51.710 1.00 70.38 689 MET A C 1
ATOM 5546 O O . MET A 1 689 ? 12.642 -54.286 -50.795 1.00 70.38 689 MET A O 1
ATOM 5550 N N . LYS A 1 690 ? 13.083 -56.169 -51.924 1.00 72.12 690 LYS A N 1
ATOM 5551 C CA . LYS A 1 690 ? 14.248 -56.546 -51.106 1.00 72.12 690 LYS A CA 1
ATOM 5552 C C . LYS A 1 690 ? 15.436 -55.588 -51.294 1.00 72.12 690 LYS A C 1
ATOM 5554 O O . LYS A 1 690 ? 16.136 -55.255 -50.332 1.00 72.12 690 LYS A O 1
ATOM 5559 N N . ARG A 1 691 ? 15.657 -55.106 -52.525 1.00 76.19 691 ARG A N 1
ATOM 5560 C CA . ARG A 1 691 ? 16.656 -54.062 -52.828 1.00 76.19 691 ARG A CA 1
ATOM 5561 C C . ARG A 1 691 ? 16.255 -52.715 -52.228 1.00 76.19 691 ARG A C 1
ATOM 5563 O O . ARG A 1 691 ? 17.115 -52.045 -51.661 1.00 76.19 691 ARG A O 1
ATOM 5570 N N . LEU A 1 692 ? 14.976 -52.347 -52.315 1.00 79.69 692 LEU A N 1
ATOM 5571 C CA . LEU A 1 692 ? 14.415 -51.131 -51.724 1.00 79.69 692 LEU A CA 1
ATOM 5572 C C . LEU A 1 692 ? 14.615 -51.130 -50.204 1.00 79.69 692 LEU A C 1
ATOM 5574 O O . LEU A 1 692 ? 15.206 -50.192 -49.680 1.00 79.69 692 LEU A O 1
ATOM 5578 N N . GLN A 1 693 ? 14.227 -52.213 -49.523 1.00 82.19 693 GLN A N 1
ATOM 5579 C CA . GLN A 1 693 ? 14.471 -52.412 -48.093 1.00 82.19 693 GLN A CA 1
ATOM 5580 C C . GLN A 1 693 ? 15.949 -52.214 -47.740 1.00 82.19 693 GLN A C 1
ATOM 5582 O O . GLN A 1 693 ? 16.272 -51.388 -46.892 1.00 82.19 693 GLN A O 1
ATOM 5587 N N . SER A 1 694 ? 16.851 -52.925 -48.423 1.00 81.31 694 SER A N 1
ATOM 5588 C CA . SER A 1 694 ? 18.290 -52.855 -48.127 1.00 81.31 694 SER A CA 1
ATOM 5589 C C . SER A 1 694 ? 18.844 -51.437 -48.311 1.00 81.31 694 SER A C 1
ATOM 5591 O O . SER A 1 694 ? 19.642 -50.962 -47.504 1.00 81.31 694 SER A O 1
ATOM 5593 N N . LYS A 1 695 ? 18.397 -50.740 -49.362 1.00 82.56 695 LYS A N 1
ATOM 5594 C CA . LYS A 1 695 ? 18.832 -49.379 -49.689 1.00 82.56 695 LYS A CA 1
ATOM 5595 C C . LYS A 1 695 ? 18.315 -48.350 -48.683 1.00 82.56 695 LYS A C 1
ATOM 5597 O O . LYS A 1 695 ? 19.093 -47.508 -48.241 1.00 82.56 695 LYS A O 1
ATOM 5602 N N . VAL A 1 696 ? 17.038 -48.420 -48.306 1.00 84.19 696 VAL A N 1
ATOM 5603 C CA . VAL A 1 696 ? 16.439 -47.505 -47.321 1.00 84.19 696 VAL A CA 1
ATOM 5604 C C . VAL A 1 696 ? 17.048 -47.738 -45.938 1.00 84.19 696 VAL A C 1
ATOM 5606 O O . VAL A 1 696 ? 17.453 -46.774 -45.296 1.00 84.19 696 VAL A O 1
ATOM 5609 N N . SER A 1 697 ? 17.233 -48.994 -45.512 1.00 84.06 697 SER A N 1
ATOM 5610 C CA . SER A 1 697 ? 17.901 -49.307 -44.240 1.00 84.06 697 SER A CA 1
ATOM 5611 C C . SER A 1 697 ? 19.332 -48.766 -44.174 1.00 84.06 697 SER A C 1
ATOM 5613 O O . SER A 1 697 ? 19.709 -48.197 -43.151 1.00 84.06 697 SER A O 1
ATOM 5615 N N . LEU A 1 698 ? 20.109 -48.877 -45.259 1.00 86.88 698 LEU A N 1
ATOM 5616 C CA . LEU A 1 698 ? 21.452 -48.293 -45.337 1.00 86.88 698 LEU A CA 1
ATOM 5617 C C . LEU A 1 698 ? 21.405 -46.765 -45.174 1.00 86.88 698 LEU A C 1
ATOM 5619 O O . LEU A 1 698 ? 22.170 -46.204 -44.395 1.00 86.88 698 LEU A O 1
ATOM 5623 N N . LYS A 1 699 ? 20.485 -46.082 -45.868 1.00 85.31 699 LYS A N 1
ATOM 5624 C CA . LYS A 1 699 ? 20.353 -44.619 -45.783 1.00 85.31 699 LYS A CA 1
ATOM 5625 C C . LYS A 1 699 ? 19.871 -44.131 -44.419 1.00 85.31 699 LYS A C 1
ATOM 5627 O O . LYS A 1 699 ? 20.386 -43.124 -43.942 1.00 85.31 699 LYS A O 1
ATOM 5632 N N . CYS A 1 700 ? 18.973 -44.858 -43.755 1.00 84.88 700 CYS A N 1
ATOM 5633 C CA . CYS A 1 700 ? 18.593 -44.574 -42.370 1.00 84.88 700 CYS A CA 1
ATOM 5634 C C . CYS A 1 700 ? 19.778 -44.751 -41.403 1.00 84.88 700 CYS A C 1
ATOM 5636 O O . CYS A 1 700 ? 19.950 -43.934 -40.502 1.00 84.88 700 CYS A O 1
ATOM 5638 N N . GLN A 1 701 ? 20.630 -45.765 -41.607 1.00 83.88 701 GLN A N 1
ATOM 5639 C CA . GLN A 1 701 ? 21.844 -45.950 -40.802 1.00 83.88 701 GLN A CA 1
ATOM 5640 C C . GLN A 1 701 ? 22.851 -44.815 -41.013 1.00 83.88 701 GLN A C 1
ATOM 5642 O O . GLN A 1 701 ? 23.290 -44.219 -40.031 1.00 83.88 701 GLN A O 1
ATOM 5647 N N . GLU A 1 702 ? 23.162 -44.461 -42.265 1.00 85.38 702 GLU A N 1
ATOM 5648 C CA . GLU A 1 702 ? 24.061 -43.339 -42.575 1.00 85.38 702 GLU A CA 1
ATOM 5649 C C . GLU A 1 702 ? 23.538 -42.010 -41.981 1.00 85.38 702 GLU A C 1
ATOM 5651 O O . GLU A 1 702 ? 24.319 -41.207 -41.463 1.00 85.38 702 GLU A O 1
ATOM 5656 N N . PHE A 1 703 ? 22.217 -41.782 -42.010 1.00 84.06 703 PHE A N 1
ATOM 5657 C CA . PHE A 1 703 ? 21.598 -40.610 -41.385 1.00 84.06 703 PHE A CA 1
ATOM 5658 C C . PHE A 1 703 ? 21.734 -40.649 -39.859 1.00 84.06 703 PHE A C 1
ATOM 5660 O O . PHE A 1 703 ? 22.127 -39.651 -39.264 1.00 84.06 703 PHE A O 1
ATOM 5667 N N . SER A 1 704 ? 21.491 -41.803 -39.228 1.00 79.50 704 SER A N 1
ATOM 5668 C CA . SER A 1 704 ? 21.609 -41.954 -37.771 1.00 79.50 704 SER A CA 1
ATOM 5669 C C . SER A 1 704 ? 23.027 -41.659 -37.264 1.00 79.50 704 SER A C 1
ATOM 5671 O O . SER A 1 704 ? 23.191 -40.945 -36.274 1.00 79.50 704 SER A O 1
ATOM 5673 N N . THR A 1 705 ? 24.055 -42.118 -37.989 1.00 82.31 705 THR A N 1
ATOM 5674 C CA . THR A 1 705 ? 25.457 -41.817 -37.671 1.00 82.31 705 THR A CA 1
ATOM 5675 C C . THR A 1 705 ? 25.750 -40.327 -37.802 1.00 82.31 705 THR A C 1
ATOM 5677 O O . THR A 1 705 ? 26.327 -39.735 -36.897 1.00 82.31 705 THR A O 1
ATOM 5680 N N . TRP A 1 706 ? 25.255 -39.688 -38.866 1.00 81.69 706 TRP A N 1
ATOM 5681 C CA . TRP A 1 706 ? 25.412 -38.249 -39.054 1.00 81.69 706 TRP A CA 1
ATOM 5682 C C . TRP A 1 706 ? 24.692 -37.440 -37.966 1.00 81.69 706 TRP A C 1
ATOM 5684 O O . TRP A 1 706 ? 25.263 -36.498 -37.427 1.00 81.69 706 TRP A O 1
ATOM 5694 N N . THR A 1 707 ? 23.471 -37.820 -37.574 1.00 72.69 707 THR A N 1
ATOM 5695 C CA . THR A 1 707 ? 22.757 -37.137 -36.485 1.00 72.69 707 THR A CA 1
ATOM 5696 C C . THR A 1 707 ? 23.454 -37.286 -35.136 1.00 72.69 707 THR A C 1
ATOM 5698 O O . THR A 1 707 ? 23.455 -36.333 -34.360 1.00 72.69 707 THR A O 1
ATOM 5701 N N . ALA A 1 708 ? 24.076 -38.438 -34.863 1.00 69.56 708 ALA A N 1
ATOM 5702 C CA . ALA A 1 708 ? 24.834 -38.665 -33.634 1.00 69.56 708 ALA A CA 1
ATOM 5703 C C . ALA A 1 708 ? 26.106 -37.800 -33.581 1.00 69.56 708 ALA A C 1
ATOM 5705 O O . ALA A 1 708 ? 26.414 -37.226 -32.536 1.00 69.56 708 ALA A O 1
ATOM 5706 N N . ASP A 1 709 ? 26.792 -37.645 -34.716 1.00 66.88 709 ASP A N 1
ATOM 5707 C CA . ASP A 1 709 ? 27.965 -36.772 -34.846 1.00 66.88 709 ASP A CA 1
ATOM 5708 C C . ASP A 1 709 ? 27.606 -35.280 -34.709 1.00 66.88 709 ASP A C 1
ATOM 5710 O O . ASP A 1 709 ? 28.407 -34.486 -34.215 1.00 66.88 709 ASP A O 1
ATOM 5714 N N . VAL A 1 710 ? 26.398 -34.897 -35.136 1.00 63.50 710 VAL A N 1
ATOM 5715 C CA . VAL A 1 710 ? 25.901 -33.513 -35.138 1.00 63.50 710 VAL A CA 1
ATOM 5716 C C . VAL A 1 710 ? 25.340 -33.096 -33.773 1.00 63.50 710 VAL A C 1
ATOM 5718 O O . VAL A 1 710 ? 25.670 -32.023 -33.279 1.00 63.50 710 VAL A O 1
ATOM 5721 N N . VAL A 1 711 ? 24.505 -33.925 -33.142 1.00 59.19 711 VAL A N 1
ATOM 5722 C CA . VAL A 1 711 ? 23.791 -33.580 -31.895 1.00 59.19 711 VAL A CA 1
ATOM 5723 C C . VAL A 1 711 ? 24.622 -33.890 -30.640 1.00 59.19 711 VAL A C 1
ATOM 5725 O O . VAL A 1 711 ? 24.375 -33.321 -29.578 1.00 59.19 711 VAL A O 1
ATOM 5728 N N . GLY A 1 712 ? 25.654 -34.734 -30.747 1.00 57.41 712 GLY A N 1
ATOM 5729 C CA . GLY A 1 712 ? 26.360 -35.267 -29.582 1.00 57.41 712 GLY A CA 1
ATOM 5730 C C . GLY A 1 712 ? 25.482 -36.241 -28.782 1.00 57.41 712 GLY A C 1
ATOM 5731 O O . GLY A 1 712 ? 24.354 -36.551 -29.155 1.00 57.41 712 GLY A O 1
ATOM 5732 N N . SER A 1 713 ? 25.991 -36.757 -27.662 1.00 41.00 713 SER A N 1
ATOM 5733 C CA . SER A 1 713 ? 25.355 -37.801 -26.835 1.00 41.00 713 SER A CA 1
ATOM 5734 C C . SER A 1 713 ? 24.091 -37.366 -26.061 1.00 41.00 713 SER A C 1
ATOM 5736 O O . SER A 1 713 ? 23.710 -38.014 -25.083 1.00 41.00 713 SER A O 1
ATOM 5738 N N . THR A 1 714 ? 23.417 -36.286 -26.462 1.00 43.03 714 THR A N 1
ATOM 5739 C CA . THR A 1 714 ? 22.173 -35.814 -25.842 1.00 43.03 714 THR A CA 1
ATOM 5740 C C . THR A 1 714 ? 20.956 -36.465 -26.504 1.00 43.03 714 THR A C 1
ATOM 5742 O O . THR A 1 714 ? 20.389 -36.011 -27.496 1.00 43.03 714 THR A O 1
ATOM 5745 N N . ASN A 1 715 ? 20.525 -37.580 -25.916 1.00 44.22 715 ASN A N 1
ATOM 5746 C CA . ASN A 1 715 ? 19.303 -38.282 -26.294 1.00 44.22 715 ASN A CA 1
ATOM 5747 C C . ASN A 1 715 ? 18.058 -37.466 -25.892 1.00 44.22 715 ASN A C 1
ATOM 5749 O O . ASN A 1 715 ? 17.591 -37.622 -24.768 1.00 44.22 715 ASN A O 1
ATOM 5753 N N . GLN A 1 716 ? 17.543 -36.614 -26.793 1.00 47.59 716 GLN A N 1
ATOM 5754 C CA . GLN A 1 716 ? 16.112 -36.363 -27.099 1.00 47.59 716 GLN A CA 1
ATOM 5755 C C . GLN A 1 716 ? 15.897 -34.973 -27.741 1.00 47.59 716 GLN A C 1
ATOM 5757 O O . GLN A 1 716 ? 16.108 -33.920 -27.136 1.00 47.59 716 GLN A O 1
ATOM 5762 N N . ILE A 1 717 ? 15.412 -34.956 -28.987 1.00 51.28 717 ILE A N 1
ATOM 5763 C CA . ILE A 1 717 ? 15.019 -33.733 -29.700 1.00 51.28 717 ILE A CA 1
ATOM 5764 C C . ILE A 1 717 ? 13.545 -33.443 -29.360 1.00 51.28 717 ILE A C 1
ATOM 5766 O O . ILE A 1 717 ? 12.655 -34.064 -29.928 1.00 51.28 717 ILE A O 1
ATOM 5770 N N . ALA A 1 718 ? 13.275 -32.537 -28.414 1.00 42.00 718 ALA A N 1
ATOM 5771 C CA . ALA A 1 718 ? 11.914 -32.072 -28.123 1.00 42.00 718 ALA A CA 1
ATOM 5772 C C . ALA A 1 718 ? 11.483 -30.947 -29.096 1.00 42.00 718 ALA A C 1
ATOM 5774 O O . ALA A 1 718 ? 12.346 -30.167 -29.518 1.00 42.00 718 ALA A O 1
ATOM 5775 N N . PRO A 1 719 ? 10.185 -30.844 -29.452 1.00 43.00 719 PRO A N 1
ATOM 5776 C CA . PRO A 1 719 ? 9.667 -29.762 -30.289 1.00 43.00 719 PRO A CA 1
ATOM 5777 C C . PRO A 1 719 ? 9.686 -28.420 -29.542 1.00 43.00 719 PRO A C 1
ATOM 5779 O O . PRO A 1 719 ? 9.322 -28.351 -28.368 1.00 43.00 719 PRO A O 1
ATOM 5782 N N . VAL A 1 720 ? 10.087 -27.350 -30.233 1.00 48.09 720 VAL A N 1
ATOM 5783 C CA . VAL A 1 720 ? 10.024 -25.968 -29.722 1.00 48.09 720 VAL A CA 1
ATOM 5784 C C . VAL A 1 720 ? 8.765 -25.292 -30.277 1.00 48.09 720 VAL A C 1
ATOM 5786 O O . VAL A 1 720 ? 8.376 -25.539 -31.419 1.00 48.09 720 VAL A O 1
ATOM 5789 N N . THR A 1 721 ? 8.110 -24.450 -29.475 1.00 43.16 721 THR A N 1
ATOM 5790 C CA . THR A 1 721 ? 6.892 -23.714 -29.857 1.00 43.16 721 THR A CA 1
ATOM 5791 C C . THR A 1 721 ? 7.116 -22.816 -31.090 1.00 43.16 721 THR A C 1
ATOM 5793 O O . THR A 1 721 ? 8.157 -22.172 -31.222 1.00 43.16 721 THR A O 1
ATOM 5796 N N . CYS A 1 722 ? 6.136 -22.776 -32.010 1.00 43.00 722 CYS A N 1
ATOM 5797 C CA . CYS A 1 722 ? 6.228 -22.127 -33.335 1.00 43.00 722 CYS A CA 1
ATOM 5798 C C . CYS A 1 722 ? 6.617 -20.635 -33.310 1.00 43.00 722 CYS A C 1
ATOM 5800 O O . CYS A 1 722 ? 7.265 -20.162 -34.244 1.00 43.00 722 CYS A O 1
ATOM 5802 N N . ASP A 1 723 ? 6.285 -19.902 -32.246 1.00 43.38 723 ASP A N 1
ATOM 5803 C CA . ASP A 1 723 ? 6.552 -18.457 -32.146 1.00 43.38 723 ASP A CA 1
ATOM 5804 C C . ASP A 1 723 ? 8.046 -18.118 -31.995 1.00 43.38 723 ASP A C 1
ATOM 5806 O O . ASP A 1 723 ? 8.467 -16.983 -32.199 1.00 43.38 723 ASP A O 1
ATOM 5810 N N . TYR A 1 724 ? 8.876 -19.102 -31.644 1.00 49.94 724 TYR A N 1
ATOM 5811 C CA . TYR A 1 724 ? 10.318 -18.935 -31.465 1.00 49.94 724 TYR A CA 1
ATOM 5812 C C . TYR A 1 724 ? 11.080 -18.881 -32.801 1.00 49.94 724 TYR A C 1
ATOM 5814 O O . TYR A 1 724 ? 11.960 -18.040 -32.992 1.00 49.94 724 TYR A O 1
ATOM 5822 N N . GLU A 1 725 ? 10.736 -19.750 -33.757 1.00 46.78 725 GLU A N 1
ATOM 5823 C CA . GLU A 1 725 ? 11.443 -19.842 -35.046 1.00 46.78 725 GLU A CA 1
ATOM 5824 C C . GLU A 1 725 ? 11.129 -18.673 -35.981 1.00 46.78 725 GLU A C 1
ATOM 5826 O O . GLU A 1 725 ? 11.997 -18.251 -36.753 1.00 46.78 725 GLU A O 1
ATOM 5831 N N . SER A 1 726 ? 9.922 -18.108 -35.876 1.00 44.69 726 SER A N 1
ATOM 5832 C CA . SER A 1 726 ? 9.527 -16.912 -36.622 1.00 44.69 726 SER A CA 1
ATOM 5833 C C . SER A 1 726 ? 10.344 -15.677 -36.221 1.00 44.69 726 SER A C 1
ATOM 5835 O O . SER A 1 726 ? 10.546 -14.806 -37.064 1.00 44.69 726 SER A O 1
ATOM 5837 N N . MET A 1 727 ? 10.882 -15.624 -34.992 1.00 45.22 727 MET A N 1
ATOM 5838 C CA . MET A 1 727 ? 11.751 -14.540 -34.505 1.00 45.22 727 MET A CA 1
ATOM 5839 C C . MET A 1 727 ? 13.249 -14.826 -34.685 1.00 45.22 727 MET A C 1
ATOM 5841 O O . MET A 1 727 ? 14.013 -13.924 -35.038 1.00 45.22 727 MET A O 1
ATOM 5845 N N . LEU A 1 728 ? 13.691 -16.072 -34.478 1.00 48.94 728 LEU A N 1
ATOM 5846 C CA . LEU A 1 728 ? 15.112 -16.436 -34.553 1.00 48.94 728 LEU A CA 1
ATOM 5847 C C . LEU A 1 728 ? 15.654 -16.363 -35.989 1.00 48.94 728 LEU A C 1
ATOM 5849 O O . LEU A 1 728 ? 16.778 -15.913 -36.218 1.00 48.94 728 LEU A O 1
ATOM 5853 N N . LYS A 1 729 ? 14.842 -16.775 -36.971 1.00 48.38 729 LYS A N 1
ATOM 5854 C CA . LYS A 1 729 ? 15.234 -16.832 -38.384 1.00 48.38 729 LYS A CA 1
ATOM 5855 C C . LYS A 1 729 ? 15.502 -15.437 -38.977 1.00 48.38 729 LYS A C 1
ATOM 5857 O O . LYS A 1 729 ? 16.578 -15.261 -39.544 1.00 48.38 729 LYS A O 1
ATOM 5862 N N . PRO A 1 730 ? 14.638 -14.415 -38.806 1.00 46.44 730 PRO A N 1
ATOM 5863 C CA . PRO A 1 730 ? 14.944 -13.045 -39.224 1.00 46.44 730 PRO A CA 1
ATOM 5864 C C . PRO A 1 730 ? 16.154 -12.440 -38.511 1.00 46.44 730 PRO A C 1
ATOM 5866 O O . PRO A 1 730 ? 16.895 -11.684 -39.131 1.00 46.44 730 PRO A O 1
ATOM 5869 N N . LEU A 1 731 ? 16.371 -12.766 -37.233 1.00 46.94 731 LEU A N 1
ATOM 5870 C CA . LEU A 1 731 ? 17.472 -12.213 -36.441 1.00 46.94 731 LEU A CA 1
ATOM 5871 C C . LEU A 1 731 ? 18.826 -12.782 -36.892 1.00 46.94 731 LEU A C 1
ATOM 5873 O O . LEU A 1 731 ? 19.765 -12.024 -37.130 1.00 46.94 731 LEU A O 1
ATOM 5877 N N . LEU A 1 732 ? 18.903 -14.095 -37.125 1.00 48.50 732 LEU A N 1
ATOM 5878 C CA . LEU A 1 732 ? 20.082 -14.749 -37.703 1.00 48.50 732 LEU A CA 1
ATOM 5879 C C . LEU A 1 732 ? 20.336 -14.307 -39.155 1.00 48.50 732 LEU A C 1
ATOM 5881 O O . LEU A 1 732 ? 21.482 -14.049 -39.522 1.00 48.50 732 LEU A O 1
ATOM 5885 N N . LEU A 1 733 ? 19.279 -14.133 -39.960 1.00 46.62 733 LEU A N 1
ATOM 5886 C CA . LEU A 1 733 ? 19.377 -13.567 -41.313 1.00 46.62 733 LEU A CA 1
ATOM 5887 C C . LEU A 1 733 ? 19.823 -12.096 -41.296 1.00 46.62 733 LEU A C 1
ATOM 5889 O O . LEU A 1 733 ? 20.587 -11.676 -42.162 1.00 46.62 733 LEU A O 1
ATOM 5893 N N . GLY A 1 734 ? 19.390 -11.312 -40.306 1.00 44.31 734 GLY A N 1
ATOM 5894 C CA . GLY A 1 734 ? 19.812 -9.927 -40.099 1.00 44.31 734 GLY A CA 1
ATOM 5895 C C . GLY A 1 734 ? 21.295 -9.829 -39.748 1.00 44.31 734 GLY A C 1
ATOM 5896 O O . GLY A 1 734 ? 22.023 -9.058 -40.372 1.00 44.31 734 GLY A O 1
ATOM 5897 N N . VAL A 1 735 ? 21.771 -10.674 -38.827 1.00 46.09 735 VAL A N 1
ATOM 5898 C CA . VAL A 1 735 ? 23.203 -10.799 -38.500 1.00 46.09 735 VAL A CA 1
ATOM 5899 C C . VAL A 1 735 ? 24.005 -11.212 -39.738 1.00 46.09 735 VAL A C 1
ATOM 5901 O O . VAL A 1 735 ? 25.038 -10.612 -40.031 1.00 46.09 735 VAL A O 1
ATOM 5904 N N . GLN A 1 736 ? 23.507 -12.167 -40.526 1.00 43.16 736 GLN A N 1
ATOM 5905 C CA . GLN A 1 736 ? 24.129 -12.580 -41.785 1.00 43.16 736 GLN A CA 1
ATOM 5906 C C . GLN A 1 736 ? 24.190 -11.440 -42.814 1.00 43.16 736 GLN A C 1
ATOM 5908 O O . GLN A 1 736 ? 25.227 -11.243 -43.445 1.00 43.16 736 GLN A O 1
ATOM 5913 N N . HIS A 1 737 ? 23.124 -10.650 -42.953 1.00 43.47 737 HIS A N 1
ATOM 5914 C CA . HIS A 1 737 ? 23.079 -9.518 -43.880 1.00 43.47 737 HIS A CA 1
ATOM 5915 C C . HIS A 1 737 ? 24.034 -8.387 -43.467 1.00 43.47 737 HIS A C 1
ATOM 5917 O O . HIS A 1 737 ? 24.655 -7.751 -44.320 1.00 43.47 737 HIS A O 1
ATOM 5923 N N . VAL A 1 738 ? 24.202 -8.164 -42.159 1.00 44.91 738 VAL A N 1
ATOM 5924 C CA . VAL A 1 738 ? 25.212 -7.247 -41.608 1.00 44.91 738 VAL A CA 1
ATOM 5925 C C . VAL A 1 738 ? 26.623 -7.748 -41.927 1.00 44.91 738 VAL A C 1
ATOM 5927 O O . VAL A 1 738 ? 27.443 -6.969 -42.412 1.00 44.91 738 VAL A O 1
ATOM 5930 N N . MET A 1 739 ? 26.888 -9.047 -41.757 1.00 41.38 739 MET A N 1
ATOM 5931 C CA . MET A 1 739 ? 28.188 -9.638 -42.100 1.00 41.38 739 MET A CA 1
ATOM 5932 C C . MET A 1 739 ? 28.484 -9.606 -43.611 1.00 41.38 739 MET A C 1
ATOM 5934 O O . MET A 1 739 ? 29.626 -9.378 -44.012 1.00 41.38 739 MET A O 1
ATOM 5938 N N . GLU A 1 740 ? 27.477 -9.790 -44.471 1.00 43.00 740 GLU A N 1
ATOM 5939 C CA . GLU A 1 740 ? 27.621 -9.659 -45.930 1.00 43.00 740 GLU A CA 1
ATOM 5940 C C . GLU A 1 740 ? 27.872 -8.203 -46.355 1.00 43.00 740 GLU A C 1
ATOM 5942 O O . GLU A 1 740 ? 28.716 -7.955 -47.218 1.00 43.00 740 GLU A O 1
ATOM 5947 N N . LYS A 1 741 ? 27.215 -7.219 -45.722 1.00 42.84 741 LYS A N 1
ATOM 5948 C CA . LYS A 1 741 ? 27.486 -5.794 -45.977 1.00 42.84 741 LYS A CA 1
ATOM 5949 C C . LYS A 1 741 ? 28.867 -5.356 -45.487 1.00 42.84 741 LYS A C 1
ATOM 5951 O O . LYS A 1 741 ? 29.521 -4.590 -46.189 1.00 42.84 741 LYS A O 1
ATOM 5956 N N . GLU A 1 742 ? 29.356 -5.872 -44.359 1.00 40.91 742 GLU A N 1
ATOM 5957 C CA . GLU A 1 742 ? 30.739 -5.629 -43.917 1.00 40.91 742 GLU A CA 1
ATOM 5958 C C . GLU A 1 742 ? 31.775 -6.189 -44.909 1.00 40.91 742 GLU A C 1
ATOM 5960 O O . GLU A 1 742 ? 32.797 -5.544 -45.149 1.00 40.91 742 GLU A O 1
ATOM 5965 N N . LYS A 1 743 ? 31.510 -7.340 -45.552 1.00 39.78 743 LYS A N 1
ATOM 5966 C CA . LYS A 1 743 ? 32.373 -7.873 -46.629 1.00 39.78 743 LYS A CA 1
ATOM 5967 C C . LYS A 1 743 ? 32.451 -6.932 -47.839 1.00 39.78 743 LYS A C 1
ATOM 5969 O O . LYS A 1 743 ? 33.507 -6.836 -48.457 1.00 39.78 743 LYS A O 1
ATOM 5974 N N . VAL A 1 744 ? 31.366 -6.225 -48.162 1.00 41.94 744 VAL A N 1
ATOM 5975 C CA . VAL A 1 744 ? 31.329 -5.232 -49.255 1.00 41.94 744 VAL A CA 1
ATOM 5976 C C . VAL A 1 744 ? 32.016 -3.918 -48.853 1.00 41.94 744 VAL A C 1
ATOM 5978 O O . VAL A 1 744 ? 32.645 -3.275 -49.692 1.00 41.94 744 VAL A O 1
ATOM 5981 N N . MET A 1 745 ? 31.938 -3.533 -47.575 1.00 34.88 745 MET A N 1
ATOM 5982 C CA . MET A 1 745 ? 32.539 -2.301 -47.039 1.00 34.88 745 MET A CA 1
ATOM 5983 C C . MET A 1 745 ? 34.063 -2.399 -46.883 1.00 34.88 745 MET A C 1
ATOM 5985 O O . MET A 1 745 ? 34.758 -1.445 -47.211 1.00 34.88 745 MET A O 1
ATOM 5989 N N . LYS A 1 746 ? 34.610 -3.571 -46.526 1.00 43.66 746 LYS A N 1
ATOM 5990 C CA . LYS A 1 746 ? 36.069 -3.818 -46.445 1.00 43.66 746 LYS A CA 1
ATOM 5991 C C . LYS A 1 746 ? 36.826 -3.693 -47.785 1.00 43.66 746 LYS A C 1
ATOM 5993 O O . LYS A 1 746 ? 38.047 -3.810 -47.803 1.00 43.66 746 LYS A O 1
ATOM 5998 N N . GLY A 1 747 ? 36.124 -3.471 -48.901 1.00 39.44 747 GLY A N 1
ATOM 5999 C CA . GLY A 1 747 ? 36.707 -3.169 -50.214 1.00 39.44 747 GLY A CA 1
ATOM 6000 C C . GLY A 1 747 ? 36.839 -1.673 -50.538 1.00 39.44 747 GLY A C 1
ATOM 6001 O O . GLY A 1 747 ? 37.326 -1.343 -51.618 1.00 39.44 747 GLY A O 1
ATOM 6002 N N . LYS A 1 748 ? 36.397 -0.767 -49.654 1.00 37.41 748 LYS A N 1
ATOM 6003 C CA . LYS A 1 748 ? 36.526 0.690 -49.819 1.00 37.41 748 LYS A CA 1
ATOM 6004 C C . LYS A 1 748 ? 37.430 1.261 -48.723 1.00 37.41 748 LYS A C 1
ATOM 6006 O O . LYS A 1 748 ? 37.367 0.824 -47.583 1.00 37.41 748 LYS A O 1
ATOM 6011 N N . SER A 1 749 ? 38.311 2.182 -49.108 1.00 35.25 749 SER A N 1
ATOM 6012 C CA . SER A 1 749 ? 39.344 2.783 -48.256 1.00 35.25 749 SER A CA 1
ATOM 6013 C C . SER A 1 749 ? 38.774 3.565 -47.066 1.00 35.25 749 SER A C 1
ATOM 6015 O O . SER A 1 749 ? 37.717 4.181 -47.174 1.00 35.25 749 SER A O 1
ATOM 6017 N N . GLU A 1 750 ? 39.541 3.559 -45.974 1.00 37.22 750 GLU A N 1
ATOM 6018 C CA . GLU A 1 750 ? 39.245 3.969 -44.587 1.00 37.22 750 GLU A CA 1
ATOM 6019 C C . GLU A 1 750 ? 38.909 5.460 -44.329 1.00 37.22 750 GLU A C 1
ATOM 6021 O O . GLU A 1 750 ? 39.040 5.912 -43.196 1.00 37.22 750 GLU A O 1
ATOM 6026 N N . GLU A 1 751 ? 38.479 6.258 -45.311 1.00 36.22 751 GLU A N 1
ATOM 6027 C CA . GLU A 1 751 ? 38.311 7.713 -45.092 1.00 36.22 751 GLU A CA 1
ATOM 6028 C C . GLU A 1 751 ? 36.889 8.190 -44.745 1.00 36.22 751 GLU A C 1
ATOM 6030 O O . GLU A 1 751 ? 36.741 9.345 -44.367 1.00 36.22 751 GLU A O 1
ATOM 6035 N N . ASP A 1 752 ? 35.870 7.325 -44.735 1.00 38.81 752 ASP A N 1
ATOM 6036 C CA . ASP A 1 752 ? 34.501 7.705 -44.341 1.00 38.81 752 ASP A CA 1
ATOM 6037 C C . ASP A 1 752 ? 33.850 6.634 -43.438 1.00 38.81 752 ASP A C 1
ATOM 6039 O O . ASP A 1 752 ? 33.008 5.853 -43.885 1.00 38.81 752 ASP A O 1
ATOM 6043 N N . GLU A 1 753 ? 34.219 6.565 -42.153 1.00 38.34 753 GLU A N 1
ATOM 6044 C CA . GLU A 1 753 ? 33.542 5.690 -41.176 1.00 38.34 753 GLU A CA 1
ATOM 6045 C C . GLU A 1 753 ? 33.024 6.455 -39.945 1.00 38.34 753 GLU A C 1
ATOM 6047 O O . GLU A 1 753 ? 33.644 6.483 -38.883 1.00 38.34 753 GLU A O 1
ATOM 6052 N N . ASP A 1 754 ? 31.809 6.999 -40.062 1.00 33.66 754 ASP A N 1
ATOM 6053 C CA . ASP A 1 754 ? 30.924 7.193 -38.912 1.00 33.66 754 ASP A CA 1
ATOM 6054 C C . ASP A 1 754 ? 30.255 5.849 -38.573 1.00 33.66 754 ASP A C 1
ATOM 6056 O O . ASP A 1 754 ? 29.533 5.265 -39.386 1.00 33.66 754 ASP A O 1
ATOM 6060 N N . GLY A 1 755 ? 30.463 5.361 -37.346 1.00 38.12 755 GLY A N 1
ATOM 6061 C CA . GLY A 1 755 ? 29.951 4.094 -36.795 1.00 38.12 755 GLY A CA 1
ATOM 6062 C C . GLY A 1 755 ? 28.424 3.992 -36.611 1.00 38.12 755 GLY A C 1
ATOM 6063 O O . GLY A 1 755 ? 27.952 3.375 -35.659 1.00 38.12 755 GLY A O 1
ATOM 6064 N N . LEU A 1 756 ? 27.636 4.577 -37.513 1.00 36.94 756 LEU A N 1
ATOM 6065 C CA . LEU A 1 756 ? 26.173 4.612 -37.503 1.00 36.94 756 LEU A CA 1
ATOM 6066 C C . LEU A 1 756 ? 25.403 3.402 -38.104 1.00 36.94 756 LEU A C 1
ATOM 6068 O O . LEU A 1 756 ? 24.200 3.324 -37.840 1.00 36.94 756 LEU A O 1
ATOM 6072 N N . PRO A 1 757 ? 25.957 2.462 -38.905 1.00 37.97 757 PRO A N 1
ATOM 6073 C CA . PRO A 1 757 ? 25.098 1.569 -39.693 1.00 37.97 757 PRO A CA 1
ATOM 6074 C C . PRO A 1 757 ? 24.448 0.430 -38.893 1.00 37.97 757 PRO A C 1
ATOM 6076 O O . PRO A 1 757 ? 23.318 0.064 -39.202 1.00 37.97 757 PRO A O 1
ATOM 6079 N N . VAL A 1 758 ? 25.095 -0.104 -37.849 1.00 36.22 758 VAL A N 1
ATOM 6080 C CA . VAL A 1 758 ? 24.541 -1.218 -37.041 1.00 36.22 758 VAL A CA 1
ATOM 6081 C C . VAL A 1 758 ? 23.418 -0.738 -36.116 1.00 36.22 758 VAL A C 1
ATOM 6083 O O . VAL A 1 758 ? 22.390 -1.398 -35.992 1.00 36.22 758 VAL A O 1
ATOM 6086 N N . TYR A 1 759 ? 23.579 0.448 -35.523 1.00 37.34 759 TYR A N 1
ATOM 6087 C CA . TYR A 1 759 ? 22.566 1.069 -34.667 1.00 37.34 759 TYR A CA 1
ATOM 6088 C C . TYR A 1 759 ? 21.329 1.477 -35.477 1.00 37.34 759 TYR A C 1
ATOM 6090 O O . TYR A 1 759 ? 20.203 1.190 -35.083 1.00 37.34 759 TYR A O 1
ATOM 6098 N N . LYS A 1 760 ? 21.536 2.048 -36.673 1.00 37.06 760 LYS A N 1
ATOM 6099 C CA . LYS A 1 760 ? 20.447 2.401 -37.592 1.00 37.06 760 LYS A CA 1
ATOM 6100 C C . LYS A 1 760 ? 19.685 1.167 -38.084 1.00 37.06 760 LYS A C 1
ATOM 6102 O O . LYS A 1 760 ? 18.469 1.213 -38.145 1.00 37.06 760 LYS A O 1
ATOM 6107 N N . LEU A 1 761 ? 20.366 0.041 -38.318 1.00 38.19 761 LEU A N 1
ATOM 6108 C CA . LEU A 1 761 ? 19.720 -1.227 -38.683 1.00 38.19 761 LEU A CA 1
ATOM 6109 C C . LEU A 1 761 ? 18.893 -1.842 -37.548 1.00 38.19 761 LEU A C 1
ATOM 6111 O O . LEU A 1 761 ? 17.828 -2.375 -37.829 1.00 38.19 761 LEU A O 1
ATOM 6115 N N . LEU A 1 762 ? 19.339 -1.753 -36.290 1.00 36.91 762 LEU A N 1
ATOM 6116 C CA . LEU A 1 762 ? 18.563 -2.211 -35.126 1.00 36.91 762 LEU A CA 1
ATOM 6117 C C . LEU A 1 762 ? 17.341 -1.312 -34.858 1.00 36.91 762 LEU A C 1
ATOM 6119 O O . LEU A 1 762 ? 16.265 -1.818 -34.542 1.00 36.91 762 LEU A O 1
ATOM 6123 N N . CYS A 1 763 ? 17.471 0.003 -35.062 1.00 36.09 763 CYS A N 1
ATOM 6124 C CA . CYS A 1 763 ? 16.351 0.950 -35.015 1.00 36.09 763 CYS A CA 1
ATOM 6125 C C . CYS A 1 763 ? 15.379 0.789 -36.203 1.00 36.09 763 CYS A C 1
ATOM 6127 O O . CYS A 1 763 ? 14.164 0.908 -36.039 1.00 36.09 763 CYS A O 1
ATOM 6129 N N . ASP A 1 764 ? 15.882 0.469 -37.397 1.00 35.88 764 ASP A N 1
ATOM 6130 C CA . ASP A 1 764 ? 15.057 0.154 -38.570 1.00 35.88 764 ASP A CA 1
ATOM 6131 C C . ASP A 1 764 ? 14.346 -1.208 -38.394 1.00 35.88 764 ASP A C 1
ATOM 6133 O O . ASP A 1 764 ? 13.213 -1.388 -38.844 1.00 35.88 764 ASP A O 1
ATOM 6137 N N . PHE A 1 765 ? 14.952 -2.151 -37.658 1.00 38.22 765 PHE A N 1
ATOM 6138 C CA . PHE A 1 765 ? 14.333 -3.425 -37.267 1.00 38.22 765 PHE A CA 1
ATOM 6139 C C . PHE A 1 765 ? 13.168 -3.229 -36.284 1.00 38.22 765 PHE A C 1
ATOM 6141 O O . PHE A 1 765 ? 12.125 -3.860 -36.450 1.00 38.22 765 PHE A O 1
ATOM 6148 N N . SER A 1 766 ? 13.310 -2.333 -35.297 1.00 35.47 766 SER A N 1
ATOM 6149 C CA . SER A 1 766 ? 12.229 -2.030 -34.343 1.00 35.47 766 SER A CA 1
ATOM 6150 C C . SER A 1 766 ? 11.083 -1.235 -34.977 1.00 35.47 766 SER A C 1
ATOM 6152 O O . SER A 1 766 ? 9.926 -1.396 -34.595 1.00 35.47 766 SER A O 1
ATOM 6154 N N . SER A 1 767 ? 11.374 -0.413 -35.990 1.00 33.91 767 SER A N 1
ATOM 6155 C CA . SER A 1 767 ? 10.365 0.389 -36.692 1.00 33.91 767 SER A CA 1
ATOM 6156 C C . SER A 1 767 ? 9.629 -0.366 -37.807 1.00 33.91 767 SER A C 1
ATOM 6158 O O . SER A 1 767 ? 8.482 -0.026 -38.100 1.00 33.91 767 SER A O 1
ATOM 6160 N N . SER A 1 768 ? 10.230 -1.417 -38.379 1.00 32.16 768 SER A N 1
ATOM 6161 C CA . SER A 1 768 ? 9.615 -2.240 -39.438 1.00 32.16 768 SER A CA 1
ATOM 6162 C C . SER A 1 768 ? 8.625 -3.297 -38.918 1.00 32.16 768 SER A C 1
ATOM 6164 O O . SER A 1 768 ? 7.787 -3.765 -39.684 1.00 32.16 768 SER A O 1
ATOM 6166 N N . TYR A 1 769 ? 8.664 -3.640 -37.625 1.00 36.19 769 TYR A N 1
ATOM 6167 C CA . TYR A 1 769 ? 7.731 -4.572 -36.973 1.00 36.19 769 TYR A CA 1
ATOM 6168 C C . TYR A 1 769 ? 6.833 -3.853 -35.953 1.00 36.19 769 TYR A C 1
ATOM 6170 O O . TYR A 1 769 ? 6.813 -4.157 -34.766 1.00 36.19 769 TYR A O 1
ATOM 6178 N N . LYS A 1 770 ? 6.022 -2.908 -36.440 1.00 30.83 770 LYS A N 1
ATOM 6179 C CA . LYS A 1 770 ? 4.873 -2.330 -35.713 1.00 30.83 770 LYS A CA 1
ATOM 6180 C C . LYS A 1 770 ? 3.638 -3.255 -35.681 1.00 30.83 770 LYS A C 1
ATOM 6182 O O . LYS A 1 770 ? 2.510 -2.780 -35.681 1.00 30.83 770 LYS A O 1
ATOM 6187 N N . LEU A 1 771 ? 3.824 -4.572 -35.685 1.00 30.77 771 LEU A N 1
ATOM 6188 C CA . LEU A 1 771 ? 2.729 -5.547 -35.726 1.00 30.77 771 LEU A CA 1
ATOM 6189 C C . LEU A 1 771 ? 2.909 -6.598 -34.636 1.00 30.77 771 LEU A C 1
ATOM 6191 O O . LEU A 1 771 ? 3.171 -7.746 -34.943 1.00 30.77 771 LEU A O 1
ATOM 6195 N N . PHE A 1 772 ? 2.780 -6.188 -33.378 1.00 30.55 772 PHE A N 1
ATOM 6196 C CA . PHE A 1 772 ? 2.286 -7.049 -32.302 1.00 30.55 772 PHE A CA 1
ATOM 6197 C C . PHE A 1 772 ? 1.606 -6.139 -31.275 1.00 30.55 772 PHE A C 1
ATOM 6199 O O . PHE A 1 772 ? 2.208 -5.708 -30.294 1.00 30.55 772 PHE A O 1
ATOM 6206 N N . ASP A 1 773 ? 0.348 -5.795 -31.565 1.00 26.53 773 ASP A N 1
ATOM 6207 C CA . ASP A 1 773 ? -0.607 -5.446 -30.516 1.00 26.53 773 ASP A CA 1
ATOM 6208 C C . ASP A 1 773 ? -0.723 -6.669 -29.599 1.00 26.53 773 ASP A C 1
ATOM 6210 O O . ASP A 1 773 ? -1.062 -7.765 -30.048 1.00 26.53 773 ASP A O 1
ATOM 6214 N N . TYR A 1 774 ? -0.402 -6.482 -28.322 1.00 28.95 774 TYR A N 1
ATOM 6215 C CA . TYR A 1 774 ? -0.555 -7.471 -27.254 1.00 28.95 774 TYR A CA 1
ATOM 6216 C C . TYR A 1 774 ? -2.048 -7.685 -26.953 1.00 28.95 774 TYR A C 1
ATOM 6218 O O . TYR A 1 774 ? -2.569 -7.188 -25.962 1.00 28.95 774 TYR A O 1
ATOM 6226 N N . ASN A 1 775 ? -2.762 -8.374 -27.844 1.00 24.59 775 ASN A N 1
ATOM 6227 C CA . ASN A 1 775 ? -4.174 -8.719 -27.663 1.00 24.59 775 ASN A CA 1
ATOM 6228 C C . ASN A 1 775 ? -4.534 -10.081 -28.284 1.00 24.59 775 ASN A C 1
ATOM 6230 O O . ASN A 1 775 ? -5.599 -10.220 -28.880 1.00 24.59 775 ASN A O 1
ATOM 6234 N N . THR A 1 776 ? -3.668 -11.088 -28.140 1.00 26.22 776 THR A N 1
ATOM 6235 C CA . THR A 1 776 ? -4.022 -12.516 -28.292 1.00 26.22 776 THR A CA 1
ATOM 6236 C C . THR A 1 776 ? -3.042 -13.394 -27.547 1.00 26.22 776 THR A C 1
ATOM 6238 O O . THR A 1 776 ? -1.828 -13.211 -27.799 1.00 26.22 776 THR A O 1
#

Sequence (776 aa):
MWRGQDHTTREESDASFIIGQARAVHSVLRAVSTNEQRNKSFVIYRDPLVSEARRARVVLIKLKERVRKVLVELPDYPLLKQILFAVDQVLSLDLLSPLMKILAGLENVLKKSQDWEGYACSRLSISTQLSALTELVLEWRRLELNSWSNLLSMCKDDFISQSCKWWFYLYGLINEESLSESDAVTLLQSFIESSSIGDYTNRLRMIESFGLQLEEDNSSLSHVLSNVHTYYIQFEESVNDNINQLSEPIETGLKDYLKILRWKDGNYWSIKQQSERSHATLSKHIKQYKDVLSQPVKPVLTTGSIKEKSHSSEGDSVLEGYVSHLKSRDETVATFNGEFNFALRLSEGDSSLSGTDAYNRLRQLLNRYKRNQLLLQWTEQLDEFTGSVISDYHSLQSNDIPSKLSKEEREAAIKLLLMKRKRAFTDLFKTLKSMGLSYRKGEELSDQNLQLLSLTSPSLIKEALDTTLINDCNLYFFRCVLRSAALNSALATPSKELSVIHVLWIRGYCVQLMDALCVQRETLYKGQKELLLFNHLLERLRVSSDCVAVSLTEYKKWLICLCDCLQQCVEGISACQEISEMIPDAIDVSLTPLPPSSLPPLLTEPIIMKKEGEKLSEWSKVLKDKLQTAIEYTKSMKRNGFYFITRNELLFLTNGYTLLQEFVADPVNQYLNATLGKHNDSFDSLCFMKRLQSKVSLKCQEFSTWTADVVGSTNQIAPVTCDYESMLKPLLLGVQHVMEKEKVMKGKSEEDEDGLPVYKLLCDFSSSYKLFDYNT

pLDDT: mean 71.84, std 19.12, range [23.8, 96.12]

Foldseek 3Di:
DCDDDDPDPPPVVVVVVVVVVVVVVVVVVCVLPPVPPPLPADALQQFFDLVLLVLLLVLLVVLLVLLVVLCVVVVPDVLSVVLNVLSVVLVPDDSRDRNVVSLVSLVVSLVSLVVVQVVDDPVSHPVVSSVSSQVSSVVVLVVNLSNLLNLLVVLLVVLLVVLVVCLVVVVVQVPPPPDDLLNLLVVLCCVQQQAFLSNNVVSLVSLLVVLVVCVVVVDLVSLLSVLSSLLRVLLNVLSVVQLCVQLVVLSVVSVVVSVVVPDDPDGSVVSVVVVVVVVVVSVVSSVSSNVNRRHGCNVSPALVSRDPPPPPPCVCVVVVVVVVVVVVVLVVVVVVPPPPPPPPPPDPPDPDDDPVNVVVVVVVVVVVVVVPVVVVVVVVVVVVVVVVLVVLVVVLVPPDQDPPDDPVVSVVVVVVSLVSVVVSLVVVLVVVVVVVADLVQQVVVLPDPLLSLSSSFGQADCPLDPNVVSSVVSSVLSSLSNVLVVLVVDLVPDDPSDDPVSSSSVRSRSSVVSVVVSVVSNVNNVVSVVSVVVVVVVVVVVVVPLFFFDWPVVLLVLLVVLLVLLVLLLVLLVVLLVVLVPADPDDPPVPDPDPPVPDQLCNPCSPLSNVLSVVSVVLSVVSVVLSVVSVVVSVPDDDDGGDRQGLVSVVSSVVSLVSLVVCLVPSLVSNLCSRVVDDDDDDPSSVSSVVSSVVSVVSSVVVVVVVCVGSPPDPDRDDDDPVVCVPVRVVVVLVVVVVVVVVVVVVDDDDDDDPPDVVVSVVVVVVVCPPDDPDD

Organism: Amphimedon queenslandica (NCBI:txid400682)

Radius of gyration: 44.99 Å; chains: 1; bounding box: 92×127×117 Å

=== Feature glossary ===
Each block in this record encodes a different view of the same protein. In brief:

Predicted aligned error. PAE(i, j) answers: if I align the predicted and true structures on residue i, how far off (in Å) do I expect residue j to be? A block-diagonal PAE matrix with low values on the blocks and high values off-diagonal is the signature of a multi-domain protein with confidently predicted domains but uncertain inter-domain orientation.

Contact-map, Ramachandran, and PAE plots. Plot images: a contact map (which residues are close in 3D, as an N×N binary image), a Ramachandran scatter (backbone torsion angles, revealing secondary-structure composition at a glance), and — for AlphaFold structures — a PAE heatmap (pairwise prediction confidence).

Backbone torsions (φ/ψ). φ (phi) and ψ (psi) are the two rotatable backbone dihedrals per residue: φ is the C(i-1)–N–Cα–C torsion, ψ is the N–Cα–C–N(i+1) torsion, both in degrees on (−180°, 180°]. α-helical residues cluster near (−60°, −45°); β-strand residues near (−120°, +130°). A Ramachandran plot is simply a scatter of (φ, ψ) for every residue.

Foldseek 3Di. A 3Di character summarizes, for each residue, the relative orientation of the Cα frame of its nearest spatial neighbor. Because it encodes fold topology rather than chemistry, 3Di alignments detect remote structural similarity that sequence alignment misses.

Radius of gyration, Cα contacts, bounding box. Three whole-structure scalars: the radius of gyration (RMS distance of Cα from centroid, in Å), the count of Cα–Cα contacts (pairs closer than 8 Å and separated by more than four residues in sequence — i.e. tertiary, not local, contacts), and the bounding-box dimensions. Together they distinguish compact globular folds from extended fibres or disordered chains.

Sequence. Sequence gives the chain of amino acids in standard one-letter code (A=alanine, C=cysteine, …, Y=tyrosine), read N→C. It is the only feature that is directly encoded by the gene; all structural features are derived from the folded form of this sequence.

mmCIF coordinates. Atomic coordinates in PDBx/mmCIF format — the same representation the Protein Data Bank distributes. Each line of the _atom_site loop places one backbone atom in Cartesian space (units: ångströms, origin: arbitrary).

Secondary structure (3-state, P-SEA). Three-state secondary structure (P-SEA) collapses the eight DSSP classes into helix (a), strand (b), and coil (c). P-SEA assigns these from Cα geometry alone — distances and angles — without requiring backbone oxygens, so it works on any Cα trace.

InterPro / GO / CATH / organism. Functional annotations link the protein to curated databases. InterPro entries identify conserved domains and families by matching the sequence against member-database signatures (Pfam, PROSITE, CDD, …). Gene Ontology (GO) terms describe molecular function, biological process, and cellular component in a controlled vocabulary. CATH places the structure in a hierarchical fold classification (Class/Architecture/Topology/Homologous-superfamily). The organism is the source species.

B-factor. B-factor (Debye–Waller factor) reflects atomic displacement in the crystal lattice. It is an experimental observable (units Å²), not a prediction; low values mean the atom is pinned down, high values mean it moves or is heterogeneous across the crystal.

Rendered structure images. Structure images are PyMOL renders from six orthogonal camera directions. Cartoon representation draws helices as coils and strands as arrows; sticks shows the backbone as bonds; surface shows the solvent-excluded envelope. Rainbow coloring maps sequence position to hue (blue→red, N→C); chain coloring assigns a distinct color per polypeptide.

Solvent-accessible surface area. Solvent-accessible surface area (SASA) is the area in Å² traced out by the centre of a 1.4 Å probe sphere (a water molecule) rolled over the protein's van der Waals surface (Shrake–Rupley / Lee–Richards construction). Buried residues have near-zero SASA; fully exposed residues can exceed 200 Å². The total SASA scales roughly with the number of surface residues.

Secondary structure (8-state, DSSP). The SS8 string is DSSP's per-residue secondary-structure call. α-helix (H) means an i→i+4 H-bond ladder; β-strand (E) means the residue participates in a β-sheet; 3₁₀ (G) and π (I) are tighter and wider helices; T/S are turns/bends; '-' is loop.

pLDDT. For AlphaFold models, the B-factor field carries pLDDT — the model's own estimate of local accuracy on a 0–100 scale. Regions with pLDDT<50 should be treated as essentially unmodeled; they often correspond to intrinsically disordered segments.

Nearest PDB structures. Nearest PDB neighbors are the top structural matches found by Foldseek when searching this structure against the entire Protein Data Bank. Each hit reports a TM-score (0 to 1; >0.5 almost always implies the same fold) and an E-value. These are *structural* homologs — they may share no detectable sequence similarity.